Protein AF-0000000084922408 (afdb_homodimer)

Radius of gyration: 36.05 Å; Cα contacts (8 Å, |Δi|>4): 1754; chains: 2; bounding box: 79×107×76 Å

Sequence (882 aa):
MSMGLSEVRNHANLILNIIRLITKKENFYDVKNEVMESVRSVIPCEKISINMIPKENAKEVQLVYSYTNKSSFGEGIESNLDDIISLPRESYSDFIWNAVSEGIYSYTFSDEKNYQQRAVFPIITSQGIDGFIYFLFKKNFFLSRDNICFLEEIGLLLGISIERTELNKKILESKMRQREMAIAFDMQQNVMSENNLLFLNGGRINYLYKYGETMKYLPKLSKRLGGDYCEIIPFENRSALVFIADVMGHGASSNYFVPMMKGILKTCVSMGVVEPKNLMNQMNQLLMKELDKANLFITAQAVYINFEDNMLYITNAGHTEPILFSQNEDMFWYSYIGENKGLPLGIDSSVQYTQNQISADEYDMLLLYTDGILEATNIDGIEYGTDGIIDFCRKNKGKGYENFVERLYEDVLEYIRHTDTVLQDDTMLIGVELGTIQKDSMSMGLSEVRNHANLILNIIRLITKKENFYDVKNEVMESVRSVIPCEKISINMIPKENAKEVQLVYSYTNKSSFGEGIESNLDDIISLPRESYSDFIWNAVSEGIYSYTFSDEKNYQQRAVFPIITSQGIDGFIYFLFKKNFFLSRDNICFLEEIGLLLGISIERTELNKKILESKMRQREMAIAFDMQQNVMSENNLLFLNGGRINYLYKYGETMKYLPKLSKRLGGDYCEIIPFENRSALVFIADVMGHGASSNYFVPMMKGILKTCVSMGVVEPKNLMNQMNQLLMKELDKANLFITAQAVYINFEDNMLYITNAGHTEPILFSQNEDMFWYSYIGENKGLPLGIDSSVQYTQNQISADEYDMLLLYTDGILEATNIDGIEYGTDGIIDFCRKNKGKGYENFVERLYEDVLEYIRHTDTVLQDDTMLIGVELGTIQKDS

InterPro domains:
  IPR001932 PPM-type phosphatase-like domain [PF07228] (239-433)
  IPR001932 PPM-type phosphatase-like domain [SM00331] (210-434)
  IPR029016 GAF-like domain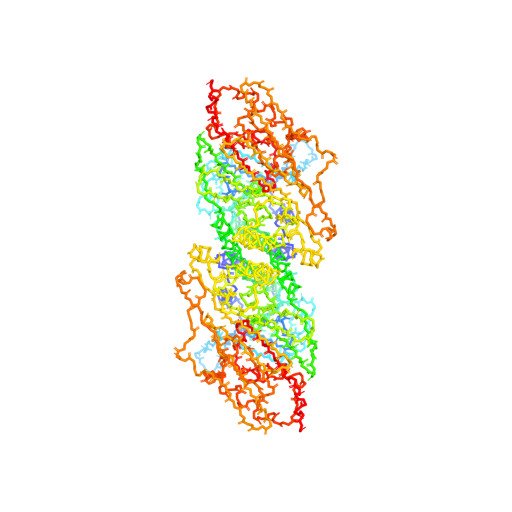 superfamily [G3DSA:3.30.450.40] (24-169)
  IPR036457 PPM-type phosphatase-like domain superfamily [G3DSA:3.60.40.10] (208-439)
  IPR036457 PPM-type phosphatase-like domain superfamily [SSF81606] (218-415)
  IPR052016 Bacterial Sigma Factor Regulator [PTHR43156] (100-432)

Nearest PDB structures (foldseek):
  3f79-assembly1_B  TM=8.116E-01  e=5.735E-14  Pseudomonas aeruginosa
  3f79-assembly2_C  TM=8.221E-01  e=6.846E-12  Pseudomonas aeruginosa
  3eq2-assembly1_B  TM=7.054E-01  e=5.606E-13  Pseudomonas aeruginosa
  7l59-assembly1_A  TM=7.202E-01  e=3.098E-04  Xanthomonas campestris pv. campestris str. 8004
  8sgk-assembly1_B  TM=6.363E-01  e=2.930E-04  Deinococcus radiodurans

Secondary structure (DSSP, 8-state):
-PPPHHHHHHHHHHHHHHHHHHHH---HHHHHHHHHHHHHTTS-EEEEEEEE--SS-TTEEEEEEEEEEE-SSSS-EEEEE-S-EEEEGGGS-HHHHHHHHHTS-EEEEEETTTTEEEEEEEEEETTEEEEEEEEEEPTT----HHHHHHHHHHHHHHHHHHHHHHHHHHHHHHHHHHHHHHHHHHHHHHHSPPSSEE-GGG-EEEEEEE-----SSSTT------SEEEEEEEETTTEEEEEEEEESSSTHHHHHHHHHHHHHHHHHHHTT--SHHHHHHHHHHHHHHHHHHHT--EEEEEEEEETTTTEEEEEEEBPPPPEEEETTTTEEEE--TTS---PPBTT-TT-----EEEE-TT-SEEEEE-HHHHT-B-TTS-B-HHHHHHHHHHHTTTS-STTHHHHHHHHHHHHHTTSS----S-EEEEEEEPP------/-PPPHHHHHHHHHHHHHHHHHHHH---HHHHHHHHHHHHHHHS-EEEEEEEE--SS-TTEEEEEEEEEEE-SSSS-EEEEE-S-EEEEGGGS-HHHHHHHHHTS-EEEEEETTTTEEEEEEEEEETTEEEEEEEEEEPTT----HHHHHHHHHHHHHHHHHHHHHHHHHHHHHHHHHHHHHHHHHHHHHHTSPPSSEE-GGG-EEEEEEE-----TTSTT------SEEEEEEEETTTEEEEEEEEESSSTHHHHHHHHHHHHHHHHHHHTT--SHHHHHHHHHHHHHHHHHHHT--EEEEEEEEETTTTEEEEEEEBPPPPEEEETTTTEEEE--TTS---PPBTT-TT-----EEEE-TT-SEEEEE-HHHHT-B-TTS-B-HHHHHHHHHHHTTTS-STTHHHHHHHHHHHHHTTSS----S-EEEEEEEPP------

pLDDT: mean 81.52, std 14.77, range [32.34, 96.75]

Solvent-accessible surface area (backbone atoms only — not comparable to full-atom values): 45898 Å² total; per-residue (Å²): 109,83,75,54,57,69,56,54,50,50,52,53,52,49,50,42,51,47,52,51,48,52,41,66,43,65,43,37,86,73,44,52,60,60,51,50,52,56,48,53,73,75,43,68,54,30,31,40,34,37,36,34,43,46,86,90,44,77,60,38,29,32,38,54,35,39,40,40,49,51,56,82,96,67,87,62,54,74,48,74,46,80,63,73,43,78,39,56,50,81,77,52,60,65,73,53,50,54,20,48,73,68,63,36,65,43,71,47,67,76,39,78,90,63,48,21,31,29,36,34,36,36,18,41,37,71,90,39,71,48,28,33,37,42,38,32,34,30,70,78,45,77,85,23,72,66,51,49,53,52,53,52,40,50,22,41,52,50,16,50,32,44,50,45,29,51,49,52,51,52,38,52,55,36,49,56,52,48,51,31,44,49,45,29,33,50,49,56,61,64,63,43,53,83,69,66,42,74,35,39,57,67,15,34,38,37,63,44,79,45,77,35,44,66,57,90,77,54,62,91,57,71,68,58,41,56,23,66,46,60,44,66,47,76,45,100,39,40,32,34,40,41,37,40,36,39,31,49,65,66,40,33,54,12,31,51,48,43,38,17,49,49,24,33,51,52,46,41,43,74,72,66,42,64,54,31,30,61,36,52,40,52,48,27,58,69,41,21,65,59,24,47,75,66,72,36,42,29,24,26,36,29,35,29,38,31,41,74,75,33,40,34,35,38,18,48,20,42,36,69,70,47,37,36,27,16,57,85,74,74,42,76,47,53,68,70,93,70,81,74,39,46,64,36,36,28,76,56,77,79,62,76,60,58,63,46,79,42,78,41,76,83,36,40,35,39,40,41,52,44,65,37,58,35,61,39,42,24,74,86,67,48,55,37,36,73,61,43,54,52,51,49,44,61,73,46,46,82,67,67,69,75,64,40,60,59,51,50,50,50,50,53,48,63,54,22,59,85,26,90,60,44,62,64,48,50,33,43,36,35,36,35,38,53,35,68,72,81,72,80,122,109,83,74,53,58,69,56,53,51,51,51,52,52,48,49,43,51,46,52,51,48,52,42,65,43,66,44,36,85,73,44,52,61,59,50,50,52,56,49,54,74,76,43,69,55,31,30,41,34,36,36,35,43,46,85,90,44,79,62,37,30,32,36,54,36,40,40,41,50,50,54,82,96,67,85,56,55,75,49,73,45,80,62,76,43,77,39,57,50,82,77,52,57,66,74,54,50,55,20,50,74,68,63,37,66,43,70,48,67,74,38,78,89,62,47,21,32,28,36,34,37,35,18,42,39,70,89,40,70,47,28,34,36,41,38,31,36,32,71,78,44,75,84,25,72,67,51,49,54,51,51,51,40,48,22,42,52,51,15,50,30,45,50,46,30,52,49,51,50,51,38,54,55,37,49,56,51,47,51,30,44,48,43,30,36,50,50,54,62,64,64,43,54,86,68,66,44,71,35,40,54,69,15,32,38,37,63,46,81,45,76,33,42,67,59,89,80,53,66,92,57,73,68,56,40,57,24,65,44,60,44,65,48,76,44,94,41,40,31,34,39,41,37,42,37,38,30,50,65,68,39,34,55,11,30,50,48,44,38,17,50,51,23,32,51,51,46,40,43,74,73,66,44,66,53,31,30,62,37,51,40,52,49,27,59,68,41,20,65,59,24,49,78,65,71,36,42,30,24,24,34,29,34,29,38,30,40,75,75,34,39,34,35,36,18,48,21,42,38,70,68,47,38,35,28,15,57,86,75,73,41,76,47,53,69,68,93,71,79,75,38,45,65,35,35,30,76,55,77,79,62,77,62,58,64,45,77,44,79,41,77,83,36,40,33,39,37,41,54,44,64,38,56,34,61,38,42,25,74,86,66,48,53,37,36,71,62,43,53,52,51,50,45,62,73,45,46,82,68,67,70,76,62,41,58,60,52,51,51,51,51,53,47,62,54,21,59,83,26,91,58,46,62,63,50,49,33,43,36,36,35,34,37,53,33,68,73,82,72,80,124

Organism: Filifactor alocis (strain ATCC 35896 / CCUG 47790 / D40 B5) (NCBI:txid546269)

Structure (mmCIF, N/CA/C/O backbone):
data_AF-0000000084922408-model_v1
#
loop_
_entity.id
_entity.type
_entity.pdbx_description
1 polymer 'Stage II sporulation protein E'
#
loop_
_atom_site.group_PDB
_atom_site.id
_atom_site.type_symbol
_atom_site.label_atom_id
_atom_site.label_alt_id
_atom_site.label_comp_id
_atom_site.label_asym_id
_atom_site.label_entity_id
_atom_site.label_seq_id
_atom_site.pdbx_PDB_ins_code
_atom_site.Cartn_x
_atom_site.Cartn_y
_atom_site.Cartn_z
_atom_site.occupancy
_atom_site.B_iso_or_equiv
_atom_site.auth_seq_id
_atom_site.auth_comp_id
_atom_site.auth_asym_id
_atom_site.auth_atom_id
_atom_site.pdbx_PDB_model_num
ATOM 1 N N . MET A 1 1 ? -8.172 -53.938 -14.625 1 48.81 1 MET A N 1
ATOM 2 C CA . MET A 1 1 ? -7.871 -54.125 -16.047 1 48.81 1 MET A CA 1
ATOM 3 C C . MET A 1 1 ? -6.855 -53.094 -16.516 1 48.81 1 MET A C 1
ATOM 5 O O . MET A 1 1 ? -6.918 -51.938 -16.125 1 48.81 1 MET A O 1
ATOM 9 N N . SER A 1 2 ? -5.727 -53.625 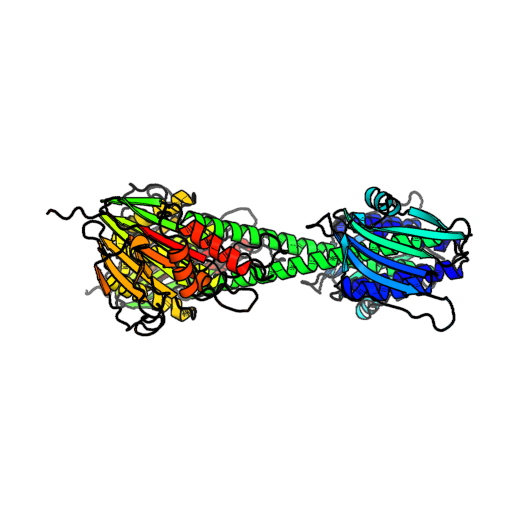-16.938 1 64.62 2 SER A N 1
ATOM 10 C CA . SER A 1 2 ? -4.566 -52.844 -17.344 1 64.62 2 SER A CA 1
ATOM 11 C C . SER A 1 2 ? -4.832 -52.125 -18.656 1 64.62 2 SER A C 1
ATOM 13 O O . SER A 1 2 ? -5.473 -52.656 -19.562 1 64.62 2 SER A O 1
ATOM 15 N N . MET A 1 3 ? -4.777 -50.875 -18.766 1 74.31 3 MET A N 1
ATOM 16 C CA . MET A 1 3 ? -4.969 -50.094 -19.969 1 74.31 3 MET A CA 1
ATOM 17 C C . MET A 1 3 ? -3.906 -50.406 -21.016 1 74.31 3 MET A C 1
ATOM 19 O O . MET A 1 3 ? -2.791 -50.812 -20.672 1 74.31 3 MET A O 1
ATOM 23 N N . GLY A 1 4 ? -4.418 -50.469 -22.203 1 81.12 4 GLY A N 1
ATOM 24 C CA . GLY A 1 4 ? -3.488 -50.656 -23.312 1 81.12 4 GLY A CA 1
ATOM 25 C C . GLY A 1 4 ? -2.578 -49.469 -23.547 1 81.12 4 GLY A C 1
ATOM 26 O O . GLY A 1 4 ? -2.756 -48.406 -22.938 1 81.12 4 GLY A O 1
ATOM 27 N N . LEU A 1 5 ? -1.531 -49.688 -24.266 1 86.56 5 LEU A N 1
ATOM 28 C CA . LEU A 1 5 ? -0.513 -48.656 -24.562 1 86.56 5 LEU A CA 1
ATOM 29 C C . LEU A 1 5 ? -1.138 -47.438 -25.188 1 86.56 5 LEU A C 1
ATOM 31 O O . LEU A 1 5 ? -0.781 -46.312 -24.828 1 86.56 5 LEU A O 1
ATOM 35 N N . SER A 1 6 ? -2.045 -47.594 -26.094 1 85.88 6 SER A N 1
ATOM 36 C CA . SER A 1 6 ? -2.682 -46.469 -26.781 1 85.88 6 SER A CA 1
ATOM 37 C C . SER A 1 6 ? -3.459 -45.594 -25.812 1 85.88 6 SER A C 1
ATOM 39 O O . SER A 1 6 ? -3.439 -44.375 -25.922 1 85.88 6 SER A O 1
ATOM 41 N N . GLU A 1 7 ? -4.066 -46.219 -24.859 1 87.25 7 GLU A N 1
ATOM 42 C CA . GLU A 1 7 ? -4.859 -45.469 -23.891 1 87.25 7 GLU A CA 1
ATOM 43 C C . GLU A 1 7 ? -3.967 -44.656 -22.953 1 87.25 7 GLU A C 1
ATOM 45 O O . GLU A 1 7 ? -4.27 -43.5 -22.625 1 87.25 7 GLU A O 1
ATOM 50 N N . VAL A 1 8 ? -2.908 -45.25 -22.547 1 88.88 8 VAL A N 1
ATOM 51 C CA . VAL A 1 8 ? -1.981 -44.562 -21.656 1 88.88 8 VAL A CA 1
ATOM 52 C C . VAL A 1 8 ? -1.352 -43.375 -22.375 1 88.88 8 VAL A C 1
ATOM 54 O O . VAL A 1 8 ? -1.18 -42.312 -21.781 1 88.88 8 VAL A O 1
ATOM 57 N N . ARG A 1 9 ? -1.089 -43.594 -23.641 1 89.19 9 ARG A N 1
ATOM 58 C CA . ARG A 1 9 ? -0.54 -42.5 -24.453 1 89.19 9 ARG A CA 1
ATOM 59 C C . ARG A 1 9 ? -1.545 -41.375 -24.594 1 89.19 9 ARG A C 1
ATOM 61 O O . ARG A 1 9 ? -1.17 -40.188 -24.578 1 89.19 9 ARG A O 1
ATOM 68 N N . ASN A 1 10 ? -2.732 -41.719 -24.766 1 90.06 10 ASN A N 1
ATOM 69 C CA . ASN A 1 10 ? -3.779 -40.719 -24.859 1 90.06 10 ASN A CA 1
ATOM 70 C C . ASN A 1 10 ? -3.881 -39.875 -23.578 1 90.06 10 ASN A C 1
ATOM 72 O O . ASN A 1 10 ? -4.035 -38.656 -23.641 1 90.06 10 ASN A O 1
ATOM 76 N N . HIS A 1 11 ? -3.791 -40.562 -22.453 1 91.62 11 HIS A N 1
ATOM 77 C CA . HIS A 1 11 ? -3.811 -39.844 -21.172 1 91.62 11 HIS A CA 1
ATOM 78 C C . HIS A 1 11 ? -2.654 -38.875 -21.078 1 91.62 11 HIS A C 1
ATOM 80 O O . HIS A 1 11 ? -2.848 -37.719 -20.656 1 91.62 11 HIS A O 1
ATOM 86 N N . ALA A 1 12 ? -1.515 -39.312 -21.453 1 90.38 12 ALA A N 1
ATOM 87 C CA . ALA A 1 12 ? -0.324 -38.469 -21.375 1 90.38 12 ALA A CA 1
ATOM 88 C C . ALA A 1 12 ? -0.468 -37.219 -22.25 1 90.38 12 ALA A C 1
ATOM 90 O O . ALA A 1 12 ? -0.126 -36.125 -21.844 1 90.38 12 ALA A O 1
ATOM 91 N N . ASN A 1 13 ? -0.964 -37.406 -23.422 1 91.31 13 ASN A N 1
ATOM 92 C CA . ASN A 1 13 ? -1.172 -36.281 -24.328 1 91.31 13 ASN A CA 1
ATOM 93 C C . ASN A 1 13 ? -2.193 -35.281 -23.781 1 91.31 13 ASN A C 1
ATOM 95 O O . ASN A 1 13 ? -2.041 -34.094 -23.938 1 91.31 13 ASN A O 1
ATOM 99 N N . LEU A 1 14 ? -3.178 -35.844 -23.188 1 93.25 14 LEU A N 1
ATOM 100 C CA . LEU A 1 14 ? -4.207 -34.969 -22.625 1 93.25 14 LEU A CA 1
ATOM 101 C C . LEU A 1 14 ? -3.641 -34.125 -21.469 1 93.25 14 LEU A C 1
ATOM 103 O O . LEU A 1 14 ? -3.967 -32.969 -21.344 1 93.25 14 LEU A O 1
ATOM 107 N N . ILE A 1 15 ? -2.854 -34.781 -20.672 1 93.75 15 ILE A N 1
ATOM 108 C CA . ILE A 1 15 ? -2.234 -34.062 -19.562 1 93.75 15 ILE A CA 1
ATOM 109 C C . ILE A 1 15 ? -1.364 -32.938 -20.094 1 93.75 15 ILE A C 1
ATOM 111 O O . ILE A 1 15 ? -1.397 -31.812 -19.562 1 93.75 15 ILE A O 1
ATOM 115 N N . LEU A 1 16 ? -0.611 -33.219 -21.109 1 92.5 16 LEU A N 1
ATOM 116 C CA . LEU A 1 16 ? 0.208 -32.188 -21.734 1 92.5 16 LEU A CA 1
ATOM 117 C C . LEU A 1 16 ? -0.65 -31.016 -22.172 1 92.5 16 LEU A C 1
ATOM 119 O O . LEU A 1 16 ? -0.317 -29.859 -21.906 1 92.5 16 LEU A O 1
ATOM 123 N N . ASN A 1 17 ? -1.71 -31.312 -22.797 1 93.38 17 ASN A N 1
ATOM 124 C CA . ASN A 1 17 ? -2.605 -30.266 -23.281 1 93.38 17 ASN A CA 1
ATOM 125 C C . ASN A 1 17 ? -3.199 -29.469 -22.125 1 93.38 17 ASN A C 1
ATOM 127 O O . ASN A 1 17 ? -3.361 -28.25 -22.219 1 93.38 17 ASN A O 1
ATOM 131 N N . ILE A 1 18 ? -3.539 -30.125 -21.109 1 93.62 18 ILE A N 1
ATOM 132 C CA . ILE A 1 18 ? -4.137 -29.469 -19.938 1 93.62 18 ILE A CA 1
ATOM 133 C C . ILE A 1 18 ? -3.105 -28.562 -19.281 1 93.62 18 ILE A C 1
ATOM 135 O O . ILE A 1 18 ? -3.43 -27.438 -18.875 1 93.62 18 ILE A O 1
ATOM 139 N N . ILE A 1 19 ? -1.898 -29.047 -19.141 1 93 19 ILE A N 1
ATOM 140 C CA . ILE A 1 19 ? -0.839 -28.219 -18.578 1 93 19 ILE A CA 1
ATOM 141 C C . ILE A 1 19 ? -0.664 -26.969 -19.438 1 93 19 ILE A C 1
ATOM 143 O O . ILE A 1 19 ? -0.524 -25.859 -18.906 1 93 19 ILE A O 1
ATOM 147 N N . ARG A 1 20 ? -0.708 -27.125 -20.719 1 91.25 20 ARG A N 1
ATOM 148 C CA . ARG A 1 20 ? -0.617 -25.984 -21.625 1 91.25 20 ARG A CA 1
ATOM 149 C C . ARG A 1 20 ? -1.75 -25 -21.375 1 91.25 20 ARG A C 1
ATOM 151 O O . ARG A 1 20 ? -1.529 -23.781 -21.359 1 91.25 20 ARG A O 1
ATOM 158 N N . LEU A 1 21 ? -2.869 -25.547 -21.234 1 91.75 21 LEU A N 1
ATOM 159 C CA . LEU A 1 21 ? -4.055 -24.734 -20.984 1 91.75 21 LEU A CA 1
ATOM 160 C C . LEU A 1 21 ? -3.898 -23.922 -19.703 1 91.75 21 LEU A C 1
ATOM 162 O O . LEU A 1 21 ? -4.188 -22.719 -19.672 1 91.75 21 LEU A O 1
ATOM 166 N N . ILE A 1 22 ? -3.441 -24.562 -18.688 1 90.38 22 ILE A N 1
ATOM 167 C CA . ILE A 1 22 ? -3.297 -23.938 -17.375 1 90.38 22 ILE A CA 1
ATOM 168 C C . ILE A 1 22 ? -2.207 -22.875 -17.422 1 90.38 22 ILE A C 1
ATOM 170 O O . ILE A 1 22 ? -2.311 -21.844 -16.75 1 90.38 22 ILE A O 1
ATOM 174 N N . THR A 1 23 ? -1.216 -23.109 -18.188 1 86.62 23 THR A N 1
ATOM 175 C CA . THR A 1 23 ? -0.133 -22.156 -18.344 1 86.62 23 THR A CA 1
ATOM 176 C C . THR A 1 23 ? -0.615 -20.906 -19.094 1 86.62 23 THR A C 1
ATOM 178 O O . THR A 1 23 ? -0.188 -19.797 -18.797 1 86.62 23 THR A O 1
ATOM 181 N N . LYS A 1 24 ? -1.474 -21.094 -19.953 1 85.12 24 LYS A N 1
ATOM 182 C CA . LYS A 1 24 ? -1.938 -20 -20.812 1 85.12 24 LYS A CA 1
ATOM 183 C C . LYS A 1 24 ? -3.012 -19.172 -20.109 1 85.12 24 LYS A C 1
ATOM 185 O O . LYS A 1 24 ? -3.033 -17.938 -20.234 1 85.12 24 LYS A O 1
ATOM 190 N N . LYS A 1 25 ? -3.869 -19.891 -19.438 1 82.75 25 LYS A N 1
ATOM 191 C CA . LYS A 1 25 ? -4.996 -19.203 -18.812 1 82.75 25 LYS A CA 1
ATOM 192 C C . LYS A 1 25 ? -4.75 -18.984 -17.328 1 82.75 25 LYS A C 1
ATOM 194 O O . LYS A 1 25 ? -4.434 -19.922 -16.594 1 82.75 25 LYS A O 1
ATOM 199 N N . GLU A 1 26 ? -5.012 -17.859 -16.875 1 77.94 26 GLU A N 1
ATOM 200 C CA . GLU A 1 26 ? -4.633 -17.484 -15.516 1 77.94 26 GLU A CA 1
ATOM 201 C C . GLU A 1 26 ? -5.742 -17.797 -14.523 1 77.94 26 GLU A C 1
ATOM 203 O O . GLU A 1 26 ? -5.496 -17.906 -13.32 1 77.94 26 GLU A O 1
ATOM 208 N N . ASN A 1 27 ? -6.938 -17.984 -15 1 86.75 27 ASN A N 1
ATOM 209 C CA . ASN A 1 27 ? -8.078 -18.109 -14.094 1 86.75 27 ASN A CA 1
ATOM 210 C C . ASN A 1 27 ? -8.656 -19.516 -14.102 1 86.75 27 ASN A C 1
ATOM 212 O O . ASN A 1 27 ? -8.969 -20.062 -15.156 1 86.75 27 ASN A O 1
ATOM 216 N N . PHE A 1 28 ? -8.781 -20.062 -12.906 1 90.06 28 PHE A N 1
ATOM 217 C CA . PHE A 1 28 ? -9.344 -21.391 -12.695 1 90.06 28 PHE A CA 1
ATOM 218 C C . PHE A 1 28 ? -10.719 -21.516 -13.344 1 90.06 28 PHE A C 1
ATOM 220 O O . PHE A 1 28 ? -11.023 -22.531 -13.969 1 90.06 28 PHE A O 1
ATOM 227 N N . TYR A 1 29 ? -11.508 -20.547 -13.289 1 86.31 29 TYR A N 1
ATOM 228 C CA . TYR A 1 29 ? -12.891 -20.609 -13.758 1 86.31 29 TYR A CA 1
ATOM 229 C C . TYR A 1 29 ? -12.945 -20.594 -15.281 1 86.31 29 TYR A C 1
ATOM 231 O O . TYR A 1 29 ? -13.938 -21.016 -15.883 1 86.31 29 TYR A O 1
ATOM 239 N N . ASP A 1 30 ? -11.883 -20.172 -15.859 1 85.75 30 ASP A N 1
ATOM 240 C CA . ASP A 1 30 ? -11.781 -20.188 -17.312 1 85.75 30 ASP A CA 1
ATOM 241 C C . ASP A 1 30 ? -11.281 -21.531 -17.812 1 85.75 30 ASP A C 1
ATOM 243 O O . ASP A 1 30 ? -11.555 -21.922 -18.953 1 85.75 30 ASP A O 1
ATOM 247 N N . VAL A 1 31 ? -10.57 -22.266 -16.938 1 90.38 31 VAL A N 1
ATOM 248 C CA . VAL A 1 31 ? -9.875 -23.469 -17.359 1 90.38 31 VAL A CA 1
ATOM 249 C C . VAL A 1 31 ? -10.703 -24.703 -17 1 90.38 31 VAL A C 1
ATOM 251 O O . VAL A 1 31 ? -10.68 -25.703 -17.719 1 90.38 31 VAL A O 1
ATOM 254 N N . LYS A 1 32 ? -11.461 -24.688 -15.984 1 91.81 32 LYS A N 1
ATOM 255 C CA . LYS A 1 32 ? -12.109 -25.844 -15.383 1 91.81 32 LYS A CA 1
ATOM 256 C C . LYS A 1 32 ? -13.031 -26.531 -16.391 1 91.81 32 LYS A C 1
ATOM 258 O O . LYS A 1 32 ? -13.078 -27.766 -16.453 1 91.81 32 LYS A O 1
ATOM 263 N N . ASN A 1 33 ? -13.742 -25.734 -17.203 1 90.62 33 ASN A N 1
ATOM 264 C CA . ASN A 1 33 ? -14.672 -26.312 -18.156 1 90.62 33 ASN A CA 1
ATOM 265 C C . ASN A 1 33 ? -13.953 -27.125 -19.234 1 90.62 33 ASN A C 1
ATOM 267 O O . ASN A 1 33 ? -14.352 -28.234 -19.547 1 90.62 33 ASN A O 1
ATOM 271 N N . GLU A 1 34 ? -12.93 -26.5 -19.75 1 92 34 GLU A N 1
ATOM 272 C CA . GLU A 1 34 ? -12.164 -27.172 -20.797 1 92 34 GLU A CA 1
ATOM 273 C C . GLU A 1 34 ? -11.469 -28.422 -20.266 1 92 34 GLU A C 1
ATOM 275 O O . GLU A 1 34 ? -11.391 -29.438 -20.953 1 92 34 GLU A O 1
ATOM 280 N N . VAL A 1 35 ? -10.984 -28.359 -19.078 1 94.62 35 VAL A N 1
ATOM 281 C CA . VAL A 1 35 ? -10.336 -29.5 -18.438 1 94.62 35 VAL A CA 1
ATOM 282 C C . VAL A 1 35 ? -11.344 -30.641 -18.266 1 94.62 35 VAL A C 1
ATOM 284 O O . VAL A 1 35 ? -11.062 -31.797 -18.609 1 94.62 35 VAL A O 1
ATOM 287 N N . MET A 1 36 ? -12.539 -30.359 -17.812 1 92.88 36 MET A N 1
ATOM 288 C CA . MET A 1 36 ? -13.547 -31.391 -17.578 1 92.88 36 MET A CA 1
ATOM 289 C C . MET A 1 36 ? -14.031 -32 -18.891 1 92.88 36 MET A C 1
ATOM 291 O O . MET A 1 36 ? -14.32 -33.188 -18.953 1 92.88 36 MET A O 1
ATOM 295 N N . GLU A 1 37 ? -14.086 -31.156 -19.859 1 91.62 37 GLU A N 1
ATOM 296 C CA . GLU A 1 37 ? -14.445 -31.672 -21.172 1 91.62 37 GLU A CA 1
ATOM 297 C C . GLU A 1 37 ? -13.414 -32.688 -21.656 1 91.62 37 GLU A C 1
ATOM 299 O O . GLU A 1 37 ? -13.773 -33.719 -22.219 1 91.62 37 GLU A O 1
ATOM 304 N N . SER A 1 38 ? -12.172 -32.312 -21.453 1 92.88 38 SER A N 1
ATOM 305 C CA . SER A 1 38 ? -11.094 -33.219 -21.828 1 92.88 38 SER A CA 1
ATOM 306 C C . SER A 1 38 ? -11.18 -34.531 -21.047 1 92.88 38 SER A C 1
ATOM 308 O O . SER A 1 38 ? -11.008 -35.594 -21.609 1 92.88 38 SER A O 1
ATOM 310 N N . VAL A 1 39 ? -11.508 -34.5 -19.812 1 94.62 39 VAL A N 1
ATOM 311 C CA . VAL A 1 39 ? -11.602 -35.688 -18.969 1 94.62 39 VAL A CA 1
ATOM 312 C C . VAL A 1 39 ? -12.758 -36.562 -19.438 1 94.62 39 VAL A C 1
ATOM 314 O O . VAL A 1 39 ? -12.602 -37.781 -19.562 1 94.62 39 VAL A O 1
ATOM 317 N N . ARG A 1 40 ? -13.797 -35.938 -19.766 1 91.56 40 ARG A N 1
ATOM 318 C CA . ARG A 1 40 ? -15 -36.688 -20.156 1 91.56 40 ARG A CA 1
ATOM 319 C C . ARG A 1 40 ? -14.781 -37.406 -21.5 1 91.56 40 ARG A C 1
ATOM 321 O O . ARG A 1 40 ? -15.469 -38.375 -21.797 1 91.56 40 ARG A O 1
ATOM 328 N N . SER A 1 41 ? -13.883 -36.938 -22.234 1 91.62 41 SER A N 1
ATOM 329 C CA . SER A 1 41 ? -13.625 -37.531 -23.531 1 91.62 41 SER A CA 1
ATOM 330 C C . SER A 1 41 ? -12.922 -38.875 -23.391 1 91.62 41 SER A C 1
ATOM 332 O O . SER A 1 41 ? -12.969 -39.688 -24.312 1 91.62 41 SER A O 1
ATOM 334 N N . VAL A 1 42 ? -12.312 -39.156 -22.234 1 92.12 42 VAL A N 1
ATOM 335 C CA . VAL A 1 42 ? -11.508 -40.375 -22.109 1 92.12 42 VAL A CA 1
ATOM 336 C C . VAL A 1 42 ? -12.055 -41.25 -20.984 1 92.12 42 VAL A C 1
ATOM 338 O O . VAL A 1 42 ? -11.781 -42.438 -20.922 1 92.12 42 VAL A O 1
ATOM 341 N N . ILE A 1 43 ? -12.703 -40.656 -20.078 1 93.12 43 ILE A N 1
ATOM 342 C CA . ILE A 1 43 ? -13.266 -41.375 -18.938 1 93.12 43 ILE A CA 1
ATOM 343 C C . ILE A 1 43 ? -14.789 -41.406 -19.047 1 93.12 43 ILE A C 1
ATOM 345 O O . ILE A 1 43 ? -15.438 -40.344 -18.922 1 93.12 43 ILE A O 1
ATOM 349 N N . PRO A 1 44 ? -15.312 -42.531 -19.25 1 91.75 44 PRO A N 1
ATOM 350 C CA . PRO A 1 44 ? -16.766 -42.594 -19.359 1 91.75 44 PRO A CA 1
ATOM 351 C C . PRO A 1 44 ? -17.469 -42.344 -18.016 1 91.75 44 PRO A C 1
ATOM 353 O O . PRO A 1 44 ? -17.438 -43.188 -17.125 1 91.75 44 PRO A O 1
ATOM 356 N N . CYS A 1 45 ? -18.125 -41.25 -17.922 1 90.81 45 CYS A N 1
ATOM 357 C CA . CYS A 1 45 ? -18.797 -40.875 -16.688 1 90.81 45 CYS A CA 1
ATOM 358 C C . CYS A 1 45 ? -20.25 -40.531 -16.938 1 90.81 45 CYS A C 1
ATOM 360 O O . CYS A 1 45 ? -20.609 -40 -17.984 1 90.81 45 CYS A O 1
ATOM 362 N N . GLU A 1 46 ? -21.062 -40.875 -16.016 1 90.75 46 GLU A N 1
ATOM 363 C CA . GLU A 1 46 ? -22.453 -40.438 -16.016 1 90.75 46 GLU A CA 1
ATOM 364 C C . GLU A 1 46 ? -22.609 -39.062 -15.391 1 90.75 46 GLU A C 1
ATOM 366 O O . GLU A 1 46 ? -23.422 -38.25 -15.852 1 90.75 46 GLU A O 1
ATOM 371 N N . LYS A 1 47 ? -21.875 -38.844 -14.328 1 91.81 47 LYS A N 1
ATOM 372 C CA . LYS A 1 47 ? -21.875 -37.562 -13.648 1 91.81 47 LYS A CA 1
ATOM 373 C C . LYS A 1 47 ? -20.453 -37.156 -13.242 1 91.81 47 LYS A C 1
ATOM 375 O O . LYS A 1 47 ? -19.672 -38 -12.812 1 91.81 47 LYS A O 1
ATOM 380 N N . ILE A 1 48 ? -20.172 -35.938 -13.414 1 94.19 48 ILE A N 1
ATOM 381 C CA . ILE A 1 48 ? -18.922 -35.344 -12.953 1 94.19 48 ILE A CA 1
ATOM 382 C C . ILE A 1 48 ? -19.156 -33.938 -12.398 1 94.19 48 ILE A C 1
ATOM 384 O O . ILE A 1 48 ? -19.984 -33.188 -12.93 1 94.19 48 ILE A O 1
ATOM 388 N N . SER A 1 49 ? -18.547 -33.656 -11.273 1 93.69 49 SER A N 1
ATOM 389 C CA . SER A 1 49 ? -18.719 -32.312 -10.695 1 93.69 49 SER A CA 1
ATOM 390 C C . SER A 1 49 ? -17.453 -31.859 -9.992 1 93.69 49 SER A C 1
ATOM 392 O O . SER A 1 49 ? -16.656 -32.688 -9.523 1 93.69 49 SER A O 1
ATOM 394 N N . ILE A 1 50 ? -17.234 -30.594 -10.031 1 95.06 50 ILE A N 1
ATOM 395 C CA . ILE A 1 50 ? -16.203 -29.953 -9.234 1 95.06 50 ILE A CA 1
ATOM 396 C C . ILE A 1 50 ? -16.828 -29.203 -8.07 1 95.06 50 ILE A C 1
ATOM 398 O O . ILE A 1 50 ? -17.703 -28.344 -8.266 1 95.06 50 ILE A O 1
ATOM 402 N N . ASN A 1 51 ? -16.391 -29.469 -6.902 1 94.56 51 ASN A N 1
ATOM 403 C CA . ASN A 1 51 ? -16.906 -28.859 -5.68 1 94.56 51 ASN A CA 1
ATOM 404 C C . ASN A 1 51 ? -15.805 -28.172 -4.883 1 94.56 51 ASN A C 1
ATOM 406 O O . ASN A 1 51 ? -14.82 -28.797 -4.504 1 94.56 51 ASN A O 1
ATOM 410 N N . MET A 1 52 ? -16.062 -26.922 -4.66 1 93.5 52 MET A N 1
ATOM 411 C CA . MET A 1 52 ? -15.062 -26.125 -3.943 1 93.5 52 MET A CA 1
ATOM 412 C C . MET A 1 52 ? -15.469 -25.938 -2.486 1 93.5 52 MET A C 1
ATOM 414 O O . MET A 1 52 ? -16.656 -25.766 -2.186 1 93.5 52 MET A O 1
ATOM 418 N N . ILE A 1 53 ? -14.5 -25.953 -1.624 1 92.81 53 ILE A N 1
ATOM 419 C CA . ILE A 1 53 ? -14.703 -25.719 -0.199 1 92.81 53 ILE A CA 1
ATOM 420 C C . ILE A 1 53 ? -14.18 -24.328 0.173 1 92.81 53 ILE A C 1
ATOM 422 O O . ILE A 1 53 ? -12.977 -24.125 0.315 1 92.81 53 ILE A O 1
ATOM 426 N N . PRO A 1 54 ? -15.078 -23.359 0.38 1 86.25 54 PRO A N 1
ATOM 427 C CA . PRO A 1 54 ? -14.633 -22 0.708 1 86.25 54 PRO A CA 1
ATOM 428 C C . PRO A 1 54 ? -13.898 -21.922 2.045 1 86.25 54 PRO A C 1
ATOM 430 O O . PRO A 1 54 ? -14.273 -22.609 3 1 86.25 54 PRO A O 1
ATOM 433 N N . LYS A 1 55 ? -12.852 -21.188 2.047 1 78 55 LYS A N 1
ATOM 434 C CA . LYS A 1 55 ? -12.023 -21.062 3.244 1 78 55 LYS A CA 1
ATOM 435 C C . LYS A 1 55 ? -12.75 -20.266 4.328 1 78 55 LYS A C 1
ATOM 437 O O . LYS A 1 55 ? -12.57 -20.516 5.52 1 78 55 LYS A O 1
ATOM 442 N N . GLU A 1 56 ? -13.516 -19.281 3.951 1 72.81 56 GLU A N 1
ATOM 443 C CA . GLU A 1 56 ? -14.172 -18.391 4.891 1 72.81 56 GLU A CA 1
ATOM 444 C C . GLU A 1 56 ? -15.414 -19.031 5.5 1 72.81 56 GLU A C 1
ATOM 446 O O . GLU A 1 56 ? -15.805 -18.703 6.625 1 72.81 56 GLU A O 1
ATOM 451 N N . ASN A 1 57 ? -16.078 -19.844 4.75 1 70.5 57 ASN A N 1
ATOM 452 C CA . ASN A 1 57 ? -17.312 -20.5 5.207 1 70.5 57 ASN A CA 1
ATOM 453 C C . ASN A 1 57 ? -17.203 -22.016 5.082 1 70.5 57 ASN A C 1
ATOM 455 O O . ASN A 1 57 ? -17.547 -22.578 4.039 1 70.5 57 ASN A O 1
ATOM 459 N N . ALA A 1 58 ? -16.875 -22.688 6.156 1 73.75 58 ALA A N 1
ATOM 460 C CA . ALA A 1 58 ? -16.625 -24.125 6.113 1 73.75 58 ALA A CA 1
ATOM 461 C C . ALA A 1 58 ? -17.938 -24.906 6.09 1 73.75 58 ALA A C 1
ATOM 463 O O . ALA A 1 58 ? -17.938 -26.125 5.91 1 73.75 58 ALA A O 1
ATOM 464 N N . LYS A 1 59 ? -19 -24.172 6.195 1 85.31 59 LYS A N 1
ATOM 465 C CA . LYS A 1 59 ? -20.281 -24.875 6.289 1 85.31 59 LYS A CA 1
ATOM 466 C C . LYS A 1 59 ? -20.922 -25.031 4.914 1 85.31 59 LYS A C 1
ATOM 468 O O . LYS A 1 59 ? -21.969 -25.672 4.781 1 85.31 59 LYS A O 1
ATOM 473 N N . GLU A 1 60 ? -20.266 -24.422 4.043 1 90.25 60 GLU A N 1
ATOM 474 C CA . GLU A 1 60 ? -20.844 -24.484 2.703 1 90.25 60 GLU A CA 1
ATOM 475 C C . GLU A 1 60 ? -19.844 -25.016 1.688 1 90.25 60 GLU A C 1
ATOM 477 O O . GLU A 1 60 ? -18.641 -24.906 1.882 1 90.25 60 GLU A O 1
ATOM 482 N N . VAL A 1 61 ? -20.438 -25.844 0.707 1 92.56 61 VAL A N 1
ATOM 483 C CA . VAL A 1 61 ? -19.672 -26.328 -0.442 1 92.56 61 VAL A CA 1
ATOM 484 C C . VAL A 1 61 ? -20.203 -25.672 -1.719 1 92.56 61 VAL A C 1
ATOM 486 O O . VAL A 1 61 ? -21.406 -25.562 -1.905 1 92.56 61 VAL A O 1
ATOM 489 N N . GLN A 1 62 ? -19.328 -25.219 -2.504 1 91.5 62 GLN A N 1
ATOM 490 C CA . GLN A 1 62 ? -19.734 -24.547 -3.734 1 91.5 62 GLN A CA 1
ATOM 491 C C . GLN A 1 62 ? -19.562 -25.453 -4.941 1 91.5 62 GLN A C 1
ATOM 493 O O . GLN A 1 62 ? -18.453 -25.875 -5.262 1 91.5 62 GLN A O 1
ATOM 498 N N . LEU A 1 63 ? -20.641 -25.812 -5.562 1 92.5 63 LEU A N 1
ATOM 499 C CA . LEU A 1 63 ? -20.609 -26.547 -6.828 1 92.5 63 LEU A CA 1
ATOM 500 C C . LEU A 1 63 ? -20.297 -25.594 -7.988 1 92.5 63 LEU A C 1
ATOM 502 O O . LEU A 1 63 ? -21.125 -24.75 -8.344 1 92.5 63 LEU A O 1
ATOM 506 N N . VAL A 1 64 ? -19.156 -25.797 -8.594 1 91.19 64 VAL A N 1
ATOM 507 C CA . VAL A 1 64 ? -18.719 -24.797 -9.562 1 91.19 64 VAL A CA 1
ATOM 508 C C . VAL A 1 64 ? -18.797 -25.375 -10.977 1 91.19 64 VAL A C 1
ATOM 510 O O . VAL A 1 64 ? -18.703 -24.641 -11.961 1 91.19 64 VAL A O 1
ATOM 513 N N . TYR A 1 65 ? -18.859 -26.672 -11.102 1 91.5 65 TYR A N 1
ATOM 514 C CA . TYR A 1 65 ? -19.031 -27.375 -12.367 1 91.5 65 TYR A CA 1
ATOM 515 C C . TYR A 1 65 ? -19.844 -28.656 -12.164 1 91.5 65 TYR A C 1
ATOM 517 O O . TYR A 1 65 ? -19.609 -29.391 -11.203 1 91.5 65 TYR A O 1
ATOM 525 N N . SER A 1 66 ? -20.781 -28.906 -12.977 1 91.31 66 SER A N 1
ATOM 526 C CA . SER A 1 66 ? -21.531 -30.156 -12.945 1 91.31 66 SER A CA 1
ATOM 527 C C . SER A 1 66 ? -21.984 -30.562 -14.336 1 91.31 66 SER A C 1
ATOM 529 O O . SER A 1 66 ? -22.453 -29.734 -15.109 1 91.31 66 SER A O 1
ATOM 531 N N . TYR A 1 67 ? -21.688 -31.766 -14.664 1 89.19 67 TYR A N 1
ATOM 532 C CA . TYR A 1 67 ? -22.141 -32.375 -15.906 1 89.19 67 TYR A CA 1
ATOM 533 C C . TYR A 1 67 ? -22.844 -33.688 -15.641 1 89.19 67 TYR A C 1
ATOM 535 O O . TYR A 1 67 ? -22.359 -34.5 -14.867 1 89.19 67 TYR A O 1
ATOM 543 N N . THR A 1 68 ? -24.031 -33.906 -16.188 1 87.25 68 THR A N 1
ATOM 544 C CA . THR A 1 68 ? -24.781 -35.156 -16.078 1 87.25 68 THR A CA 1
ATOM 545 C C . THR A 1 68 ? -25.203 -35.656 -17.469 1 87.25 68 THR A C 1
ATOM 547 O O . THR A 1 68 ? -25.75 -34.906 -18.266 1 87.25 68 THR A O 1
ATOM 550 N N . ASN A 1 69 ? -24.688 -36.906 -17.703 1 76.69 69 ASN A N 1
ATOM 551 C CA . ASN A 1 69 ? -25.125 -37.562 -18.922 1 76.69 69 ASN A CA 1
ATOM 552 C C . ASN A 1 69 ? -26.359 -38.406 -18.703 1 76.69 69 ASN A C 1
ATOM 554 O O . ASN A 1 69 ? -26.281 -39.469 -18.062 1 76.69 69 ASN A O 1
ATOM 558 N N . LYS A 1 70 ? -27.609 -38.156 -18.812 1 62.75 70 LYS A N 1
ATOM 559 C CA . LYS A 1 70 ? -28.828 -38.938 -18.594 1 62.75 70 LYS A CA 1
ATOM 560 C C . LYS A 1 70 ? -29.188 -39.75 -19.844 1 62.75 70 LYS A C 1
ATOM 562 O O . LYS A 1 70 ? -29.344 -39.188 -20.922 1 62.75 70 LYS A O 1
ATOM 567 N N . SER A 1 71 ? -28.531 -40.938 -19.969 1 50.91 71 SER A N 1
ATOM 568 C CA . SER A 1 71 ? -28.969 -41.781 -21.078 1 50.91 71 SER A CA 1
ATOM 569 C C . SER A 1 71 ? -30.422 -42.219 -20.891 1 50.91 71 SER A C 1
ATOM 571 O O . SER A 1 71 ? -30.875 -43.188 -21.531 1 50.91 71 SER A O 1
ATOM 573 N N . SER A 1 72 ? -31.25 -41.969 -19.953 1 41.94 72 SER A N 1
ATOM 574 C CA . SER A 1 72 ? -32.344 -42.906 -20.188 1 41.94 72 SER A CA 1
ATOM 575 C C . SER A 1 72 ? -32.625 -43.062 -21.672 1 41.94 72 SER A C 1
ATOM 577 O O . SER A 1 72 ? -32.281 -44.094 -22.281 1 41.94 72 SER A O 1
ATOM 579 N N . PHE A 1 73 ? -33.969 -42.875 -22.031 1 35.28 73 PHE A N 1
ATOM 580 C CA . PHE A 1 73 ? -34.719 -43.062 -23.266 1 35.28 73 PHE A CA 1
ATOM 581 C C . PHE A 1 73 ? -34.344 -42.031 -24.312 1 35.28 73 PHE A C 1
ATOM 583 O O . PHE A 1 73 ? -34.844 -40.906 -24.281 1 35.28 73 PHE A O 1
ATOM 590 N N . GLY A 1 74 ? -33.406 -41.875 -25.266 1 39.06 74 GLY A N 1
ATOM 591 C CA . GLY A 1 74 ? -32.906 -4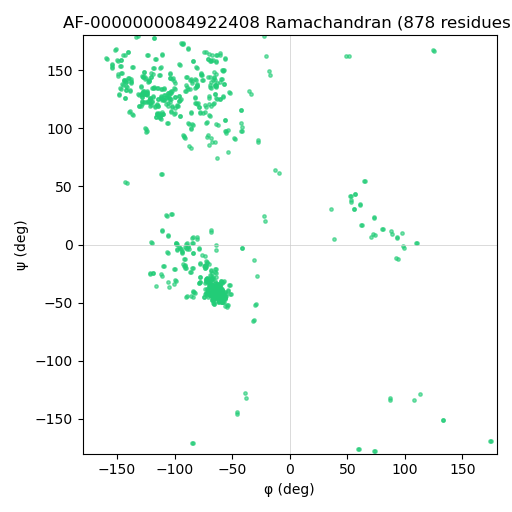1.281 -26.5 1 39.06 74 GLY A CA 1
ATOM 592 C C . GLY A 1 74 ? -31.734 -40.375 -26.281 1 39.06 74 GLY A C 1
ATOM 593 O O . GLY A 1 74 ? -31.062 -40.438 -25.25 1 39.06 74 GLY A O 1
ATOM 594 N N . GLU A 1 75 ? -31.672 -38.906 -26.844 1 43.38 75 GLU A N 1
ATOM 595 C CA . GLU A 1 75 ? -30.656 -37.875 -27.109 1 43.38 75 GLU A CA 1
ATOM 596 C C . GLU A 1 75 ? -30.062 -37.344 -25.812 1 43.38 75 GLU A C 1
ATOM 598 O O . GLU A 1 75 ? -30.797 -36.906 -24.906 1 43.38 75 GLU A O 1
ATOM 603 N N . GLY A 1 76 ? -28.953 -37.812 -25.172 1 46.47 76 GLY A N 1
ATOM 604 C CA . GLY A 1 76 ? -28.141 -37.438 -24.016 1 46.47 76 GLY A CA 1
ATOM 605 C C . GLY A 1 76 ? -28.188 -35.938 -23.734 1 46.47 76 GLY A C 1
ATOM 606 O O . GLY A 1 76 ? -27.812 -35.125 -24.594 1 46.47 76 GLY A O 1
ATOM 607 N N . ILE A 1 77 ? -29.094 -35.5 -22.984 1 51.09 77 ILE A N 1
ATOM 608 C CA . ILE A 1 77 ? -29.172 -34.094 -22.641 1 51.09 77 ILE A CA 1
ATOM 609 C C . ILE A 1 77 ? -28.047 -33.719 -21.672 1 51.09 77 ILE A C 1
ATOM 611 O O . ILE A 1 77 ? -28 -34.25 -20.562 1 51.09 77 ILE A O 1
ATOM 615 N N . GLU A 1 78 ? -26.891 -33.25 -22.141 1 60.34 78 GLU A N 1
ATOM 616 C CA . GLU A 1 78 ? -25.797 -32.625 -21.406 1 60.34 78 GLU A CA 1
ATOM 617 C C . GLU A 1 78 ? -26.234 -31.312 -20.734 1 60.34 78 GLU A C 1
ATOM 619 O O . GLU A 1 78 ? -26.875 -30.469 -21.375 1 60.34 78 GLU A O 1
ATOM 624 N N . SER A 1 79 ? -26.469 -31.406 -19.344 1 59.31 79 SER A N 1
ATOM 625 C CA . SER A 1 79 ? -26.703 -30.156 -18.625 1 59.31 79 SER A CA 1
ATOM 626 C C . SER A 1 79 ? -25.438 -29.672 -17.938 1 59.31 79 SER A C 1
ATOM 628 O O . SER A 1 79 ? -24.703 -30.453 -17.359 1 59.31 79 SER A O 1
ATOM 630 N N . ASN A 1 80 ? -25.031 -28.469 -18.359 1 65.81 80 ASN A N 1
ATOM 631 C CA . ASN A 1 80 ? -23.859 -27.844 -17.75 1 65.81 80 ASN A CA 1
ATOM 632 C C . ASN A 1 80 ? -24.266 -26.672 -16.859 1 65.81 80 ASN A C 1
ATOM 634 O O . ASN A 1 80 ? -25.219 -25.938 -17.156 1 65.81 80 ASN A O 1
ATOM 638 N N . LEU A 1 81 ? -23.938 -26.703 -15.57 1 64.69 81 LEU A N 1
ATOM 639 C CA . LEU A 1 81 ? -24.125 -25.578 -14.664 1 64.69 81 LEU A CA 1
ATOM 640 C C . LEU A 1 81 ? -22.938 -24.625 -14.719 1 64.69 81 LEU A C 1
ATOM 642 O O . LEU A 1 81 ? -21.797 -25.047 -14.555 1 64.69 81 LEU A O 1
ATOM 646 N N . ASP A 1 82 ? -23.234 -23.453 -15.211 1 64.31 82 ASP A N 1
ATOM 647 C CA . ASP A 1 82 ? -22.188 -22.438 -15.25 1 64.31 82 ASP A CA 1
ATOM 648 C C . ASP A 1 82 ? -22.203 -21.578 -13.984 1 64.31 82 ASP A C 1
ATOM 650 O O . ASP A 1 82 ? -21.219 -20.938 -13.648 1 64.31 82 ASP A O 1
ATOM 654 N N . ASP A 1 83 ? -23.422 -21.641 -13.266 1 73.62 83 ASP A N 1
ATOM 655 C CA . ASP A 1 83 ? -23.516 -20.766 -12.094 1 73.62 83 ASP A CA 1
ATOM 656 C C . ASP A 1 83 ? -23.016 -21.484 -10.844 1 73.62 83 ASP A C 1
ATOM 658 O O . ASP A 1 83 ? -23.125 -22.703 -10.727 1 73.62 83 ASP A O 1
ATOM 662 N N . ILE A 1 84 ? -22.422 -20.844 -10.023 1 80.81 84 ILE A N 1
ATOM 663 C CA . ILE A 1 84 ? -21.938 -21.375 -8.758 1 80.81 84 ILE A CA 1
ATOM 664 C C . ILE A 1 84 ? -23.109 -21.594 -7.805 1 80.81 84 ILE A C 1
ATOM 666 O O . ILE A 1 84 ? -23.891 -20.688 -7.559 1 80.81 84 ILE A O 1
ATOM 670 N N . ILE A 1 85 ? -23.328 -22.828 -7.352 1 86.19 85 ILE A N 1
ATOM 671 C CA . ILE A 1 85 ? -24.375 -23.188 -6.41 1 86.19 85 ILE A CA 1
ATOM 672 C C . ILE A 1 85 ? -23.766 -23.531 -5.055 1 86.19 85 ILE A C 1
ATOM 674 O O . ILE A 1 85 ? -22.844 -24.344 -4.977 1 86.19 85 ILE A O 1
ATOM 678 N N . SER A 1 86 ? -24.234 -22.969 -4.051 1 88.25 86 SER A N 1
ATOM 679 C CA . SER A 1 86 ? -23.766 -23.266 -2.701 1 88.25 86 SER A CA 1
ATOM 680 C C . SER A 1 86 ? -24.656 -24.297 -2.018 1 88.25 86 SER A C 1
ATOM 682 O O . SER A 1 86 ? -25.875 -24.156 -1.998 1 88.25 86 SER A O 1
ATOM 684 N N . LEU A 1 87 ? -24.062 -25.344 -1.595 1 90.5 87 LEU A N 1
ATOM 685 C CA . LEU A 1 87 ? -24.781 -26.406 -0.9 1 90.5 87 LEU A CA 1
ATOM 686 C C . LEU A 1 87 ? -24.219 -26.609 0.504 1 90.5 87 LEU A C 1
ATOM 688 O O . LEU A 1 87 ? -23.016 -26.406 0.735 1 90.5 87 LEU A O 1
ATOM 692 N N . PRO A 1 88 ? -25.109 -26.984 1.412 1 91.44 88 PRO A N 1
ATOM 693 C CA . PRO A 1 88 ? -24.609 -27.266 2.76 1 91.44 88 PRO A CA 1
ATOM 694 C C . PRO A 1 88 ? -23.656 -28.453 2.803 1 91.44 88 PRO A C 1
ATOM 696 O O . PRO A 1 88 ? -23.844 -29.438 2.08 1 91.44 88 PRO A O 1
ATOM 699 N N . ARG A 1 89 ? -22.734 -28.453 3.611 1 90.94 89 ARG A N 1
ATOM 700 C CA . ARG A 1 89 ? -21.734 -29.516 3.775 1 90.94 89 ARG A CA 1
ATOM 701 C C . ARG A 1 89 ? -22.406 -30.844 4.113 1 90.94 89 ARG A C 1
ATOM 703 O O . ARG A 1 89 ? -21.953 -31.891 3.658 1 90.94 89 ARG A O 1
ATOM 710 N N . GLU A 1 90 ? -23.469 -30.75 4.812 1 89.56 90 GLU A N 1
ATOM 711 C CA . GLU A 1 90 ? -24.172 -31.953 5.293 1 89.56 90 GLU A CA 1
ATOM 712 C C . GLU A 1 90 ? -24.844 -32.688 4.148 1 89.56 90 GLU A C 1
ATOM 714 O O . GLU A 1 90 ? -25.203 -33.875 4.285 1 89.56 90 GLU A O 1
ATOM 719 N N . SER A 1 91 ? -24.984 -32.031 3.082 1 90.56 91 SER A N 1
ATOM 720 C CA . SER A 1 91 ? -25.641 -32.625 1.93 1 90.56 91 SER A CA 1
ATOM 721 C C . SER A 1 91 ? -24.734 -33.656 1.255 1 90.56 91 SER A C 1
ATOM 723 O O . SER A 1 91 ? -25.188 -34.438 0.415 1 90.56 91 SER A O 1
ATOM 725 N N . TYR A 1 92 ? -23.547 -33.75 1.597 1 91.38 92 TYR A N 1
ATOM 726 C CA . TYR A 1 92 ? -22.594 -34.656 0.976 1 91.38 92 TYR A CA 1
ATOM 727 C C . TYR A 1 92 ? -22.328 -35.844 1.863 1 91.38 92 TYR A C 1
ATOM 729 O O . TYR A 1 92 ? -22.375 -35.75 3.092 1 91.38 92 TYR A O 1
ATOM 737 N N . SER A 1 93 ? -22.078 -36.969 1.338 1 90.75 93 SER A N 1
ATOM 738 C CA . SER A 1 93 ? -21.906 -38.219 2.059 1 90.75 93 SER A CA 1
ATOM 739 C C . SER A 1 93 ? -20.562 -38.281 2.775 1 90.75 93 SER A C 1
ATOM 741 O O . SER A 1 93 ? -19.625 -37.562 2.4 1 90.75 93 SER A O 1
ATOM 743 N N . ASP A 1 94 ? -20.438 -39.219 3.678 1 91.44 94 ASP A N 1
ATOM 744 C CA . ASP A 1 94 ? -19.203 -39.438 4.434 1 91.44 94 ASP A CA 1
ATOM 745 C C . ASP A 1 94 ? -18.094 -39.969 3.541 1 91.44 94 ASP A C 1
ATOM 747 O O . ASP A 1 94 ? -16.906 -39.719 3.793 1 91.44 94 ASP A O 1
ATOM 751 N N . PHE A 1 95 ? -18.531 -40.688 2.568 1 91.56 95 PHE A N 1
ATOM 752 C CA . PHE A 1 95 ? -17.578 -41.188 1.588 1 91.56 95 PHE A CA 1
ATOM 753 C C . PHE A 1 95 ? -16.703 -40.062 1.035 1 91.56 95 PHE A C 1
ATOM 755 O O . PHE A 1 95 ? -15.492 -40.219 0.943 1 91.56 95 PHE A O 1
ATOM 762 N N . ILE A 1 96 ? -17.344 -39 0.769 1 93.75 96 ILE A N 1
ATOM 763 C CA . ILE A 1 96 ? -16.656 -37.844 0.186 1 93.75 96 ILE A CA 1
ATOM 764 C C . ILE A 1 96 ? -15.75 -37.219 1.234 1 93.75 96 ILE A C 1
ATOM 766 O O . ILE A 1 96 ? -14.57 -36.938 0.973 1 93.75 96 ILE A O 1
ATOM 770 N N . TRP A 1 97 ? -16.203 -37.062 2.365 1 92.75 97 TRP A N 1
ATOM 771 C CA . TRP A 1 97 ? -15.477 -36.312 3.389 1 92.75 97 TRP A CA 1
ATOM 772 C C . TRP A 1 97 ? -14.281 -37.125 3.898 1 92.75 97 TRP A C 1
ATOM 774 O O . TRP A 1 97 ? -13.242 -36.562 4.242 1 92.75 97 TRP A O 1
ATOM 784 N N . ASN A 1 98 ? -14.383 -38.375 3.881 1 91.31 98 ASN A N 1
ATOM 785 C CA . ASN A 1 98 ? -13.242 -39.188 4.254 1 91.31 98 ASN A CA 1
ATOM 786 C C . ASN A 1 98 ? -12.07 -39 3.289 1 91.31 98 ASN A C 1
ATOM 788 O O . ASN A 1 98 ? -10.922 -38.906 3.715 1 91.31 98 ASN A O 1
ATOM 792 N N . ALA A 1 99 ? -12.406 -38.938 2.043 1 91.56 99 ALA A N 1
ATOM 793 C CA . ALA A 1 99 ? -11.383 -38.719 1.021 1 91.56 99 ALA A CA 1
ATOM 794 C C . ALA A 1 99 ? -10.75 -37.344 1.171 1 91.56 99 ALA A C 1
ATOM 796 O O . ALA A 1 99 ? -9.531 -37.188 1.084 1 91.56 99 ALA A O 1
ATOM 797 N N . VAL A 1 100 ? -11.586 -36.406 1.41 1 92.25 100 VAL A N 1
ATOM 798 C CA . VAL A 1 100 ? -11.133 -35 1.516 1 92.25 100 VAL A CA 1
ATOM 799 C C . VAL A 1 100 ? -10.273 -34.844 2.766 1 92.25 100 VAL A C 1
ATOM 801 O O . VAL A 1 100 ? -9.234 -34.188 2.725 1 92.25 100 VAL A O 1
ATOM 804 N N . SER A 1 101 ? -10.641 -35.438 3.82 1 90.38 101 SER A N 1
ATOM 805 C CA . SER A 1 101 ? -9.898 -35.312 5.074 1 90.38 101 SER A CA 1
ATOM 806 C C . SER A 1 101 ? -8.523 -35.938 4.965 1 90.38 101 SER A C 1
ATOM 808 O O . SER A 1 101 ? -7.543 -35.438 5.504 1 90.38 101 SER A O 1
ATOM 810 N N . GLU A 1 102 ? -8.445 -37.031 4.289 1 89.25 102 GLU A N 1
ATOM 811 C CA . GLU A 1 102 ? -7.191 -37.75 4.164 1 89.25 102 GLU A CA 1
ATOM 812 C C . GLU A 1 102 ? -6.336 -37.188 3.033 1 89.25 102 GLU A C 1
ATOM 814 O O . GLU A 1 102 ? -5.125 -37.438 2.982 1 89.25 102 GLU A O 1
ATOM 819 N N . GLY A 1 103 ? -7.004 -36.531 2.203 1 89.44 103 GLY A N 1
ATOM 820 C CA . GLY A 1 103 ? -6.305 -36 1.058 1 89.44 103 GLY A CA 1
ATOM 821 C C . GLY A 1 103 ? -5.926 -37.031 0.024 1 89.44 103 GLY A C 1
ATOM 822 O O . GLY A 1 103 ? -4.887 -36.938 -0.629 1 89.44 103 GLY A O 1
ATOM 823 N N . ILE A 1 104 ? -6.621 -38.062 0.056 1 90.62 104 ILE A N 1
ATOM 824 C CA . ILE A 1 104 ? -6.383 -39.156 -0.875 1 90.62 104 ILE A CA 1
ATOM 825 C C . ILE A 1 104 ? -7.684 -39.5 -1.593 1 90.62 104 ILE A C 1
ATOM 827 O O . ILE A 1 104 ? -8.773 -39.375 -1.025 1 90.62 104 ILE A O 1
ATOM 831 N N . TYR A 1 105 ? -7.539 -39.938 -2.789 1 90.88 105 TYR A N 1
ATOM 832 C CA . TYR A 1 105 ? -8.719 -40.344 -3.559 1 90.88 105 TYR A CA 1
ATOM 833 C C . TYR A 1 105 ? -9.414 -41.531 -2.912 1 90.88 105 TYR A C 1
ATOM 835 O O . TYR A 1 105 ? -8.805 -42.25 -2.139 1 90.88 105 TYR A O 1
ATOM 843 N N . SER A 1 106 ? -10.68 -41.688 -3.213 1 92 106 SER A N 1
ATOM 844 C CA . SER A 1 106 ? -11.477 -42.844 -2.783 1 92 106 SER A CA 1
ATOM 845 C C . SER A 1 106 ? -12.453 -43.281 -3.873 1 92 106 SER A C 1
ATOM 847 O O . SER A 1 106 ? -12.891 -42.469 -4.684 1 92 106 SER A O 1
ATOM 849 N N . TYR A 1 107 ? -12.602 -44.562 -4 1 91.62 107 TYR A N 1
ATOM 850 C CA . TYR A 1 107 ? -13.602 -45.062 -4.938 1 91.62 107 TYR A CA 1
ATOM 851 C C . TYR A 1 107 ? -14.352 -46.25 -4.363 1 91.62 107 TYR A C 1
ATOM 853 O O . TYR A 1 107 ? -13.812 -46.969 -3.521 1 91.62 107 TYR A O 1
ATOM 861 N N . THR A 1 108 ? -15.594 -46.344 -4.645 1 88.88 108 THR A N 1
ATOM 862 C CA . THR A 1 108 ? -16.453 -47.438 -4.168 1 88.88 108 THR A CA 1
ATOM 863 C C . THR A 1 108 ? -17.594 -47.688 -5.152 1 88.88 108 THR A C 1
ATOM 865 O O . THR A 1 108 ? -17.734 -47 -6.148 1 88.88 108 THR A O 1
ATOM 868 N N . PHE A 1 109 ? -18.25 -48.844 -4.922 1 85.56 109 PHE A N 1
ATOM 869 C CA . PHE A 1 109 ? -19.406 -49.156 -5.754 1 85.56 109 PHE A CA 1
ATOM 870 C C . PHE A 1 109 ? -20.641 -48.375 -5.27 1 85.56 109 PHE A C 1
ATOM 872 O O . PHE A 1 109 ? -20.875 -48.281 -4.066 1 85.56 109 PHE A O 1
ATOM 879 N N . SER A 1 110 ? -21.234 -47.5 -6.074 1 68.88 110 SER A N 1
ATOM 880 C CA . SER A 1 110 ? -22.453 -46.75 -5.734 1 68.88 110 SER A CA 1
ATOM 881 C C . SER A 1 110 ? -23.641 -47.688 -5.586 1 68.88 110 SER A C 1
ATOM 883 O O . SER A 1 110 ? -24.484 -47.531 -4.695 1 68.88 110 SER A O 1
ATOM 885 N N . ASP A 1 111 ? -23.906 -48.594 -6.621 1 66.31 111 ASP A N 1
ATOM 886 C CA . ASP A 1 111 ? -24.938 -49.625 -6.633 1 66.31 111 ASP A CA 1
ATOM 887 C C . ASP A 1 111 ? -24.344 -51 -6.902 1 66.31 111 ASP A C 1
ATOM 889 O O . ASP A 1 111 ? -23.766 -51.25 -7.965 1 66.31 111 ASP A O 1
ATOM 893 N N . GLU A 1 112 ? -24.094 -51.875 -5.918 1 62.75 112 GLU A N 1
ATOM 894 C CA . GLU A 1 112 ? -23.516 -53.188 -6.09 1 62.75 112 GLU A CA 1
ATOM 895 C C . GLU A 1 112 ? -24.266 -54 -7.156 1 62.75 112 GLU A C 1
ATOM 897 O O . GLU A 1 112 ? -23.656 -54.781 -7.879 1 62.75 112 GLU A O 1
ATOM 902 N N . LYS A 1 113 ? -25.562 -53.781 -7.195 1 64.69 113 LYS A N 1
ATOM 903 C CA . LYS A 1 113 ? -26.391 -54.562 -8.109 1 64.69 113 LYS A CA 1
ATOM 904 C C . LYS A 1 113 ? -26.141 -54.156 -9.562 1 64.69 113 LYS A C 1
ATOM 906 O O . LYS A 1 113 ? -26.172 -55 -10.461 1 64.69 113 LYS A O 1
ATOM 911 N N . ASN A 1 114 ? -25.828 -52.844 -9.773 1 67.31 114 ASN A N 1
ATOM 912 C CA . ASN A 1 114 ? -25.703 -52.344 -11.141 1 67.31 114 ASN A CA 1
ATOM 913 C C . ASN A 1 114 ? -24.234 -52.125 -11.523 1 67.31 114 ASN A C 1
ATOM 915 O O . ASN A 1 114 ? -23.938 -51.656 -12.617 1 67.31 114 ASN A O 1
ATOM 919 N N . TYR A 1 115 ? -23.266 -52.531 -10.688 1 80.31 115 TYR A N 1
ATOM 920 C CA . TYR A 1 115 ? -21.828 -52.5 -10.938 1 80.31 115 TYR A CA 1
ATOM 921 C C . TYR A 1 115 ? -21.359 -51.125 -11.352 1 80.31 115 TYR A C 1
ATOM 923 O O . TYR A 1 115 ? -20.625 -50.969 -12.328 1 80.31 115 TYR A O 1
ATOM 931 N N . GLN A 1 116 ? -21.953 -50.094 -10.727 1 88.19 116 GLN A N 1
ATOM 932 C CA . GLN A 1 116 ? -21.562 -48.719 -11.008 1 88.19 116 GLN A CA 1
ATOM 933 C C . GLN A 1 116 ? -20.625 -48.188 -9.93 1 88.19 116 GLN A C 1
ATOM 935 O O . GLN A 1 116 ? -20.922 -48.281 -8.734 1 88.19 116 GLN A O 1
ATOM 940 N N . GLN A 1 117 ? -19.469 -47.656 -10.336 1 91.62 117 GLN A N 1
ATOM 941 C CA . GLN A 1 117 ? -18.453 -47.156 -9.422 1 91.62 117 GLN A CA 1
ATOM 942 C C . GLN A 1 117 ? -18.516 -45.656 -9.289 1 91.62 117 GLN A C 1
ATOM 944 O O . GLN A 1 117 ? -18.906 -44.938 -10.234 1 91.62 117 GLN A O 1
ATOM 949 N N . ARG A 1 118 ? -18.359 -45.156 -8.141 1 92.38 118 ARG A N 1
ATOM 950 C CA . ARG A 1 118 ? -18.188 -43.719 -7.887 1 92.38 118 ARG A CA 1
ATOM 951 C C . ARG A 1 118 ? -16.828 -43.438 -7.254 1 92.38 118 ARG A C 1
ATOM 953 O O . ARG A 1 118 ? -16.203 -44.344 -6.664 1 92.38 118 ARG A O 1
ATOM 960 N N . ALA A 1 119 ? -16.297 -42.25 -7.473 1 95.44 119 ALA A N 1
ATOM 961 C CA . ALA A 1 119 ? -14.984 -41.906 -6.941 1 95.44 119 ALA A CA 1
ATOM 962 C C . ALA A 1 119 ? -14.914 -40.406 -6.598 1 95.44 119 ALA A C 1
ATOM 964 O O . ALA A 1 119 ? -15.68 -39.625 -7.129 1 95.44 119 ALA A O 1
ATOM 965 N N . VAL A 1 120 ? -14.062 -40.125 -5.676 1 96.38 120 VAL A N 1
ATOM 966 C CA . VAL A 1 120 ? -13.797 -38.781 -5.262 1 96.38 120 VAL A CA 1
ATOM 967 C C . VAL A 1 120 ? -12.297 -38.5 -5.285 1 96.38 120 VAL A C 1
ATOM 969 O O . VAL A 1 120 ? -11.508 -39.312 -4.801 1 96.38 120 VAL A O 1
ATOM 972 N N . PHE A 1 121 ? -11.93 -37.438 -5.906 1 96.75 121 PHE A N 1
ATOM 973 C CA . PHE A 1 121 ? -10.531 -37.031 -5.949 1 96.75 121 PHE A CA 1
ATOM 974 C C . PHE A 1 121 ? -10.359 -35.625 -5.352 1 96.75 121 PHE A C 1
ATOM 976 O O . PHE A 1 121 ? -10.891 -34.656 -5.883 1 96.75 121 PHE A O 1
ATOM 983 N N . PRO A 1 122 ? -9.609 -35.469 -4.316 1 95.56 122 PRO A N 1
ATOM 984 C CA . PRO A 1 122 ? -9.406 -34.188 -3.689 1 95.56 122 PRO A CA 1
ATOM 985 C C . PRO A 1 122 ? -8.57 -33.219 -4.555 1 95.56 122 PRO A C 1
ATOM 987 O O . PRO A 1 122 ? -7.707 -33.688 -5.309 1 95.56 122 PRO A O 1
ATOM 990 N N . ILE A 1 123 ? -8.883 -32 -4.512 1 95.44 123 ILE A N 1
ATOM 991 C CA . ILE A 1 123 ? -8.086 -30.953 -5.129 1 95.44 123 ILE A CA 1
ATOM 992 C C . ILE A 1 123 ? -7.16 -30.344 -4.086 1 95.44 123 ILE A C 1
ATOM 994 O O . ILE A 1 123 ? -7.602 -29.578 -3.229 1 95.44 123 ILE A O 1
ATOM 998 N N . ILE A 1 124 ? -5.91 -30.609 -4.262 1 91.94 124 ILE A N 1
ATOM 999 C CA . ILE A 1 124 ? -4.938 -30.25 -3.236 1 91.94 124 ILE A CA 1
ATOM 1000 C C . ILE A 1 124 ? -4.125 -29.047 -3.688 1 91.94 124 ILE A C 1
ATOM 1002 O O . ILE A 1 124 ? -3.643 -29 -4.82 1 91.94 124 ILE A O 1
ATOM 1006 N N . THR A 1 125 ? -4.031 -28.094 -2.867 1 88.94 125 THR A N 1
ATOM 1007 C CA . THR A 1 125 ? -3.197 -26.922 -3.062 1 88.94 125 THR A CA 1
ATOM 1008 C C . THR A 1 125 ? -2.131 -26.828 -1.976 1 88.94 125 THR A C 1
ATOM 1010 O O . THR A 1 125 ? -2.035 -27.703 -1.113 1 88.94 125 THR A O 1
ATOM 1013 N N . SER A 1 126 ? -1.258 -25.781 -2.111 1 82.12 126 SER A N 1
ATOM 1014 C CA . SER A 1 126 ? -0.201 -25.594 -1.121 1 82.12 126 SER A CA 1
ATOM 1015 C C . SER A 1 126 ? -0.781 -25.281 0.256 1 82.12 126 SER A C 1
ATOM 1017 O O . SER A 1 126 ? -0.132 -25.531 1.275 1 82.12 126 SER A O 1
ATOM 1019 N N . GLN A 1 127 ? -1.959 -24.828 0.322 1 81.88 127 GLN A N 1
ATOM 1020 C CA . GLN A 1 127 ? -2.58 -24.406 1.573 1 81.88 127 GLN A CA 1
ATOM 1021 C C . GLN A 1 127 ? -3.473 -25.5 2.141 1 81.88 127 GLN A C 1
ATOM 1023 O O . GLN A 1 127 ? -4.043 -25.359 3.225 1 81.88 127 GLN A O 1
ATOM 1028 N N . GLY A 1 128 ? -3.596 -26.547 1.405 1 86.69 128 GLY A N 1
ATOM 1029 C CA . GLY A 1 128 ? -4.441 -27.641 1.842 1 86.69 128 GLY A CA 1
ATOM 1030 C C . GLY A 1 128 ? -5.375 -28.141 0.756 1 86.69 128 GLY A C 1
ATOM 1031 O O . GLY A 1 128 ? -4.992 -28.219 -0.414 1 86.69 128 GLY A O 1
ATOM 1032 N N . ILE A 1 129 ? -6.559 -28.672 1.237 1 91.56 129 ILE A N 1
ATOM 1033 C CA . ILE A 1 129 ? -7.543 -29.188 0.293 1 91.56 129 ILE A CA 1
ATOM 1034 C C . ILE A 1 129 ? -8.602 -28.125 0.026 1 91.56 129 ILE A C 1
ATOM 1036 O O . ILE A 1 129 ? -9.32 -27.703 0.941 1 91.56 129 ILE A O 1
ATOM 1040 N N . ASP A 1 130 ? -8.781 -27.672 -1.155 1 92.62 130 ASP A N 1
ATOM 1041 C CA . ASP A 1 130 ? -9.656 -26.562 -1.501 1 92.62 130 ASP A CA 1
ATOM 1042 C C . ASP A 1 130 ? -10.93 -27.062 -2.18 1 92.62 130 ASP A C 1
ATOM 1044 O O . ASP A 1 130 ? -11.828 -26.266 -2.477 1 92.62 130 ASP A O 1
ATOM 1048 N N . GLY A 1 131 ? -10.969 -28.328 -2.471 1 94.56 131 GLY A N 1
ATOM 1049 C CA . GLY A 1 131 ? -12.141 -28.891 -3.121 1 94.56 131 GLY A CA 1
ATOM 1050 C C . GLY A 1 131 ? -11.969 -30.344 -3.506 1 94.56 131 GLY A C 1
ATOM 1051 O O . GLY A 1 131 ? -11.039 -31 -3.043 1 94.56 131 GLY A O 1
ATOM 1052 N N . PHE A 1 132 ? -12.93 -30.844 -4.312 1 96.38 132 PHE A N 1
ATOM 1053 C CA . PHE A 1 132 ? -12.859 -32.219 -4.785 1 96.38 132 PHE A CA 1
ATOM 1054 C C . PHE A 1 132 ? -13.617 -32.375 -6.098 1 96.38 132 PHE A C 1
ATOM 1056 O O . PHE A 1 132 ? -14.492 -31.578 -6.418 1 96.38 132 PHE A O 1
ATOM 1063 N N . ILE A 1 133 ? -13.211 -33.344 -6.805 1 96.62 133 ILE A N 1
ATOM 1064 C CA . ILE A 1 133 ? -13.922 -33.781 -8.008 1 96.62 133 ILE A CA 1
ATOM 1065 C C . ILE A 1 133 ? -14.703 -35.062 -7.727 1 96.62 133 ILE A C 1
ATOM 1067 O O . ILE A 1 133 ? -14.164 -36 -7.172 1 96.62 133 ILE A O 1
ATOM 1071 N N . TYR A 1 134 ? -15.914 -35.062 -8.078 1 95.31 134 TYR A N 1
ATOM 1072 C CA . TYR A 1 134 ? -16.766 -36.219 -7.898 1 95.31 134 TYR A CA 1
ATOM 1073 C C . TYR A 1 134 ? -17.094 -36.875 -9.242 1 95.31 134 TYR A C 1
ATOM 1075 O O . TYR A 1 134 ? -17.422 -36.188 -10.203 1 95.31 134 TYR A O 1
ATOM 1083 N N . PHE A 1 135 ? -16.969 -38.219 -9.25 1 95.12 135 PHE A N 1
ATOM 1084 C CA . PHE A 1 135 ? -17.25 -38.969 -10.461 1 95.12 135 PHE A CA 1
ATOM 1085 C C . PHE A 1 135 ? -18.297 -40.062 -10.188 1 95.12 135 PHE A C 1
ATOM 1087 O O . PHE A 1 135 ? -18.203 -40.781 -9.195 1 95.12 135 PHE A O 1
ATOM 1094 N N . LEU A 1 136 ? -19.266 -40.094 -10.969 1 92.94 136 LEU A N 1
ATOM 1095 C CA . LEU A 1 136 ? -20.109 -41.281 -11.141 1 92.94 136 LEU A CA 1
ATOM 1096 C C . LEU A 1 136 ? -19.891 -41.906 -12.523 1 92.94 136 LEU A C 1
ATOM 1098 O O . LEU A 1 136 ? -20.266 -41.312 -13.539 1 92.94 136 LEU A O 1
ATOM 1102 N N . PHE A 1 137 ? -19.297 -43.094 -12.523 1 92.75 137 PHE A N 1
ATOM 1103 C CA . PHE A 1 137 ? -18.906 -43.688 -13.789 1 92.75 137 PHE A CA 1
ATOM 1104 C C . PHE A 1 137 ? -20.078 -44.438 -14.43 1 92.75 137 PHE A C 1
ATOM 1106 O O . PHE A 1 137 ? -21.062 -44.719 -13.766 1 92.75 137 PHE A O 1
ATOM 1113 N N . LYS A 1 138 ? -19.953 -44.594 -15.75 1 90.06 138 LYS A N 1
ATOM 1114 C CA . LYS A 1 138 ? -20.969 -45.406 -16.453 1 90.06 138 LYS A CA 1
ATOM 1115 C C . LYS A 1 138 ? -20.969 -46.844 -15.977 1 90.06 138 LYS A C 1
ATOM 1117 O O . LYS A 1 138 ? -19.969 -47.312 -15.43 1 90.06 138 LYS A O 1
ATOM 1122 N N . LYS A 1 139 ? -22.031 -47.531 -16.281 1 87.56 139 LYS A N 1
ATOM 1123 C CA . LYS A 1 139 ? -22.156 -48.906 -15.867 1 87.56 139 LYS A CA 1
ATOM 1124 C C . LYS A 1 139 ? -21.094 -49.781 -16.516 1 87.56 139 LYS A C 1
ATOM 1126 O O . LYS A 1 139 ? -20.75 -49.625 -17.688 1 87.56 139 LYS A O 1
ATOM 1131 N N . ASN A 1 140 ? -20.453 -50.688 -15.719 1 86.69 140 ASN A N 1
ATOM 1132 C CA . ASN A 1 140 ? -19.469 -51.688 -16.141 1 86.69 140 ASN A CA 1
ATOM 1133 C C . ASN A 1 140 ? -18.109 -51.031 -16.453 1 86.69 140 ASN A C 1
ATOM 1135 O O . ASN A 1 140 ? -17.281 -51.625 -17.141 1 86.69 140 ASN A O 1
ATOM 1139 N N . PHE A 1 141 ? -18.047 -49.781 -16.125 1 89.62 141 PHE A N 1
ATOM 1140 C CA . PHE A 1 141 ? -16.734 -49.156 -16.188 1 89.62 141 PHE A CA 1
ATOM 1141 C C . PHE A 1 141 ? -16.062 -49.156 -14.82 1 89.62 141 PHE A C 1
ATOM 1143 O O . PHE A 1 141 ? -16.625 -48.656 -13.852 1 89.62 141 PHE A O 1
ATOM 1150 N N . PHE A 1 142 ? -14.789 -49.688 -14.82 1 88.75 142 PHE A N 1
ATOM 1151 C CA . PHE A 1 142 ? -14.023 -49.75 -13.57 1 88.75 142 PHE A CA 1
ATOM 1152 C C . PHE A 1 142 ? -12.695 -49 -13.719 1 88.75 142 PHE A C 1
ATOM 1154 O O . PHE A 1 142 ? -12.023 -49.156 -14.742 1 88.75 142 PHE A O 1
ATOM 1161 N N . LEU A 1 143 ? -12.352 -48.344 -12.703 1 90.5 143 LEU A N 1
ATOM 1162 C CA . LEU A 1 143 ? -11.125 -47.562 -12.719 1 90.5 143 LEU A CA 1
ATOM 1163 C C . LEU A 1 143 ? -9.898 -48.5 -12.719 1 90.5 143 LEU A C 1
ATOM 1165 O O . LEU A 1 143 ? -9.789 -49.375 -11.891 1 90.5 143 LEU A O 1
ATOM 1169 N N . SER A 1 144 ? -9.062 -48.281 -13.633 1 90.44 144 SER A N 1
ATOM 1170 C CA . SER A 1 144 ? -7.758 -48.906 -13.625 1 90.44 144 SER A CA 1
ATOM 1171 C C . SER A 1 144 ? -6.734 -48.094 -12.859 1 90.44 144 SER A C 1
ATOM 1173 O O . SER A 1 144 ? -7.012 -46.938 -12.484 1 90.44 144 SER A O 1
ATOM 1175 N N . ARG A 1 145 ? -5.566 -48.594 -12.57 1 88.94 145 ARG A N 1
ATOM 1176 C CA . ARG A 1 145 ? -4.488 -47.875 -11.922 1 88.94 145 ARG A CA 1
ATOM 1177 C C . ARG A 1 145 ? -4.074 -46.656 -12.758 1 88.94 145 ARG A C 1
ATOM 1179 O O . ARG A 1 145 ? -3.764 -45.594 -12.211 1 88.94 145 ARG A O 1
ATOM 1186 N N . ASP A 1 146 ? -4.051 -46.844 -14.086 1 91.06 146 ASP A N 1
ATOM 1187 C CA . ASP A 1 146 ? -3.686 -45.75 -14.984 1 91.06 146 ASP A CA 1
ATOM 1188 C C . ASP A 1 146 ? -4.719 -44.625 -14.938 1 91.06 146 ASP A C 1
ATOM 1190 O O . ASP A 1 146 ? -4.363 -43.469 -15.008 1 91.06 146 ASP A O 1
ATOM 1194 N N . ASN A 1 147 ? -6.004 -45.062 -14.867 1 92.69 147 ASN A N 1
ATOM 1195 C CA . ASN A 1 147 ? -7.059 -44.062 -14.719 1 92.69 147 ASN A CA 1
ATOM 1196 C C . ASN A 1 147 ? -6.879 -43.219 -13.445 1 92.69 147 ASN A C 1
ATOM 1198 O O . ASN A 1 147 ? -7.039 -42 -13.469 1 92.69 147 ASN A O 1
ATOM 1202 N N . ILE A 1 148 ? -6.547 -43.906 -12.398 1 93.12 148 ILE A N 1
ATOM 1203 C CA . ILE A 1 148 ? -6.387 -43.281 -11.102 1 93.12 148 ILE A CA 1
ATOM 1204 C C . ILE A 1 148 ? -5.238 -42.25 -11.164 1 93.12 148 ILE A C 1
ATOM 1206 O O . ILE A 1 148 ? -5.375 -41.125 -10.695 1 93.12 148 ILE A O 1
ATOM 1210 N N . CYS A 1 149 ? -4.152 -42.656 -11.727 1 92.56 149 CYS A N 1
ATOM 1211 C CA . CYS A 1 149 ? -3.008 -41.75 -11.891 1 92.56 149 CYS A CA 1
ATOM 1212 C C . CYS A 1 149 ? -3.393 -40.531 -12.688 1 92.56 149 CYS A C 1
ATOM 1214 O O . CYS A 1 149 ? -3.066 -39.406 -12.289 1 92.56 149 CYS A O 1
ATOM 1216 N N . PHE A 1 150 ? -4.094 -40.75 -13.695 1 93.69 150 PHE A N 1
ATOM 1217 C CA . PHE A 1 150 ? -4.547 -39.688 -14.57 1 93.69 150 PHE A CA 1
ATOM 1218 C C . PHE A 1 150 ? -5.441 -38.688 -13.812 1 93.69 150 PHE A C 1
ATOM 1220 O O . PHE A 1 150 ? -5.227 -37.5 -13.859 1 93.69 150 PHE A O 1
ATOM 1227 N N . LEU A 1 151 ? -6.402 -39.188 -13.117 1 95.19 151 LEU A N 1
ATOM 1228 C CA . LEU A 1 151 ? -7.367 -38.375 -12.414 1 95.19 151 LEU A CA 1
ATOM 1229 C C . LEU A 1 151 ? -6.711 -37.656 -11.242 1 95.19 151 LEU A C 1
ATOM 1231 O O . LEU A 1 151 ? -7.078 -36.5 -10.914 1 95.19 151 LEU A O 1
ATOM 1235 N N . GLU A 1 152 ? -5.77 -38.219 -10.609 1 94.12 152 GLU A N 1
ATOM 1236 C CA . GLU A 1 152 ? -5.004 -37.562 -9.562 1 94.12 152 GLU A CA 1
ATOM 1237 C C . GLU A 1 152 ? -4.23 -36.375 -10.117 1 94.12 152 GLU A C 1
ATOM 1239 O O . GLU A 1 152 ? -4.172 -35.312 -9.484 1 94.12 152 GLU A O 1
ATOM 1244 N N . GLU A 1 153 ? -3.621 -36.625 -11.289 1 94.12 153 GLU A N 1
ATOM 1245 C CA . GLU A 1 153 ? -2.922 -35.531 -11.945 1 94.12 153 GLU A CA 1
ATOM 1246 C C . GLU A 1 153 ? -3.859 -34.344 -12.211 1 94.12 153 GLU A C 1
ATOM 1248 O O . GLU A 1 153 ? -3.49 -33.188 -12 1 94.12 153 GLU A O 1
ATOM 1253 N N . ILE A 1 154 ? -5.039 -34.688 -12.625 1 95.06 154 ILE A N 1
ATOM 1254 C CA . ILE A 1 154 ? -6.023 -33.625 -12.93 1 95.06 154 ILE A CA 1
ATOM 1255 C C . ILE A 1 154 ? -6.34 -32.844 -11.664 1 95.06 154 ILE A C 1
ATOM 1257 O O . ILE A 1 154 ? -6.387 -31.609 -11.688 1 95.06 154 ILE A O 1
ATOM 1261 N N . GLY A 1 155 ? -6.57 -33.531 -10.602 1 94.38 155 GLY A N 1
ATOM 1262 C CA . GLY A 1 155 ? -6.832 -32.875 -9.336 1 94.38 155 GLY A CA 1
ATOM 1263 C C . GLY A 1 155 ? -5.73 -31.922 -8.922 1 94.38 155 GLY A C 1
ATOM 1264 O O . GLY A 1 155 ? -6.004 -30.797 -8.484 1 94.38 155 GLY A O 1
ATOM 1265 N N . LEU A 1 156 ? -4.52 -32.344 -9.055 1 92.94 156 LEU A N 1
ATOM 1266 C CA . LEU A 1 156 ? -3.371 -31.531 -8.672 1 92.94 156 LEU A CA 1
ATOM 1267 C C . LEU A 1 156 ? -3.23 -30.328 -9.594 1 92.94 156 LEU A C 1
ATOM 1269 O O . LEU A 1 156 ? -2.924 -29.219 -9.141 1 92.94 156 LEU A O 1
ATOM 1273 N N . LEU A 1 157 ? -3.434 -30.562 -10.875 1 93.94 157 LEU A N 1
ATOM 1274 C CA . LEU A 1 157 ? -3.33 -29.484 -11.836 1 93.94 157 LEU A CA 1
ATOM 1275 C C . LEU A 1 157 ? -4.402 -28.422 -11.586 1 93.94 157 LEU A C 1
ATOM 1277 O O . LEU A 1 157 ? -4.133 -27.219 -11.68 1 93.94 157 LEU A O 1
ATOM 1281 N N . LEU A 1 158 ? -5.57 -28.859 -11.281 1 94.38 158 LEU A N 1
ATOM 1282 C CA . LEU A 1 158 ? -6.613 -27.922 -10.906 1 94.38 158 LEU A CA 1
ATOM 1283 C C . LEU A 1 158 ? -6.227 -27.141 -9.648 1 94.38 158 LEU A C 1
ATOM 1285 O O . LEU A 1 158 ? -6.52 -25.953 -9.531 1 94.38 158 LEU A O 1
ATOM 1289 N N . GLY A 1 159 ? -5.617 -27.859 -8.766 1 92.81 159 GLY A N 1
ATOM 1290 C CA . GLY A 1 159 ? -5.105 -27.188 -7.578 1 92.81 159 GLY A CA 1
ATOM 1291 C C . GLY A 1 159 ? -4.133 -26.078 -7.895 1 92.81 159 GLY A C 1
ATOM 1292 O O . GLY A 1 159 ? -4.223 -24.984 -7.324 1 92.81 159 GLY A O 1
ATOM 1293 N N . ILE A 1 160 ? -3.279 -26.312 -8.742 1 90 160 ILE A N 1
ATOM 1294 C CA . ILE A 1 160 ? -2.305 -25.312 -9.172 1 90 160 ILE A CA 1
ATOM 1295 C C . ILE A 1 160 ? -3.025 -24.125 -9.797 1 90 160 ILE A C 1
ATOM 1297 O O . ILE A 1 160 ? -2.68 -22.969 -9.523 1 90 160 ILE A O 1
ATOM 1301 N N . SER A 1 161 ? -3.982 -24.422 -10.633 1 91.75 161 SER A N 1
ATOM 1302 C CA . SER A 1 161 ? -4.754 -23.359 -11.273 1 91.75 161 SER A CA 1
ATOM 1303 C C . SER A 1 161 ? -5.488 -22.516 -10.242 1 91.75 161 SER A C 1
ATOM 1305 O O . SER A 1 161 ? -5.539 -21.281 -10.375 1 91.75 161 SER A O 1
ATOM 1307 N N . ILE A 1 162 ? -6.051 -23.172 -9.297 1 91.88 162 ILE A N 1
ATOM 1308 C CA . ILE A 1 162 ? -6.762 -22.469 -8.227 1 91.88 162 ILE A CA 1
ATOM 1309 C C . ILE A 1 162 ? -5.793 -21.562 -7.473 1 91.88 162 ILE A C 1
ATOM 1311 O O . ILE A 1 162 ? -6.094 -20.391 -7.238 1 91.88 162 ILE A O 1
ATOM 1315 N N . GLU A 1 163 ? -4.723 -22.062 -7.113 1 88.81 163 GLU A N 1
ATOM 1316 C CA . GLU A 1 163 ? -3.715 -21.297 -6.379 1 88.81 163 GLU A CA 1
ATOM 1317 C C . GLU A 1 163 ? -3.232 -20.109 -7.191 1 88.81 163 GLU A C 1
ATOM 1319 O O . GLU A 1 163 ? -3.072 -19 -6.656 1 88.81 163 GLU A O 1
ATOM 1324 N N . ARG A 1 164 ? -3.01 -20.375 -8.398 1 85.62 164 ARG A N 1
ATOM 1325 C CA . ARG A 1 164 ? -2.586 -19.297 -9.289 1 85.62 164 ARG A CA 1
ATOM 1326 C C . ARG A 1 164 ? -3.641 -18.203 -9.367 1 85.62 164 ARG A C 1
ATOM 1328 O O . ARG A 1 164 ? -3.309 -17.016 -9.359 1 85.62 164 ARG A O 1
ATOM 1335 N N . THR A 1 165 ? -4.84 -18.594 -9.477 1 87.25 165 THR A N 1
ATOM 1336 C CA . THR A 1 165 ? -5.945 -17.641 -9.516 1 87.25 165 THR A CA 1
ATOM 1337 C C . THR A 1 165 ? -5.977 -16.797 -8.25 1 87.25 165 THR A C 1
ATOM 1339 O O . THR A 1 165 ? -6.141 -15.578 -8.312 1 87.25 165 THR A O 1
ATOM 1342 N N . GLU A 1 166 ? -5.777 -17.391 -7.152 1 85.12 166 GLU A N 1
ATOM 1343 C CA . GLU A 1 166 ? -5.777 -16.703 -5.867 1 85.12 166 GLU A CA 1
ATOM 1344 C C . GLU A 1 166 ? -4.598 -15.742 -5.758 1 85.12 166 GLU A C 1
ATOM 1346 O O . GLU A 1 166 ? -4.75 -14.625 -5.27 1 85.12 166 GLU A O 1
ATOM 1351 N N . LEU A 1 167 ? -3.496 -16.234 -6.176 1 83.31 167 LEU A N 1
ATOM 1352 C CA . LEU A 1 167 ? -2.299 -15.398 -6.125 1 83.31 167 LEU A CA 1
ATOM 1353 C C . LEU A 1 167 ? -2.451 -14.172 -7.012 1 83.31 167 LEU A C 1
ATOM 1355 O O . LEU A 1 167 ? -2.086 -13.062 -6.613 1 83.31 167 LEU A O 1
ATOM 1359 N N . ASN A 1 168 ? -2.967 -14.406 -8.133 1 82.12 168 ASN A N 1
ATOM 1360 C CA . ASN A 1 168 ? -3.184 -13.289 -9.047 1 82.12 168 ASN A CA 1
ATOM 1361 C C . ASN A 1 168 ? -4.168 -12.273 -8.469 1 82.12 168 ASN A C 1
ATOM 1363 O O . ASN A 1 168 ? -3.994 -11.07 -8.641 1 82.12 168 ASN A O 1
ATOM 1367 N N . LYS A 1 169 ? -5.18 -12.734 -7.859 1 78.75 169 LYS A N 1
ATOM 1368 C CA . LYS A 1 169 ? -6.141 -11.844 -7.211 1 78.75 169 LYS A CA 1
ATOM 1369 C C . LYS A 1 169 ? -5.473 -11 -6.129 1 78.75 169 LYS A C 1
ATOM 1371 O O . LYS A 1 169 ? -5.703 -9.797 -6.047 1 78.75 169 LYS A O 1
ATOM 1376 N N . LYS A 1 170 ? -4.645 -11.594 -5.395 1 76.12 170 LYS A N 1
ATOM 1377 C CA . LYS A 1 170 ? -3.936 -10.898 -4.324 1 76.12 170 LYS A CA 1
ATOM 1378 C C . LYS A 1 170 ? -3.008 -9.828 -4.887 1 76.12 170 LYS A C 1
ATOM 1380 O O . LYS A 1 170 ? -2.887 -8.742 -4.312 1 76.12 170 LYS A O 1
ATOM 1385 N N . ILE A 1 171 ? -2.43 -10.172 -5.93 1 74.5 171 ILE A N 1
ATOM 1386 C CA . ILE A 1 171 ? -1.515 -9.227 -6.562 1 74.5 171 ILE A CA 1
ATOM 1387 C C . ILE A 1 171 ? -2.295 -8.023 -7.082 1 74.5 171 ILE A C 1
ATOM 1389 O O . ILE A 1 171 ? -1.854 -6.879 -6.934 1 74.5 171 ILE A O 1
ATOM 1393 N N . LEU A 1 172 ? -3.336 -8.32 -7.684 1 70.31 172 LEU A N 1
ATOM 1394 C CA . LEU A 1 172 ? -4.152 -7.234 -8.219 1 70.31 172 LEU A CA 1
ATOM 1395 C C . LEU A 1 172 ? -4.617 -6.305 -7.102 1 70.31 172 LEU A C 1
ATOM 1397 O O . LEU A 1 172 ? -4.594 -5.082 -7.254 1 70.31 172 LE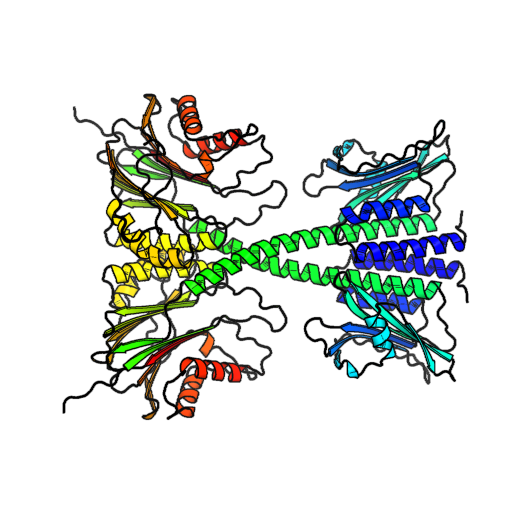U A O 1
ATOM 1401 N N . GLU A 1 173 ? -4.988 -6.824 -6.062 1 67.5 173 GLU A N 1
ATOM 1402 C CA . GLU A 1 173 ? -5.387 -6.035 -4.902 1 67.5 173 GLU A CA 1
ATOM 1403 C C . GLU A 1 173 ? -4.227 -5.191 -4.383 1 67.5 173 GLU A C 1
ATOM 1405 O O . GLU A 1 173 ? -4.41 -4.031 -4.012 1 67.5 173 GLU A O 1
ATOM 1410 N N . SER A 1 174 ? -3.143 -5.809 -4.371 1 65.56 174 SER A N 1
ATOM 1411 C CA . SER A 1 174 ? -1.947 -5.125 -3.885 1 65.56 174 SER A CA 1
ATOM 1412 C C . SER A 1 174 ? -1.559 -3.973 -4.805 1 65.56 174 SER A C 1
ATOM 1414 O O . SER A 1 174 ? -1.123 -2.918 -4.34 1 65.56 174 SER A O 1
ATOM 1416 N N . LYS A 1 175 ? -1.686 -4.227 -6.043 1 64.25 175 LYS A N 1
ATOM 1417 C CA . LYS A 1 175 ? -1.369 -3.186 -7.016 1 64.25 175 LYS A CA 1
ATOM 1418 C C . LYS A 1 175 ? -2.262 -1.964 -6.824 1 64.25 175 LYS A C 1
ATOM 1420 O O . LYS A 1 175 ? -1.805 -0.827 -6.961 1 64.25 175 LYS A O 1
ATOM 1425 N N . MET A 1 176 ? -3.441 -2.174 -6.559 1 58.88 176 MET A N 1
ATOM 1426 C CA . MET A 1 176 ? -4.363 -1.069 -6.316 1 58.88 176 MET A CA 1
ATOM 1427 C C . MET A 1 176 ? -3.922 -0.247 -5.109 1 58.88 176 MET A C 1
ATOM 1429 O O . MET A 1 176 ? -3.967 0.983 -5.141 1 58.88 176 MET A O 1
ATOM 1433 N N . ARG A 1 177 ? -3.424 -0.812 -4.168 1 59.16 177 ARG A N 1
ATOM 1434 C CA . ARG A 1 177 ? -2.934 -0.142 -2.969 1 59.16 177 ARG A CA 1
ATOM 1435 C C . ARG A 1 177 ? -1.653 0.633 -3.26 1 59.16 177 ARG A C 1
ATOM 1437 O O . ARG A 1 177 ? -1.461 1.737 -2.746 1 59.16 177 ARG A O 1
ATOM 1444 N N . GLN A 1 178 ? -0.887 0 -4.078 1 59.03 178 GLN A N 1
ATOM 1445 C CA . GLN A 1 178 ? 0.346 0.662 -4.492 1 59.03 178 GLN A CA 1
ATOM 1446 C C . GLN A 1 178 ? 0.051 1.948 -5.258 1 59.03 178 GLN A C 1
ATOM 1448 O O . GLN A 1 178 ? 0.748 2.951 -5.09 1 59.03 178 GLN A O 1
ATOM 1453 N N . ARG A 1 179 ? -0.887 1.812 -6.004 1 59.16 179 ARG A N 1
ATOM 1454 C CA . ARG A 1 179 ? -1.264 3.008 -6.75 1 59.16 179 ARG A CA 1
ATOM 1455 C C . ARG A 1 179 ? -1.709 4.121 -5.812 1 59.16 179 ARG A C 1
ATOM 1457 O O . ARG A 1 179 ? -1.388 5.293 -6.031 1 59.16 179 ARG A O 1
ATOM 1464 N N . GLU A 1 180 ? -2.314 3.68 -4.816 1 57.34 180 GLU A N 1
ATOM 1465 C CA . GLU A 1 180 ? -2.756 4.656 -3.824 1 57.34 180 GLU A CA 1
ATOM 1466 C C . GLU A 1 180 ? -1.566 5.309 -3.127 1 57.34 180 GLU A C 1
ATOM 1468 O O . GLU A 1 180 ? -1.562 6.52 -2.9 1 57.34 180 GLU A O 1
ATOM 1473 N N . MET A 1 181 ? -0.622 4.562 -2.91 1 56.88 181 MET A N 1
ATOM 1474 C CA . MET A 1 181 ? 0.583 5.086 -2.273 1 56.88 181 MET A CA 1
ATOM 1475 C C . MET A 1 181 ? 1.346 6.004 -3.223 1 56.88 181 MET A C 1
ATOM 1477 O O . MET A 1 181 ? 1.9 7.02 -2.799 1 56.88 181 MET A O 1
ATOM 1481 N N . ALA A 1 182 ? 1.333 5.547 -4.391 1 57.97 182 ALA A N 1
ATOM 1482 C CA . ALA A 1 182 ? 2.002 6.363 -5.402 1 57.97 182 ALA A CA 1
ATOM 1483 C C . ALA A 1 182 ? 1.353 7.738 -5.516 1 57.97 182 ALA A C 1
ATOM 1485 O O . ALA A 1 182 ? 2.045 8.742 -5.68 1 57.97 182 ALA A O 1
ATOM 1486 N N . ILE A 1 183 ? 0.143 7.742 -5.34 1 59.84 183 ILE A N 1
ATOM 1487 C CA . ILE A 1 183 ? -0.589 9 -5.398 1 59.84 183 ILE A CA 1
ATOM 1488 C C . ILE A 1 183 ? -0.224 9.867 -4.191 1 59.84 183 ILE A C 1
ATOM 1490 O O . ILE A 1 183 ? 0.013 11.07 -4.328 1 59.84 183 ILE A O 1
ATOM 1494 N N . ALA A 1 184 ? -0.194 9.188 -3.125 1 59.69 184 ALA A N 1
ATOM 1495 C CA . ALA A 1 184 ? 0.196 9.922 -1.924 1 59.69 184 ALA A CA 1
ATOM 1496 C C . ALA A 1 184 ? 1.604 10.492 -2.064 1 59.69 184 ALA A C 1
ATOM 1498 O O . ALA A 1 184 ? 1.867 11.617 -1.638 1 59.69 184 ALA A O 1
ATOM 1499 N N . PHE A 1 185 ? 2.402 9.773 -2.697 1 57.03 185 PHE A N 1
ATOM 1500 C CA . PHE A 1 185 ? 3.775 10.195 -2.945 1 57.03 185 PHE A CA 1
ATOM 1501 C C . PHE A 1 185 ? 3.814 11.391 -3.881 1 57.03 185 PHE A C 1
ATOM 1503 O O . PHE A 1 185 ? 4.562 12.344 -3.648 1 57.03 185 PHE A O 1
ATOM 1510 N N . ASP A 1 186 ? 3.092 11.242 -4.816 1 61 186 ASP A N 1
ATOM 1511 C CA . ASP A 1 186 ? 3.035 12.336 -5.785 1 61 186 ASP A CA 1
ATOM 1512 C C . ASP A 1 186 ? 2.52 13.617 -5.141 1 61 186 ASP A C 1
ATOM 1514 O O . ASP A 1 186 ? 3.002 14.711 -5.441 1 61 186 ASP A O 1
ATOM 1518 N N . MET A 1 187 ? 1.717 13.406 -4.301 1 61.59 187 MET A N 1
ATOM 1519 C CA . MET A 1 187 ? 1.168 14.555 -3.592 1 61.59 187 MET A CA 1
ATOM 1520 C C . MET A 1 187 ? 2.227 15.203 -2.705 1 61.59 187 MET A C 1
ATOM 1522 O O . MET A 1 187 ? 2.299 16.438 -2.615 1 61.59 187 MET A O 1
ATOM 1526 N N . GLN A 1 188 ? 3.014 14.383 -2.168 1 61.09 188 GLN A N 1
ATOM 1527 C CA . GLN A 1 188 ? 4.078 14.898 -1.312 1 61.09 188 GLN A CA 1
ATOM 1528 C C . GLN A 1 188 ? 5.094 15.703 -2.119 1 61.09 188 GLN A C 1
ATOM 1530 O O . GLN A 1 188 ? 5.586 16.734 -1.653 1 61.09 188 GLN A O 1
ATOM 1535 N N . GLN A 1 189 ? 5.352 15.203 -3.23 1 60.22 189 GLN A N 1
ATOM 1536 C CA . GLN A 1 189 ? 6.324 15.867 -4.09 1 60.22 189 GLN A CA 1
ATOM 1537 C C . GLN A 1 189 ? 5.789 17.203 -4.602 1 60.22 189 GLN A C 1
ATOM 1539 O O . GLN A 1 189 ? 6.543 18.172 -4.758 1 60.22 189 GLN A O 1
ATOM 1544 N N . ASN A 1 190 ? 4.512 17.078 -4.797 1 60.44 190 ASN A N 1
ATOM 1545 C CA . ASN A 1 190 ? 3.91 18.297 -5.344 1 60.44 190 ASN A CA 1
ATOM 1546 C C . ASN A 1 190 ? 3.805 19.391 -4.289 1 60.44 190 ASN A C 1
ATOM 1548 O O . ASN A 1 190 ? 3.766 20.578 -4.625 1 60.44 190 ASN A O 1
ATOM 1552 N N . VAL A 1 191 ? 3.865 18.938 -3.115 1 55.75 191 VAL A N 1
ATOM 1553 C CA . VAL A 1 191 ? 3.645 19.906 -2.043 1 55.75 191 VAL A CA 1
ATOM 1554 C C . VAL A 1 191 ? 4.973 20.531 -1.634 1 55.75 191 VAL A C 1
ATOM 1556 O O . VAL A 1 191 ? 5 21.547 -0.935 1 55.75 191 VAL A O 1
ATOM 1559 N N . MET A 1 192 ? 6.031 20.141 -2.275 1 59.56 192 MET A N 1
ATOM 1560 C CA . MET A 1 192 ? 7.324 20.719 -1.927 1 59.56 192 MET A CA 1
ATOM 1561 C C . MET A 1 192 ? 7.504 22.094 -2.59 1 59.56 192 MET A C 1
ATOM 1563 O O . MET A 1 192 ? 6.805 22.406 -3.551 1 59.56 192 MET A O 1
ATOM 1567 N N . SER A 1 193 ? 8.266 22.891 -1.957 1 64.31 193 SER A N 1
ATOM 1568 C CA . SER A 1 193 ? 8.469 24.297 -2.299 1 64.31 193 SER A CA 1
ATOM 1569 C C . SER A 1 193 ? 9.039 24.438 -3.705 1 64.31 193 SER A C 1
ATOM 1571 O O . SER A 1 193 ? 9.477 23.453 -4.312 1 64.31 193 SER A O 1
ATOM 1573 N N . GLU A 1 194 ? 8.938 25.656 -4.18 1 66.25 194 GLU A N 1
ATOM 1574 C CA . GLU A 1 194 ? 9.555 26.031 -5.449 1 66.25 194 GLU A CA 1
ATOM 1575 C C . GLU A 1 194 ? 11.078 25.984 -5.359 1 66.25 194 GLU A C 1
ATOM 1577 O O . GLU A 1 194 ? 11.648 26.266 -4.305 1 66.25 194 GLU A O 1
ATOM 1582 N N . ASN A 1 195 ? 11.648 25.547 -6.387 1 69.5 195 ASN A N 1
ATOM 1583 C CA . ASN A 1 195 ? 13.102 25.453 -6.469 1 69.5 195 ASN A CA 1
ATOM 1584 C C . ASN A 1 195 ? 13.695 26.688 -7.16 1 69.5 195 ASN A C 1
ATOM 1586 O O . ASN A 1 195 ? 13 27.391 -7.883 1 69.5 195 ASN A O 1
ATOM 1590 N N . ASN A 1 196 ? 14.953 27 -6.863 1 73.31 196 ASN A N 1
ATOM 1591 C CA . ASN A 1 196 ? 15.758 28.031 -7.504 1 73.31 196 ASN A CA 1
ATOM 1592 C C . ASN A 1 196 ? 15.195 29.422 -7.242 1 73.31 196 ASN A C 1
ATOM 1594 O O . ASN A 1 196 ? 14.945 30.188 -8.18 1 73.31 196 ASN A O 1
ATOM 1598 N N . LEU A 1 197 ? 15.047 29.656 -6.035 1 78.31 197 LEU A N 1
ATOM 1599 C CA . LEU A 1 197 ? 14.531 30.969 -5.625 1 78.31 197 LEU A CA 1
ATOM 1600 C C . LEU A 1 197 ? 15.641 32 -5.633 1 78.31 197 LEU A C 1
ATOM 1602 O O . LEU A 1 197 ? 16.766 31.734 -5.227 1 78.31 197 LEU A O 1
ATOM 1606 N N . LEU A 1 198 ? 15.305 33.188 -6.172 1 78.06 198 LEU A N 1
ATOM 1607 C CA . LEU A 1 198 ? 16.25 34.312 -6.238 1 78.06 198 LEU A CA 1
ATOM 1608 C C . LEU A 1 198 ? 15.93 35.344 -5.184 1 78.06 198 LEU A C 1
ATOM 1610 O O . LEU A 1 198 ? 14.766 35.625 -4.91 1 78.06 198 LEU A O 1
ATOM 1614 N N . PHE A 1 199 ? 16.984 35.938 -4.625 1 82.12 199 PHE A N 1
ATOM 1615 C CA . PHE A 1 199 ? 16.828 36.938 -3.578 1 82.12 199 PHE A CA 1
ATOM 1616 C C . PHE A 1 199 ? 17.703 38.156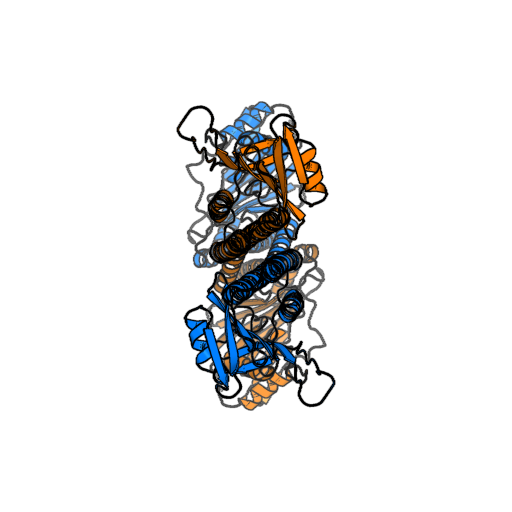 -3.861 1 82.12 199 PHE A C 1
ATOM 1618 O O . PHE A 1 199 ? 18.344 38.219 -4.902 1 82.12 199 PHE A O 1
ATOM 1625 N N . LEU A 1 200 ? 17.594 39.125 -2.957 1 75.5 200 LEU A N 1
ATOM 1626 C CA . LEU A 1 200 ? 18.359 40.344 -3.088 1 75.5 200 LEU A CA 1
ATOM 1627 C C . LEU A 1 200 ? 19.844 40.062 -3.158 1 75.5 200 LEU A C 1
ATOM 1629 O O . LEU A 1 200 ? 20.328 39.094 -2.564 1 75.5 200 LEU A O 1
ATOM 1633 N N . ASN A 1 201 ? 20.578 40.906 -3.838 1 75.19 201 ASN A N 1
ATOM 1634 C CA . ASN A 1 201 ? 22.031 40.906 -3.896 1 75.19 201 ASN A CA 1
ATOM 1635 C C . ASN A 1 201 ? 22.562 39.625 -4.512 1 75.19 201 ASN A C 1
ATOM 1637 O O . ASN A 1 201 ? 23.641 39.125 -4.148 1 75.19 201 ASN A O 1
ATOM 1641 N N . GLY A 1 202 ? 21.641 38.875 -5.223 1 77.56 202 GLY A N 1
ATOM 1642 C CA . GLY A 1 202 ? 22.062 37.688 -5.941 1 77.56 202 GLY A CA 1
ATOM 1643 C C . GLY A 1 202 ? 21.922 36.406 -5.125 1 77.56 202 GLY A C 1
ATOM 1644 O O . GLY A 1 202 ? 22.469 35.375 -5.492 1 77.56 202 GLY A O 1
ATOM 1645 N N . GLY A 1 203 ? 21.359 36.594 -4.055 1 83.19 203 GLY A N 1
ATOM 1646 C CA . GLY A 1 203 ? 21.109 35.406 -3.266 1 83.19 203 GLY A CA 1
ATOM 1647 C C . GLY A 1 203 ? 20.234 34.375 -3.977 1 83.19 203 GLY A C 1
ATOM 1648 O O . GLY A 1 203 ? 19.328 34.75 -4.723 1 83.19 203 GLY A O 1
ATOM 1649 N N . ARG A 1 204 ? 20.594 33.125 -3.74 1 86.19 204 ARG A N 1
ATOM 1650 C CA . ARG A 1 204 ? 19.844 32.062 -4.398 1 86.19 204 ARG A CA 1
ATOM 1651 C C . ARG A 1 204 ? 19.719 30.859 -3.49 1 86.19 204 ARG A C 1
ATOM 1653 O O . ARG A 1 204 ? 20.641 30.531 -2.738 1 86.19 204 ARG A O 1
ATOM 1660 N N . ILE A 1 205 ? 18.594 30.266 -3.529 1 87.75 205 ILE A N 1
ATOM 1661 C CA . ILE A 1 205 ? 18.375 29.016 -2.803 1 87.75 205 ILE A CA 1
ATOM 1662 C C . ILE A 1 205 ? 17.953 27.922 -3.775 1 87.75 205 ILE A C 1
ATOM 1664 O O . ILE A 1 205 ? 17.031 28.109 -4.562 1 87.75 205 ILE A O 1
ATOM 1668 N N . ASN A 1 206 ? 18.688 26.875 -3.732 1 86.81 206 ASN A N 1
ATOM 1669 C CA . ASN A 1 206 ? 18.391 25.688 -4.527 1 86.81 206 ASN A CA 1
ATOM 1670 C C . ASN A 1 206 ? 18.328 24.438 -3.664 1 86.81 206 ASN A C 1
ATOM 1672 O O . ASN A 1 206 ? 19.047 24.344 -2.658 1 86.81 206 ASN A O 1
ATOM 1676 N N . TYR A 1 207 ? 17.469 23.594 -4.035 1 83.75 207 TYR A N 1
ATOM 1677 C CA . TYR A 1 207 ? 17.438 22.359 -3.275 1 83.75 207 TYR A CA 1
ATOM 1678 C C . TYR A 1 207 ? 17.297 21.156 -4.203 1 83.75 207 TYR A C 1
ATOM 1680 O O . TYR A 1 207 ? 16.938 21.297 -5.375 1 83.75 207 TYR A O 1
ATOM 1688 N N . LEU A 1 208 ? 17.781 20.047 -3.756 1 81.06 208 LEU A N 1
ATOM 1689 C CA . LEU A 1 208 ? 17.688 18.766 -4.438 1 81.06 208 LEU A CA 1
ATOM 1690 C C . LEU A 1 208 ? 17.125 17.703 -3.502 1 81.06 208 LEU A C 1
ATOM 1692 O O . LEU A 1 208 ? 17.609 17.547 -2.377 1 81.06 208 LEU A O 1
ATOM 1696 N N . TYR A 1 209 ? 16.062 17.141 -3.977 1 76 209 TYR A N 1
ATOM 1697 C CA . TYR A 1 209 ? 15.477 16.031 -3.23 1 76 209 TYR A CA 1
ATOM 1698 C C . TYR A 1 209 ? 15.453 14.766 -4.074 1 76 209 TYR A C 1
ATOM 1700 O O . TYR A 1 209 ? 14.938 14.766 -5.195 1 76 209 TYR A O 1
ATOM 1708 N N . LYS A 1 210 ? 16.109 13.742 -3.502 1 71.44 210 LYS A N 1
ATOM 1709 C CA . LYS A 1 210 ? 16.141 12.461 -4.195 1 71.44 210 LYS A CA 1
ATOM 1710 C C . LYS A 1 210 ? 15.695 11.328 -3.273 1 71.44 210 LYS A C 1
ATOM 1712 O O . LYS A 1 210 ? 16.078 11.281 -2.105 1 71.44 210 LYS A O 1
ATOM 1717 N N . TYR A 1 211 ? 14.766 10.57 -3.744 1 63 211 TYR A N 1
ATOM 1718 C CA . TYR A 1 211 ? 14.273 9.43 -2.979 1 63 211 TYR A CA 1
ATOM 1719 C C . TYR A 1 211 ? 15.281 8.281 -3.006 1 63 211 TYR A C 1
ATOM 1721 O O . TYR A 1 211 ? 15.969 8.07 -4.008 1 63 211 TYR A O 1
ATOM 1729 N N . GLY A 1 212 ? 15.352 7.645 -1.785 1 58.19 212 GLY A N 1
ATOM 1730 C CA . GLY A 1 212 ? 16.203 6.465 -1.733 1 58.19 212 GLY A CA 1
ATOM 1731 C C . GLY A 1 212 ? 15.68 5.316 -2.578 1 58.19 212 GLY A C 1
ATOM 1732 O O . GLY A 1 212 ? 14.469 5.164 -2.746 1 58.19 212 GLY A O 1
ATOM 1733 N N . GLU A 1 213 ? 16.406 4.793 -3.576 1 50.38 213 GLU A N 1
ATOM 1734 C CA . GLU A 1 213 ? 16.047 3.639 -4.398 1 50.38 213 GLU A CA 1
ATOM 1735 C C . GLU A 1 213 ? 16.516 2.336 -3.756 1 50.38 213 GLU A C 1
ATOM 1737 O O . GLU A 1 213 ? 17.578 2.293 -3.129 1 50.38 213 GLU A O 1
ATOM 1742 N N . THR A 1 214 ? 15.5 1.625 -3.16 1 44.88 214 THR A N 1
ATOM 1743 C CA . THR A 1 214 ? 16.047 0.339 -2.736 1 44.88 214 THR A CA 1
ATOM 1744 C C . THR A 1 214 ? 16.891 -0.28 -3.842 1 44.88 214 THR A C 1
ATOM 1746 O O . THR A 1 214 ? 16.922 0.225 -4.965 1 44.88 214 THR A O 1
ATOM 1749 N N . MET A 1 215 ? 16.891 -1.812 -3.971 1 38.5 215 MET A N 1
ATOM 1750 C CA . MET A 1 215 ? 17.734 -2.715 -4.746 1 38.5 215 MET A CA 1
ATOM 1751 C C . MET A 1 215 ? 17.516 -2.514 -6.242 1 38.5 215 MET A C 1
ATOM 1753 O O . MET A 1 215 ? 16.422 -2.148 -6.672 1 38.5 215 MET A O 1
ATOM 1757 N N . LYS A 1 216 ? 18.656 -2.658 -7.031 1 38.5 216 LYS A N 1
ATOM 1758 C CA . LYS A 1 216 ? 18.719 -2.699 -8.484 1 38.5 216 LYS A CA 1
ATOM 1759 C C . LYS A 1 216 ? 17.453 -3.322 -9.078 1 38.5 216 LYS A C 1
ATOM 1761 O O . LYS A 1 216 ? 16.984 -2.906 -10.141 1 38.5 216 LYS A O 1
ATOM 1766 N N . TYR A 1 217 ? 17.25 -4.582 -8.797 1 33.25 217 TYR A N 1
ATOM 1767 C CA . TYR A 1 217 ? 16.359 -5.441 -9.555 1 33.25 217 TYR A CA 1
ATOM 1768 C C . TYR A 1 217 ? 14.898 -5.105 -9.25 1 33.25 217 TYR A C 1
ATOM 1770 O O . TYR A 1 217 ? 13.984 -5.684 -9.836 1 33.25 217 TYR A O 1
ATOM 1778 N N . LEU A 1 218 ? 14.688 -4.91 -8.07 1 34.59 218 LEU A N 1
ATOM 1779 C CA . LEU A 1 218 ? 13.242 -4.812 -7.883 1 34.59 218 LEU A CA 1
ATOM 1780 C C . LEU A 1 218 ? 12.719 -3.482 -8.414 1 34.59 218 LEU A C 1
ATOM 1782 O O . LEU A 1 218 ? 13.328 -2.436 -8.195 1 34.59 218 LEU A O 1
ATOM 1786 N N . PRO A 1 219 ? 11.945 -3.621 -9.438 1 34.19 219 PRO A N 1
ATOM 1787 C CA . PRO A 1 219 ? 11.312 -2.428 -10 1 34.19 219 PRO A CA 1
ATOM 1788 C C . PRO A 1 219 ? 11.312 -1.249 -9.031 1 34.19 219 PRO A C 1
ATOM 1790 O O . PRO A 1 219 ? 11.43 -1.443 -7.816 1 34.19 219 PRO A O 1
ATOM 1793 N N . LYS A 1 220 ? 11.383 0.023 -9.742 1 35.75 220 LYS A N 1
ATOM 1794 C CA . LYS A 1 220 ? 11.133 1.355 -9.203 1 35.75 220 LYS A CA 1
ATOM 1795 C C . LYS A 1 220 ? 10.258 1.285 -7.949 1 35.75 220 LYS A C 1
ATOM 1797 O O . LYS A 1 220 ? 9.031 1.246 -8.047 1 35.75 220 LYS A O 1
ATOM 1802 N N . LEU A 1 221 ? 10.367 0.239 -7.434 1 36.53 221 LEU A N 1
ATOM 1803 C CA . LEU A 1 221 ? 9.617 0.15 -6.188 1 36.53 221 LEU A CA 1
ATOM 1804 C C . LEU A 1 221 ? 9.32 1.539 -5.629 1 36.53 221 LEU A C 1
ATOM 1806 O O . LEU A 1 221 ? 10.055 2.492 -5.91 1 36.53 221 LEU A O 1
ATOM 1810 N N . SER A 1 222 ? 8.336 1.544 -4.727 1 40.66 222 SER A N 1
ATOM 1811 C CA . SER A 1 222 ? 7.395 2.451 -4.078 1 40.66 222 SER A CA 1
ATOM 1812 C C . SER A 1 222 ? 8.117 3.641 -3.449 1 40.66 222 SER A C 1
ATOM 1814 O O . SER A 1 222 ? 9.055 3.463 -2.674 1 40.66 222 SER A O 1
ATOM 1816 N N . LYS A 1 223 ? 8.414 4.523 -4.277 1 44.5 223 LYS A N 1
ATOM 1817 C CA . LYS A 1 223 ? 8.555 5.875 -3.746 1 44.5 223 LYS A CA 1
ATOM 1818 C C . LYS A 1 223 ? 8.07 5.949 -2.301 1 44.5 223 LYS A C 1
ATOM 1820 O O . LYS A 1 223 ? 6.887 5.742 -2.025 1 44.5 223 LYS A O 1
ATOM 1825 N N . ARG A 1 224 ? 8.82 5.129 -1.503 1 48.88 224 ARG A N 1
ATOM 1826 C CA . ARG A 1 224 ? 8.508 5.199 -0.077 1 48.88 224 ARG A CA 1
ATOM 1827 C C . ARG A 1 224 ? 8.305 6.641 0.367 1 48.88 224 ARG A C 1
ATOM 1829 O O . ARG A 1 224 ? 8.961 7.555 -0.139 1 48.88 224 ARG A O 1
ATOM 1836 N N . LEU A 1 225 ? 7.133 6.836 0.743 1 53.91 225 LEU A N 1
ATOM 1837 C CA . LEU A 1 225 ? 6.887 8.109 1.409 1 53.91 225 LEU A CA 1
ATOM 1838 C C . LEU A 1 225 ? 7.949 8.383 2.469 1 53.91 225 LEU A C 1
ATOM 1840 O O . LEU A 1 225 ? 8.164 7.566 3.367 1 53.91 225 LEU A O 1
ATOM 1844 N N . GLY A 1 226 ? 9.109 9.117 2.045 1 63 226 GLY A N 1
ATOM 1845 C CA . GLY A 1 226 ? 10.156 9.398 3.01 1 63 226 GLY A CA 1
ATOM 1846 C C . GLY A 1 226 ? 9.734 10.375 4.086 1 63 226 GLY A C 1
ATOM 1847 O O . GLY A 1 226 ? 8.688 11.016 3.975 1 63 226 GLY A O 1
ATOM 1848 N N . GLY A 1 227 ? 10.367 10.398 5.219 1 72.75 227 GLY A N 1
ATOM 1849 C CA . GLY A 1 227 ? 10.156 11.281 6.355 1 72.75 227 GLY A CA 1
ATOM 1850 C C . GLY A 1 227 ? 10.891 12.602 6.223 1 72.75 227 GLY A C 1
ATOM 1851 O O . GLY A 1 227 ? 10.727 13.5 7.055 1 72.75 227 GLY A O 1
ATOM 1852 N N . ASP A 1 228 ? 11.602 12.773 5.059 1 77.62 228 ASP A N 1
ATOM 1853 C CA . ASP A 1 228 ? 12.352 14.016 4.879 1 77.62 228 ASP A CA 1
ATOM 1854 C C . ASP A 1 228 ? 11.445 15.141 4.391 1 77.62 228 ASP A C 1
ATOM 1856 O O . ASP A 1 228 ? 10.562 14.914 3.561 1 77.62 228 ASP A O 1
ATOM 1860 N N . TYR A 1 229 ? 11.734 16.281 4.926 1 81.06 229 TYR A N 1
ATOM 1861 C CA . TYR A 1 229 ? 10.93 17.438 4.562 1 81.06 229 TYR A CA 1
ATOM 1862 C C . TYR A 1 229 ? 11.781 18.703 4.508 1 81.06 229 TYR A C 1
ATOM 1864 O O . TYR A 1 229 ? 12.672 18.891 5.336 1 81.06 229 TYR A O 1
ATOM 1872 N N . CYS A 1 230 ? 11.523 19.469 3.488 1 85.88 230 CYS A N 1
ATOM 1873 C CA . CYS A 1 230 ? 12.156 20.781 3.398 1 85.88 230 CYS A CA 1
ATOM 1874 C C . CYS A 1 230 ? 11.164 21.844 2.932 1 85.88 230 CYS A C 1
ATOM 1876 O O . CYS A 1 230 ? 10.297 21.562 2.098 1 85.88 230 CYS A O 1
ATOM 1878 N N . GLU A 1 231 ? 11.273 22.938 3.488 1 87.12 231 GLU A N 1
ATOM 1879 C CA . GLU A 1 231 ? 10.438 24.078 3.109 1 87.12 231 GLU A CA 1
ATOM 1880 C C . GLU A 1 231 ? 11.25 25.375 3.062 1 87.12 231 GLU A C 1
ATOM 1882 O O . GLU A 1 231 ? 12.07 25.625 3.947 1 87.12 231 GLU A O 1
ATOM 1887 N N . ILE A 1 232 ? 11.062 26.078 1.968 1 89.19 232 ILE A N 1
ATOM 1888 C CA . ILE A 1 232 ? 11.688 27.391 1.813 1 89.19 232 ILE A CA 1
ATOM 1889 C C . ILE A 1 232 ? 10.617 28.469 1.704 1 89.19 232 ILE A C 1
ATOM 1891 O O . ILE A 1 232 ? 9.797 28.453 0.781 1 89.19 232 ILE A O 1
ATOM 1895 N N . ILE A 1 233 ? 10.641 29.359 2.619 1 89.5 233 ILE A N 1
ATOM 1896 C CA . ILE A 1 233 ? 9.648 30.422 2.633 1 89.5 233 ILE A CA 1
ATOM 1897 C C . ILE A 1 233 ? 10.344 31.766 2.416 1 89.5 233 ILE A C 1
ATOM 1899 O O . ILE A 1 233 ? 11.016 32.281 3.314 1 89.5 233 ILE A O 1
ATOM 1903 N N . PRO A 1 234 ? 10.055 32.344 1.319 1 90.25 234 PRO A N 1
ATOM 1904 C CA . PRO A 1 234 ? 10.656 33.656 1.041 1 90.25 234 PRO A CA 1
ATOM 1905 C C . PRO A 1 234 ? 9.852 34.812 1.619 1 90.25 234 PRO A C 1
ATOM 1907 O O . PRO A 1 234 ? 8.617 34.75 1.675 1 90.25 234 PRO A O 1
ATOM 1910 N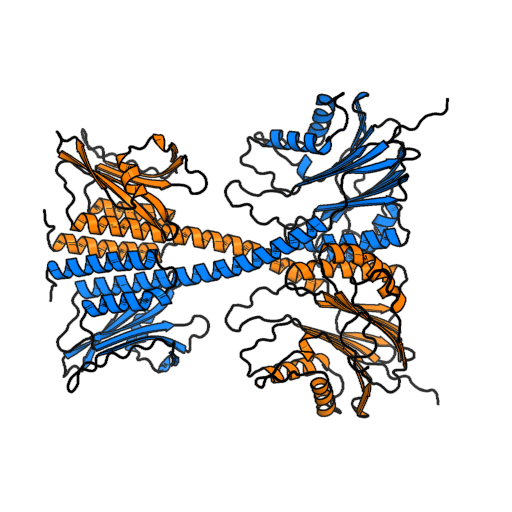 N . PHE A 1 235 ? 10.531 35.812 2.129 1 90.69 235 PHE A N 1
ATOM 1911 C CA . PHE A 1 235 ? 9.914 37.062 2.566 1 90.69 235 PHE A CA 1
ATOM 1912 C C . PHE A 1 235 ? 10.359 38.219 1.682 1 90.69 235 PHE A C 1
ATOM 1914 O O . PHE A 1 235 ? 11.43 38.812 1.887 1 90.69 235 PHE A O 1
ATOM 1921 N N . GLU A 1 236 ? 9.352 38.906 0.769 1 79.62 236 GLU A N 1
ATOM 1922 C CA . GLU A 1 236 ? 9.539 40.031 -0.138 1 79.62 236 GLU A CA 1
ATOM 1923 C C . GLU A 1 236 ? 10.891 39.969 -0.843 1 79.62 236 GLU A C 1
ATOM 1925 O O . GLU A 1 236 ? 11.531 41 -1.063 1 79.62 236 GLU A O 1
ATOM 1930 N N . ASN A 1 237 ? 11.922 39.125 -0.917 1 80.62 237 ASN A N 1
ATOM 1931 C CA . ASN A 1 237 ? 13.219 38.938 -1.567 1 80.62 237 ASN A CA 1
ATOM 1932 C C . ASN A 1 237 ? 14.367 39.375 -0.675 1 80.62 237 ASN A C 1
ATOM 1934 O O . ASN A 1 237 ? 15.508 39.5 -1.139 1 80.62 237 ASN A O 1
ATOM 1938 N N . ARG A 1 238 ? 14.109 39.625 0.472 1 87.94 238 ARG A N 1
ATOM 1939 C CA . ARG A 1 238 ? 15.148 40.125 1.372 1 87.94 238 ARG A CA 1
ATOM 1940 C C . ARG A 1 238 ? 15.594 39.062 2.346 1 87.94 238 ARG A C 1
ATOM 1942 O O . ARG A 1 238 ? 16.703 39.094 2.867 1 87.94 238 ARG A O 1
ATOM 1949 N N . SER A 1 239 ? 14.672 38.25 2.676 1 91.38 239 SER A N 1
ATOM 1950 C CA . SER A 1 239 ? 14.984 37.219 3.646 1 91.38 239 SER A CA 1
ATOM 1951 C C . SER A 1 239 ? 14.234 35.938 3.33 1 91.38 239 SER A C 1
ATOM 1953 O O . SER A 1 239 ? 13.344 35.906 2.48 1 91.38 239 SER A O 1
ATOM 1955 N N . ALA A 1 240 ? 14.727 34.875 3.936 1 92.69 240 ALA A N 1
ATOM 1956 C CA . ALA A 1 240 ? 14.086 33.594 3.732 1 92.69 240 ALA A CA 1
ATOM 1957 C C . ALA A 1 240 ? 14.234 32.719 4.965 1 92.69 240 ALA A C 1
ATOM 1959 O O . ALA A 1 240 ? 15.203 32.844 5.719 1 92.69 240 ALA A O 1
ATOM 1960 N N . LEU A 1 241 ? 13.234 31.953 5.16 1 94.25 241 LEU A N 1
ATOM 1961 C CA . LEU A 1 241 ? 13.305 30.906 6.168 1 94.25 241 LEU A CA 1
ATOM 1962 C C . LEU A 1 241 ? 13.453 29.531 5.508 1 94.25 241 LEU A C 1
ATOM 1964 O O . LEU A 1 241 ? 12.664 29.172 4.633 1 94.25 241 LEU A O 1
ATOM 1968 N N . VAL A 1 242 ? 14.508 28.859 5.863 1 93.06 242 VAL A N 1
ATOM 1969 C CA . VAL A 1 242 ? 14.742 27.516 5.363 1 93.06 242 VAL A CA 1
ATOM 1970 C C . VAL A 1 242 ? 14.547 26.5 6.488 1 93.06 242 VAL A C 1
ATOM 1972 O O . VAL A 1 242 ? 15.156 26.641 7.559 1 93.06 242 VAL A O 1
ATOM 1975 N N . PHE A 1 243 ? 13.688 25.594 6.223 1 93.38 243 PHE A N 1
ATOM 1976 C CA . PHE A 1 243 ? 13.383 24.562 7.199 1 93.38 243 PHE A CA 1
ATOM 1977 C C . PHE A 1 243 ? 13.656 23.172 6.617 1 93.38 243 PHE A C 1
ATOM 1979 O O . PHE A 1 243 ? 13.227 22.859 5.504 1 93.38 243 PHE A O 1
ATOM 1986 N N . ILE A 1 244 ? 14.461 22.391 7.336 1 91.19 244 ILE A N 1
ATOM 1987 C CA . ILE A 1 244 ? 14.75 21.016 6.941 1 91.19 244 ILE A CA 1
ATOM 1988 C C . ILE A 1 244 ? 14.516 20.078 8.117 1 91.19 244 ILE A C 1
ATOM 1990 O O . ILE A 1 244 ? 14.844 20.406 9.266 1 91.19 244 ILE A O 1
ATOM 1994 N N . ALA A 1 245 ? 13.883 18.984 7.832 1 91.06 245 ALA A N 1
ATOM 1995 C CA . ALA A 1 245 ? 13.562 18.047 8.906 1 91.06 245 ALA A CA 1
ATOM 1996 C C . ALA A 1 245 ? 13.602 16.609 8.414 1 91.06 245 ALA A C 1
ATOM 1998 O O . ALA A 1 245 ? 13.57 16.359 7.207 1 91.06 245 ALA A O 1
ATOM 1999 N N . ASP A 1 246 ? 13.766 15.719 9.406 1 85.94 246 ASP A N 1
ATOM 2000 C CA . ASP A 1 246 ? 13.75 14.273 9.172 1 85.94 246 ASP A CA 1
ATOM 2001 C C . ASP A 1 246 ? 12.984 13.547 10.273 1 85.94 246 ASP A C 1
ATOM 2003 O O . ASP A 1 246 ? 13.398 13.57 11.438 1 85.94 246 ASP A O 1
ATOM 2007 N N . VAL A 1 247 ? 11.906 12.977 9.844 1 82.5 247 VAL A N 1
ATOM 2008 C CA . VAL A 1 247 ? 11.109 12.219 10.805 1 82.5 247 VAL A CA 1
ATOM 2009 C C . VAL A 1 247 ? 11.688 10.82 10.969 1 82.5 247 VAL A C 1
ATOM 2011 O O . VAL A 1 247 ? 11.945 10.133 9.977 1 82.5 247 VAL A O 1
ATOM 2014 N N . MET A 1 248 ? 11.93 10.523 12.164 1 74.69 248 MET A N 1
ATOM 2015 C CA . MET A 1 248 ? 12.438 9.188 12.438 1 74.69 248 MET A CA 1
ATOM 2016 C C . MET A 1 248 ? 11.398 8.125 12.086 1 74.69 248 MET A C 1
ATOM 2018 O O . MET A 1 248 ? 10.203 8.32 12.32 1 74.69 248 MET A O 1
ATOM 2022 N N . GLY A 1 249 ? 11.82 7.184 11.508 1 61.59 249 GLY A N 1
ATOM 2023 C CA . GLY A 1 249 ? 10.938 6.07 11.188 1 61.59 249 GLY A CA 1
ATOM 2024 C C . GLY A 1 249 ? 10.938 5.719 9.711 1 61.59 249 GLY A C 1
ATOM 2025 O O . GLY A 1 249 ? 11.734 6.258 8.938 1 61.59 249 GLY A O 1
ATOM 2026 N N . HIS A 1 250 ? 10.508 4.809 9.375 1 58.41 250 HIS A N 1
ATOM 2027 C CA . HIS A 1 250 ? 10.484 4.41 7.969 1 58.41 250 HIS A CA 1
ATOM 2028 C C . HIS A 1 250 ? 9.062 4.16 7.488 1 58.41 250 HIS A C 1
ATOM 2030 O O . HIS A 1 250 ? 8.195 3.779 8.273 1 58.41 250 HIS A O 1
ATOM 2036 N N . GLY A 1 251 ? 8.859 4.59 6.266 1 59.44 251 GLY A N 1
ATOM 2037 C CA . GLY A 1 251 ? 7.625 4.223 5.59 1 59.44 251 GLY A CA 1
ATOM 2038 C C . GLY A 1 251 ? 6.484 5.184 5.875 1 59.44 251 GLY A C 1
ATOM 2039 O O . GLY A 1 251 ? 6.676 6.398 5.883 1 59.44 251 GLY A O 1
ATOM 2040 N N . ALA A 1 252 ? 5.336 4.633 6.18 1 60.62 252 ALA A N 1
ATOM 2041 C CA . ALA A 1 252 ? 4.066 5.348 6.289 1 60.62 252 ALA A CA 1
ATOM 2042 C C . ALA A 1 252 ? 3.975 6.109 7.605 1 60.62 252 ALA A C 1
ATOM 2044 O O . ALA A 1 252 ? 3.381 7.188 7.668 1 60.62 252 ALA A O 1
ATOM 2045 N N . SER A 1 253 ? 4.668 5.594 8.578 1 63.25 253 SER A N 1
ATOM 2046 C CA . SER A 1 253 ? 4.586 6.266 9.875 1 63.25 253 SER A CA 1
ATOM 2047 C C . SER A 1 253 ? 5.285 7.621 9.836 1 63.25 253 SER A C 1
ATOM 2049 O O . SER A 1 253 ? 4.762 8.609 10.352 1 63.25 253 SER A O 1
ATOM 2051 N N . SER A 1 254 ? 6.395 7.582 9.234 1 69.75 254 SER A N 1
ATOM 2052 C CA . SER A 1 254 ? 7.152 8.828 9.172 1 69.75 254 SER A CA 1
ATOM 2053 C C . SER A 1 254 ? 6.508 9.82 8.219 1 69.75 254 SER A C 1
ATOM 2055 O O . SER A 1 254 ? 6.496 11.031 8.484 1 69.75 254 SER A O 1
ATOM 2057 N N . ASN A 1 255 ? 5.93 9.273 7.32 1 72.75 255 ASN A N 1
ATOM 2058 C CA . ASN A 1 255 ? 5.344 10.133 6.301 1 72.75 255 ASN A CA 1
ATOM 2059 C C . ASN A 1 255 ? 4.098 10.852 6.82 1 72.75 255 ASN A C 1
ATOM 2061 O O . ASN A 1 255 ? 3.748 11.922 6.332 1 72.75 255 ASN A O 1
ATOM 2065 N N . TYR A 1 256 ? 3.527 10.383 7.84 1 73.44 256 TYR A N 1
ATOM 2066 C CA . TYR A 1 256 ? 2.326 10.984 8.406 1 73.44 256 TYR A CA 1
ATOM 2067 C C . TYR A 1 256 ? 2.631 12.352 9.016 1 73.44 256 TYR A C 1
ATOM 2069 O O . TYR A 1 256 ? 1.787 13.25 8.992 1 73.44 256 TYR A O 1
ATOM 2077 N N . PHE A 1 257 ? 3.732 12.477 9.445 1 82.19 257 PHE A N 1
ATOM 2078 C CA . PHE A 1 257 ? 4.043 13.68 10.211 1 82.19 257 PHE A CA 1
ATOM 2079 C C . PHE A 1 257 ? 4.586 14.773 9.297 1 82.19 257 PHE A C 1
ATOM 2081 O O . PHE A 1 257 ? 4.664 15.938 9.695 1 82.19 257 PHE A O 1
ATOM 2088 N N . VAL A 1 258 ? 4.898 14.406 8.164 1 83.06 258 VAL A N 1
ATOM 2089 C CA . VAL A 1 258 ? 5.469 15.391 7.25 1 83.06 258 VAL A CA 1
ATOM 2090 C C . VAL A 1 258 ? 4.422 16.438 6.906 1 83.06 258 VAL A C 1
ATOM 2092 O O . VAL A 1 258 ? 4.656 17.641 7.09 1 83.06 258 VAL A O 1
ATOM 2095 N N . PRO A 1 259 ? 3.279 16.031 6.508 1 82.25 259 PRO A N 1
ATOM 2096 C CA . PRO A 1 259 ? 2.283 17.062 6.246 1 82.25 259 PRO A CA 1
ATOM 2097 C C . PRO A 1 259 ? 1.871 17.812 7.508 1 82.25 259 PRO A C 1
ATOM 2099 O O . PRO A 1 259 ? 1.561 19.016 7.445 1 82.25 259 PRO A O 1
ATOM 2102 N N . MET A 1 260 ? 1.815 17.156 8.531 1 87.38 260 MET A N 1
ATOM 2103 C CA . MET A 1 260 ? 1.482 17.828 9.781 1 87.38 260 MET A CA 1
ATOM 2104 C C . MET A 1 260 ? 2.494 18.922 10.102 1 87.38 260 MET A C 1
ATOM 2106 O O . MET A 1 260 ? 2.113 20.047 10.438 1 87.38 260 MET A O 1
ATOM 2110 N N . MET A 1 261 ? 3.637 18.562 10 1 90.31 261 MET A N 1
ATOM 2111 C CA . MET A 1 261 ? 4.719 19.5 10.242 1 90.31 261 MET A CA 1
ATOM 2112 C C . MET A 1 261 ? 4.633 20.688 9.289 1 90.31 261 MET A C 1
ATOM 2114 O O . MET A 1 261 ? 4.848 21.828 9.688 1 90.31 261 MET A O 1
ATOM 2118 N N . LYS A 1 262 ? 4.332 20.391 8.117 1 88.62 262 LYS A N 1
ATOM 2119 C CA . LYS A 1 262 ? 4.18 21.453 7.117 1 88.62 262 LYS A CA 1
ATOM 2120 C C . LYS A 1 262 ? 3.061 22.406 7.5 1 88.62 262 LYS A C 1
ATOM 2122 O O . LYS A 1 262 ? 3.219 23.625 7.395 1 88.62 262 LYS A O 1
ATOM 2127 N N . GLY A 1 263 ? 1.998 21.844 7.895 1 91.12 263 GLY A N 1
ATOM 2128 C CA . GLY A 1 263 ? 0.884 22.672 8.336 1 91.12 263 GLY A CA 1
ATOM 2129 C C . GLY A 1 263 ? 1.228 23.562 9.516 1 91.12 263 GLY A C 1
ATOM 2130 O O . GLY A 1 263 ? 0.887 24.75 9.523 1 91.12 263 GLY A O 1
ATOM 2131 N N . ILE A 1 264 ? 1.883 23.047 10.414 1 94.44 264 ILE A N 1
ATOM 2132 C CA . ILE A 1 264 ? 2.271 23.781 11.609 1 94.44 264 ILE A CA 1
ATOM 2133 C C . ILE A 1 264 ? 3.25 24.891 11.234 1 94.44 264 ILE A C 1
ATOM 2135 O O . ILE A 1 264 ? 3.076 26.047 11.641 1 94.44 264 ILE A O 1
ATOM 2139 N N . LEU A 1 265 ? 4.18 24.547 10.445 1 94.38 265 LEU A N 1
ATOM 2140 C CA . LEU A 1 265 ? 5.211 25.5 10.031 1 94.38 265 LEU A CA 1
ATOM 2141 C C . LEU A 1 265 ? 4.598 26.672 9.281 1 94.38 265 LEU A C 1
ATOM 2143 O O . LEU A 1 265 ? 4.855 27.828 9.625 1 94.38 265 LEU A O 1
ATOM 2147 N N . LYS A 1 266 ? 3.809 26.359 8.391 1 91.88 266 LYS A N 1
ATOM 2148 C CA . LYS A 1 266 ? 3.203 27.406 7.574 1 91.88 266 LYS A CA 1
ATOM 2149 C C . LYS A 1 266 ? 2.295 28.312 8.406 1 91.88 266 LYS A C 1
ATOM 2151 O O . LYS A 1 266 ? 2.248 29.531 8.203 1 91.88 266 LYS A O 1
ATOM 2156 N N . THR A 1 267 ? 1.651 27.734 9.281 1 94.31 267 THR A N 1
ATOM 2157 C CA . THR A 1 267 ? 0.76 28.5 10.148 1 94.31 267 THR A CA 1
ATOM 2158 C C . THR A 1 267 ? 1.558 29.422 11.062 1 94.31 267 THR A C 1
ATOM 2160 O O . THR A 1 267 ? 1.232 30.609 11.203 1 94.31 267 THR A O 1
ATOM 2163 N N . CYS A 1 268 ? 2.537 28.906 11.672 1 94.75 268 CYS A N 1
ATOM 2164 C CA . CYS A 1 268 ? 3.383 29.703 12.555 1 94.75 268 CYS A CA 1
ATOM 2165 C C . CYS A 1 268 ? 3.965 30.906 11.812 1 94.75 268 CYS A C 1
ATOM 2167 O O . CYS A 1 268 ? 3.885 32.031 12.289 1 94.75 268 CYS A O 1
ATOM 2169 N N . VAL A 1 269 ? 4.445 30.656 10.672 1 93.75 269 VAL A N 1
ATOM 2170 C CA . VAL A 1 269 ? 5.086 31.703 9.875 1 93.75 269 VAL A CA 1
ATOM 2171 C C . VAL A 1 269 ? 4.043 32.719 9.445 1 93.75 269 VAL A C 1
ATOM 2173 O O . VAL A 1 269 ? 4.293 33.938 9.5 1 93.75 269 VAL A O 1
ATOM 2176 N N . SER A 1 270 ? 2.918 32.219 9.062 1 91.94 270 SER A N 1
ATOM 2177 C CA . SER A 1 270 ? 1.849 33.094 8.617 1 91.94 270 SER A CA 1
ATOM 2178 C C . SER A 1 270 ? 1.367 34 9.75 1 91.94 270 SER A C 1
ATOM 2180 O O . SER A 1 270 ? 0.889 35.094 9.516 1 91.94 270 SER A O 1
ATOM 2182 N N . MET A 1 271 ? 1.567 33.562 10.891 1 92.25 271 MET A N 1
ATOM 2183 C CA . MET A 1 271 ? 1.102 34.312 12.047 1 92.25 271 MET A CA 1
ATOM 2184 C C . MET A 1 271 ? 2.234 35.125 12.656 1 92.25 271 MET A C 1
ATOM 2186 O O . MET A 1 271 ? 2.098 35.656 13.758 1 92.25 271 MET A O 1
ATOM 2190 N N . GLY A 1 272 ? 3.35 35.062 12.086 1 91.56 272 GLY A N 1
ATOM 2191 C CA . GLY A 1 272 ? 4.398 36.031 12.422 1 91.56 272 GLY A CA 1
ATOM 2192 C C . GLY A 1 272 ? 5.551 35.406 13.188 1 91.56 272 GLY A C 1
ATOM 2193 O O . GLY A 1 272 ? 6.473 36.094 13.609 1 91.56 272 GLY A O 1
ATOM 2194 N N . VAL A 1 273 ? 5.504 34.156 13.422 1 93.75 273 VAL A N 1
ATOM 2195 C CA . VAL A 1 273 ? 6.609 33.469 14.094 1 93.75 273 VAL A CA 1
ATOM 2196 C C . VAL A 1 273 ? 7.664 33.062 13.062 1 93.75 273 VAL A C 1
ATOM 2198 O O . VAL A 1 273 ? 7.602 31.984 12.5 1 93.75 273 VAL A O 1
ATOM 2201 N N . VAL A 1 274 ? 8.727 33.875 12.961 1 92.5 274 VAL A N 1
ATOM 2202 C CA . VAL A 1 274 ? 9.688 33.625 11.891 1 92.5 274 VAL A CA 1
ATOM 2203 C C . VAL A 1 274 ? 11.062 33.312 12.492 1 92.5 274 VAL A C 1
ATOM 2205 O O . VAL A 1 274 ? 11.883 32.656 11.867 1 92.5 274 VAL A O 1
ATOM 2208 N N . GLU A 1 275 ? 11.242 33.812 13.727 1 94.5 275 GLU A N 1
ATOM 2209 C CA . GLU A 1 275 ? 12.516 33.531 14.391 1 94.5 275 GLU A CA 1
ATOM 2210 C C . GLU A 1 275 ? 12.68 32.062 14.656 1 94.5 275 GLU A C 1
ATOM 2212 O O . GLU A 1 275 ? 11.812 31.422 15.273 1 94.5 275 GLU A O 1
ATOM 2217 N N . PRO A 1 276 ? 13.789 31.5 14.281 1 95.62 276 PRO A N 1
ATOM 2218 C CA . PRO A 1 276 ? 13.961 30.047 14.336 1 95.62 276 PRO A CA 1
ATOM 2219 C C . PRO A 1 276 ? 13.773 29.484 15.742 1 95.62 276 PRO A C 1
ATOM 2221 O O . PRO A 1 276 ? 13.133 28.438 15.914 1 95.62 276 PRO A O 1
ATOM 2224 N N . LYS A 1 277 ? 14.32 30.141 16.75 1 94.56 277 LYS A N 1
ATOM 2225 C CA . LYS A 1 277 ? 14.195 29.641 18.109 1 94.56 277 LYS A CA 1
ATOM 2226 C C . LYS A 1 277 ? 12.734 29.562 18.531 1 94.56 277 LYS A C 1
ATOM 2228 O O . LYS A 1 277 ? 12.289 28.547 19.078 1 94.56 277 LYS A O 1
ATOM 2233 N N . ASN A 1 278 ? 12.008 30.594 18.281 1 95.31 278 ASN A N 1
ATOM 2234 C CA . ASN A 1 278 ? 10.594 30.625 18.625 1 95.31 278 ASN A CA 1
ATOM 2235 C C . ASN A 1 278 ? 9.789 29.625 17.812 1 95.31 278 ASN A C 1
ATOM 2237 O O . ASN A 1 278 ? 8.875 28.984 18.328 1 95.31 278 ASN A O 1
ATOM 2241 N N . LEU A 1 279 ? 10.148 29.594 16.609 1 95.56 279 LEU A N 1
ATOM 2242 C CA . LEU A 1 279 ? 9.477 28.656 15.711 1 95.56 279 LEU A CA 1
ATOM 2243 C C . LEU A 1 279 ? 9.641 27.219 16.203 1 95.56 279 LEU A C 1
ATOM 2245 O O . LEU A 1 279 ? 8.664 26.484 16.312 1 95.56 279 LEU A O 1
ATOM 2249 N N . MET A 1 280 ? 10.812 26.859 16.5 1 95.19 280 MET A N 1
ATOM 2250 C CA . MET A 1 280 ? 11.109 25.5 16.938 1 95.19 280 MET A CA 1
ATOM 2251 C C . MET A 1 280 ? 10.422 25.188 18.266 1 95.19 280 MET A C 1
ATOM 2253 O O . MET A 1 280 ? 9.945 24.078 18.484 1 95.19 280 MET A O 1
ATOM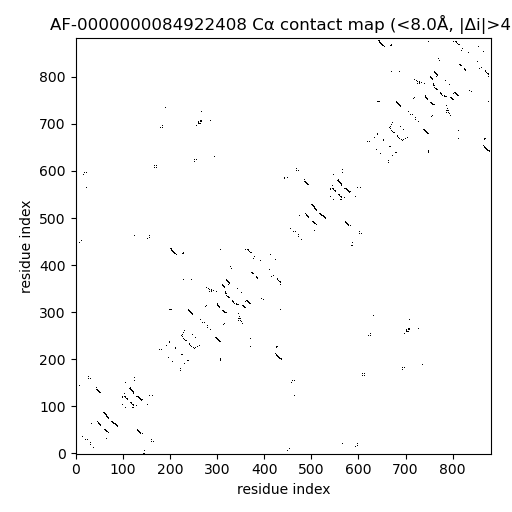 2257 N N . ASN A 1 281 ? 10.438 26.141 19.094 1 94.94 281 ASN A N 1
ATOM 2258 C CA . ASN A 1 281 ? 9.758 25.953 20.375 1 94.94 281 ASN A CA 1
ATOM 2259 C C . ASN A 1 281 ? 8.266 25.719 20.188 1 94.94 281 ASN A C 1
ATOM 2261 O O . ASN A 1 281 ? 7.691 24.844 20.844 1 94.94 281 ASN A O 1
ATOM 2265 N N . GLN A 1 282 ? 7.699 26.531 19.375 1 93.94 282 GLN A N 1
ATOM 2266 C CA . GLN A 1 282 ? 6.273 26.391 19.109 1 93.94 282 GLN A CA 1
ATOM 2267 C C . GLN A 1 282 ? 5.973 25.047 18.453 1 93.94 282 GLN A C 1
ATOM 2269 O O . GLN A 1 282 ? 5.016 24.359 18.828 1 93.94 282 GLN A O 1
ATOM 2274 N N . MET A 1 283 ? 6.727 24.734 17.562 1 95.19 283 MET A N 1
ATOM 2275 C CA . MET A 1 283 ? 6.523 23.469 16.859 1 95.19 283 MET A CA 1
ATOM 2276 C C . MET A 1 283 ? 6.668 22.281 17.812 1 95.19 283 MET A C 1
ATOM 2278 O O . MET A 1 283 ? 5.887 21.328 17.75 1 95.19 283 MET A O 1
ATOM 2282 N N . ASN A 1 284 ? 7.633 22.312 18.609 1 94.62 284 ASN A N 1
ATOM 2283 C CA . ASN A 1 284 ? 7.844 21.234 19.578 1 94.62 284 ASN A CA 1
ATOM 2284 C C . ASN A 1 284 ? 6.637 21.062 20.5 1 94.62 284 ASN A C 1
ATOM 2286 O O . ASN A 1 284 ? 6.234 19.938 20.781 1 94.62 284 ASN A O 1
ATOM 2290 N N . GLN A 1 285 ? 6.145 22.094 20.906 1 92.25 285 GLN A N 1
ATOM 2291 C CA . GLN A 1 285 ? 4.988 22.047 21.797 1 92.25 285 GLN A CA 1
ATOM 2292 C C . GLN A 1 285 ? 3.789 21.406 21.094 1 92.25 285 GLN A C 1
ATOM 2294 O O . GLN A 1 285 ? 3.047 20.641 21.703 1 92.25 285 GLN A O 1
ATOM 2299 N N . LEU A 1 286 ? 3.646 21.734 19.922 1 90.88 286 LEU A N 1
ATOM 2300 C CA . LEU A 1 286 ? 2.473 21.297 19.172 1 90.88 286 LEU A CA 1
ATOM 2301 C C . LEU A 1 286 ? 2.627 19.844 18.734 1 90.88 286 LEU A C 1
ATOM 2303 O O . LEU A 1 286 ? 1.644 19.109 18.656 1 90.88 286 LEU A O 1
ATOM 2307 N N . LEU A 1 287 ? 3.814 19.438 18.469 1 91.75 287 LEU A N 1
ATOM 2308 C CA . LEU A 1 287 ? 4.066 18.109 17.922 1 91.75 287 LEU A CA 1
ATOM 2309 C C . LEU A 1 287 ? 4.297 17.109 19.047 1 91.75 287 LEU A C 1
ATOM 2311 O O . LEU A 1 287 ? 4.172 15.891 18.828 1 91.75 287 LEU A O 1
ATOM 2315 N N . MET A 1 288 ? 4.617 17.5 20.141 1 90.25 288 MET A N 1
ATOM 2316 C CA . MET A 1 288 ? 5.086 16.656 21.25 1 90.25 288 MET A CA 1
ATOM 2317 C C . MET A 1 288 ? 4.082 15.555 21.547 1 90.25 288 MET A C 1
ATOM 2319 O O . MET A 1 288 ? 4.445 14.375 21.609 1 90.25 288 MET A O 1
ATOM 2323 N N . LYS A 1 289 ? 2.863 15.945 21.766 1 83.25 289 LYS A N 1
ATOM 2324 C CA . LYS A 1 289 ? 1.849 14.977 22.172 1 83.25 289 LYS A CA 1
ATOM 2325 C C . LYS A 1 289 ? 1.65 13.914 21.094 1 83.25 289 LYS A C 1
ATOM 2327 O O . LYS A 1 289 ? 1.564 12.719 21.391 1 83.25 289 LYS A O 1
ATOM 2332 N N . GLU A 1 290 ? 1.56 14.391 19.922 1 82.12 290 GLU A N 1
ATOM 2333 C CA . GLU A 1 290 ? 1.324 13.477 18.797 1 82.12 290 GLU A CA 1
ATOM 2334 C C . GLU A 1 290 ? 2.518 12.547 18.594 1 82.12 290 GLU A C 1
ATOM 2336 O O . GLU A 1 290 ? 2.346 11.359 18.312 1 82.12 290 GLU A O 1
ATOM 2341 N N . LEU A 1 291 ? 3.678 13.039 18.656 1 85.94 291 LEU A N 1
ATOM 2342 C CA . LEU A 1 291 ? 4.887 12.25 18.453 1 85.94 291 LEU A CA 1
ATOM 2343 C C . LEU A 1 291 ? 5.078 11.258 19.609 1 85.94 291 LEU A C 1
ATOM 2345 O O . LEU A 1 291 ? 5.539 10.133 19.391 1 85.94 291 LEU A O 1
ATOM 2349 N N . ASP A 1 292 ? 4.746 11.703 20.703 1 83.69 292 ASP A N 1
ATOM 2350 C CA . ASP A 1 292 ? 4.844 10.82 21.859 1 83.69 292 ASP A CA 1
ATOM 2351 C C . ASP A 1 292 ? 3.934 9.602 21.703 1 83.69 292 ASP A C 1
ATOM 2353 O O . ASP A 1 292 ? 4.34 8.477 22 1 83.69 292 ASP A O 1
ATOM 2357 N N . LYS A 1 293 ? 2.715 9.883 21.312 1 77.56 293 LYS A N 1
ATOM 2358 C CA . LYS A 1 293 ? 1.762 8.797 21.094 1 77.56 293 LYS A CA 1
ATOM 2359 C C . LYS A 1 293 ? 2.291 7.801 20.062 1 77.56 293 LYS A C 1
ATOM 2361 O O . LYS A 1 293 ? 2.021 6.602 20.156 1 77.56 293 LYS A O 1
ATOM 2366 N N . ALA A 1 294 ? 3.049 8.289 19.125 1 76.56 294 ALA A N 1
ATOM 2367 C CA . ALA A 1 294 ? 3.559 7.445 18.047 1 76.56 294 ALA A CA 1
ATOM 2368 C C . ALA A 1 294 ? 4.945 6.91 18.391 1 76.56 294 ALA A C 1
ATOM 2370 O O . ALA A 1 294 ? 5.492 6.082 17.656 1 76.56 294 ALA A O 1
ATOM 2371 N N . ASN A 1 295 ? 5.488 7.328 19.391 1 81.06 295 ASN A N 1
ATOM 2372 C CA . ASN A 1 295 ? 6.848 6.977 19.797 1 81.06 295 ASN A CA 1
ATOM 2373 C C . ASN A 1 295 ? 7.859 7.32 18.703 1 81.06 295 ASN A C 1
ATOM 2375 O O . ASN A 1 295 ? 8.664 6.477 18.312 1 81.06 295 ASN A O 1
ATOM 2379 N N . LEU A 1 296 ? 7.664 8.453 18.172 1 84.69 296 LEU A N 1
ATOM 2380 C CA . LEU A 1 296 ? 8.555 8.969 17.125 1 84.69 296 LEU A CA 1
ATOM 2381 C C . LEU A 1 296 ? 9.141 10.32 17.531 1 84.69 296 LEU A C 1
ATOM 2383 O O . LEU A 1 296 ? 8.656 10.953 18.469 1 84.69 296 LEU A O 1
ATOM 2387 N N . PHE A 1 297 ? 10.188 10.695 16.859 1 89.81 297 PHE A N 1
ATOM 2388 C CA . PHE A 1 297 ? 10.742 12.039 17.016 1 89.81 297 PHE A CA 1
ATOM 2389 C C . PHE A 1 297 ? 11.203 12.594 15.672 1 89.81 297 PHE A C 1
ATOM 2391 O O . PHE A 1 297 ? 11.305 11.852 14.695 1 89.81 297 PHE A O 1
ATOM 2398 N N . ILE A 1 298 ? 11.438 13.844 15.641 1 91.88 298 ILE A N 1
ATOM 2399 C CA . ILE A 1 298 ? 11.812 14.516 14.398 1 91.88 298 ILE A CA 1
ATOM 2400 C C . ILE A 1 298 ? 13.078 15.328 14.617 1 91.88 298 ILE A C 1
ATOM 2402 O O . ILE A 1 298 ? 13.172 16.109 15.562 1 91.88 298 ILE A O 1
ATOM 2406 N N . THR A 1 299 ? 14.031 15.117 13.82 1 92.56 299 THR A N 1
ATOM 2407 C CA . THR A 1 299 ? 15.164 16.031 13.781 1 92.56 299 THR A CA 1
ATOM 2408 C C . THR A 1 299 ? 14.922 17.156 12.789 1 92.56 299 THR A C 1
ATOM 2410 O O . THR A 1 299 ? 14.344 16.938 11.719 1 92.56 299 THR A O 1
ATOM 2413 N N . ALA A 1 300 ? 15.25 18.344 13.211 1 93.88 300 ALA A N 1
ATOM 2414 C CA . ALA A 1 300 ? 14.945 19.484 12.344 1 93.88 300 ALA A CA 1
ATOM 2415 C C . ALA A 1 300 ? 15.969 20.609 12.523 1 93.88 300 ALA A C 1
ATOM 2417 O O . ALA A 1 300 ? 16.688 20.641 13.531 1 93.88 300 ALA A O 1
ATOM 2418 N N . GLN A 1 301 ? 16.047 21.406 11.562 1 93.94 301 GLN A N 1
ATOM 2419 C CA . GLN A 1 301 ? 16.859 22.625 11.578 1 93.94 301 GLN A CA 1
ATOM 2420 C C . GLN A 1 301 ? 16.141 23.766 10.852 1 93.94 301 GLN A C 1
ATOM 2422 O O . GLN A 1 301 ? 15.555 23.562 9.789 1 93.94 301 GLN A O 1
ATOM 2427 N N . ALA A 1 302 ? 16.141 24.906 11.508 1 95.44 302 ALA A N 1
ATOM 2428 C CA . ALA A 1 302 ? 15.586 26.109 10.914 1 95.44 302 ALA A CA 1
ATOM 2429 C C . ALA A 1 302 ? 16.656 27.203 10.773 1 95.44 302 ALA A C 1
ATOM 2431 O O . ALA A 1 302 ? 17.406 27.453 11.711 1 95.44 302 ALA A O 1
ATOM 2432 N N . VAL A 1 303 ? 16.672 27.828 9.586 1 94.81 303 VAL A N 1
ATOM 2433 C CA . VAL A 1 303 ? 17.625 28.891 9.328 1 94.81 303 VAL A CA 1
ATOM 2434 C C . VAL A 1 303 ? 16.906 30.094 8.742 1 94.81 303 VAL A C 1
ATOM 2436 O O . VAL A 1 303 ? 16.25 30 7.699 1 94.81 303 VAL A O 1
ATOM 2439 N N . TYR A 1 304 ? 17 31.125 9.438 1 95.19 304 TYR A N 1
ATOM 2440 C CA . TYR A 1 304 ? 16.547 32.406 8.883 1 95.19 304 TYR A CA 1
ATOM 2441 C C . TYR A 1 304 ? 17.703 33.156 8.258 1 95.19 304 TYR A C 1
ATOM 2443 O O . TYR A 1 304 ? 18.703 33.438 8.914 1 95.19 304 TYR A O 1
ATOM 2451 N N . ILE A 1 305 ? 17.516 33.5 7.027 1 93.5 305 ILE A N 1
ATOM 2452 C CA . ILE A 1 305 ? 18.578 34.156 6.262 1 93.5 305 ILE A CA 1
ATOM 2453 C C . ILE A 1 305 ? 18.172 35.562 5.883 1 93.5 305 ILE A C 1
ATOM 2455 O O . ILE A 1 305 ? 17.141 35.781 5.223 1 93.5 305 ILE A O 1
ATOM 2459 N N . ASN A 1 306 ? 18.938 36.5 6.328 1 92.12 306 ASN A N 1
ATOM 2460 C CA . ASN A 1 306 ? 18.781 37.875 5.875 1 92.12 306 ASN A CA 1
ATOM 2461 C C . ASN A 1 306 ? 19.812 38.219 4.809 1 92.12 306 ASN A C 1
ATOM 2463 O O . ASN A 1 306 ? 20.984 38.406 5.113 1 92.12 306 ASN A O 1
ATOM 2467 N N . PHE A 1 307 ? 19.344 38.438 3.615 1 90.12 307 PHE A N 1
ATOM 2468 C CA . PHE A 1 307 ? 20.25 38.656 2.49 1 90.12 307 PHE A CA 1
ATOM 2469 C C . PHE A 1 307 ? 20.688 40.094 2.43 1 90.12 307 PHE A C 1
ATOM 2471 O O . PHE A 1 307 ? 21.609 40.438 1.675 1 90.12 307 PHE A O 1
ATOM 2478 N N . GLU A 1 308 ? 20.125 40.875 3.217 1 86.19 308 GLU A N 1
ATOM 2479 C CA . GLU A 1 308 ? 20.531 42.281 3.258 1 86.19 308 GLU A CA 1
ATOM 2480 C C . GLU A 1 308 ? 21.875 42.438 3.957 1 86.19 308 GLU A C 1
ATOM 2482 O O . GLU A 1 308 ? 22.719 43.219 3.508 1 86.19 308 GLU A O 1
ATOM 2487 N N . ASP A 1 309 ? 22.031 41.781 5.062 1 85.75 309 ASP A N 1
ATOM 2488 C CA . ASP A 1 309 ? 23.266 41.906 5.824 1 85.75 309 ASP A CA 1
ATOM 2489 C C . ASP A 1 309 ? 23.969 40.562 5.973 1 85.75 309 ASP A C 1
ATOM 2491 O O . ASP A 1 309 ? 24.969 40.438 6.676 1 85.75 309 ASP A O 1
ATOM 2495 N N . ASN A 1 310 ? 23.422 39.562 5.406 1 87.94 310 ASN A N 1
ATOM 2496 C CA . ASN A 1 310 ? 23.953 38.188 5.43 1 87.94 310 ASN A CA 1
ATOM 2497 C C . ASN A 1 310 ? 24.031 37.656 6.855 1 87.94 310 ASN A C 1
ATOM 2499 O O . ASN A 1 310 ? 24.984 36.938 7.207 1 87.94 310 ASN A O 1
ATOM 2503 N N . MET A 1 311 ? 23.125 38.031 7.598 1 91.19 311 MET A N 1
ATOM 2504 C CA . MET A 1 311 ? 23.016 37.469 8.938 1 91.19 311 MET A CA 1
ATOM 2505 C C . MET A 1 311 ? 22.172 36.219 8.922 1 91.19 311 MET A C 1
ATOM 2507 O O . MET A 1 311 ? 21.109 36.156 8.305 1 91.19 311 MET A O 1
ATOM 2511 N N . LEU A 1 312 ? 22.734 35.219 9.617 1 93.31 312 LEU A N 1
ATOM 2512 C CA . LEU A 1 312 ? 22.031 33.938 9.719 1 93.31 312 LEU A CA 1
ATOM 2513 C C . LEU A 1 312 ? 21.625 33.656 11.164 1 93.31 312 LEU A C 1
ATOM 2515 O O . LEU A 1 312 ? 22.391 33.906 12.094 1 93.31 312 LEU A O 1
ATOM 2519 N N . TYR A 1 313 ? 20.453 33.25 11.297 1 94.12 313 TYR A N 1
ATOM 2520 C CA . TYR A 1 313 ? 19.953 32.75 12.57 1 94.12 313 TYR A CA 1
ATOM 2521 C C . TYR A 1 313 ? 19.625 31.25 12.469 1 94.12 313 TYR A C 1
ATOM 2523 O O . TYR A 1 313 ? 18.75 30.844 11.695 1 94.12 313 TYR A O 1
ATOM 2531 N N . ILE A 1 314 ? 20.297 30.453 13.281 1 92.94 314 ILE A N 1
ATOM 2532 C CA . ILE A 1 314 ? 20.203 29.016 13.117 1 92.94 314 ILE A CA 1
ATOM 2533 C C . ILE A 1 314 ? 19.75 28.375 14.422 1 92.94 314 ILE A C 1
ATOM 2535 O O . ILE A 1 314 ? 20.297 28.672 15.492 1 92.94 314 ILE A O 1
ATOM 2539 N N . THR A 1 315 ? 18.797 27.578 14.336 1 93.88 315 THR A N 1
ATOM 2540 C CA . THR A 1 315 ? 18.359 26.734 15.438 1 93.88 315 THR A CA 1
ATOM 2541 C C . THR A 1 315 ? 18.328 25.266 15.008 1 93.88 315 THR A C 1
ATOM 2543 O O . THR A 1 315 ? 17.75 24.922 13.969 1 93.88 315 THR A O 1
ATOM 2546 N N . ASN A 1 316 ? 18.953 24.422 15.812 1 92.81 316 ASN A N 1
ATOM 2547 C CA . ASN A 1 316 ? 19.062 23 15.484 1 92.81 316 ASN A CA 1
ATOM 2548 C C . ASN A 1 316 ? 18.375 22.125 16.531 1 92.81 316 ASN A C 1
ATOM 2550 O O . ASN A 1 316 ? 18.594 22.297 17.734 1 92.81 316 ASN A O 1
ATOM 2554 N N . ALA A 1 317 ? 17.578 21.328 16.078 1 92.25 317 ALA A N 1
ATOM 2555 C CA . ALA A 1 317 ? 16.891 20.359 16.922 1 92.25 317 ALA A CA 1
ATOM 2556 C C . ALA A 1 317 ? 17.359 18.938 16.625 1 92.25 317 ALA A C 1
ATOM 2558 O O . ALA A 1 317 ? 16.562 18.078 16.25 1 92.25 317 ALA A O 1
ATOM 2559 N N . GLY A 1 318 ? 18.609 18.703 16.812 1 89.94 318 GLY A N 1
ATOM 2560 C CA . GLY A 1 318 ? 19.172 17.359 16.672 1 89.94 318 GLY A CA 1
ATOM 2561 C C . GLY A 1 318 ? 19.438 16.969 15.234 1 89.94 318 GLY A C 1
ATOM 2562 O O . GLY A 1 318 ? 19.594 15.781 14.93 1 89.94 318 GLY A O 1
ATOM 2563 N N . HIS A 1 319 ? 19.422 17.859 14.312 1 90.12 319 HIS A N 1
ATOM 2564 C CA . HIS A 1 319 ? 19.625 17.562 12.898 1 90.12 319 HIS A CA 1
ATOM 2565 C C . HIS A 1 319 ? 21.094 17.719 12.516 1 90.12 319 HIS A C 1
ATOM 2567 O O . HIS A 1 319 ? 21.922 18.062 13.359 1 90.12 319 HIS A O 1
ATOM 2573 N N . THR A 1 320 ? 21.422 17.344 11.305 1 88.5 320 THR A N 1
ATOM 2574 C CA . THR A 1 320 ? 22.781 17.484 10.789 1 88.5 320 THR A CA 1
ATOM 2575 C C . THR A 1 320 ? 23.234 18.938 10.844 1 88.5 320 THR A C 1
ATOM 2577 O O . THR A 1 320 ? 22.422 19.844 10.688 1 88.5 320 THR A O 1
ATOM 2580 N N . GLU A 1 321 ? 24.469 19.094 11.016 1 87.88 321 GLU A N 1
ATOM 2581 C CA . GLU A 1 321 ? 25 20.453 11.117 1 87.88 321 GLU A CA 1
ATOM 2582 C C . GLU A 1 321 ? 25.203 21.078 9.734 1 87.88 321 GLU A C 1
ATOM 2584 O O . GLU A 1 321 ? 25.719 20.422 8.82 1 87.88 321 GLU A O 1
ATOM 2589 N N . PRO A 1 322 ? 24.766 22.297 9.68 1 90.12 322 PRO A N 1
ATOM 2590 C CA . PRO A 1 322 ? 24.984 22.969 8.398 1 90.12 322 PRO A CA 1
ATOM 2591 C C . PRO A 1 322 ? 26.453 23.312 8.156 1 90.12 322 PRO A C 1
ATOM 2593 O O . PRO A 1 322 ? 27.234 23.422 9.117 1 90.12 322 PRO A O 1
ATOM 2596 N N . ILE A 1 323 ? 26.828 23.531 6.949 1 89.5 323 ILE A N 1
ATOM 2597 C CA . ILE A 1 323 ? 28.188 23.891 6.586 1 89.5 323 ILE A CA 1
ATOM 2598 C C . ILE A 1 323 ? 28.203 25.234 5.863 1 89.5 323 ILE A C 1
ATOM 2600 O O . ILE A 1 323 ? 27.469 25.422 4.891 1 89.5 323 ILE A O 1
ATOM 2604 N N . LEU A 1 324 ? 28.938 26.125 6.438 1 89.62 324 LEU A N 1
ATOM 2605 C CA . LEU A 1 324 ? 29.203 27.391 5.785 1 89.62 324 LEU A CA 1
ATOM 2606 C C . LEU A 1 324 ? 30.609 27.406 5.18 1 89.62 324 LEU A C 1
ATOM 2608 O O . LEU A 1 324 ? 31.578 27.047 5.84 1 89.62 324 LEU A O 1
ATOM 2612 N N . PHE A 1 325 ? 30.609 27.875 3.869 1 87.81 325 PHE A N 1
ATOM 2613 C CA . PHE A 1 325 ? 31.938 27.828 3.293 1 87.81 325 PHE A CA 1
ATOM 2614 C C . PHE A 1 325 ? 32.094 28.859 2.182 1 87.81 325 PHE A C 1
ATOM 2616 O O . PHE A 1 325 ? 31.078 29.375 1.673 1 87.81 325 PHE A O 1
ATOM 2623 N N . SER A 1 326 ? 33.281 29.25 2.055 1 85.06 326 SER A N 1
ATOM 2624 C CA . SER A 1 326 ? 33.75 30 0.877 1 85.06 326 SER A CA 1
ATOM 2625 C C . SER A 1 326 ? 34.719 29.188 0.041 1 85.06 326 SER A C 1
ATOM 2627 O O . SER A 1 326 ? 35.812 28.891 0.487 1 85.06 326 SER A O 1
ATOM 2629 N N . GLN A 1 327 ? 34.25 28.766 -1.089 1 71.25 327 GLN A N 1
ATOM 2630 C CA . GLN A 1 327 ? 35.062 27.891 -1.913 1 71.25 327 GLN A CA 1
ATOM 2631 C C . GLN A 1 327 ? 36.375 28.562 -2.279 1 71.25 327 GLN A C 1
ATOM 2633 O O . GLN A 1 327 ? 37.438 27.922 -2.254 1 71.25 327 GLN A O 1
ATOM 2638 N N . ASN A 1 328 ? 36.312 29.781 -2.551 1 73.19 328 ASN A N 1
ATOM 2639 C CA . ASN A 1 328 ? 37.5 30.484 -3.045 1 73.19 328 ASN A CA 1
ATOM 2640 C C . ASN A 1 328 ? 38.531 30.703 -1.934 1 73.19 328 ASN A C 1
ATOM 2642 O O . ASN A 1 328 ? 39.75 30.656 -2.176 1 73.19 328 ASN A O 1
ATOM 2646 N N . GLU A 1 329 ? 38.062 30.891 -0.704 1 77.38 329 GLU A N 1
ATOM 2647 C CA . GLU A 1 329 ? 38.969 31.188 0.394 1 77.38 329 GLU A CA 1
ATOM 2648 C C . GLU A 1 329 ? 39.281 29.938 1.227 1 77.38 329 GLU A C 1
ATOM 2650 O O . GLU A 1 329 ? 40.062 29.984 2.162 1 77.38 329 GLU A O 1
ATOM 2655 N N . ASP A 1 330 ? 38.75 28.797 0.872 1 78.75 330 ASP A N 1
ATOM 2656 C CA . ASP A 1 330 ? 38.906 27.547 1.586 1 78.75 330 ASP A CA 1
ATOM 2657 C C . ASP A 1 330 ? 38.562 27.688 3.061 1 78.75 330 ASP A C 1
ATOM 2659 O O . ASP A 1 330 ? 39.344 27.344 3.939 1 78.75 330 ASP A O 1
ATOM 2663 N N . MET A 1 331 ? 37.531 28.391 3.365 1 79.5 331 MET A N 1
ATOM 2664 C CA . MET A 1 331 ? 37.031 28.609 4.719 1 79.5 331 MET A CA 1
ATOM 2665 C C . MET A 1 331 ? 35.75 27.812 4.949 1 79.5 331 MET A C 1
ATOM 2667 O O . MET A 1 331 ? 34.844 27.844 4.121 1 79.5 331 MET A O 1
ATOM 2671 N N . PHE A 1 332 ? 35.812 27.031 6.031 1 81.25 332 PHE A N 1
ATOM 2672 C CA . PHE A 1 332 ? 34.656 26.219 6.383 1 81.25 332 PHE A CA 1
ATOM 2673 C C . PHE A 1 332 ? 34.25 26.438 7.832 1 81.25 332 PHE A C 1
ATOM 2675 O O . PHE A 1 332 ? 35.094 26.594 8.711 1 81.25 332 PHE A O 1
ATOM 2682 N N . TRP A 1 333 ? 33 26.688 8.016 1 77.56 333 TRP A N 1
ATOM 2683 C CA . TRP A 1 333 ? 32.438 26.688 9.352 1 77.56 333 TRP A CA 1
ATOM 2684 C C . TRP A 1 333 ? 31.391 25.578 9.5 1 77.56 333 TRP A C 1
ATOM 2686 O O . TRP A 1 333 ? 30.469 25.484 8.688 1 77.56 333 TRP A O 1
ATOM 2696 N N . TYR A 1 334 ? 31.641 24.656 10.172 1 73.31 334 TYR A N 1
ATOM 2697 C CA . TYR A 1 334 ? 30.656 23.641 10.531 1 73.31 334 TYR A CA 1
ATOM 2698 C C . TYR A 1 334 ? 30.75 23.281 12.008 1 73.31 334 TYR A C 1
ATOM 2700 O O . TYR A 1 334 ? 31.828 23.359 12.602 1 73.31 334 TYR A O 1
ATOM 2708 N N . SER A 1 335 ? 29.734 23.641 12.789 1 59.78 335 SER A N 1
ATOM 2709 C CA . SER A 1 335 ? 29.828 23.328 14.211 1 59.78 335 SER A CA 1
ATOM 2710 C C . SER A 1 335 ? 30.047 21.828 14.43 1 59.78 335 SER A C 1
ATOM 2712 O O . SER A 1 335 ? 29.484 21 13.711 1 59.78 335 SER A O 1
ATOM 2714 N N . TYR A 1 336 ? 31.188 21.438 14.797 1 45.91 336 TYR A N 1
ATOM 2715 C CA . TYR A 1 336 ? 31.516 20.047 15.078 1 45.91 336 TYR A CA 1
ATOM 2716 C C . TYR A 1 336 ? 30.312 19.312 15.688 1 45.91 336 TYR A C 1
ATOM 2718 O O . TYR A 1 336 ? 29.516 19.922 16.406 1 45.91 336 TYR A O 1
ATOM 2726 N N . ILE A 1 337 ? 29.844 18.047 15.18 1 44.75 337 ILE A N 1
ATOM 2727 C CA . ILE A 1 337 ? 28.828 17 15.312 1 44.75 337 ILE A CA 1
ATOM 2728 C C . ILE A 1 337 ? 28.375 16.906 16.766 1 44.75 337 ILE A C 1
ATOM 2730 O O . ILE A 1 337 ? 27.203 16.641 17.047 1 44.75 337 ILE A O 1
ATOM 2734 N N . GLY A 1 338 ? 29.141 17.578 17.812 1 43.69 338 GLY A N 1
ATOM 2735 C CA . GLY A 1 338 ? 29.031 17.109 19.188 1 43.69 338 GLY A CA 1
ATOM 2736 C C . GLY A 1 338 ? 28.438 18.125 20.125 1 43.69 338 GLY A C 1
ATOM 2737 O O . GLY A 1 338 ? 28.016 17.797 21.234 1 43.69 338 GLY A O 1
ATOM 2738 N N . GLU A 1 339 ? 28.625 19.297 20.062 1 49.81 339 GLU A N 1
ATOM 2739 C CA . GLU A 1 339 ? 28.438 19.969 21.359 1 49.81 339 GLU A CA 1
ATOM 2740 C C . GLU A 1 339 ? 26.969 20.297 21.594 1 49.81 339 GLU A C 1
ATOM 2742 O O . GLU A 1 339 ? 26.484 20.172 22.719 1 49.81 339 GLU A O 1
ATOM 2747 N N . ASN A 1 340 ? 26.094 20.906 20.531 1 56.06 340 ASN A N 1
ATOM 2748 C CA . ASN A 1 340 ? 24.781 21.344 21 1 56.06 340 ASN A CA 1
ATOM 2749 C C . ASN A 1 340 ? 23.688 21.062 19.984 1 56.06 340 ASN A C 1
ATOM 2751 O O . ASN A 1 340 ? 23 21.984 19.547 1 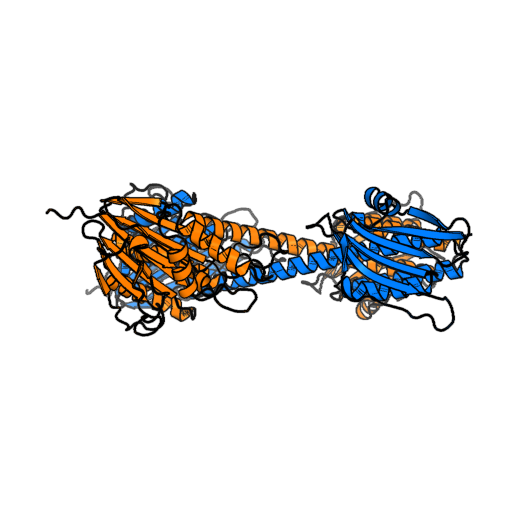56.06 340 ASN A O 1
ATOM 2755 N N . LYS A 1 341 ? 23.578 19.875 19.531 1 65.19 341 LYS A N 1
ATOM 2756 C CA . LYS A 1 341 ? 22.625 19.547 18.469 1 65.19 341 LYS A CA 1
ATOM 2757 C C . LYS A 1 341 ? 21.188 19.672 18.969 1 65.19 341 LYS A C 1
ATOM 2759 O O . LYS A 1 341 ? 20.25 19.734 18.172 1 65.19 341 LYS A O 1
ATOM 2764 N N . GLY A 1 342 ? 21.062 20.219 20.016 1 75.31 342 GLY A N 1
ATOM 2765 C CA . GLY A 1 342 ? 19.719 20.297 20.562 1 75.31 342 GLY A CA 1
ATOM 2766 C C . GLY A 1 342 ? 19 18.953 20.547 1 75.31 342 GLY A C 1
ATOM 2767 O O . GLY A 1 342 ? 19.453 18 19.922 1 75.31 342 GLY A O 1
ATOM 2768 N N . LEU A 1 343 ? 18.016 18.844 21.281 1 88.44 343 LEU A N 1
ATOM 2769 C CA . LEU A 1 343 ? 17.188 17.641 21.328 1 88.44 343 LEU A CA 1
ATOM 2770 C C . LEU A 1 343 ? 16.203 17.641 20.156 1 88.44 343 LEU A C 1
ATOM 2772 O O . LEU A 1 343 ? 15.633 18.672 19.812 1 88.44 343 LEU A O 1
ATOM 2776 N N . PRO A 1 344 ? 16.062 16.531 19.594 1 92.62 344 PRO A N 1
ATOM 2777 C CA . PRO A 1 344 ? 15.039 16.453 18.547 1 92.62 344 PRO A CA 1
ATOM 2778 C C . PRO A 1 344 ? 13.656 16.875 19.031 1 92.62 344 PRO A C 1
ATOM 2780 O O . PRO A 1 344 ? 13.406 16.938 20.234 1 92.62 344 PRO A O 1
ATOM 2783 N N . LEU A 1 345 ? 12.844 17.188 18.078 1 93.25 345 LEU A N 1
ATOM 2784 C CA . LEU A 1 345 ? 11.461 17.531 18.391 1 93.25 345 LEU A CA 1
ATOM 2785 C C . LEU A 1 345 ? 10.695 16.312 18.875 1 93.25 345 LEU A C 1
ATOM 2787 O O . LEU A 1 345 ? 10.859 15.211 18.328 1 93.25 345 LEU A O 1
ATOM 2791 N N . GLY A 1 346 ? 9.906 16.406 19.938 1 89.94 346 GLY A N 1
ATOM 2792 C CA . GLY A 1 346 ? 9.055 15.328 20.406 1 89.94 346 GLY A CA 1
ATOM 2793 C C . GLY A 1 346 ? 9.672 14.539 21.547 1 89.94 346 GLY A C 1
ATOM 2794 O O . GLY A 1 346 ? 9.078 13.578 22.031 1 89.94 346 GLY A O 1
ATOM 2795 N N . ILE A 1 347 ? 10.828 14.859 21.953 1 86.06 347 ILE A N 1
ATOM 2796 C CA . ILE A 1 347 ? 11.516 14.117 23 1 86.06 347 ILE A CA 1
ATOM 2797 C C . ILE A 1 347 ? 11.18 14.719 24.359 1 86.06 347 ILE A C 1
ATOM 2799 O O . ILE A 1 347 ? 10.891 13.984 25.312 1 86.06 347 ILE A O 1
ATOM 2803 N N . ASP A 1 348 ? 11.234 15.992 24.391 1 87.94 348 ASP A N 1
ATOM 2804 C CA . ASP A 1 348 ? 11.008 16.688 25.656 1 87.94 348 ASP A CA 1
ATOM 2805 C C . ASP A 1 348 ? 10.234 17.984 25.438 1 87.94 348 ASP A C 1
ATOM 2807 O O . ASP A 1 348 ? 10.711 18.891 24.75 1 87.94 348 ASP A O 1
ATOM 2811 N N . SER A 1 349 ? 9.164 18.109 26.141 1 84.06 349 SER A N 1
ATOM 2812 C CA . SER A 1 349 ? 8.297 19.266 25.984 1 84.06 349 SER A CA 1
ATOM 2813 C C . SER A 1 349 ? 8.875 20.484 26.703 1 84.06 349 SER A C 1
ATOM 2815 O O . SER A 1 349 ? 8.531 21.625 26.375 1 84.06 349 SER A O 1
ATOM 2817 N N . SER A 1 350 ? 9.758 20.312 27.516 1 85.5 350 SER A N 1
ATOM 2818 C CA . SER A 1 350 ? 10.273 21.406 28.344 1 85.5 350 SER A CA 1
ATOM 2819 C C . SER A 1 350 ? 11.523 22.016 27.734 1 85.5 350 SER A C 1
ATOM 2821 O O . SER A 1 350 ? 12.023 23.031 28.219 1 85.5 350 SER A O 1
ATOM 2823 N N . VAL A 1 351 ? 11.938 21.5 26.703 1 87.06 351 VAL A N 1
ATOM 2824 C CA . VAL A 1 351 ? 13.172 21.969 26.094 1 87.06 351 VAL A CA 1
ATOM 2825 C C . VAL A 1 351 ? 12.969 23.375 25.531 1 87.06 351 VAL A C 1
ATOM 2827 O O . VAL A 1 351 ? 11.898 23.688 25 1 87.06 351 VAL A O 1
ATOM 2830 N N . GLN A 1 352 ? 13.93 24.234 25.734 1 90.31 352 GLN A N 1
ATOM 2831 C CA . GLN A 1 352 ? 13.977 25.547 25.094 1 90.31 352 GLN A CA 1
ATOM 2832 C C . GLN A 1 352 ? 15.109 25.625 24.078 1 90.31 352 GLN A C 1
ATOM 2834 O O . GLN A 1 352 ? 16.281 25.641 24.438 1 90.31 352 GLN A O 1
ATOM 2839 N N . TYR A 1 353 ? 14.727 25.75 22.922 1 92.44 353 TYR A N 1
ATOM 2840 C CA . TYR A 1 353 ? 15.727 25.797 21.859 1 92.44 353 TYR A CA 1
ATOM 2841 C C . TYR A 1 353 ? 16.391 27.172 21.812 1 92.44 353 TYR A C 1
ATOM 2843 O O . TYR A 1 353 ? 15.758 28.188 22.094 1 92.44 353 TYR A O 1
ATOM 2851 N N . THR A 1 354 ? 17.656 27.062 21.469 1 90.25 354 THR A N 1
ATOM 2852 C CA . THR A 1 354 ? 18.422 28.297 21.328 1 90.25 354 THR A CA 1
ATOM 2853 C C . THR A 1 354 ? 18.781 28.547 19.859 1 90.25 354 THR A C 1
ATOM 2855 O O . THR A 1 354 ? 18.547 27.688 19 1 90.25 354 THR A O 1
ATOM 2858 N N . GLN A 1 355 ? 19.156 29.781 19.641 1 91.12 355 GLN A N 1
ATOM 2859 C CA . GLN A 1 355 ? 19.531 30.141 18.281 1 91.12 355 GLN A CA 1
ATOM 2860 C C . GLN A 1 355 ? 20.969 30.641 18.219 1 91.12 355 GLN A C 1
ATOM 2862 O O . GLN A 1 355 ? 21.453 31.281 19.156 1 91.12 355 GLN A O 1
ATOM 2867 N N . ASN A 1 356 ? 21.641 30.328 17.156 1 89.25 356 ASN A N 1
ATOM 2868 C CA . ASN A 1 356 ? 22.969 30.844 16.859 1 89.25 356 ASN A CA 1
ATOM 2869 C C . ASN A 1 356 ? 22.906 31.922 15.766 1 89.25 356 ASN A C 1
ATOM 2871 O O . ASN A 1 356 ? 22.234 31.734 14.742 1 89.25 356 ASN A O 1
ATOM 2875 N N . GLN A 1 357 ? 23.531 33 16.141 1 91.38 357 GLN A N 1
ATOM 2876 C CA . GLN A 1 357 ? 23.625 34.062 15.164 1 91.38 357 GLN A CA 1
ATOM 2877 C C . GLN A 1 357 ? 25.016 34.125 14.539 1 91.38 357 GLN A C 1
ATOM 2879 O O . GLN A 1 357 ? 26.031 34.188 15.25 1 91.38 357 GLN A O 1
ATOM 2884 N N . ILE A 1 358 ? 25 34.062 13.219 1 89.44 358 ILE A N 1
ATOM 2885 C CA . ILE A 1 358 ? 26.281 34 12.523 1 89.44 358 ILE A CA 1
ATOM 2886 C C . ILE A 1 358 ? 26.312 35.031 11.398 1 89.44 358 ILE A C 1
ATOM 2888 O O . ILE A 1 358 ? 25.344 35.156 10.633 1 89.44 358 ILE A O 1
ATOM 2892 N N . SER A 1 359 ? 27.391 35.844 11.398 1 89.31 359 SER A N 1
ATOM 2893 C CA . SER A 1 359 ? 27.625 36.688 10.234 1 89.31 359 SER A CA 1
ATOM 2894 C C . SER A 1 359 ? 28.281 35.906 9.094 1 89.31 359 SER A C 1
ATOM 2896 O O . SER A 1 359 ? 29.375 35.375 9.258 1 89.31 359 SER A O 1
ATOM 2898 N N . ALA A 1 360 ? 27.609 35.906 8.016 1 86.38 360 ALA A N 1
ATOM 2899 C CA . ALA A 1 360 ? 28.078 35.062 6.922 1 86.38 360 ALA A CA 1
ATOM 2900 C C . ALA A 1 360 ? 28.781 35.875 5.844 1 86.38 360 ALA A C 1
ATOM 2902 O O . ALA A 1 360 ? 28.875 35.438 4.695 1 86.38 360 ALA A O 1
ATOM 2903 N N . ASP A 1 361 ? 29.312 36.938 6.188 1 84.69 361 ASP A N 1
ATOM 2904 C CA . ASP A 1 361 ? 29.922 37.844 5.215 1 84.69 361 ASP A CA 1
ATOM 2905 C C . ASP A 1 361 ? 31.156 37.219 4.582 1 84.69 361 ASP A C 1
ATOM 2907 O O . ASP A 1 361 ? 31.5 37.5 3.438 1 84.69 361 ASP A O 1
ATOM 2911 N N . GLU A 1 362 ? 31.766 36.406 5.32 1 84.19 362 GLU A N 1
ATOM 2912 C CA . GLU A 1 362 ? 33 35.781 4.836 1 84.19 362 GLU A CA 1
ATOM 2913 C C . GLU A 1 362 ? 32.719 34.5 4.059 1 84.19 362 GLU A C 1
ATOM 2915 O O . GLU A 1 362 ? 33.656 33.906 3.504 1 84.19 362 GLU A O 1
ATOM 2920 N N . TYR A 1 363 ? 31.484 34.188 4.004 1 88.5 363 TYR A N 1
ATOM 2921 C CA . TYR A 1 363 ? 31.125 32.906 3.365 1 88.5 363 TYR A CA 1
ATOM 2922 C C . TYR A 1 363 ? 30.281 33.156 2.115 1 88.5 363 TYR A C 1
ATOM 2924 O O . TYR A 1 363 ? 29.703 34.219 1.949 1 88.5 363 TYR A O 1
ATOM 2932 N N . ASP A 1 364 ? 30.266 32.125 1.22 1 87.81 364 ASP A N 1
ATOM 2933 C CA . ASP A 1 364 ? 29.516 32.25 -0.03 1 87.81 364 ASP A CA 1
ATOM 2934 C C . ASP A 1 364 ? 28.312 31.312 -0.039 1 87.81 364 ASP A C 1
ATOM 2936 O O . ASP A 1 364 ? 27.312 31.578 -0.721 1 87.81 364 ASP A O 1
ATOM 2940 N N . MET A 1 365 ? 28.5 30.297 0.744 1 90.44 365 MET A N 1
ATOM 2941 C CA . MET A 1 365 ? 27.469 29.281 0.598 1 90.44 365 MET A CA 1
ATOM 2942 C C . MET A 1 365 ? 27.125 28.656 1.947 1 90.44 365 MET A C 1
ATOM 2944 O O . MET A 1 365 ? 28 28.438 2.775 1 90.44 365 MET A O 1
ATOM 2948 N N . LEU A 1 366 ? 25.844 28.438 2.111 1 91.56 366 LEU A N 1
ATOM 2949 C CA . LEU A 1 366 ? 25.328 27.625 3.205 1 91.56 366 LEU A CA 1
ATOM 2950 C C . LEU A 1 366 ? 24.734 26.312 2.682 1 91.56 366 LEU A C 1
ATOM 2952 O O . LEU A 1 366 ? 23.906 26.328 1.771 1 91.56 366 LEU A O 1
ATOM 2956 N N . LEU A 1 367 ? 25.219 25.25 3.209 1 92.5 367 LEU A N 1
ATOM 2957 C CA . LEU A 1 367 ? 24.75 23.938 2.775 1 92.5 367 LEU A CA 1
ATOM 2958 C C . LEU A 1 367 ? 24.016 23.234 3.906 1 92.5 367 LEU A C 1
ATOM 2960 O O . LEU A 1 367 ? 24.547 23.109 5.012 1 92.5 367 LEU A O 1
ATOM 2964 N N . LEU A 1 368 ? 22.812 22.828 3.631 1 92.38 368 LEU A N 1
ATOM 2965 C CA . LEU A 1 368 ? 22.031 21.969 4.508 1 92.38 368 LEU A CA 1
ATOM 2966 C C . LEU A 1 368 ? 21.797 20.609 3.859 1 92.38 368 LEU A C 1
ATOM 2968 O O . LEU A 1 368 ? 21.594 20.516 2.646 1 92.38 368 LEU A O 1
ATOM 2972 N N . TYR A 1 369 ? 21.766 19.594 4.668 1 89.88 369 TYR A N 1
ATOM 2973 C CA . TYR A 1 369 ? 21.641 18.266 4.113 1 89.88 369 TYR A CA 1
ATOM 2974 C C . TYR A 1 369 ? 21.094 17.281 5.152 1 89.88 369 TYR A C 1
ATOM 2976 O O . TYR A 1 369 ? 21.094 17.578 6.348 1 89.88 369 TYR A O 1
ATOM 2984 N N . THR A 1 370 ? 20.562 16.188 4.719 1 86.88 370 THR A N 1
ATOM 2985 C CA . THR A 1 370 ? 20.109 15.117 5.602 1 86.88 370 THR A CA 1
ATOM 2986 C C . THR A 1 370 ? 21.203 14.07 5.797 1 86.88 370 THR A C 1
ATOM 2988 O O . THR A 1 370 ? 22.234 14.117 5.129 1 86.88 370 THR A O 1
ATOM 2991 N N . ASP A 1 371 ? 20.922 13.188 6.672 1 83.25 371 ASP A N 1
ATOM 2992 C CA . ASP A 1 371 ? 21.953 12.234 7.062 1 83.25 371 ASP A CA 1
ATOM 2993 C C . ASP A 1 371 ? 22.219 11.227 5.945 1 83.25 371 ASP A C 1
ATOM 2995 O O . ASP A 1 371 ? 23.25 10.555 5.941 1 83.25 371 ASP A O 1
ATOM 2999 N N . GLY A 1 372 ? 21.406 11.133 5.039 1 78.75 372 GLY A N 1
ATOM 3000 C CA . GLY A 1 372 ? 21.625 10.219 3.926 1 78.75 372 GLY A CA 1
ATOM 3001 C C . GLY A 1 372 ? 22.891 10.5 3.154 1 78.75 372 GLY A C 1
ATOM 3002 O O . GLY A 1 372 ? 23.531 9.578 2.623 1 78.75 372 GLY A O 1
ATOM 3003 N N . ILE A 1 373 ? 23.281 11.719 3.084 1 82.56 373 ILE A N 1
ATOM 3004 C CA . ILE A 1 373 ? 24.484 12.117 2.383 1 82.56 373 ILE A CA 1
ATOM 3005 C C . ILE A 1 373 ? 25.719 11.688 3.182 1 82.56 373 ILE A C 1
ATOM 3007 O O . ILE A 1 373 ? 26.688 11.164 2.617 1 82.56 373 ILE A O 1
ATOM 3011 N N . LEU A 1 374 ? 25.656 11.852 4.418 1 85.75 374 LEU A N 1
ATOM 3012 C CA . LEU A 1 374 ? 26.781 11.539 5.285 1 85.75 374 LEU A CA 1
ATOM 3013 C C . LEU A 1 374 ? 26.969 10.031 5.414 1 85.75 374 LEU A C 1
ATOM 3015 O O . LEU A 1 374 ? 28.094 9.547 5.527 1 85.75 374 LEU A O 1
ATOM 3019 N N . GLU A 1 375 ? 25.891 9.352 5.328 1 83.5 375 GLU A N 1
ATOM 3020 C CA . GLU A 1 375 ? 25.906 7.918 5.605 1 83.5 375 GLU A CA 1
ATOM 3021 C C . GLU A 1 375 ? 26.156 7.113 4.332 1 83.5 375 GLU A C 1
ATOM 3023 O O . GLU A 1 375 ? 26.266 5.887 4.375 1 83.5 375 GLU A O 1
ATOM 3028 N N . ALA A 1 376 ? 26.266 7.77 3.285 1 82.12 376 ALA A N 1
ATOM 3029 C CA . ALA A 1 376 ? 26.609 7.066 2.053 1 82.12 376 ALA A CA 1
ATOM 3030 C C . ALA A 1 376 ? 27.969 6.379 2.176 1 82.12 376 ALA A C 1
ATOM 3032 O O . ALA A 1 376 ? 28.984 7.027 2.453 1 82.12 376 ALA A O 1
ATOM 3033 N N . THR A 1 377 ? 27.922 5.086 1.912 1 83.81 377 THR A N 1
ATOM 3034 C CA . THR A 1 377 ? 29.125 4.289 2.188 1 83.81 377 THR A CA 1
ATOM 3035 C C . THR A 1 377 ? 29.672 3.68 0.903 1 83.81 377 THR A C 1
ATOM 3037 O O . THR A 1 377 ? 28.922 3.135 0.093 1 83.81 377 THR A O 1
ATOM 3040 N N . ASN A 1 378 ? 30.922 3.803 0.844 1 82.81 378 ASN A N 1
ATOM 3041 C CA . ASN A 1 378 ? 31.547 3.25 -0.346 1 82.81 378 ASN A CA 1
ATOM 3042 C C . ASN A 1 378 ? 31.828 1.757 -0.191 1 82.81 378 ASN A C 1
ATOM 3044 O O . ASN A 1 378 ? 31.375 1.135 0.773 1 82.81 378 ASN A O 1
ATOM 3048 N N . ILE A 1 379 ? 32.531 1.223 -1.095 1 78.5 379 ILE A N 1
ATOM 3049 C CA . ILE A 1 379 ? 32.781 -0.214 -1.183 1 78.5 379 ILE A CA 1
ATOM 3050 C C . ILE A 1 379 ? 33.656 -0.666 -0.016 1 78.5 379 ILE A C 1
ATOM 3052 O O . ILE A 1 379 ? 33.531 -1.805 0.445 1 78.5 379 ILE A O 1
ATOM 3056 N N . ASP A 1 380 ? 34.438 0.197 0.49 1 82.06 380 ASP A N 1
ATOM 3057 C CA . ASP A 1 380 ? 35.344 -0.113 1.586 1 82.06 380 ASP A CA 1
ATOM 3058 C C . ASP A 1 380 ? 34.656 0.086 2.939 1 82.06 380 ASP A C 1
ATOM 3060 O O . ASP A 1 380 ? 35.281 -0.108 3.986 1 82.06 380 ASP A O 1
ATOM 3064 N N . GLY A 1 381 ? 33.469 0.549 2.918 1 82.62 381 GLY A N 1
ATOM 3065 C CA . GLY A 1 381 ? 32.719 0.742 4.152 1 82.62 381 GLY A CA 1
ATOM 3066 C C . GLY A 1 381 ? 32.969 2.102 4.781 1 82.62 381 GLY A C 1
ATOM 3067 O O . GLY A 1 381 ? 32.688 2.301 5.965 1 82.62 381 GLY A O 1
ATOM 3068 N N . ILE A 1 382 ? 33.594 2.922 4.016 1 87 382 ILE A N 1
ATOM 3069 C CA . ILE A 1 382 ? 33.844 4.25 4.547 1 87 382 ILE A CA 1
ATOM 3070 C C . ILE A 1 382 ? 32.719 5.195 4.191 1 87 382 ILE A C 1
ATOM 3072 O O . ILE A 1 382 ? 32.312 5.293 3.025 1 87 382 ILE A O 1
ATOM 3076 N N . GLU A 1 383 ? 32.281 5.883 5.172 1 89.31 383 GLU A N 1
ATOM 3077 C CA . GLU A 1 383 ? 31.188 6.828 4.957 1 89.31 383 GLU A CA 1
ATOM 3078 C C . GLU A 1 383 ? 31.688 8.102 4.285 1 89.31 383 GLU A C 1
ATOM 3080 O O . GLU A 1 383 ? 32.844 8.508 4.48 1 89.31 383 GLU A O 1
ATOM 3085 N N . TYR A 1 384 ? 30.859 8.727 3.449 1 88.88 384 TYR A N 1
ATOM 3086 C CA . TYR A 1 384 ? 31.172 9.984 2.791 1 88.88 384 TYR A CA 1
ATOM 3087 C C . TYR A 1 384 ? 31.5 11.07 3.814 1 88.88 384 TYR A C 1
ATOM 3089 O O . TYR A 1 384 ? 32.562 11.711 3.736 1 88.88 384 TYR A O 1
ATOM 3097 N N . GLY A 1 385 ? 30.609 11.203 4.84 1 87.5 385 GLY A N 1
ATOM 3098 C CA . GLY A 1 385 ? 30.828 12.07 5.977 1 87.5 385 GLY A CA 1
ATOM 3099 C C . GLY A 1 385 ? 31 13.531 5.59 1 87.5 385 GLY A C 1
ATOM 3100 O O . GLY A 1 385 ? 30.828 13.891 4.422 1 87.5 385 GLY A O 1
ATOM 3101 N N . THR A 1 386 ? 31.297 14.352 6.613 1 88 386 THR A N 1
ATOM 3102 C CA . THR A 1 386 ? 31.531 15.773 6.402 1 88 386 THR A CA 1
ATOM 3103 C C . THR A 1 386 ? 32.812 16 5.602 1 88 386 THR A C 1
ATOM 3105 O O . THR A 1 386 ? 32.906 16.938 4.805 1 88 386 THR A O 1
ATOM 3108 N N . ASP A 1 387 ? 33.656 15.094 5.77 1 88.19 387 ASP A N 1
ATOM 3109 C CA . ASP A 1 387 ? 34.938 15.188 5.047 1 88.19 387 ASP A CA 1
ATOM 3110 C C . ASP A 1 387 ? 34.719 15.047 3.543 1 88.19 387 ASP A C 1
ATOM 3112 O O . ASP A 1 387 ? 35.406 15.703 2.752 1 88.19 387 ASP A O 1
ATOM 3116 N N . GLY A 1 388 ? 33.875 14.203 3.203 1 89.5 388 GLY A N 1
ATOM 3117 C CA . GLY A 1 388 ? 33.562 14.055 1.793 1 89.5 388 GLY A CA 1
ATOM 3118 C C . GLY A 1 388 ? 33.031 15.32 1.165 1 89.5 388 GLY A C 1
ATOM 3119 O O . GLY A 1 388 ? 33.375 15.664 0.035 1 89.5 388 GLY A O 1
ATOM 3120 N N . ILE A 1 389 ? 32.25 16.031 1.912 1 89.5 389 ILE A N 1
ATOM 3121 C CA . ILE A 1 389 ? 31.672 17.281 1.439 1 89.5 389 ILE A CA 1
ATOM 3122 C C . ILE A 1 389 ? 32.781 18.328 1.29 1 89.5 389 ILE A C 1
ATOM 3124 O O . ILE A 1 389 ? 32.812 19.047 0.29 1 89.5 389 ILE A O 1
ATOM 3128 N N . ILE A 1 390 ? 33.656 18.344 2.264 1 87.81 390 ILE A N 1
ATOM 3129 C CA . ILE A 1 390 ? 34.719 19.312 2.254 1 87.81 390 ILE A CA 1
ATOM 3130 C C . ILE A 1 390 ? 35.656 19.031 1.079 1 87.81 390 ILE A C 1
ATOM 3132 O O . ILE A 1 390 ? 36.094 19.953 0.371 1 87.81 390 ILE A O 1
ATOM 3136 N N . ASP A 1 391 ? 35.906 17.766 0.881 1 89.94 391 ASP A N 1
ATOM 3137 C CA . ASP A 1 391 ? 36.781 17.375 -0.227 1 89.94 391 ASP A CA 1
ATOM 3138 C C . ASP A 1 391 ? 36.156 17.766 -1.569 1 89.94 391 ASP A C 1
ATOM 3140 O O . ASP A 1 391 ? 36.844 18.203 -2.477 1 89.94 391 ASP A O 1
ATOM 3144 N N . PHE A 1 392 ? 34.969 17.609 -1.646 1 91.75 392 PHE A N 1
ATOM 3145 C CA . PHE A 1 392 ? 34.25 17.984 -2.861 1 91.75 392 PHE A CA 1
ATOM 3146 C C . PHE A 1 392 ? 34.344 19.484 -3.111 1 91.75 392 PHE A C 1
ATOM 3148 O O . PHE A 1 392 ? 34.594 19.906 -4.238 1 91.75 392 PHE A O 1
ATOM 3155 N N . CYS A 1 393 ? 34.156 20.281 -2.037 1 86.88 393 CYS A N 1
ATOM 3156 C CA . CYS A 1 393 ? 34.219 21.734 -2.156 1 86.88 393 CYS A CA 1
ATOM 3157 C C . CYS A 1 393 ? 35.625 22.172 -2.598 1 86.88 393 CYS A C 1
ATOM 3159 O O . CYS A 1 393 ? 35.75 23.062 -3.439 1 86.88 393 CYS A O 1
ATOM 3161 N N . ARG A 1 394 ? 36.531 21.516 -2.125 1 86.75 394 ARG A N 1
ATOM 3162 C CA . ARG A 1 394 ? 37.906 21.875 -2.453 1 86.75 394 ARG A CA 1
ATOM 3163 C C . ARG A 1 394 ? 38.219 21.516 -3.9 1 86.75 394 ARG A C 1
ATOM 3165 O O . ARG A 1 394 ? 38.906 22.266 -4.598 1 86.75 394 ARG A O 1
ATOM 3172 N N . LYS A 1 395 ? 37.75 20.359 -4.305 1 87.31 395 LYS A N 1
ATOM 3173 C CA . LYS A 1 395 ? 37.969 19.875 -5.664 1 87.31 395 LYS A CA 1
ATOM 3174 C C . LYS A 1 395 ? 37.281 20.781 -6.691 1 87.31 395 LYS A C 1
ATOM 3176 O O . LYS A 1 395 ? 37.75 20.875 -7.836 1 87.31 395 LYS A O 1
ATOM 3181 N N . ASN A 1 396 ? 36.312 21.359 -6.27 1 84.75 396 ASN A N 1
ATOM 3182 C CA . ASN A 1 396 ? 35.531 22.156 -7.211 1 84.75 396 ASN A CA 1
ATOM 3183 C C . ASN A 1 396 ? 35.75 23.656 -6.98 1 84.75 396 ASN A C 1
ATOM 3185 O O . ASN A 1 396 ? 34.906 24.469 -7.332 1 84.75 396 ASN A O 1
ATOM 3189 N N . LYS A 1 397 ? 36.812 23.953 -6.445 1 81.69 397 LYS A N 1
ATOM 3190 C CA . LYS A 1 397 ? 37.188 25.359 -6.242 1 81.69 397 LYS A CA 1
ATOM 3191 C C . LYS A 1 397 ? 37.219 26.109 -7.57 1 81.69 397 LYS A C 1
ATOM 3193 O O . LYS A 1 397 ? 37.75 25.609 -8.562 1 81.69 397 LYS A O 1
ATOM 3198 N N . GLY A 1 398 ? 36.531 27.25 -7.691 1 77.19 398 GLY A N 1
ATOM 3199 C CA . GLY A 1 398 ? 36.562 28.078 -8.883 1 77.19 398 GLY A CA 1
ATOM 3200 C C . GLY A 1 398 ? 35.469 27.766 -9.867 1 77.19 398 GLY A C 1
ATOM 3201 O O . GLY A 1 398 ? 35.25 28.516 -10.828 1 77.19 398 GLY A O 1
ATOM 3202 N N . LYS A 1 399 ? 34.781 26.719 -9.703 1 81.44 399 LYS A N 1
ATOM 3203 C CA . LYS A 1 399 ? 33.781 26.328 -10.688 1 81.44 399 LYS A CA 1
ATOM 3204 C C . LYS A 1 399 ? 32.469 27.031 -10.43 1 81.44 399 LYS A C 1
ATOM 3206 O O . LYS A 1 399 ? 31.484 26.828 -11.164 1 81.44 399 LYS A O 1
ATOM 3211 N N . GLY A 1 400 ? 32.438 27.922 -9.508 1 80.62 400 GLY A N 1
ATOM 3212 C CA . GLY A 1 400 ? 31.203 28.609 -9.227 1 80.62 400 GLY A CA 1
ATOM 3213 C C . GLY A 1 400 ? 30.188 27.75 -8.492 1 80.62 400 GLY A C 1
ATOM 3214 O O . GLY A 1 400 ? 30.5 26.594 -8.133 1 80.62 400 GLY A O 1
ATOM 3215 N N . TYR A 1 401 ? 29.016 28.312 -8.258 1 82.94 401 TYR A N 1
ATOM 3216 C CA . TYR A 1 401 ? 28.031 27.594 -7.449 1 82.94 401 TYR A CA 1
ATOM 3217 C C . TYR A 1 401 ? 26.844 27.156 -8.297 1 82.94 401 TYR A C 1
ATOM 3219 O O . TYR A 1 401 ? 25.844 26.688 -7.766 1 82.94 401 TYR A O 1
ATOM 3227 N N . GLU A 1 402 ? 26.984 27.25 -9.594 1 82.38 402 GLU A N 1
ATOM 3228 C CA . GLU A 1 402 ? 25.938 26.781 -10.484 1 82.38 402 GLU A CA 1
ATOM 3229 C C . GLU A 1 402 ? 25.719 25.281 -10.352 1 82.38 402 GLU A C 1
ATOM 3231 O O . GLU A 1 402 ? 26.672 24.5 -10.453 1 82.38 402 GLU A O 1
ATOM 3236 N N . ASN A 1 403 ? 24.562 24.891 -10.094 1 86.5 403 ASN A N 1
ATOM 3237 C CA . ASN A 1 403 ? 24.188 23.484 -9.938 1 86.5 403 ASN A CA 1
ATOM 3238 C C . ASN A 1 403 ? 25.031 22.797 -8.875 1 86.5 403 ASN A C 1
ATOM 3240 O O . ASN A 1 403 ? 25.438 21.641 -9.031 1 86.5 403 ASN A O 1
ATOM 3244 N N . PHE A 1 404 ? 25.406 23.531 -7.977 1 87.75 404 PHE A N 1
ATOM 3245 C CA . PHE A 1 404 ? 26.281 23.031 -6.926 1 87.75 404 PHE A CA 1
ATOM 3246 C C . PHE A 1 404 ? 25.672 21.781 -6.273 1 87.75 404 PHE A C 1
ATOM 3248 O O . PHE A 1 404 ? 26.359 20.781 -6.109 1 87.75 404 PHE A O 1
ATOM 3255 N N . VAL A 1 405 ? 24.422 21.828 -5.828 1 89.81 405 VAL A N 1
ATOM 3256 C CA . VAL A 1 405 ? 23.797 20.734 -5.102 1 89.81 405 VAL A CA 1
ATOM 3257 C C . VAL A 1 405 ? 23.719 19.484 -5.992 1 89.81 405 VAL A C 1
ATOM 3259 O O . VAL A 1 405 ? 23.891 18.359 -5.516 1 89.81 405 VAL A O 1
ATOM 3262 N N . GLU A 1 406 ? 23.484 19.672 -7.242 1 88.56 406 GLU A N 1
ATOM 3263 C CA . GLU A 1 406 ? 23.453 18.562 -8.188 1 88.56 406 GLU A CA 1
ATOM 3264 C C . GLU A 1 406 ? 24.828 17.922 -8.344 1 88.56 406 GLU A C 1
ATOM 3266 O O . GLU A 1 406 ? 24.938 16.688 -8.375 1 88.56 406 GLU A O 1
ATOM 3271 N N . ARG A 1 407 ? 25.781 18.734 -8.461 1 91 407 ARG A N 1
ATOM 3272 C CA . ARG A 1 407 ? 27.141 18.234 -8.602 1 91 407 ARG A CA 1
ATOM 3273 C C . ARG A 1 407 ? 27.578 17.469 -7.359 1 91 407 ARG A C 1
ATOM 3275 O O . ARG A 1 407 ? 28.266 16.453 -7.465 1 91 407 ARG A O 1
ATOM 3282 N N . LEU A 1 408 ? 27.266 18.016 -6.281 1 90.56 408 LEU A N 1
ATOM 3283 C CA . LEU A 1 408 ? 27.578 17.328 -5.039 1 90.56 408 LEU A CA 1
ATOM 3284 C C . LEU A 1 408 ? 26.906 15.961 -4.992 1 90.56 408 LEU A C 1
ATOM 3286 O O . LEU A 1 408 ? 27.516 14.977 -4.59 1 90.56 408 LEU A O 1
ATOM 3290 N N . TYR A 1 409 ? 25.672 15.914 -5.316 1 88.5 409 TYR A N 1
ATOM 3291 C CA . TYR A 1 409 ? 24.938 14.656 -5.328 1 88.5 409 TYR A CA 1
ATOM 3292 C C . TYR A 1 409 ? 25.609 13.648 -6.262 1 88.5 409 TYR A C 1
ATOM 3294 O O . TYR A 1 409 ? 25.719 12.469 -5.93 1 88.5 409 TYR A O 1
ATOM 3302 N N . GLU A 1 410 ? 26 14.078 -7.379 1 87 410 GLU A N 1
ATOM 3303 C CA . GLU A 1 410 ? 26.688 13.211 -8.336 1 87 410 GLU A CA 1
ATOM 3304 C C . GLU A 1 410 ? 27.984 12.672 -7.75 1 87 410 GLU A C 1
ATOM 3306 O O . GLU A 1 410 ? 28.359 11.523 -8.016 1 87 410 GLU A O 1
ATOM 3311 N N . ASP A 1 411 ? 28.594 13.516 -7.094 1 89.38 411 ASP A N 1
ATOM 3312 C CA . ASP A 1 411 ? 29.828 13.094 -6.445 1 89.38 411 ASP A CA 1
ATOM 3313 C C . ASP A 1 411 ? 29.562 11.984 -5.43 1 89.38 411 ASP A C 1
ATOM 3315 O O . ASP A 1 411 ? 30.359 11.055 -5.297 1 89.38 411 ASP A O 1
ATOM 3319 N N . VAL A 1 412 ? 28.531 12.102 -4.664 1 87.44 412 VAL A N 1
ATOM 3320 C CA . VAL A 1 412 ? 28.156 11.094 -3.68 1 87.44 412 VAL A CA 1
ATOM 3321 C C . VAL A 1 412 ? 27.828 9.781 -4.391 1 87.44 412 VAL A C 1
ATOM 3323 O O . VAL A 1 412 ? 28.203 8.703 -3.924 1 87.44 412 VAL A O 1
ATOM 3326 N N . LEU A 1 413 ? 27.109 9.875 -5.477 1 82.5 413 LEU A N 1
ATOM 3327 C CA . LEU A 1 413 ? 26.766 8.688 -6.254 1 82.5 413 LEU A CA 1
ATOM 3328 C C . LEU A 1 413 ? 28.016 7.969 -6.738 1 82.5 413 LEU A C 1
ATOM 3330 O O . LEU A 1 413 ? 28.062 6.738 -6.746 1 82.5 413 LEU A O 1
ATOM 3334 N N . GLU A 1 414 ? 28.891 8.766 -7.188 1 83.19 414 GLU A N 1
ATOM 3335 C CA . GLU A 1 414 ? 30.156 8.195 -7.645 1 83.19 414 GLU A CA 1
ATOM 3336 C C . GLU A 1 414 ? 30.906 7.527 -6.5 1 83.19 414 GLU A C 1
ATOM 3338 O O . GLU A 1 414 ? 31.578 6.516 -6.699 1 83.19 414 GLU A O 1
ATOM 3343 N N . TYR A 1 415 ? 30.719 8.125 -5.422 1 86.19 415 TYR A N 1
ATOM 3344 C CA . TYR A 1 415 ? 31.375 7.609 -4.227 1 86.19 415 TYR A CA 1
ATOM 3345 C C . TYR A 1 415 ? 30.844 6.227 -3.867 1 86.19 415 TYR A C 1
ATOM 3347 O O . TYR A 1 415 ? 31.578 5.379 -3.359 1 86.19 415 TYR A O 1
ATOM 3355 N N . ILE A 1 416 ? 29.516 5.945 -4.145 1 79.31 416 ILE A N 1
ATOM 3356 C CA . ILE A 1 416 ? 28.906 4.688 -3.732 1 79.31 416 ILE A CA 1
ATOM 3357 C C . ILE A 1 416 ? 28.844 3.732 -4.922 1 79.31 416 ILE A C 1
ATOM 3359 O O . ILE A 1 416 ? 28.328 2.619 -4.805 1 79.31 416 ILE A O 1
ATOM 3363 N N . ARG A 1 417 ? 28.891 4.082 -6.121 1 69.81 417 ARG A N 1
ATOM 3364 C CA . ARG A 1 417 ? 28.719 3.357 -7.375 1 69.81 417 ARG A CA 1
ATOM 3365 C C . ARG A 1 417 ? 29.141 1.896 -7.227 1 69.81 417 ARG A C 1
ATOM 3367 O O . ARG A 1 417 ? 28.484 1.003 -7.777 1 69.81 417 ARG A O 1
ATOM 3374 N N . HIS A 1 418 ? 30.219 1.607 -6.754 1 60.28 418 HIS A N 1
ATOM 3375 C CA . HIS A 1 418 ? 30.703 0.23 -6.844 1 60.28 418 HIS A CA 1
ATOM 3376 C C . HIS A 1 418 ? 30.062 -0.638 -5.758 1 60.28 418 HIS A C 1
ATOM 3378 O O . HIS A 1 418 ? 30.5 -1.771 -5.535 1 60.28 418 HIS A O 1
ATOM 3384 N N . THR A 1 419 ? 29.188 -0.016 -5.094 1 54.38 419 THR A N 1
ATOM 3385 C CA . THR A 1 419 ? 28.562 -0.836 -4.059 1 54.38 419 THR A CA 1
ATOM 3386 C C . THR A 1 419 ? 27.188 -1.313 -4.504 1 54.38 419 THR A C 1
ATOM 3388 O O . THR A 1 419 ? 26.531 -0.659 -5.316 1 54.38 419 THR A O 1
ATOM 3391 N N . ASP A 1 420 ? 27 -2.555 -4.598 1 51.69 420 ASP A N 1
ATOM 3392 C CA . ASP A 1 420 ? 25.672 -3.113 -4.816 1 51.69 420 ASP A CA 1
ATOM 3393 C C . ASP A 1 420 ? 24.625 -2.396 -3.961 1 51.69 420 ASP A C 1
ATOM 3395 O O . ASP A 1 420 ? 23.453 -2.781 -3.949 1 51.69 420 ASP A O 1
ATOM 3399 N N . THR A 1 421 ? 25.156 -1.453 -3.143 1 50.06 421 THR A N 1
ATOM 3400 C CA . THR A 1 421 ? 24.281 -0.849 -2.139 1 50.06 421 THR A CA 1
ATOM 3401 C C . THR A 1 421 ? 23.641 0.428 -2.678 1 50.06 421 THR A C 1
ATOM 3403 O O . THR A 1 421 ? 24.312 1.239 -3.322 1 50.06 421 THR A O 1
ATOM 3406 N N . VAL A 1 422 ? 22.531 0.443 -3.203 1 51.56 422 VAL A N 1
ATOM 3407 C CA . VAL A 1 422 ? 21.703 1.569 -3.633 1 51.56 422 VAL A CA 1
ATOM 3408 C C . VAL A 1 422 ? 21.531 2.555 -2.479 1 51.56 422 VAL A C 1
ATOM 3410 O O . VAL A 1 422 ? 21.656 2.178 -1.311 1 51.56 422 VAL A O 1
ATOM 3413 N N . LEU A 1 423 ? 21.797 3.834 -2.893 1 54.75 423 LEU A N 1
ATOM 3414 C CA . LEU A 1 423 ? 21.469 4.855 -1.906 1 54.75 423 LEU A CA 1
ATOM 3415 C C . LEU A 1 423 ? 20.125 4.543 -1.242 1 54.75 423 LEU A C 1
ATOM 3417 O O . LEU A 1 423 ? 19.078 4.609 -1.889 1 54.75 423 LEU A O 1
ATOM 3421 N N . GLN A 1 424 ? 20.172 3.92 -0.063 1 56.66 424 GLN A N 1
ATOM 3422 C CA . GLN A 1 424 ? 19.062 3.318 0.666 1 56.66 424 GLN A CA 1
ATOM 3423 C C . GLN A 1 424 ? 18.141 4.387 1.24 1 56.66 424 GLN A C 1
ATOM 3425 O O . GLN A 1 424 ? 16.922 4.211 1.27 1 56.66 424 GLN A O 1
ATOM 3430 N N . ASP A 1 425 ? 18.797 5.586 1.533 1 63.56 425 ASP A N 1
ATOM 3431 C CA . ASP A 1 425 ? 17.953 6.52 2.279 1 63.56 425 ASP A CA 1
ATOM 3432 C C . ASP A 1 425 ? 17.609 7.742 1.436 1 63.56 425 ASP A C 1
ATOM 3434 O O . ASP A 1 425 ? 18.312 8.07 0.483 1 63.56 425 ASP A O 1
ATOM 3438 N N . ASP A 1 426 ? 16.578 8.328 1.66 1 71 426 ASP A N 1
ATOM 3439 C CA . ASP A 1 426 ? 16.219 9.602 1.045 1 71 426 ASP A CA 1
ATOM 3440 C C . ASP A 1 426 ? 17.281 10.664 1.316 1 71 426 ASP A C 1
ATOM 3442 O O . ASP A 1 426 ? 17.953 10.633 2.355 1 71 426 ASP A O 1
ATOM 3446 N N . THR A 1 427 ? 17.594 11.43 0.301 1 77.31 427 THR A N 1
ATOM 3447 C CA . THR A 1 427 ? 18.609 12.453 0.438 1 77.31 427 THR A CA 1
ATOM 3448 C C . THR A 1 427 ? 18.062 13.828 0.062 1 77.31 427 THR A C 1
ATOM 3450 O O . THR A 1 427 ? 17.391 13.969 -0.968 1 77.31 427 THR A O 1
ATOM 3453 N N . MET A 1 428 ? 18.281 14.711 0.94 1 83.88 428 MET A N 1
ATOM 3454 C CA . MET A 1 428 ? 17.906 16.094 0.681 1 83.88 428 MET A CA 1
ATOM 3455 C C . MET A 1 428 ? 19.109 17.016 0.83 1 83.88 428 MET A C 1
ATOM 3457 O O . MET A 1 428 ? 19.891 16.891 1.776 1 83.88 428 MET A O 1
ATOM 3461 N N . LEU A 1 429 ? 19.281 17.906 -0.209 1 89.12 429 LEU A N 1
ATOM 3462 C CA . LEU A 1 429 ? 20.328 18.922 -0.206 1 89.12 429 LEU A CA 1
ATOM 3463 C C . LEU A 1 429 ? 19.75 20.312 -0.47 1 89.12 429 LEU A C 1
ATOM 3465 O O . LEU A 1 429 ? 18.938 20.484 -1.374 1 89.12 429 LEU A O 1
ATOM 3469 N N . ILE A 1 430 ? 20.156 21.203 0.375 1 90.56 430 ILE A N 1
ATOM 3470 C CA . ILE A 1 430 ? 19.766 22.594 0.15 1 90.56 430 ILE A CA 1
ATOM 3471 C C . ILE A 1 430 ? 21 23.484 0.096 1 90.56 430 ILE A C 1
ATOM 3473 O O . ILE A 1 430 ? 21.812 23.5 1.033 1 90.56 430 ILE A O 1
ATOM 3477 N N . GLY A 1 431 ? 21.141 24.172 -0.995 1 92 431 GLY A N 1
ATOM 3478 C CA . GLY A 1 431 ? 22.219 25.141 -1.155 1 92 431 GLY A CA 1
ATOM 3479 C C . GLY A 1 431 ? 21.734 26.578 -1.167 1 92 431 GLY A C 1
ATOM 3480 O O . GLY A 1 431 ? 20.859 26.938 -1.949 1 92 431 GLY A O 1
ATOM 3481 N N . VAL A 1 432 ? 22.312 27.359 -0.271 1 91.75 432 VAL A N 1
ATOM 3482 C CA . VAL A 1 432 ? 21.984 28.781 -0.199 1 91.75 432 VAL A CA 1
ATOM 3483 C C . VAL A 1 432 ? 23.203 29.594 -0.607 1 91.75 432 VAL A C 1
ATOM 3485 O O . VAL A 1 432 ? 24.203 29.641 0.114 1 91.75 432 VAL A O 1
ATOM 3488 N N . GLU A 1 433 ? 23.109 30.188 -1.732 1 90.06 433 GLU A N 1
ATOM 3489 C CA . GLU A 1 433 ? 24.141 31.141 -2.146 1 90.06 433 GLU A CA 1
ATOM 3490 C C . GLU A 1 433 ? 23.922 32.5 -1.52 1 90.06 433 GLU A C 1
ATOM 3492 O O . GLU A 1 433 ? 22.891 33.125 -1.733 1 90.06 433 GLU A O 1
ATOM 3497 N N . LEU A 1 434 ? 24.922 32.938 -0.79 1 89 434 LEU A N 1
ATOM 3498 C CA . LEU A 1 434 ? 24.781 34.219 -0.08 1 89 434 LEU A CA 1
ATOM 3499 C C . LEU A 1 434 ? 25.141 35.406 -0.991 1 89 434 LEU A C 1
ATOM 3501 O O . LEU A 1 434 ? 25.953 35.25 -1.902 1 89 434 LEU A O 1
ATOM 3505 N N . GLY A 1 435 ? 24.375 36.469 -0.917 1 79 435 GLY A N 1
ATOM 3506 C CA . GLY A 1 435 ? 24.547 37.656 -1.77 1 79 435 GLY A CA 1
ATOM 3507 C C . GLY A 1 435 ? 25.828 38.406 -1.502 1 79 435 GLY A C 1
ATOM 3508 O O . GLY A 1 435 ? 26.469 38.188 -0.464 1 79 435 GLY A O 1
ATOM 3509 N N . THR A 1 436 ? 26.234 39.25 -2.609 1 75.31 436 THR A N 1
ATOM 3510 C CA . THR A 1 436 ? 27.391 40.125 -2.473 1 75.31 436 THR A CA 1
ATOM 3511 C C . THR A 1 436 ? 27 41.438 -1.814 1 75.31 436 THR A C 1
ATOM 3513 O O . THR A 1 436 ? 26.109 42.125 -2.299 1 75.31 436 THR A O 1
ATOM 3516 N N . ILE A 1 437 ? 27.281 41.688 -0.518 1 64.62 437 ILE A N 1
ATOM 3517 C CA . ILE A 1 437 ? 27.016 42.938 0.141 1 64.62 437 ILE A CA 1
ATOM 3518 C C . ILE A 1 437 ? 28 44 -0.354 1 64.62 437 ILE A C 1
ATOM 3520 O O . ILE A 1 437 ? 29.203 43.75 -0.425 1 64.62 437 ILE A O 1
ATOM 3524 N N . GLN A 1 438 ? 27.609 44.969 -1.216 1 52 438 GLN A N 1
ATOM 3525 C CA . GLN A 1 438 ? 28.469 46.094 -1.54 1 52 438 GLN A CA 1
ATOM 3526 C C . GLN A 1 438 ? 28.875 46.844 -0.281 1 52 438 GLN A C 1
ATOM 3528 O O . GLN A 1 438 ? 28 47.281 0.489 1 52 438 GLN A O 1
ATOM 3533 N N . LYS A 1 439 ? 30.016 46.719 0.41 1 46.78 439 LYS A N 1
ATOM 3534 C CA . LYS A 1 439 ? 30.609 47.594 1.428 1 46.78 439 LYS A CA 1
ATOM 3535 C C . LYS A 1 439 ? 30.781 49 0.912 1 46.78 439 LYS A C 1
ATOM 3537 O O . LYS A 1 439 ? 31.266 49.219 -0.201 1 46.78 439 LYS A O 1
ATOM 3542 N N . ASP A 1 440 ? 29.844 49.844 1.248 1 37.72 440 ASP A N 1
ATOM 3543 C CA . ASP A 1 440 ? 30.297 51.219 1.1 1 37.72 440 ASP A CA 1
ATOM 3544 C C . ASP A 1 440 ? 31.734 51.375 1.605 1 37.72 440 ASP A C 1
ATOM 3546 O O . ASP A 1 440 ? 32.031 51.031 2.75 1 37.72 440 ASP A O 1
ATOM 3550 N N . SER A 1 441 ? 32.625 51.406 0.748 1 32.34 441 SER A N 1
ATOM 3551 C CA . SER A 1 441 ? 33.812 52.188 1.143 1 32.34 441 SER A CA 1
ATOM 3552 C C . SER A 1 441 ? 33.406 53.531 1.7 1 32.34 441 SER A C 1
ATOM 3554 O O . SER A 1 441 ? 32.469 54.188 1.216 1 32.34 441 SER A O 1
ATOM 3556 N N . MET B 1 1 ? 11.695 -45.062 -32.281 1 48.97 1 MET B N 1
ATOM 3557 C CA . MET B 1 1 ? 11.438 -46.281 -31.531 1 48.97 1 MET B CA 1
ATOM 3558 C C . MET B 1 1 ? 10.383 -46.062 -30.453 1 48.97 1 MET B C 1
ATOM 3560 O O . MET B 1 1 ? 10.391 -45 -29.797 1 48.97 1 MET B O 1
ATOM 3564 N N . SER B 1 2 ? 9.297 -46.75 -30.641 1 64.81 2 SER B N 1
ATOM 3565 C CA . SER B 1 2 ? 8.102 -46.625 -29.812 1 64.81 2 SER B CA 1
ATOM 3566 C C . SER B 1 2 ? 8.352 -47.156 -28.391 1 64.81 2 SER B C 1
ATOM 3568 O O . SER B 1 2 ? 9.047 -48.156 -28.219 1 64.81 2 SER B O 1
ATOM 3570 N N . MET B 1 3 ? 8.242 -46.438 -27.375 1 74.06 3 MET B N 1
ATOM 3571 C CA . MET B 1 3 ? 8.406 -46.844 -26 1 74.06 3 MET B CA 1
ATOM 3572 C C . MET B 1 3 ? 7.379 -47.938 -25.625 1 74.06 3 MET B C 1
ATOM 3574 O O . MET B 1 3 ? 6.285 -47.969 -26.188 1 74.06 3 MET B O 1
ATOM 3578 N N . GLY B 1 4 ? 7.914 -48.844 -24.875 1 81.06 4 GLY B N 1
ATOM 3579 C CA . GLY B 1 4 ? 7.016 -49.875 -24.359 1 81.06 4 GLY B CA 1
ATOM 3580 C C . GLY B 1 4 ? 6.055 -49.344 -23.312 1 81.06 4 GLY B C 1
ATOM 3581 O O . GLY B 1 4 ? 6.176 -48.188 -22.875 1 81.06 4 GLY B O 1
ATOM 3582 N N . LEU B 1 5 ? 5.035 -50.062 -23.031 1 86.69 5 LEU B N 1
ATOM 3583 C CA . LEU B 1 5 ? 3.979 -49.688 -22.094 1 86.69 5 LEU B CA 1
ATOM 3584 C C . LEU B 1 5 ? 4.559 -49.375 -20.719 1 86.69 5 LEU B C 1
ATOM 3586 O O . LEU B 1 5 ? 4.141 -48.406 -20.078 1 86.69 5 LEU B O 1
ATOM 3590 N N . SER B 1 6 ? 5.496 -50.125 -20.25 1 86.12 6 SER B N 1
ATOM 3591 C CA . SER B 1 6 ? 6.094 -49.938 -18.938 1 86.12 6 SER B CA 1
ATOM 3592 C C . SER B 1 6 ? 6.805 -48.594 -18.859 1 86.12 6 SER B C 1
ATOM 3594 O O . SER B 1 6 ? 6.73 -47.906 -17.844 1 86.12 6 SER B O 1
ATOM 3596 N N . GLU B 1 7 ? 7.418 -48.219 -19.922 1 87.38 7 GLU B N 1
ATOM 3597 C CA . GLU B 1 7 ? 8.148 -46.938 -19.953 1 87.38 7 GLU B CA 1
ATOM 3598 C C . GLU B 1 7 ? 7.199 -45.75 -19.938 1 87.38 7 GLU B C 1
ATOM 3600 O O . GLU B 1 7 ? 7.441 -44.781 -19.25 1 87.38 7 GLU B O 1
ATOM 3605 N N . VAL B 1 8 ? 6.152 -45.875 -20.672 1 89 8 VAL B N 1
ATOM 3606 C CA . VAL B 1 8 ? 5.176 -44.812 -20.734 1 89 8 VAL B CA 1
ATOM 3607 C C . VAL B 1 8 ? 4.508 -44.625 -19.375 1 89 8 VAL B C 1
ATOM 3609 O O . VAL B 1 8 ? 4.27 -43.5 -18.922 1 89 8 VAL B O 1
ATOM 3612 N N . ARG B 1 9 ? 4.285 -45.75 -18.734 1 89.19 9 ARG B N 1
ATOM 3613 C CA . ARG B 1 9 ? 3.703 -45.719 -17.391 1 89.19 9 ARG B CA 1
ATOM 3614 C C . ARG B 1 9 ? 4.656 -45.062 -16.406 1 89.19 9 ARG B C 1
ATOM 3616 O O . ARG B 1 9 ? 4.223 -44.312 -15.516 1 89.19 9 ARG B O 1
ATOM 3623 N N . ASN B 1 10 ? 5.863 -45.375 -16.547 1 90.12 10 ASN B N 1
ATOM 3624 C CA . ASN B 1 10 ? 6.863 -44.75 -15.672 1 90.12 10 ASN B CA 1
ATOM 3625 C C . ASN B 1 10 ? 6.895 -43.219 -15.836 1 90.12 10 ASN B C 1
ATOM 3627 O O . ASN B 1 10 ? 6.992 -42.5 -14.852 1 90.12 10 ASN B O 1
ATOM 3631 N N . HIS B 1 11 ? 6.805 -42.781 -17.078 1 91.69 11 HIS B N 1
ATOM 3632 C CA . HIS B 1 11 ? 6.762 -41.375 -17.359 1 91.69 11 HIS B CA 1
ATOM 3633 C C . HIS B 1 11 ? 5.562 -40.719 -16.672 1 91.69 11 HIS B C 1
ATOM 3635 O O . HIS B 1 11 ? 5.691 -39.656 -16.062 1 91.69 11 HIS B O 1
ATOM 3641 N N . ALA B 1 12 ? 4.457 -41.344 -16.797 1 90.38 12 ALA B N 1
ATOM 3642 C CA . ALA B 1 12 ? 3.229 -40.781 -16.219 1 90.38 12 ALA B CA 1
ATOM 3643 C C . ALA B 1 12 ? 3.334 -40.688 -14.703 1 90.38 12 ALA B C 1
ATOM 3645 O O . ALA B 1 12 ? 2.934 -39.688 -14.125 1 90.38 12 ALA B O 1
ATOM 3646 N N . ASN B 1 13 ? 3.861 -41.688 -14.094 1 91.25 13 ASN B N 1
ATOM 3647 C CA . ASN B 1 13 ? 4.035 -41.688 -12.648 1 91.25 13 ASN B CA 1
ATOM 3648 C C . ASN B 1 13 ? 5 -40.562 -12.203 1 91.25 13 ASN B C 1
ATOM 3650 O O . ASN B 1 13 ? 4.789 -39.938 -11.172 1 91.25 13 ASN B O 1
ATOM 3654 N N . LEU B 1 14 ? 5.988 -40.406 -12.969 1 93.31 14 LEU B N 1
ATOM 3655 C CA . LEU B 1 14 ? 6.961 -39.375 -12.648 1 93.31 14 LEU B CA 1
ATOM 3656 C C . LEU B 1 14 ? 6.332 -38 -12.742 1 93.31 14 LEU B C 1
ATOM 3658 O O . LEU B 1 14 ? 6.598 -37.125 -11.906 1 93.31 14 LEU B O 1
ATOM 3662 N N . ILE B 1 15 ? 5.555 -37.812 -13.766 1 93.75 15 ILE B N 1
ATOM 3663 C CA . ILE B 1 15 ? 4.879 -36.531 -13.938 1 93.75 15 ILE B CA 1
ATOM 3664 C C . ILE B 1 15 ? 3.967 -36.25 -12.742 1 93.75 15 ILE B C 1
ATOM 3666 O O . ILE B 1 15 ? 3.938 -35.156 -12.219 1 93.75 15 ILE B O 1
ATOM 3670 N N . LEU B 1 16 ? 3.256 -37.281 -12.352 1 92.5 16 LEU B N 1
ATOM 3671 C CA . LEU B 1 16 ? 2.4 -37.156 -11.18 1 92.5 16 LEU B CA 1
ATOM 3672 C C . LEU B 1 16 ? 3.209 -36.719 -9.961 1 92.5 16 LEU B C 1
ATOM 3674 O O . LEU B 1 16 ? 2.814 -35.781 -9.25 1 92.5 16 LEU B O 1
ATOM 3678 N N . ASN B 1 17 ? 4.293 -37.312 -9.773 1 93.38 17 ASN B N 1
ATOM 3679 C CA . ASN B 1 17 ? 5.148 -36.969 -8.633 1 93.38 17 ASN B CA 1
ATOM 3680 C C . ASN B 1 17 ? 5.68 -35.562 -8.734 1 93.38 17 ASN B C 1
ATOM 3682 O O . ASN B 1 17 ? 5.781 -34.844 -7.73 1 93.38 17 ASN B O 1
ATOM 3686 N N . ILE B 1 18 ? 6.031 -35.156 -9.883 1 93.56 18 ILE B N 1
ATOM 3687 C CA . ILE B 1 18 ? 6.57 -33.844 -10.102 1 93.56 18 ILE B CA 1
ATOM 3688 C C . ILE B 1 18 ? 5.484 -32.781 -9.844 1 93.56 18 ILE B C 1
ATOM 3690 O O . ILE B 1 18 ? 5.746 -31.75 -9.227 1 93.56 18 ILE B O 1
ATOM 3694 N N . ILE B 1 19 ? 4.301 -33.062 -10.336 1 92.94 19 ILE B N 1
ATOM 3695 C CA . ILE B 1 19 ? 3.193 -32.156 -10.078 1 92.94 19 ILE B CA 1
ATOM 3696 C C . ILE B 1 19 ? 2.977 -32 -8.57 1 92.94 19 ILE B C 1
ATOM 3698 O O . ILE B 1 19 ? 2.771 -30.906 -8.055 1 92.94 19 ILE B O 1
ATOM 3702 N N . ARG B 1 20 ? 3.049 -33.125 -7.871 1 91.06 20 ARG B N 1
ATOM 3703 C CA . ARG B 1 20 ? 2.924 -33.094 -6.418 1 91.06 20 ARG B CA 1
ATOM 3704 C C . ARG B 1 20 ? 4.004 -32.219 -5.785 1 91.06 20 ARG B C 1
ATOM 3706 O O . ARG B 1 20 ? 3.727 -31.453 -4.867 1 91.06 20 ARG B O 1
ATOM 3713 N N . LEU B 1 21 ? 5.141 -32.406 -6.277 1 91.62 21 LEU B N 1
ATOM 3714 C CA . LEU B 1 21 ? 6.281 -31.641 -5.777 1 91.62 21 LEU B CA 1
ATOM 3715 C C . LEU B 1 21 ? 6.062 -30.141 -5.969 1 91.62 21 LEU B C 1
ATOM 3717 O O . LEU B 1 21 ? 6.293 -29.359 -5.051 1 91.62 21 LEU B O 1
ATOM 3721 N N . ILE B 1 22 ? 5.613 -29.781 -7.121 1 90.38 22 ILE B N 1
ATOM 3722 C CA . ILE B 1 22 ? 5.414 -28.375 -7.477 1 90.38 22 ILE B CA 1
ATOM 3723 C C . ILE B 1 22 ? 4.277 -27.797 -6.645 1 90.38 22 ILE B C 1
ATOM 3725 O O . ILE B 1 22 ? 4.316 -26.625 -6.266 1 90.38 22 ILE B O 1
ATOM 3729 N N . THR B 1 23 ? 3.314 -28.594 -6.367 1 86.5 23 THR B N 1
ATOM 3730 C CA . THR B 1 23 ? 2.189 -28.156 -5.547 1 86.5 23 THR B CA 1
ATOM 3731 C C . THR B 1 23 ? 2.627 -27.922 -4.105 1 86.5 23 THR B C 1
ATOM 3733 O O . THR B 1 23 ? 2.145 -27 -3.441 1 86.5 23 THR B O 1
ATOM 3736 N N . LYS B 1 24 ? 3.504 -28.672 -3.678 1 85.06 24 LYS B N 1
ATOM 3737 C CA . LYS B 1 24 ? 3.936 -28.625 -2.283 1 85.06 24 LYS B CA 1
ATOM 3738 C C . LYS B 1 24 ? 4.953 -27.5 -2.062 1 85.06 24 LYS B C 1
ATOM 3740 O O . LYS B 1 24 ? 4.922 -26.828 -1.034 1 85.06 24 LYS B O 1
ATOM 3745 N N . LYS B 1 25 ? 5.832 -27.406 -3.021 1 82.75 25 LYS B N 1
ATOM 3746 C CA . LYS B 1 25 ? 6.914 -26.438 -2.863 1 82.75 25 LYS B CA 1
ATOM 3747 C C . LYS B 1 25 ? 6.625 -25.156 -3.643 1 82.75 25 LYS B C 1
ATOM 3749 O O . LYS B 1 25 ? 6.348 -25.203 -4.84 1 82.75 25 LYS B O 1
ATOM 3754 N N . GLU B 1 26 ? 6.816 -24.078 -3.055 1 77.94 26 GLU B N 1
ATOM 3755 C CA . GLU B 1 26 ? 6.391 -22.812 -3.633 1 77.94 26 GLU B CA 1
ATOM 3756 C C . GLU B 1 26 ? 7.5 -22.188 -4.48 1 77.94 26 GLU B C 1
ATOM 3758 O O . GLU B 1 26 ? 7.234 -21.328 -5.328 1 77.94 26 GLU B O 1
ATOM 3763 N N . ASN B 1 27 ? 8.711 -22.625 -4.297 1 86.69 27 ASN B N 1
ATOM 3764 C CA . ASN B 1 27 ? 9.844 -21.953 -4.93 1 86.69 27 ASN B CA 1
ATOM 3765 C C . ASN B 1 27 ? 10.484 -22.812 -6.008 1 86.69 27 ASN B C 1
ATOM 3767 O O . ASN B 1 27 ? 10.844 -23.969 -5.746 1 86.69 27 ASN B O 1
ATOM 3771 N N . PHE B 1 28 ? 10.609 -22.234 -7.184 1 89.81 28 PHE B N 1
ATOM 3772 C CA . PHE B 1 28 ? 11.219 -22.891 -8.336 1 89.81 28 PHE B CA 1
ATOM 3773 C C . PHE B 1 28 ? 12.609 -23.406 -7.984 1 89.81 28 PHE B C 1
ATOM 3775 O O . PHE B 1 28 ? 12.984 -24.516 -8.367 1 89.81 28 PHE B O 1
ATOM 3782 N N . TYR B 1 29 ? 13.375 -22.703 -7.258 1 86.06 29 TYR B N 1
ATOM 3783 C CA . TYR B 1 29 ? 14.766 -23.047 -6.969 1 86.06 29 TYR B CA 1
ATOM 3784 C C . TYR B 1 29 ? 14.852 -24.203 -5.988 1 86.06 29 TYR B C 1
ATOM 3786 O O . TYR B 1 29 ? 15.875 -24.891 -5.922 1 86.06 29 TYR B O 1
ATOM 3794 N N . ASP B 1 30 ? 13.781 -24.438 -5.312 1 85.69 30 ASP B N 1
ATOM 3795 C CA . ASP B 1 30 ? 13.711 -25.578 -4.41 1 85.69 30 ASP B CA 1
ATOM 3796 C C . ASP B 1 30 ? 13.289 -26.844 -5.148 1 85.69 30 ASP B C 1
ATOM 3798 O O . ASP B 1 30 ? 13.594 -27.953 -4.719 1 85.69 30 ASP B O 1
ATOM 3802 N N . VAL B 1 31 ? 12.594 -26.656 -6.281 1 90.38 31 VAL B N 1
ATOM 3803 C CA . VAL B 1 31 ? 11.961 -27.781 -6.969 1 90.38 31 VAL B CA 1
ATOM 3804 C C . VAL B 1 31 ? 12.844 -28.25 -8.125 1 90.38 31 VAL B C 1
ATOM 3806 O O . VAL B 1 31 ? 12.875 -29.438 -8.453 1 90.38 31 VAL B O 1
ATOM 3809 N N . LYS B 1 32 ? 13.578 -27.406 -8.742 1 91.75 32 LYS B N 1
ATOM 3810 C CA . LYS B 1 32 ? 14.266 -27.641 -10.008 1 91.75 32 LYS B CA 1
ATOM 3811 C C . LYS B 1 32 ? 15.234 -28.812 -9.883 1 91.75 32 LYS B C 1
ATOM 3813 O O . LYS B 1 32 ? 15.344 -29.641 -10.797 1 91.75 32 LYS B O 1
ATOM 3818 N N . ASN B 1 33 ? 15.93 -28.906 -8.734 1 90.5 33 ASN B N 1
ATOM 3819 C CA . ASN B 1 33 ? 16.906 -29.969 -8.562 1 90.5 33 ASN B CA 1
ATOM 3820 C C . ASN B 1 33 ? 16.25 -31.344 -8.516 1 90.5 33 ASN B C 1
ATOM 3822 O O . ASN B 1 33 ? 16.703 -32.281 -9.172 1 90.5 33 ASN B O 1
ATOM 3826 N N . GLU B 1 34 ? 15.227 -31.406 -7.723 1 91.94 34 GLU B N 1
ATOM 3827 C CA . GLU B 1 34 ? 14.508 -32.688 -7.594 1 91.94 34 GLU B CA 1
ATOM 3828 C C . GLU B 1 34 ? 13.859 -33.094 -8.914 1 91.94 34 GLU B C 1
ATOM 3830 O O . GLU B 1 34 ? 13.844 -34.25 -9.266 1 91.94 34 GLU B O 1
ATOM 3835 N N . VAL B 1 35 ? 13.336 -32.125 -9.633 1 94.62 35 VAL B N 1
ATOM 3836 C CA . VAL B 1 35 ? 12.734 -32.406 -10.93 1 94.62 35 VAL B CA 1
ATOM 3837 C C . VAL B 1 35 ? 13.789 -32.938 -11.898 1 94.62 35 VAL B C 1
ATOM 3839 O O . VAL B 1 35 ? 13.562 -33.938 -12.57 1 94.62 35 VAL B O 1
ATOM 3842 N N . MET B 1 36 ? 14.945 -32.375 -11.945 1 92.75 36 MET B N 1
ATOM 3843 C CA . MET B 1 36 ? 15.992 -32.781 -12.875 1 92.75 36 MET B CA 1
ATOM 3844 C C . MET B 1 36 ? 16.547 -34.156 -12.5 1 92.75 36 MET B C 1
ATOM 3846 O O . MET B 1 36 ? 16.891 -34.969 -13.375 1 92.75 36 MET B O 1
ATOM 3850 N N . GLU B 1 37 ? 16.578 -34.375 -11.234 1 91.56 37 GLU B N 1
ATOM 3851 C CA . GLU B 1 37 ? 17 -35.688 -10.789 1 91.56 37 GLU B CA 1
ATOM 3852 C C . GLU B 1 37 ? 16.016 -36.75 -11.281 1 91.56 37 GLU B C 1
ATOM 3854 O O . GLU B 1 37 ? 16.438 -37.844 -11.719 1 91.56 37 GLU B O 1
ATOM 3859 N N . SER B 1 38 ? 14.773 -36.406 -11.148 1 92.94 38 SER B N 1
ATOM 3860 C CA . SER B 1 38 ? 13.742 -37.344 -11.641 1 92.94 38 SER B CA 1
ATOM 3861 C C . SER B 1 38 ? 13.875 -37.562 -13.141 1 92.94 38 SER B C 1
ATOM 3863 O O . SER B 1 38 ? 13.766 -38.688 -13.625 1 92.94 38 SER B O 1
ATOM 3865 N N . VAL B 1 39 ? 14.164 -36.562 -13.898 1 94.69 39 VAL B N 1
ATOM 3866 C CA . VAL B 1 39 ? 14.289 -36.656 -15.352 1 94.69 39 VAL B CA 1
ATOM 3867 C C . VAL B 1 39 ? 15.492 -37.531 -15.711 1 94.69 39 VAL B C 1
ATOM 3869 O O . VAL B 1 39 ? 15.398 -38.406 -16.578 1 94.69 39 VAL B O 1
ATOM 3872 N N . ARG B 1 40 ? 16.516 -37.344 -15.008 1 91.5 40 ARG B N 1
ATOM 3873 C CA . ARG B 1 40 ? 17.75 -38.062 -15.297 1 91.5 40 ARG B CA 1
ATOM 3874 C C . ARG B 1 40 ? 17.609 -39.562 -15.008 1 91.5 40 ARG B C 1
ATOM 3876 O O . ARG B 1 40 ? 18.344 -40.375 -15.555 1 91.5 40 ARG B O 1
ATOM 3883 N N . SER B 1 41 ? 16.703 -39.875 -14.195 1 91.69 41 SER B N 1
ATOM 3884 C CA . SER B 1 41 ? 16.516 -41.281 -13.844 1 91.69 41 SER B CA 1
ATOM 3885 C C . SER B 1 41 ? 15.867 -42.031 -14.984 1 91.69 41 SER B C 1
ATOM 3887 O O . SER B 1 41 ? 15.969 -43.281 -15.047 1 91.69 41 SER B O 1
ATOM 3889 N N . VAL B 1 42 ? 15.234 -41.375 -15.953 1 92.12 42 VAL B N 1
ATOM 3890 C CA . VAL B 1 42 ? 14.484 -42.062 -16.984 1 92.12 42 VAL B CA 1
ATOM 3891 C C . VAL B 1 42 ? 15.047 -41.719 -18.359 1 92.12 42 VAL B C 1
ATOM 3893 O O . VAL B 1 42 ? 14.828 -42.438 -19.328 1 92.12 42 VAL B O 1
ATOM 3896 N N . ILE B 1 43 ? 15.656 -40.625 -18.469 1 93.19 43 ILE B N 1
ATOM 3897 C CA . ILE B 1 43 ? 16.219 -40.156 -19.734 1 93.19 43 ILE B CA 1
ATOM 3898 C C . ILE B 1 43 ? 17.75 -40.188 -19.656 1 93.19 43 ILE B C 1
ATOM 3900 O O . ILE B 1 43 ? 18.344 -39.406 -18.906 1 93.19 43 ILE B O 1
ATOM 3904 N N . PRO B 1 44 ? 18.328 -41.031 -20.391 1 91.75 44 PRO B N 1
ATOM 3905 C CA . PRO B 1 44 ? 19.797 -41.094 -20.359 1 91.75 44 PRO B CA 1
ATOM 3906 C C . PRO B 1 44 ? 20.438 -39.875 -20.969 1 91.75 44 PRO B C 1
ATOM 3908 O O . PRO B 1 44 ? 20.422 -39.719 -22.203 1 91.75 44 PRO B O 1
ATOM 3911 N N . CYS B 1 45 ? 21.047 -39.094 -20.172 1 90.88 45 CYS B N 1
ATOM 3912 C CA . CYS B 1 45 ? 21.672 -37.844 -20.656 1 90.88 45 CYS B CA 1
ATOM 3913 C C . CYS B 1 45 ? 23.125 -37.781 -20.203 1 90.88 45 CYS B C 1
ATOM 3915 O O . CYS B 1 45 ? 23.469 -38.25 -19.125 1 90.88 45 CYS B O 1
ATOM 3917 N N . GLU B 1 46 ? 23.922 -37.25 -21.016 1 90.69 46 GLU B N 1
ATOM 3918 C CA . GLU B 1 46 ? 25.297 -36.906 -20.656 1 90.69 46 GLU B CA 1
ATOM 3919 C C . GLU B 1 46 ? 25.359 -35.531 -19.969 1 90.69 46 GLU B C 1
ATOM 3921 O O . GLU B 1 46 ? 26.141 -35.344 -19.047 1 90.69 46 GLU B O 1
ATOM 3926 N N . LYS B 1 47 ? 24.594 -34.625 -20.5 1 91.75 47 LYS B N 1
ATOM 3927 C CA . LYS B 1 47 ? 24.516 -33.281 -19.938 1 91.75 47 LYS B CA 1
ATOM 3928 C C . LYS B 1 47 ? 23.078 -32.781 -19.906 1 91.75 47 LYS B C 1
ATOM 3930 O O . LYS B 1 47 ? 22.328 -33 -20.844 1 91.75 47 LYS B O 1
ATOM 3935 N N . ILE B 1 48 ? 22.734 -32.125 -18.859 1 94.12 48 ILE B N 1
ATOM 3936 C CA . ILE B 1 48 ? 21.453 -31.469 -18.734 1 94.12 48 ILE B CA 1
ATOM 3937 C C . ILE B 1 48 ? 21.625 -30.141 -18 1 94.12 48 ILE B C 1
ATOM 3939 O O . ILE B 1 48 ? 22.422 -30.047 -17.062 1 94.12 48 ILE B O 1
ATOM 3943 N N . SER B 1 49 ? 20.969 -29.109 -18.5 1 93.62 49 SER B N 1
ATOM 3944 C CA . SER B 1 49 ? 21.062 -27.812 -17.828 1 93.62 49 SER B CA 1
ATOM 3945 C C . SER B 1 49 ? 19.766 -27.031 -17.953 1 93.62 49 SER B C 1
ATOM 3947 O O . SER B 1 49 ? 19 -27.234 -18.891 1 93.62 49 SER B O 1
ATOM 3949 N N . ILE B 1 50 ? 19.5 -26.281 -16.953 1 95 50 ILE B N 1
ATOM 3950 C CA . ILE B 1 50 ? 18.406 -25.312 -16.984 1 95 50 ILE B CA 1
ATOM 3951 C C . ILE B 1 50 ? 18.984 -23.891 -17.125 1 95 50 ILE B C 1
ATOM 3953 O O . ILE B 1 50 ? 19.828 -23.484 -16.328 1 95 50 ILE B O 1
ATOM 3957 N N . ASN B 1 51 ? 18.531 -23.188 -18.078 1 94.44 51 ASN B N 1
ATOM 3958 C CA . ASN B 1 51 ? 18.984 -21.844 -18.375 1 94.44 51 ASN B CA 1
ATOM 3959 C C . ASN B 1 51 ? 17.844 -20.828 -18.375 1 94.44 51 ASN B C 1
ATOM 3961 O O . ASN B 1 51 ? 16.875 -20.984 -19.109 1 94.44 51 ASN B O 1
ATOM 3965 N N . MET B 1 52 ? 18.031 -19.859 -17.547 1 93.38 52 MET B N 1
ATOM 3966 C CA . MET B 1 52 ? 16.984 -18.859 -17.406 1 93.38 52 MET B CA 1
ATOM 3967 C C . MET B 1 52 ? 17.344 -17.578 -18.172 1 93.38 52 MET B C 1
ATOM 3969 O O . MET B 1 52 ? 18.516 -17.188 -18.203 1 93.38 52 MET B O 1
ATOM 3973 N N . ILE B 1 53 ? 16.359 -16.984 -18.75 1 92.62 53 ILE B N 1
ATOM 3974 C CA . ILE B 1 53 ? 16.516 -15.719 -19.469 1 92.62 53 ILE B CA 1
ATOM 3975 C C . ILE B 1 53 ? 15.922 -14.578 -18.641 1 92.62 53 ILE B C 1
ATOM 3977 O O . ILE B 1 53 ? 14.703 -14.398 -18.609 1 92.62 53 ILE B O 1
ATOM 3981 N N . PRO B 1 54 ? 16.781 -13.75 -18.016 1 86.25 54 PRO B N 1
ATOM 3982 C CA . PRO B 1 54 ? 16.266 -12.656 -17.188 1 86.25 54 PRO B CA 1
ATOM 3983 C C . PRO B 1 54 ? 15.492 -11.609 -17.984 1 86.25 54 PRO B C 1
ATOM 3985 O O . PRO B 1 54 ? 15.875 -11.289 -19.109 1 86.25 54 PRO B O 1
ATOM 3988 N N . LYS B 1 55 ? 14.422 -11.195 -17.438 1 77.88 55 LYS B N 1
ATOM 3989 C CA . LYS B 1 55 ? 13.562 -10.227 -18.109 1 77.88 55 LYS B CA 1
ATOM 3990 C C . LYS B 1 55 ? 14.227 -8.852 -18.172 1 77.88 55 LYS B C 1
ATOM 3992 O O . LYS B 1 55 ? 14.031 -8.102 -19.125 1 77.88 55 LYS B O 1
ATOM 3997 N N . GLU B 1 56 ? 14.961 -8.477 -17.172 1 72.62 56 GLU B N 1
ATOM 3998 C CA . GLU B 1 56 ? 15.555 -7.152 -17.047 1 72.62 56 GLU B CA 1
ATOM 3999 C C . GLU B 1 56 ? 16.812 -7.035 -17.906 1 72.62 56 GLU B C 1
ATOM 4001 O O . GLU B 1 56 ? 17.156 -5.941 -18.359 1 72.62 56 GLU B O 1
ATOM 4006 N N . ASN B 1 57 ? 17.516 -8.094 -18.047 1 70.38 57 ASN B N 1
ATOM 4007 C CA . ASN B 1 57 ? 18.766 -8.102 -18.812 1 70.38 57 ASN B CA 1
ATOM 4008 C C . ASN B 1 57 ? 18.734 -9.172 -19.906 1 70.38 57 ASN B C 1
ATOM 4010 O O . ASN B 1 57 ? 19.125 -10.32 -19.672 1 70.38 57 ASN B O 1
ATOM 4014 N N . ALA B 1 58 ? 18.406 -8.773 -21.109 1 73.5 58 ALA B N 1
ATOM 4015 C CA . ALA B 1 58 ? 18.219 -9.734 -22.188 1 73.5 58 ALA B CA 1
ATOM 4016 C C . ALA B 1 58 ? 19.562 -10.18 -22.75 1 73.5 58 ALA B C 1
ATOM 4018 O O . ALA B 1 58 ? 19.625 -11.094 -23.578 1 73.5 58 ALA B O 1
ATOM 4019 N N . LYS B 1 59 ? 20.609 -9.586 -22.219 1 85.19 59 LYS B N 1
ATOM 4020 C CA . LYS B 1 59 ? 21.906 -9.906 -22.797 1 85.19 59 LYS B CA 1
ATOM 4021 C C . LYS B 1 59 ? 22.594 -11.031 -22.031 1 85.19 59 LYS B C 1
ATOM 4023 O O . LYS B 1 59 ? 23.672 -11.5 -22.438 1 85.19 59 LYS B O 1
ATOM 4028 N N . GLU B 1 60 ? 21.922 -11.367 -21.031 1 90.12 60 GLU B N 1
ATOM 4029 C CA . GLU B 1 60 ? 22.531 -12.406 -20.219 1 90.12 60 GLU B CA 1
ATOM 4030 C C . GLU B 1 60 ? 21.578 -13.586 -20.016 1 90.12 60 GLU B C 1
ATOM 4032 O O . GLU B 1 60 ? 20.359 -13.414 -20.078 1 90.12 60 GLU B O 1
ATOM 4037 N N . VAL B 1 61 ? 22.234 -14.836 -20.031 1 92.5 61 VAL B N 1
ATOM 4038 C CA . VAL B 1 61 ? 21.516 -16.062 -19.688 1 92.5 61 VAL B CA 1
ATOM 4039 C C . VAL B 1 61 ? 22.031 -16.609 -18.359 1 92.5 61 VAL B C 1
ATOM 4041 O O . VAL B 1 61 ? 23.25 -16.625 -18.125 1 92.5 61 VAL B O 1
ATOM 4044 N N . GLN B 1 62 ? 21.156 -16.969 -17.531 1 91.19 62 GLN B N 1
ATOM 4045 C CA . GLN B 1 62 ? 21.562 -17.469 -16.219 1 91.19 62 GLN B CA 1
ATOM 4046 C C . GLN B 1 62 ? 21.453 -19 -16.156 1 91.19 62 GLN B C 1
ATOM 4048 O O . GLN B 1 62 ? 20.359 -19.547 -16.297 1 91.19 62 GLN B O 1
ATOM 4053 N N . LEU B 1 63 ? 22.547 -19.641 -16.016 1 92.38 63 LEU B N 1
ATOM 4054 C CA . LEU B 1 63 ? 22.594 -21.078 -15.773 1 92.38 63 LEU B CA 1
ATOM 4055 C C . LEU B 1 63 ? 22.266 -21.406 -14.32 1 92.38 63 LEU B C 1
ATOM 4057 O O . LEU B 1 63 ? 23.047 -21.109 -13.422 1 92.38 63 LEU B O 1
ATOM 4061 N N . VAL B 1 64 ? 21.156 -22.047 -14.109 1 91 64 VAL B N 1
ATOM 4062 C CA . VAL B 1 64 ? 20.688 -22.188 -12.734 1 91 64 VAL B CA 1
ATOM 4063 C C . VAL B 1 64 ? 20.828 -23.641 -12.289 1 91 64 VAL B C 1
ATOM 4065 O O . VAL B 1 64 ? 20.719 -23.938 -11.094 1 91 64 VAL B O 1
ATOM 4068 N N . TYR B 1 65 ? 20.953 -24.547 -13.211 1 91.25 65 TYR B N 1
ATOM 4069 C CA . TYR B 1 65 ? 21.188 -25.969 -12.945 1 91.25 65 TYR B CA 1
ATOM 4070 C C . TYR B 1 65 ? 22.047 -26.578 -14.047 1 91.25 65 TYR B C 1
ATOM 4072 O O . TYR B 1 65 ? 21.844 -26.312 -15.234 1 91.25 65 TYR B O 1
ATOM 4080 N N . SER B 1 66 ? 23.016 -27.328 -13.695 1 91.19 66 SER B N 1
ATOM 4081 C CA . SER B 1 66 ? 23.812 -28.062 -14.672 1 91.19 66 SER B CA 1
ATOM 4082 C C . SER B 1 66 ? 24.328 -29.375 -14.094 1 91.19 66 SER B C 1
ATOM 4084 O O . SER B 1 66 ? 24.781 -29.422 -12.945 1 91.19 66 SER B O 1
ATOM 4086 N N . TYR B 1 67 ? 24.094 -30.406 -14.828 1 89.19 67 TYR B N 1
ATOM 4087 C CA . TYR B 1 67 ? 24.609 -31.719 -14.492 1 89.19 67 TYR B CA 1
ATOM 4088 C C . TYR B 1 67 ? 25.359 -32.312 -15.672 1 89.19 67 TYR B C 1
ATOM 4090 O O . TYR B 1 67 ? 24.906 -32.25 -16.812 1 89.19 67 TYR B O 1
ATOM 4098 N N . THR B 1 68 ? 26.578 -32.844 -15.469 1 87.25 68 THR B N 1
ATOM 4099 C CA . THR B 1 68 ? 27.375 -33.5 -16.484 1 87.25 68 THR B CA 1
ATOM 4100 C C . THR B 1 68 ? 27.859 -34.875 -15.992 1 87.25 68 THR B C 1
ATOM 4102 O O . THR B 1 68 ? 28.391 -34.969 -14.891 1 87.25 68 THR B O 1
ATOM 4105 N N . ASN B 1 69 ? 27.406 -35.875 -16.781 1 77 69 ASN B N 1
ATOM 4106 C CA . ASN B 1 69 ? 27.891 -37.219 -16.5 1 77 69 ASN B CA 1
ATOM 4107 C C . ASN B 1 69 ? 29.141 -37.531 -17.312 1 77 69 ASN B C 1
ATOM 4109 O O . ASN B 1 69 ? 29.078 -37.75 -18.516 1 77 69 ASN B O 1
ATOM 4113 N N . LYS B 1 70 ? 30.391 -37.406 -17.031 1 63.03 70 LYS B N 1
ATOM 4114 C CA . LYS B 1 70 ? 31.625 -37.688 -17.781 1 63.03 70 LYS B CA 1
ATOM 4115 C C . LYS B 1 70 ? 32.062 -39.125 -17.594 1 63.03 70 LYS B C 1
ATOM 4117 O O . LYS B 1 70 ? 32.188 -39.594 -16.453 1 63.03 70 LYS B O 1
ATOM 4122 N N . SER B 1 71 ? 31.469 -40.031 -18.438 1 51.12 71 SER B N 1
ATOM 4123 C CA . SER B 1 71 ? 31.938 -41.406 -18.375 1 51.12 71 SER B CA 1
ATOM 4124 C C . SER B 1 71 ? 33.406 -41.5 -18.797 1 51.12 71 SER B C 1
ATOM 4126 O O . SER B 1 71 ? 33.906 -42.594 -19.047 1 51.12 71 SER B O 1
ATOM 4128 N N . SER B 1 72 ? 34.188 -40.625 -19.234 1 41.78 72 SER B N 1
ATOM 4129 C CA . SER B 1 72 ? 35.344 -41.375 -19.766 1 41.78 72 SER B CA 1
ATOM 4130 C C . SER B 1 72 ? 35.656 -42.562 -18.891 1 41.78 72 SER B C 1
ATOM 4132 O O . SER B 1 72 ? 35.25 -43.688 -19.188 1 41.78 72 SER B O 1
ATOM 4134 N N . PHE B 1 73 ? 37 -42.688 -18.547 1 35.19 73 PHE B N 1
ATOM 4135 C CA . PHE B 1 73 ? 37.781 -43.688 -17.859 1 35.19 73 PHE B CA 1
ATOM 4136 C C . PHE B 1 73 ? 37.406 -43.781 -16.391 1 35.19 73 PHE B C 1
ATOM 4138 O O . PHE B 1 73 ? 37.875 -43 -15.57 1 35.19 73 PHE B O 1
ATOM 4145 N N . GLY B 1 74 ? 36.5 -44.469 -15.633 1 38.41 74 GLY B N 1
ATOM 4146 C CA . GLY B 1 74 ? 36 -45 -14.367 1 38.41 74 GLY B CA 1
ATOM 4147 C C . GLY B 1 74 ? 34.781 -44.281 -13.852 1 38.41 74 GLY B C 1
ATOM 4148 O O . GLY B 1 74 ? 34.125 -43.562 -14.594 1 38.41 74 GLY B O 1
ATOM 4149 N N . GLU B 1 75 ? 34.625 -43.812 -12.383 1 43.06 75 GLU B N 1
ATOM 4150 C CA . GLU B 1 75 ? 33.594 -43.375 -11.469 1 43.06 75 GLU B CA 1
ATOM 4151 C C . GLU B 1 75 ? 32.969 -42.062 -11.914 1 43.06 75 GLU B C 1
ATOM 4153 O O . GLU B 1 75 ? 33.688 -41.062 -12.125 1 43.06 75 GLU B O 1
ATOM 4158 N N . GLY B 1 76 ? 31.906 -41.906 -12.75 1 46.25 76 GLY B N 1
ATOM 4159 C CA . GLY B 1 76 ? 31.094 -40.781 -13.227 1 46.25 76 GLY B CA 1
ATOM 4160 C C . GLY B 1 76 ? 31.047 -39.625 -12.25 1 46.25 76 GLY B C 1
ATOM 4161 O O . GLY B 1 76 ? 30.672 -39.781 -11.094 1 46.25 76 GLY B O 1
ATOM 4162 N N . ILE B 1 77 ? 31.938 -38.75 -12.367 1 50.56 77 ILE B N 1
ATOM 4163 C CA . ILE B 1 77 ? 31.922 -37.594 -11.484 1 50.56 77 ILE B CA 1
ATOM 4164 C C . ILE B 1 77 ? 30.75 -36.656 -11.828 1 50.56 77 ILE B C 1
ATOM 4166 O O . ILE B 1 77 ? 30.672 -36.156 -12.945 1 50.56 77 ILE B O 1
ATOM 4170 N N . GLU B 1 78 ? 29.594 -36.812 -11.148 1 59.97 78 GLU B N 1
ATOM 4171 C CA . GLU B 1 78 ? 28.438 -35.906 -11.141 1 59.97 78 GLU B CA 1
ATOM 4172 C C . GLU B 1 78 ? 28.797 -34.562 -10.547 1 59.97 78 GLU B C 1
ATOM 4174 O O . GLU B 1 78 ? 29.406 -34.469 -9.484 1 59.97 78 GLU B O 1
ATOM 4179 N N . SER B 1 79 ? 28.969 -33.531 -11.484 1 58.75 79 SER B N 1
ATOM 4180 C CA . SER B 1 79 ? 29.141 -32.156 -10.969 1 58.75 79 SER B CA 1
ATOM 4181 C C . SER B 1 79 ? 27.828 -31.391 -11.062 1 58.75 79 SER B C 1
ATOM 4183 O O . SER B 1 79 ? 27.109 -31.469 -12.062 1 58.75 79 SER B O 1
ATOM 4185 N N . ASN B 1 80 ? 27.344 -31 -9.867 1 65.5 80 ASN B N 1
ATOM 4186 C CA . ASN B 1 80 ? 26.141 -30.188 -9.789 1 65.5 80 ASN B CA 1
ATOM 4187 C C . ASN B 1 80 ? 26.469 -28.75 -9.438 1 65.5 80 ASN B C 1
ATOM 4189 O O . ASN B 1 80 ? 27.375 -28.484 -8.641 1 65.5 80 ASN B O 1
ATOM 4193 N N . LEU B 1 81 ? 26.141 -27.781 -10.289 1 65.06 81 LEU B N 1
ATOM 4194 C CA . LEU B 1 81 ? 26.25 -26.359 -9.992 1 65.06 81 LEU B CA 1
ATOM 4195 C C . LEU B 1 81 ? 25 -25.844 -9.281 1 65.06 81 LEU B C 1
ATOM 4197 O O . LEU B 1 81 ? 23.875 -26.031 -9.781 1 65.06 81 LEU B O 1
ATOM 4201 N N . ASP B 1 82 ? 25.219 -25.484 -8.055 1 64.44 82 ASP B N 1
ATOM 4202 C CA . ASP B 1 82 ? 24.094 -24.922 -7.305 1 64.44 82 ASP B CA 1
ATOM 4203 C C . ASP B 1 82 ? 24.062 -23.406 -7.41 1 64.44 82 ASP B C 1
ATOM 4205 O O . ASP B 1 82 ? 23.031 -22.781 -7.148 1 64.44 82 ASP B O 1
ATOM 4209 N N . ASP B 1 83 ? 25.281 -22.828 -7.871 1 73.56 83 ASP B N 1
ATOM 4210 C CA . ASP B 1 83 ? 25.312 -21.375 -7.93 1 73.56 83 ASP B CA 1
ATOM 4211 C C . ASP B 1 83 ? 24.812 -20.875 -9.281 1 73.56 83 ASP B C 1
ATOM 4213 O O . ASP B 1 83 ? 24.984 -21.547 -10.305 1 73.56 83 ASP B O 1
ATOM 4217 N N . ILE B 1 84 ? 24.188 -19.875 -9.312 1 80.56 84 ILE B N 1
ATOM 4218 C CA . ILE B 1 84 ? 23.703 -19.234 -10.531 1 80.56 84 ILE B CA 1
ATOM 4219 C C . ILE B 1 84 ? 24.859 -18.594 -11.281 1 80.56 84 ILE B C 1
ATOM 4221 O O . ILE B 1 84 ? 25.609 -17.797 -10.711 1 80.56 84 ILE B O 1
ATOM 4225 N N . ILE B 1 85 ? 25.141 -19.016 -12.508 1 85.88 85 ILE B N 1
ATOM 4226 C CA . ILE B 1 85 ? 26.203 -18.469 -13.359 1 85.88 85 ILE B CA 1
ATOM 4227 C C . ILE B 1 85 ? 25.578 -17.672 -14.5 1 85.88 85 ILE B C 1
ATOM 4229 O O . ILE B 1 85 ? 24.688 -18.172 -15.195 1 85.88 85 ILE B O 1
ATOM 4233 N N . SER B 1 86 ? 25.984 -16.516 -14.703 1 88.12 86 SER B N 1
ATOM 4234 C CA . SER B 1 86 ? 25.484 -15.68 -15.805 1 88.12 86 SER B CA 1
ATOM 4235 C C . SER B 1 86 ? 26.422 -15.766 -17.016 1 88.12 86 SER B C 1
ATOM 4237 O O . SER B 1 86 ? 27.625 -15.594 -16.875 1 88.12 86 SER B O 1
ATOM 4239 N N . LEU B 1 87 ? 25.891 -16.141 -18.094 1 90.44 87 LEU B N 1
ATOM 4240 C CA . LEU B 1 87 ? 26.625 -16.234 -19.344 1 90.44 87 LEU B CA 1
ATOM 4241 C C . LEU B 1 87 ? 26.047 -15.305 -20.406 1 90.44 87 LEU B C 1
ATOM 4243 O O . LEU B 1 87 ? 24.844 -15.055 -20.422 1 90.44 87 LEU B O 1
ATOM 4247 N N . PRO B 1 88 ? 26.953 -14.805 -21.25 1 91.38 88 PRO B N 1
ATOM 4248 C CA . PRO B 1 88 ? 26.422 -13.953 -22.312 1 91.38 88 PRO B CA 1
ATOM 4249 C C . PRO B 1 88 ? 25.531 -14.719 -23.297 1 91.38 88 PRO B C 1
ATOM 4251 O O . PRO B 1 88 ? 25.797 -15.883 -23.578 1 91.38 88 PRO B O 1
ATOM 4254 N N . ARG B 1 89 ? 24.609 -14.141 -23.828 1 90.81 89 ARG B N 1
ATOM 4255 C CA . ARG B 1 89 ? 23.656 -14.727 -24.766 1 90.81 89 ARG B CA 1
ATOM 4256 C C . ARG B 1 89 ? 24.359 -15.281 -26 1 90.81 89 ARG B C 1
ATOM 4258 O O . ARG B 1 89 ? 23.969 -16.312 -26.531 1 90.81 89 ARG B O 1
ATOM 4265 N N . GLU B 1 90 ? 25.422 -14.641 -26.344 1 89.5 90 GLU B N 1
ATOM 4266 C CA . GLU B 1 90 ? 26.156 -14.992 -27.562 1 89.5 90 GLU B CA 1
ATOM 4267 C C . GLU B 1 90 ? 26.906 -16.312 -27.391 1 89.5 90 GLU B C 1
ATOM 4269 O O . GLU B 1 90 ? 27.312 -16.938 -28.375 1 89.5 90 GLU B O 1
ATOM 4274 N N . SER B 1 91 ? 27 -16.719 -26.203 1 90.5 91 SER B N 1
ATOM 4275 C CA . SER B 1 91 ? 27.719 -17.953 -25.922 1 90.5 91 SER B CA 1
ATOM 4276 C C . SER B 1 91 ? 26.875 -19.172 -26.312 1 90.5 91 SER B C 1
ATOM 4278 O O . SER B 1 91 ? 27.391 -20.297 -26.359 1 90.5 91 SER B O 1
ATOM 4280 N N . TYR B 1 92 ? 25.703 -19.016 -26.625 1 91.31 92 TYR B N 1
ATOM 4281 C CA . TYR B 1 92 ? 24.797 -20.109 -26.953 1 91.31 92 TYR B CA 1
ATOM 4282 C C . TYR B 1 92 ? 24.578 -20.203 -28.453 1 91.31 92 TYR B C 1
ATOM 4284 O O . TYR B 1 92 ? 24.578 -19.188 -29.156 1 91.31 92 TYR B O 1
ATOM 4292 N N . SER B 1 93 ? 24.391 -21.328 -28.984 1 90.75 93 SER B N 1
ATOM 4293 C CA . SER B 1 93 ? 24.25 -21.578 -30.422 1 90.75 93 SER B CA 1
ATOM 4294 C C . SER B 1 93 ? 22.906 -21.094 -30.938 1 90.75 93 SER B C 1
ATOM 4296 O O . SER B 1 93 ? 21.953 -20.984 -30.172 1 90.75 93 SER B O 1
ATOM 4298 N N . ASP B 1 94 ? 22.812 -21.016 -32.25 1 91.38 94 ASP B N 1
ATOM 4299 C CA . ASP B 1 94 ? 21.578 -20.609 -32.906 1 91.38 94 ASP B CA 1
ATOM 4300 C C . ASP B 1 94 ? 20.5 -21.688 -32.781 1 91.38 94 ASP B C 1
ATOM 4302 O O . ASP B 1 94 ? 19.312 -21.391 -32.781 1 91.38 94 ASP B O 1
ATOM 4306 N N . PHE B 1 95 ? 21 -22.875 -32.719 1 91.5 95 PHE B N 1
ATOM 4307 C CA . PHE B 1 95 ? 20.094 -24 -32.5 1 91.5 95 PHE B CA 1
ATOM 4308 C C . PHE B 1 95 ? 19.188 -23.766 -31.312 1 91.5 95 PHE B C 1
ATOM 4310 O O . PHE B 1 95 ? 17.984 -23.984 -31.391 1 91.5 95 PHE B O 1
ATOM 4317 N N . ILE B 1 96 ? 19.766 -23.266 -30.297 1 93.69 96 ILE B N 1
ATOM 4318 C CA . ILE B 1 96 ? 19.031 -23.016 -29.062 1 93.69 96 ILE B CA 1
ATOM 4319 C C . ILE B 1 96 ? 18.078 -21.844 -29.234 1 93.69 96 ILE B C 1
ATOM 4321 O O . ILE B 1 96 ? 16.906 -21.922 -28.906 1 93.69 96 ILE B O 1
ATOM 4325 N N . TRP B 1 97 ? 18.5 -20.844 -29.828 1 92.62 97 TRP B N 1
ATOM 4326 C CA . TRP B 1 97 ? 17.719 -19.625 -29.922 1 92.62 97 TRP B CA 1
ATOM 4327 C C . TRP B 1 97 ? 16.562 -19.781 -30.891 1 92.62 97 TRP B C 1
ATOM 4329 O O . TRP B 1 97 ? 15.492 -19.203 -30.703 1 92.62 97 TRP B O 1
ATOM 4339 N N . ASN B 1 98 ? 16.719 -20.594 -31.859 1 91.19 98 ASN B N 1
ATOM 4340 C CA . ASN B 1 98 ? 15.617 -20.875 -32.75 1 91.19 98 ASN B CA 1
ATOM 4341 C C . ASN B 1 98 ? 14.461 -21.562 -32.031 1 91.19 98 ASN B C 1
ATOM 4343 O O . ASN B 1 98 ? 13.297 -21.219 -32.25 1 91.19 98 ASN B O 1
ATOM 4347 N N . ALA B 1 99 ? 14.82 -22.469 -31.172 1 91.38 99 ALA B N 1
ATOM 4348 C CA . ALA B 1 99 ? 13.805 -23.156 -30.375 1 91.38 99 ALA B CA 1
ATOM 4349 C C . ALA B 1 99 ? 13.109 -22.203 -29.422 1 91.38 99 ALA B C 1
ATOM 4351 O O . ALA B 1 99 ? 11.883 -22.234 -29.281 1 91.38 99 ALA B O 1
ATOM 4352 N N . VAL B 1 100 ? 13.883 -21.375 -28.828 1 92.19 100 VAL B N 1
ATOM 4353 C CA . VAL B 1 100 ? 13.367 -20.438 -27.828 1 92.19 100 VAL B CA 1
ATOM 4354 C C . VAL B 1 100 ? 12.477 -19.406 -28.516 1 92.19 100 VAL B C 1
ATOM 4356 O O . VAL B 1 100 ? 11.406 -19.062 -28 1 92.19 100 VAL B O 1
ATOM 4359 N N . SER B 1 101 ? 12.844 -18.938 -29.609 1 90.25 101 SER B N 1
ATOM 4360 C CA . SER B 1 101 ? 12.078 -17.938 -30.328 1 90.25 101 SER B CA 1
ATOM 4361 C C . SER B 1 101 ? 10.727 -18.484 -30.797 1 90.25 101 SER B C 1
ATOM 4363 O O . SER B 1 101 ? 9.719 -17.781 -30.75 1 90.25 101 SER B O 1
ATOM 4365 N N . GLU B 1 102 ? 10.719 -19.703 -31.203 1 89.06 102 GLU B N 1
ATOM 4366 C CA . GLU B 1 102 ? 9.5 -20.312 -31.719 1 89.06 102 GLU B CA 1
ATOM 4367 C C . GLU B 1 102 ? 8.641 -20.859 -30.578 1 89.06 102 GLU B C 1
ATOM 4369 O O . GLU B 1 102 ? 7.449 -21.109 -30.75 1 89.06 102 GLU B O 1
ATOM 4374 N N . GLY B 1 103 ? 9.289 -21.047 -29.531 1 89.25 103 GLY B N 1
ATOM 4375 C CA . GLY B 1 103 ? 8.586 -21.625 -28.391 1 89.25 103 GLY B CA 1
ATOM 4376 C C . GLY B 1 103 ? 8.289 -23.094 -28.562 1 89.25 103 GLY B C 1
ATOM 4377 O O . GLY B 1 103 ? 7.258 -23.594 -28.078 1 89.25 103 GLY B O 1
ATOM 4378 N N . ILE B 1 104 ? 9.023 -23.688 -29.344 1 90.31 104 ILE B N 1
ATOM 4379 C CA . ILE B 1 104 ? 8.859 -25.109 -29.625 1 90.31 104 ILE B CA 1
ATOM 4380 C C . ILE B 1 104 ? 10.188 -25.828 -29.406 1 90.31 104 ILE B C 1
ATOM 4382 O O . ILE B 1 104 ? 11.258 -25.266 -29.641 1 90.31 104 ILE B O 1
ATOM 4386 N N . TYR B 1 105 ? 10.094 -27.031 -29 1 90.5 105 TYR B N 1
ATOM 4387 C CA . TYR B 1 105 ? 11.297 -27.828 -28.781 1 90.5 105 TYR B CA 1
ATOM 4388 C C . TYR B 1 105 ? 12.047 -28.047 -30.094 1 90.5 105 TYR B C 1
ATOM 4390 O O . TYR B 1 105 ? 11.453 -27.938 -31.172 1 90.5 105 TYR B O 1
ATOM 4398 N N . SER B 1 106 ? 13.32 -28.344 -30 1 91 106 SER B N 1
ATOM 4399 C CA . SER B 1 106 ? 14.164 -28.703 -31.141 1 91 106 SER B CA 1
ATOM 4400 C C . SER B 1 106 ? 15.18 -29.766 -30.766 1 91 106 SER B C 1
ATOM 4402 O O . SER B 1 106 ? 15.594 -29.859 -29.609 1 91 106 SER B O 1
ATOM 4404 N N . TYR B 1 107 ? 15.398 -30.656 -31.672 1 90.94 107 TYR B N 1
ATOM 4405 C CA . TYR B 1 107 ? 16.438 -31.656 -31.438 1 90.94 107 TYR B CA 1
ATOM 4406 C C . TYR B 1 107 ? 17.234 -31.938 -32.719 1 90.94 107 TYR B C 1
ATOM 4408 O O . TYR B 1 107 ? 16.719 -31.766 -33.812 1 90.94 107 TYR B O 1
ATOM 4416 N N . THR B 1 108 ? 18.5 -32.156 -32.594 1 88.75 108 THR B N 1
ATOM 4417 C CA . THR B 1 108 ? 19.391 -32.438 -33.719 1 88.75 108 THR B CA 1
ATOM 4418 C C . THR B 1 108 ? 20.562 -33.312 -33.281 1 88.75 108 THR B C 1
ATOM 4420 O O . THR B 1 108 ? 20.688 -33.625 -32.094 1 88.75 108 THR B O 1
ATOM 4423 N N . PHE B 1 109 ? 21.266 -33.812 -34.281 1 85.5 109 PHE B N 1
ATOM 4424 C CA . PHE B 1 109 ? 22.453 -34.594 -33.969 1 85.5 109 PHE B CA 1
ATOM 4425 C C . PHE B 1 109 ? 23.641 -33.688 -33.625 1 85.5 109 PHE B C 1
ATOM 4427 O O . PHE B 1 109 ? 23.844 -32.688 -34.312 1 85.5 109 PHE B O 1
ATOM 4434 N N . SER B 1 110 ? 24.219 -33.75 -32.406 1 68.94 110 SER B N 1
ATOM 4435 C CA . SER B 1 110 ? 25.391 -32.969 -32.031 1 68.94 110 SER B CA 1
ATOM 4436 C C . SER B 1 110 ? 26.625 -33.375 -32.812 1 68.94 110 SER B C 1
ATOM 4438 O O . SER B 1 110 ? 27.438 -32.562 -33.219 1 68.94 110 SER B O 1
ATOM 4440 N N . ASP B 1 111 ? 26.938 -34.719 -32.875 1 66.69 111 ASP B N 1
ATOM 4441 C CA . ASP B 1 111 ? 28.016 -35.344 -33.625 1 66.69 111 ASP B CA 1
ATOM 4442 C C . ASP B 1 111 ? 27.484 -36.438 -34.531 1 66.69 111 ASP B C 1
ATOM 4444 O O . ASP B 1 111 ? 26.938 -37.438 -34.062 1 66.69 111 ASP B O 1
ATOM 4448 N N . GLU B 1 112 ? 27.281 -36.25 -35.844 1 62.75 112 GLU B N 1
ATOM 4449 C CA . GLU B 1 112 ? 26.766 -37.25 -36.75 1 62.75 112 GLU B CA 1
ATOM 4450 C C . GLU B 1 112 ? 27.562 -38.562 -36.688 1 62.75 112 GLU B C 1
ATOM 4452 O O . GLU B 1 112 ? 27.016 -39.656 -36.875 1 62.75 112 GLU B O 1
ATOM 4457 N N . LYS B 1 113 ? 28.859 -38.375 -36.469 1 64.62 113 LYS B N 1
ATOM 4458 C CA . LYS B 1 113 ? 29.734 -39.531 -36.469 1 64.62 113 LYS B CA 1
ATOM 4459 C C . LYS B 1 113 ? 29.5 -40.406 -35.25 1 64.62 113 LYS B C 1
ATOM 4461 O O . LYS B 1 113 ? 29.578 -41.625 -35.312 1 64.62 113 LYS B O 1
ATOM 4466 N N . ASN B 1 114 ? 29.125 -39.781 -34.094 1 67.69 114 ASN B N 1
ATOM 4467 C CA . ASN B 1 114 ? 28.984 -40.531 -32.844 1 67.69 114 ASN B CA 1
ATOM 4468 C C . ASN B 1 114 ? 27.531 -40.75 -32.469 1 67.69 114 ASN B C 1
ATOM 4470 O O . ASN B 1 114 ? 27.234 -41.312 -31.422 1 67.69 114 ASN B O 1
ATOM 4474 N N . TYR B 1 115 ? 26.562 -40.406 -33.375 1 80.81 115 TYR B N 1
ATOM 4475 C CA . TYR B 1 115 ? 25.125 -40.656 -33.219 1 80.81 115 TYR B CA 1
ATOM 4476 C C . TYR B 1 115 ? 24.609 -40.094 -31.891 1 80.81 115 TYR B C 1
ATOM 4478 O O . TYR B 1 115 ? 23.891 -40.781 -31.172 1 80.81 115 TYR B O 1
ATOM 4486 N N . GLN B 1 116 ? 25.141 -38.969 -31.5 1 88.25 116 GLN B N 1
ATOM 4487 C CA . GLN B 1 116 ? 24.703 -38.312 -30.266 1 88.25 116 GLN B CA 1
ATOM 4488 C C . GLN B 1 116 ? 23.719 -37.188 -30.562 1 88.25 116 GLN B C 1
ATOM 4490 O O . GLN B 1 116 ? 24 -36.312 -31.375 1 88.25 116 GLN B O 1
ATOM 4495 N N . GLN B 1 117 ? 22.547 -37.219 -29.906 1 91.69 117 GLN B N 1
ATOM 4496 C CA . GLN B 1 117 ? 21.484 -36.25 -30.125 1 91.69 117 GLN B CA 1
ATOM 4497 C C . GLN B 1 117 ? 21.484 -35.188 -29.031 1 91.69 117 GLN B C 1
ATOM 4499 O O . GLN B 1 117 ? 21.859 -35.438 -27.891 1 91.69 117 GLN B O 1
ATOM 4504 N N . ARG B 1 118 ? 21.25 -33.969 -29.375 1 92.31 118 ARG B N 1
ATOM 4505 C CA . ARG B 1 118 ? 21.016 -32.875 -28.438 1 92.31 118 ARG B CA 1
ATOM 4506 C C . ARG B 1 118 ? 19.625 -32.281 -28.641 1 92.31 118 ARG B C 1
ATOM 4508 O O . ARG B 1 118 ? 19.047 -32.406 -29.719 1 92.31 118 ARG B O 1
ATOM 4515 N N . ALA B 1 119 ? 19.047 -31.734 -27.609 1 95.44 119 ALA B N 1
ATOM 4516 C CA . ALA B 1 119 ? 17.703 -31.156 -27.703 1 95.44 119 ALA B CA 1
ATOM 4517 C C . ALA B 1 119 ? 17.562 -29.953 -26.781 1 95.44 119 ALA B C 1
ATOM 4519 O O . ALA B 1 119 ? 18.297 -29.828 -25.797 1 95.44 119 ALA B O 1
ATOM 4520 N N . VAL B 1 120 ? 16.672 -29.094 -27.172 1 96.31 120 VAL B N 1
ATOM 4521 C CA . VAL B 1 120 ? 16.328 -27.922 -26.375 1 96.31 120 VAL B CA 1
ATOM 4522 C C . VAL B 1 120 ? 14.82 -27.844 -26.188 1 96.31 120 VAL B C 1
ATOM 4524 O O . VAL B 1 120 ? 14.062 -28.016 -27.141 1 96.31 120 VAL B O 1
ATOM 4527 N N . PHE B 1 121 ? 14.422 -27.672 -24.969 1 96.69 121 PHE B N 1
ATOM 4528 C CA . PHE B 1 121 ? 13.008 -27.5 -24.656 1 96.69 121 PHE B CA 1
ATOM 4529 C C . PHE B 1 121 ? 12.766 -26.156 -23.969 1 96.69 121 PHE B C 1
ATOM 4531 O O . PHE B 1 121 ? 13.258 -25.938 -22.859 1 96.69 121 PHE B O 1
ATOM 4538 N N . PRO B 1 122 ? 11.969 -25.297 -24.531 1 95.56 122 PRO B N 1
ATOM 4539 C CA . PRO B 1 122 ? 11.695 -24 -23.906 1 95.56 122 PRO B CA 1
ATOM 4540 C C . PRO B 1 122 ? 10.836 -24.109 -22.656 1 95.56 122 PRO B C 1
ATOM 4542 O O . PRO B 1 122 ? 10.008 -25.016 -22.547 1 95.56 122 PRO B O 1
ATOM 4545 N N . ILE B 1 123 ? 11.102 -23.297 -21.734 1 95.44 123 ILE B N 1
ATOM 4546 C CA . ILE B 1 123 ? 10.266 -23.141 -20.547 1 95.44 123 ILE B CA 1
ATOM 4547 C C . ILE B 1 123 ? 9.289 -21.984 -20.75 1 95.44 123 ILE B C 1
ATOM 4549 O O . ILE B 1 123 ? 9.68 -20.812 -20.688 1 95.44 123 ILE B O 1
ATOM 4553 N N . ILE B 1 124 ? 8.055 -22.344 -20.875 1 91.88 124 ILE B N 1
ATOM 4554 C CA . ILE B 1 124 ? 7.047 -21.359 -21.281 1 91.88 124 ILE B CA 1
ATOM 4555 C C . ILE B 1 124 ? 6.191 -20.984 -20.062 1 91.88 124 ILE B C 1
ATOM 4557 O O . ILE B 1 124 ? 5.73 -21.859 -19.328 1 91.88 124 ILE B O 1
ATOM 4561 N N . THR B 1 125 ? 6.035 -19.766 -19.844 1 88.88 125 THR B N 1
ATOM 4562 C CA . THR B 1 125 ? 5.152 -19.203 -18.828 1 88.88 125 THR B CA 1
ATOM 4563 C C . THR B 1 125 ? 4.059 -18.359 -19.469 1 88.88 125 THR B C 1
ATOM 4565 O O . THR B 1 125 ? 3.98 -18.25 -20.688 1 88.88 125 THR B O 1
ATOM 4568 N N . SER B 1 126 ? 3.143 -17.828 -18.594 1 82 126 SER B N 1
ATOM 4569 C CA . SER B 1 126 ? 2.057 -17 -19.109 1 82 126 SER B CA 1
ATOM 4570 C C . SER B 1 126 ? 2.588 -15.711 -19.734 1 82 126 SER B C 1
ATOM 4572 O O . SER B 1 126 ? 1.929 -15.109 -20.578 1 82 126 SER B O 1
ATOM 4574 N N . GLN B 1 127 ? 3.74 -15.312 -19.406 1 81.62 127 GLN B N 1
ATOM 4575 C CA . GLN B 1 127 ? 4.312 -14.055 -19.859 1 81.62 127 GLN B CA 1
ATOM 4576 C C . GLN B 1 127 ? 5.242 -14.266 -21.047 1 81.62 127 GLN B C 1
ATOM 4578 O O . GLN B 1 127 ? 5.77 -13.305 -21.609 1 81.62 127 GLN B O 1
ATOM 4583 N N . GLY B 1 128 ? 5.43 -15.477 -21.375 1 86.56 128 GLY B N 1
ATOM 4584 C CA . GLY B 1 128 ? 6.32 -15.797 -22.484 1 86.56 128 GLY B CA 1
ATOM 4585 C C . GLY B 1 128 ? 7.297 -16.906 -22.172 1 86.56 128 GLY B C 1
ATOM 4586 O O . GLY B 1 128 ? 6.945 -17.875 -21.484 1 86.56 128 GLY B O 1
ATOM 4587 N N . ILE B 1 129 ? 8.484 -16.828 -22.844 1 91.56 129 ILE B N 1
ATOM 4588 C CA . ILE B 1 129 ? 9.508 -17.844 -22.625 1 91.56 129 ILE B CA 1
ATOM 4589 C C . ILE B 1 129 ? 10.531 -17.328 -21.609 1 91.56 129 ILE B C 1
ATOM 4591 O O . ILE B 1 129 ? 11.203 -16.328 -21.859 1 91.56 129 ILE B O 1
ATOM 4595 N N . ASP B 1 130 ? 10.719 -17.969 -20.516 1 92.56 130 ASP B N 1
ATOM 4596 C CA . ASP B 1 130 ? 11.547 -17.484 -19.406 1 92.56 130 ASP B CA 1
ATOM 4597 C C . ASP B 1 130 ? 12.859 -18.266 -19.328 1 92.56 130 ASP B C 1
ATOM 4599 O O . ASP B 1 130 ? 13.727 -17.953 -18.516 1 92.56 130 ASP B O 1
ATOM 4603 N N . GLY B 1 131 ? 12.969 -19.281 -20.125 1 94.5 131 GLY B N 1
ATOM 4604 C CA . GLY B 1 131 ? 14.18 -20.078 -20.125 1 94.5 131 GLY B CA 1
ATOM 4605 C C . GLY B 1 131 ? 14.086 -21.312 -21.016 1 94.5 131 GLY B C 1
ATOM 4606 O O . GLY B 1 131 ? 13.18 -21.406 -21.844 1 94.5 131 GLY B O 1
ATOM 4607 N N . PHE B 1 132 ? 15.086 -22.219 -20.875 1 96.31 132 PHE B N 1
ATOM 4608 C CA . PHE B 1 132 ? 15.086 -23.453 -21.641 1 96.31 132 PHE B CA 1
ATOM 4609 C C . PHE B 1 132 ? 15.883 -24.547 -20.922 1 96.31 132 PHE B C 1
ATOM 4611 O O . PHE B 1 132 ? 16.719 -24.234 -20.078 1 96.31 132 PHE B O 1
ATOM 4618 N N . ILE B 1 133 ? 15.531 -25.719 -21.219 1 96.56 133 ILE B N 1
ATOM 4619 C CA . ILE B 1 133 ? 16.281 -26.891 -20.766 1 96.56 133 ILE B CA 1
ATOM 4620 C C . ILE B 1 133 ? 17.109 -27.438 -21.922 1 96.56 133 ILE B C 1
ATOM 4622 O O . ILE B 1 133 ? 16.609 -27.641 -23.031 1 96.56 133 ILE B O 1
ATOM 4626 N N . TYR B 1 134 ? 18.328 -27.656 -21.672 1 95.25 134 TYR B N 1
ATOM 4627 C CA . TYR B 1 134 ? 19.234 -28.219 -22.672 1 95.25 134 TYR B CA 1
ATOM 4628 C C . TYR B 1 134 ? 19.609 -29.656 -22.312 1 95.25 134 TYR B C 1
ATOM 4630 O O . TYR B 1 134 ? 19.922 -29.953 -21.156 1 95.25 134 TYR B O 1
ATOM 4638 N N . PHE B 1 135 ? 19.547 -30.516 -23.359 1 95.06 135 PHE B N 1
ATOM 4639 C CA . PHE B 1 135 ? 19.906 -31.922 -23.172 1 95.06 135 PHE B CA 1
ATOM 4640 C C . PHE B 1 135 ? 21 -32.344 -24.156 1 95.06 135 PHE B C 1
ATOM 4642 O O . PHE B 1 135 ? 20.906 -32.031 -25.344 1 95.06 135 PHE B O 1
ATOM 4649 N N . LEU B 1 136 ? 21.984 -32.938 -23.656 1 92.88 136 LEU B N 1
ATOM 4650 C CA . LEU B 1 136 ? 22.875 -33.781 -24.438 1 92.88 136 LEU B CA 1
ATOM 4651 C C . LEU B 1 136 ? 22.734 -35.25 -24.047 1 92.88 136 LEU B C 1
ATOM 4653 O O . LEU B 1 136 ? 23.094 -35.625 -22.938 1 92.88 136 LEU B O 1
ATOM 4657 N N . PHE B 1 137 ? 22.188 -36.031 -24.984 1 92.69 137 PHE B N 1
ATOM 4658 C CA . PHE B 1 137 ? 21.859 -37.406 -24.656 1 92.69 137 PHE B CA 1
ATOM 4659 C C . PHE B 1 137 ? 23.062 -38.312 -24.797 1 92.69 137 PHE B C 1
ATOM 4661 O O . PHE B 1 137 ? 24.062 -37.938 -25.422 1 92.69 137 PHE B O 1
ATOM 4668 N N . LYS B 1 138 ? 22.984 -39.438 -24.094 1 90.06 138 LYS B N 1
ATOM 4669 C CA . LYS B 1 138 ? 24.047 -40.438 -24.234 1 90.06 138 LYS B CA 1
ATOM 4670 C C . LYS B 1 138 ? 24.094 -41 -25.656 1 90.06 138 LYS B C 1
ATOM 4672 O O . LYS B 1 138 ? 23.109 -40.906 -26.406 1 90.06 138 LYS B O 1
ATOM 4677 N N . LYS B 1 139 ? 25.188 -41.625 -25.969 1 87.69 139 LYS B N 1
ATOM 4678 C CA . LYS B 1 139 ? 25.391 -42.156 -27.312 1 87.69 139 LYS B CA 1
ATOM 4679 C C . LYS B 1 139 ? 24.359 -43.25 -27.609 1 87.69 139 LYS B C 1
ATOM 4681 O O . LYS B 1 139 ? 24.047 -44.062 -26.734 1 87.69 139 LYS B O 1
ATOM 4686 N N . ASN B 1 140 ? 23.766 -43.25 -28.812 1 86.75 140 ASN B N 1
ATOM 4687 C CA . ASN B 1 140 ? 22.828 -44.219 -29.344 1 86.75 140 ASN B CA 1
ATOM 4688 C C . ASN B 1 140 ? 21.453 -44.125 -28.688 1 86.75 140 ASN B C 1
ATOM 4690 O O . ASN B 1 140 ? 20.672 -45.062 -28.719 1 86.75 140 ASN B O 1
ATOM 4694 N N . PHE B 1 141 ? 21.312 -43.094 -27.922 1 89.62 141 PHE B N 1
ATOM 4695 C CA . PHE B 1 141 ? 19.969 -42.812 -27.422 1 89.62 141 PHE B CA 1
ATOM 4696 C C . PHE B 1 141 ? 19.281 -41.781 -28.297 1 89.62 141 PHE B C 1
ATOM 4698 O O . PHE B 1 141 ? 19.797 -40.656 -28.516 1 89.62 141 PHE B O 1
ATOM 4705 N N . PHE B 1 142 ? 18.031 -42.156 -28.75 1 88.81 142 PHE B N 1
ATOM 4706 C CA . PHE B 1 142 ? 17.25 -41.281 -29.594 1 88.81 142 PHE B CA 1
ATOM 4707 C C . PHE B 1 142 ? 15.883 -41 -28.969 1 88.81 142 PHE B C 1
ATOM 4709 O O . PHE B 1 142 ? 15.234 -41.906 -28.438 1 88.81 142 PHE B O 1
ATOM 4716 N N . LEU B 1 143 ? 15.508 -39.812 -29.109 1 90.56 143 LEU B N 1
ATOM 4717 C CA . LEU B 1 143 ? 14.234 -39.375 -28.516 1 90.56 143 LEU B CA 1
ATOM 4718 C C . LEU B 1 143 ? 13.062 -40 -29.25 1 90.56 143 LEU B C 1
ATOM 4720 O O . LEU B 1 143 ? 12.984 -39.938 -30.484 1 90.56 143 LEU B O 1
ATOM 4724 N N . SER B 1 144 ? 12.227 -40.625 -28.531 1 90.44 144 SER B N 1
ATOM 4725 C CA . SER B 1 144 ? 10.953 -41.094 -29.062 1 90.44 144 SER B CA 1
ATOM 4726 C C . SER B 1 144 ? 9.875 -40 -28.922 1 90.44 144 SER B C 1
ATOM 4728 O O . SER B 1 144 ? 10.086 -39 -28.266 1 90.44 144 SER B O 1
ATOM 4730 N N . ARG B 1 145 ? 8.734 -40.156 -29.547 1 88.88 145 ARG B N 1
ATOM 4731 C CA . ARG B 1 145 ? 7.609 -39.25 -29.406 1 88.88 145 ARG B CA 1
ATOM 4732 C C . ARG B 1 145 ? 7.156 -39.156 -27.953 1 88.88 145 ARG B C 1
ATOM 4734 O O . ARG B 1 145 ? 6.781 -38.062 -27.484 1 88.88 145 ARG B O 1
ATOM 4741 N N . ASP B 1 146 ? 7.168 -40.281 -27.266 1 91.12 146 ASP B N 1
ATOM 4742 C CA . ASP B 1 146 ? 6.773 -40.312 -25.859 1 91.12 146 ASP B CA 1
ATOM 4743 C C . ASP B 1 146 ? 7.75 -39.531 -25 1 91.12 146 ASP B C 1
ATOM 4745 O O . ASP B 1 146 ? 7.344 -38.844 -24.047 1 91.12 146 ASP B O 1
ATOM 4749 N N . ASN B 1 147 ? 9.055 -39.688 -25.344 1 92.62 147 ASN B N 1
ATOM 4750 C CA . ASN B 1 147 ? 10.055 -38.875 -24.641 1 92.62 147 ASN B CA 1
ATOM 4751 C C . ASN B 1 147 ? 9.812 -37.406 -24.812 1 92.62 147 ASN B C 1
ATOM 4753 O O . ASN B 1 147 ? 9.914 -36.625 -23.844 1 92.62 147 ASN B O 1
ATOM 4757 N N . ILE B 1 148 ? 9.484 -37.031 -26 1 93.19 148 ILE B N 1
ATOM 4758 C CA . ILE B 1 148 ? 9.266 -35.625 -26.328 1 93.19 148 ILE B CA 1
ATOM 4759 C C . ILE B 1 148 ? 8.078 -35.094 -25.531 1 93.19 148 ILE B C 1
ATOM 4761 O O . ILE B 1 148 ? 8.156 -34 -24.953 1 93.19 148 ILE B O 1
ATOM 4765 N N . CYS B 1 149 ? 7.023 -35.812 -25.5 1 92.62 149 CYS B N 1
ATOM 4766 C CA . CYS B 1 149 ? 5.844 -35.438 -24.734 1 92.62 149 CYS B CA 1
ATOM 4767 C C . CYS B 1 149 ? 6.188 -35.25 -23.266 1 92.62 149 CYS B C 1
ATOM 4769 O O . CYS B 1 149 ? 5.805 -34.25 -22.656 1 92.62 149 CYS B O 1
ATOM 4771 N N . PHE B 1 150 ? 6.926 -36.125 -22.781 1 93.81 150 PHE B N 1
ATOM 4772 C CA . PHE B 1 150 ? 7.344 -36.125 -21.391 1 93.81 150 PHE B CA 1
ATOM 4773 C C . PHE B 1 150 ? 8.172 -34.875 -21.094 1 93.81 150 PHE B C 1
ATOM 4775 O O . PHE B 1 150 ? 7.906 -34.156 -20.141 1 93.81 150 PHE B O 1
ATOM 4782 N N . LEU B 1 151 ? 9.141 -34.594 -21.906 1 95.19 151 LEU B N 1
ATOM 4783 C CA . LEU B 1 151 ? 10.047 -33.469 -21.688 1 95.19 151 LEU B CA 1
ATOM 4784 C C . LEU B 1 151 ? 9.336 -32.156 -21.875 1 95.19 151 LEU B C 1
ATOM 4786 O O . LEU B 1 151 ? 9.641 -31.172 -21.203 1 95.19 151 LEU B O 1
ATOM 4790 N N . GLU B 1 152 ? 8.406 -32.062 -22.75 1 94.19 152 GLU B N 1
ATOM 4791 C CA . GLU B 1 152 ? 7.59 -30.875 -22.922 1 94.19 152 GLU B CA 1
ATOM 4792 C C . GLU B 1 152 ? 6.773 -30.594 -21.656 1 94.19 152 GLU B C 1
ATOM 4794 O O . GLU B 1 152 ? 6.652 -29.438 -21.234 1 94.19 152 GLU B O 1
ATOM 4799 N N . GLU B 1 153 ? 6.203 -31.672 -21.109 1 94.19 153 GLU B N 1
ATOM 4800 C CA . GLU B 1 153 ? 5.465 -31.516 -19.859 1 94.19 153 GLU B CA 1
ATOM 4801 C C . GLU B 1 153 ? 6.355 -30.938 -18.766 1 94.19 153 GLU B C 1
ATOM 4803 O O . GLU B 1 153 ? 5.93 -30.062 -18.016 1 94.19 153 GLU B O 1
ATOM 4808 N N . ILE B 1 154 ? 7.551 -31.422 -18.734 1 95.12 154 ILE B N 1
ATOM 4809 C CA . ILE B 1 154 ? 8.492 -30.953 -17.734 1 95.12 154 ILE B CA 1
ATOM 4810 C C . ILE B 1 154 ? 8.742 -29.453 -17.906 1 95.12 154 ILE B C 1
ATOM 4812 O O . ILE B 1 154 ? 8.742 -28.703 -16.938 1 95.12 154 ILE B O 1
ATOM 4816 N N . GLY B 1 155 ? 8.992 -29.062 -19.109 1 94.44 155 GLY B N 1
ATOM 4817 C CA . GLY B 1 155 ? 9.195 -27.656 -19.406 1 94.44 155 GLY B CA 1
ATOM 4818 C C . GLY B 1 155 ? 8.039 -26.781 -18.953 1 94.44 155 GLY B C 1
ATOM 4819 O O . GLY B 1 155 ? 8.25 -25.719 -18.344 1 94.44 155 GLY B O 1
ATOM 4820 N N . LEU B 1 156 ? 6.855 -27.203 -19.203 1 92.94 156 LEU B N 1
ATOM 4821 C CA . LEU B 1 156 ? 5.664 -26.438 -18.844 1 92.94 156 LEU B CA 1
ATOM 4822 C C . LEU B 1 156 ? 5.488 -26.406 -17.328 1 92.94 156 LEU B C 1
ATOM 4824 O O . LEU B 1 156 ? 5.121 -25.359 -16.766 1 92.94 156 LEU B O 1
ATOM 4828 N N . LEU B 1 157 ? 5.73 -27.531 -16.703 1 93.88 157 LEU B N 1
ATOM 4829 C CA . LEU B 1 157 ? 5.594 -27.594 -15.258 1 93.88 157 LEU B CA 1
ATOM 4830 C C . LEU B 1 157 ? 6.613 -26.688 -14.578 1 93.88 157 LEU B C 1
ATOM 4832 O O . LEU B 1 157 ? 6.293 -26.016 -13.594 1 93.88 157 LEU B O 1
ATOM 4836 N N . LEU B 1 158 ? 7.793 -26.672 -15.094 1 94.38 158 LEU B N 1
ATOM 4837 C CA . LEU B 1 158 ? 8.781 -25.734 -14.57 1 94.38 158 LEU B CA 1
ATOM 4838 C C . LEU B 1 158 ? 8.336 -24.297 -14.781 1 94.38 158 LEU B C 1
ATOM 4840 O O . LEU B 1 158 ? 8.562 -23.438 -13.93 1 94.38 158 LEU B O 1
ATOM 4844 N N . GLY B 1 159 ? 7.746 -24.078 -15.898 1 92.88 159 GLY B N 1
ATOM 4845 C CA . GLY B 1 159 ? 7.176 -22.766 -16.141 1 92.88 159 GLY B CA 1
ATOM 4846 C C . GLY B 1 159 ? 6.16 -22.344 -15.102 1 92.88 159 GLY B C 1
ATOM 4847 O O . GLY B 1 159 ? 6.188 -21.203 -14.617 1 92.88 159 GLY B O 1
ATOM 4848 N N . ILE B 1 160 ? 5.328 -23.203 -14.781 1 89.94 160 ILE B N 1
ATOM 4849 C CA . ILE B 1 160 ? 4.316 -22.953 -13.766 1 89.94 160 ILE B CA 1
ATOM 4850 C C . ILE B 1 160 ? 4.992 -22.641 -12.43 1 89.94 160 ILE B C 1
ATOM 4852 O O . ILE B 1 160 ? 4.594 -21.719 -11.711 1 89.94 160 ILE B O 1
ATOM 4856 N N . SER B 1 161 ? 5.98 -23.438 -12.102 1 91.81 161 SER B N 1
ATOM 4857 C CA . SER B 1 161 ? 6.715 -23.234 -10.859 1 91.81 161 SER B CA 1
ATOM 4858 C C . SER B 1 161 ? 7.387 -21.859 -10.836 1 91.81 161 SER B C 1
ATOM 4860 O O . SER B 1 161 ? 7.383 -21.188 -9.805 1 91.81 161 SER B O 1
ATOM 4862 N N . ILE B 1 162 ? 7.961 -21.5 -11.93 1 91.88 162 ILE B N 1
ATOM 4863 C CA . ILE B 1 162 ? 8.617 -20.203 -12.047 1 91.88 162 ILE B CA 1
ATOM 4864 C C . ILE B 1 162 ? 7.594 -19.094 -11.844 1 91.88 162 ILE B C 1
ATOM 4866 O O . ILE B 1 162 ? 7.828 -18.156 -11.078 1 91.88 162 ILE B O 1
ATOM 4870 N N . GLU B 1 163 ? 6.539 -19.188 -12.492 1 88.81 163 GLU B N 1
ATOM 4871 C CA . GLU B 1 163 ? 5.484 -18.188 -12.391 1 88.81 163 GLU B CA 1
ATOM 4872 C C . GLU B 1 163 ? 4.965 -18.078 -10.961 1 88.81 163 GLU B C 1
ATOM 4874 O O . GLU B 1 163 ? 4.738 -16.969 -10.453 1 88.81 163 GLU B O 1
ATOM 4879 N N . ARG B 1 164 ? 4.777 -19.188 -10.414 1 85.62 164 ARG B N 1
ATOM 4880 C CA . ARG B 1 164 ? 4.324 -19.219 -9.023 1 85.62 164 ARG B CA 1
ATOM 4881 C C . ARG B 1 164 ? 5.328 -18.547 -8.102 1 85.62 164 ARG B C 1
ATOM 4883 O O . ARG B 1 164 ? 4.941 -17.797 -7.195 1 85.62 164 ARG B O 1
ATOM 4890 N N . THR B 1 165 ? 6.539 -18.812 -8.305 1 87.19 165 THR B N 1
ATOM 4891 C CA . THR B 1 165 ? 7.602 -18.203 -7.52 1 87.19 165 THR B CA 1
ATOM 4892 C C . THR B 1 165 ? 7.566 -16.688 -7.668 1 87.19 165 THR B C 1
ATOM 4894 O O . THR B 1 165 ? 7.676 -15.953 -6.68 1 87.19 165 THR B O 1
ATOM 4897 N N . GLU B 1 166 ? 7.379 -16.219 -8.836 1 85.19 166 GLU B N 1
ATOM 4898 C CA . GLU B 1 166 ? 7.32 -14.789 -9.117 1 85.19 166 GLU B CA 1
ATOM 4899 C C . GLU B 1 166 ? 6.098 -14.148 -8.469 1 85.19 166 GLU B C 1
ATOM 4901 O O . GLU B 1 166 ? 6.188 -13.055 -7.902 1 85.19 166 GLU B O 1
ATOM 4906 N N . LEU B 1 167 ? 5.02 -14.828 -8.602 1 83.31 167 LEU B N 1
ATOM 4907 C CA . LEU B 1 167 ? 3.783 -14.32 -8.023 1 83.31 167 LEU B CA 1
ATOM 4908 C C . LEU B 1 167 ? 3.896 -14.219 -6.504 1 83.31 167 LEU B C 1
ATOM 4910 O O . LEU B 1 167 ? 3.473 -13.227 -5.906 1 83.31 167 LEU B O 1
ATOM 4914 N N . ASN B 1 168 ? 4.441 -15.211 -5.965 1 82.12 168 ASN B N 1
ATOM 4915 C CA . ASN B 1 168 ? 4.625 -15.203 -4.52 1 82.12 168 ASN B CA 1
ATOM 4916 C C . ASN B 1 168 ? 5.547 -14.07 -4.074 1 82.12 168 ASN B C 1
ATOM 4918 O O . ASN B 1 168 ? 5.316 -13.453 -3.037 1 82.12 168 ASN B O 1
ATOM 4922 N N . LYS B 1 169 ? 6.562 -13.852 -4.793 1 78.69 169 LYS B N 1
ATOM 4923 C CA . LYS B 1 169 ? 7.473 -12.75 -4.492 1 78.69 169 LYS B CA 1
ATOM 4924 C C . LYS B 1 169 ? 6.742 -11.406 -4.539 1 78.69 169 LYS B C 1
ATOM 4926 O O . LYS B 1 169 ? 6.914 -10.57 -3.652 1 78.69 169 LYS B O 1
ATOM 4931 N N . LYS B 1 170 ? 5.93 -11.242 -5.488 1 75.94 170 LYS B N 1
ATOM 4932 C CA . LYS B 1 170 ? 5.172 -10.008 -5.645 1 75.94 170 LYS B CA 1
ATOM 4933 C C . LYS B 1 170 ? 4.207 -9.805 -4.477 1 75.94 170 LYS B C 1
ATOM 4935 O O . LYS B 1 170 ? 4.023 -8.68 -4.004 1 75.94 170 LYS B O 1
ATOM 4940 N N . ILE B 1 171 ? 3.656 -10.852 -4.105 1 74.5 171 ILE B N 1
ATOM 4941 C CA . ILE B 1 171 ? 2.709 -10.789 -3 1 74.5 171 ILE B CA 1
ATOM 4942 C C . ILE B 1 171 ? 3.439 -10.398 -1.718 1 74.5 171 ILE B C 1
ATOM 4944 O O . ILE B 1 171 ? 2.943 -9.578 -0.938 1 74.5 171 ILE B O 1
ATOM 4948 N N . LEU B 1 172 ? 4.504 -11 -1.538 1 70.19 172 LEU B N 1
ATOM 4949 C CA . LEU B 1 172 ? 5.281 -10.695 -0.342 1 70.19 172 LEU B CA 1
ATOM 4950 C C . LEU B 1 172 ? 5.68 -9.219 -0.317 1 70.19 172 LEU B C 1
ATOM 4952 O O . LEU B 1 172 ? 5.598 -8.57 0.726 1 70.19 172 LEU B O 1
ATOM 4956 N N . GLU B 1 173 ? 6.047 -8.727 -1.367 1 67.25 173 GLU B N 1
ATOM 4957 C CA . GLU B 1 173 ? 6.387 -7.309 -1.481 1 67.25 173 GLU B CA 1
ATOM 4958 C C . GLU B 1 173 ? 5.176 -6.426 -1.186 1 67.25 173 GLU B C 1
ATOM 4960 O O . GLU B 1 173 ? 5.301 -5.395 -0.519 1 67.25 173 GLU B O 1
ATOM 4965 N N . SER B 1 174 ? 4.121 -6.863 -1.697 1 65.31 174 SER B N 1
ATOM 4966 C CA . SER B 1 174 ? 2.885 -6.109 -1.504 1 65.31 174 SER B CA 1
ATOM 4967 C C . SER B 1 174 ? 2.461 -6.113 -0.039 1 65.31 174 SER B C 1
ATOM 4969 O O . SER B 1 174 ? 1.969 -5.105 0.471 1 65.31 174 SER B O 1
ATOM 4971 N N . LYS B 1 175 ? 2.623 -7.219 0.548 1 64.12 175 LYS B N 1
ATOM 4972 C CA . LYS B 1 175 ? 2.275 -7.332 1.961 1 64.12 175 LYS B CA 1
ATOM 4973 C C . LYS B 1 175 ? 3.105 -6.371 2.811 1 64.12 175 LYS B C 1
ATOM 4975 O O . LYS B 1 175 ? 2.596 -5.777 3.762 1 64.12 175 LYS B O 1
ATOM 4980 N N . MET B 1 176 ? 4.285 -6.246 2.521 1 58.56 176 MET B N 1
ATOM 4981 C CA . MET B 1 176 ? 5.148 -5.32 3.246 1 58.56 176 MET B CA 1
ATOM 4982 C C . MET B 1 176 ? 4.645 -3.885 3.109 1 58.56 176 MET B C 1
ATOM 4984 O O . MET B 1 176 ? 4.629 -3.133 4.086 1 58.56 176 MET B O 1
ATOM 4988 N N . ARG B 1 177 ? 4.148 -3.529 2.061 1 58.97 177 ARG B N 1
ATOM 4989 C CA . ARG B 1 177 ? 3.602 -2.201 1.809 1 58.97 177 ARG B CA 1
ATOM 4990 C C . ARG B 1 177 ? 2.291 -1.994 2.562 1 58.97 177 ARG B C 1
ATOM 4992 O O . ARG B 1 177 ? 2.035 -0.908 3.086 1 58.97 177 ARG B O 1
ATOM 4999 N N . GLN B 1 178 ? 1.573 -3.061 2.559 1 59.06 178 GLN B N 1
ATOM 5000 C CA . GLN B 1 178 ? 0.318 -3.016 3.301 1 59.06 178 GLN B CA 1
ATOM 5001 C C . GLN B 1 178 ? 0.566 -2.785 4.789 1 59.06 178 GLN B C 1
ATOM 5003 O O . GLN B 1 178 ? -0.181 -2.051 5.441 1 59.06 178 GLN B O 1
ATOM 5008 N N . ARG B 1 179 ? 1.527 -3.416 5.184 1 58.97 179 ARG B N 1
ATOM 5009 C CA . ARG B 1 179 ? 1.861 -3.221 6.594 1 58.97 179 ARG B CA 1
ATOM 5010 C C . ARG B 1 179 ? 2.227 -1.768 6.871 1 58.97 179 ARG B C 1
ATOM 5012 O O . ARG B 1 179 ? 1.854 -1.218 7.91 1 58.97 179 ARG B O 1
ATOM 5019 N N . GLU B 1 180 ? 2.826 -1.24 5.914 1 57.03 180 GLU B N 1
ATOM 5020 C CA . GLU B 1 180 ? 3.195 0.166 6.051 1 57.03 180 GLU B CA 1
ATOM 5021 C C . GLU B 1 180 ? 1.959 1.06 6.09 1 57.03 180 GLU B C 1
ATOM 5023 O O . GLU B 1 180 ? 1.893 2 6.887 1 57.03 180 GLU B O 1
ATOM 5028 N N . MET B 1 181 ? 1.039 0.714 5.355 1 56.78 181 MET B N 1
ATOM 5029 C CA . MET B 1 181 ? -0.207 1.476 5.336 1 56.78 181 MET B CA 1
ATOM 5030 C C . MET B 1 181 ? -0.985 1.28 6.633 1 56.78 181 MET B C 1
ATOM 5032 O O . MET B 1 181 ? -1.596 2.221 7.141 1 56.78 181 MET B O 1
ATOM 5036 N N . ALA B 1 182 ? -0.913 0.092 7.016 1 57.81 182 ALA B N 1
ATOM 5037 C CA . ALA B 1 182 ? -1.592 -0.213 8.273 1 57.81 182 ALA B CA 1
ATOM 5038 C C . ALA B 1 182 ? -1.006 0.599 9.422 1 57.81 182 ALA B C 1
ATOM 5040 O O . ALA B 1 182 ? -1.74 1.071 10.297 1 57.81 182 ALA B O 1
ATOM 5041 N N . ILE B 1 183 ? 0.195 0.792 9.344 1 59.56 183 ILE B N 1
ATOM 5042 C CA . ILE B 1 183 ? 0.868 1.578 10.375 1 59.56 183 ILE B CA 1
ATOM 5043 C C . ILE B 1 183 ? 0.435 3.039 10.273 1 59.56 183 ILE B C 1
ATOM 5045 O O . ILE B 1 183 ? 0.145 3.68 11.281 1 59.56 183 ILE B O 1
ATOM 5049 N N . ALA B 1 184 ? 0.409 3.426 9.07 1 59.34 184 ALA B N 1
ATOM 5050 C CA . ALA B 1 184 ? -0.043 4.801 8.875 1 59.34 184 ALA B CA 1
ATOM 5051 C C . ALA B 1 184 ? -1.471 4.988 9.375 1 59.34 184 ALA B C 1
ATOM 5053 O O . ALA B 1 184 ? -1.795 6.016 9.977 1 59.34 184 ALA B O 1
ATOM 5054 N N . PHE B 1 185 ? -2.213 4 9.203 1 57.03 185 PHE B N 1
ATOM 5055 C CA . PHE B 1 185 ? -3.598 4.008 9.656 1 57.03 185 PHE B CA 1
ATOM 5056 C C . PHE B 1 185 ? -3.666 4.039 11.18 1 57.03 185 PHE B C 1
ATOM 5058 O O . PHE B 1 185 ? -4.465 4.785 11.758 1 57.03 185 PHE B O 1
ATOM 5065 N N . ASP B 1 186 ? -2.908 3.254 11.664 1 60.91 186 ASP B N 1
ATOM 5066 C CA . ASP B 1 186 ? -2.877 3.191 13.125 1 60.91 186 ASP B CA 1
ATOM 5067 C C . ASP B 1 186 ? -2.434 4.523 13.719 1 60.91 186 ASP B C 1
ATOM 5069 O O . ASP B 1 186 ? -2.961 4.953 14.75 1 60.91 186 ASP B O 1
ATOM 5073 N N . MET B 1 187 ? -1.652 5.078 13.047 1 61.56 187 MET B N 1
ATOM 5074 C CA . MET B 1 187 ? -1.172 6.379 13.5 1 61.56 187 MET B CA 1
ATOM 5075 C C . MET B 1 187 ? -2.279 7.426 13.422 1 61.56 187 MET B C 1
ATOM 5077 O O . MET B 1 187 ? -2.412 8.258 14.32 1 61.56 187 MET B O 1
ATOM 5081 N N . GLN B 1 188 ? -3.039 7.293 12.438 1 61.03 188 GLN B N 1
ATOM 5082 C CA . GLN B 1 188 ? -4.145 8.234 12.273 1 61.03 188 GLN B CA 1
ATOM 5083 C C . GLN B 1 188 ? -5.172 8.07 13.391 1 61.03 188 GLN B C 1
ATOM 5085 O O . GLN B 1 188 ? -5.723 9.055 13.883 1 61.03 188 GLN B O 1
ATOM 5090 N N . GLN B 1 189 ? -5.387 6.883 13.695 1 60.34 189 GLN B N 1
ATOM 5091 C CA . GLN B 1 189 ? -6.367 6.59 14.734 1 60.34 189 GLN B CA 1
ATOM 5092 C C . GLN B 1 189 ? -5.875 7.062 16.109 1 60.34 189 GLN B C 1
ATOM 5094 O O . GLN B 1 189 ? -6.668 7.52 16.922 1 60.34 189 GLN B O 1
ATOM 5099 N N . ASN B 1 190 ? -4.605 6.902 16.156 1 60.56 190 ASN B N 1
ATOM 5100 C CA . ASN B 1 190 ? -4.047 7.27 17.453 1 60.56 190 ASN B CA 1
ATOM 5101 C C . ASN B 1 190 ? -4.012 8.781 17.641 1 60.56 190 ASN B C 1
ATOM 5103 O O . ASN B 1 190 ? -4.023 9.273 18.766 1 60.56 190 ASN B O 1
ATOM 5107 N N . VAL B 1 191 ? -4.07 9.383 16.531 1 56.09 191 VAL B N 1
ATOM 5108 C CA . VAL B 1 191 ? -3.916 10.836 16.609 1 56.09 191 VAL B CA 1
ATOM 5109 C C . VAL B 1 191 ? -5.281 11.492 16.812 1 56.09 191 VAL B C 1
ATOM 5111 O O . VAL B 1 191 ? -5.363 12.68 17.141 1 56.09 191 VAL B O 1
ATOM 5114 N N . MET B 1 192 ? -6.305 10.703 16.906 1 60.09 192 MET B N 1
ATOM 5115 C CA . MET B 1 192 ? -7.629 11.273 17.109 1 60.09 192 MET B CA 1
ATOM 5116 C C . MET B 1 192 ? -7.852 11.609 18.578 1 60.09 192 MET B C 1
ATOM 5118 O O . MET B 1 192 ? -7.145 11.109 19.453 1 60.09 192 MET B O 1
ATOM 5122 N N . SER B 1 193 ? -8.664 12.555 18.797 1 64.56 193 SER B N 1
ATOM 5123 C CA . SER B 1 193 ? -8.93 13.164 20.094 1 64.56 193 SER B CA 1
ATOM 5124 C C . SER B 1 193 ? -9.469 12.133 21.078 1 64.56 193 SER B C 1
ATOM 5126 O O . SER B 1 193 ? -9.852 11.031 20.703 1 64.56 193 SER B O 1
ATOM 5128 N N . GLU B 1 194 ? -9.398 12.531 22.328 1 66.75 194 GLU B N 1
ATOM 5129 C CA . GLU B 1 194 ? -10.008 11.766 23.406 1 66.75 194 GLU B CA 1
ATOM 5130 C C . GLU B 1 194 ? -11.523 11.734 23.281 1 66.75 194 GLU B C 1
ATOM 5132 O O . GLU B 1 194 ? -12.133 12.703 22.812 1 66.75 194 GLU B O 1
ATOM 5137 N N . ASN B 1 195 ? -12.047 10.641 23.578 1 69.88 195 ASN B N 1
ATOM 5138 C CA . ASN B 1 195 ? -13.492 10.453 23.531 1 69.88 195 ASN B CA 1
ATOM 5139 C C . ASN B 1 195 ? -14.133 10.656 24.906 1 69.88 195 ASN B C 1
ATOM 5141 O O . ASN B 1 195 ? -13.445 10.57 25.922 1 69.88 195 ASN B O 1
ATOM 5145 N N . ASN B 1 196 ? -15.414 11.016 24.938 1 74.12 196 ASN B N 1
ATOM 5146 C CA . ASN B 1 196 ? -16.25 11.125 26.125 1 74.12 196 ASN B CA 1
ATOM 5147 C C . ASN B 1 196 ? -15.75 12.227 27.062 1 74.12 196 ASN B C 1
ATOM 5149 O O . ASN B 1 196 ? -15.508 11.984 28.25 1 74.12 196 ASN B O 1
ATOM 5153 N N . LEU B 1 197 ? -15.641 13.32 26.5 1 78.75 197 LEU B N 1
ATOM 5154 C CA . LEU B 1 197 ? -15.195 14.477 27.266 1 78.75 197 LEU B CA 1
ATOM 5155 C C . LEU B 1 197 ? -16.344 15.086 28.062 1 78.75 197 LEU B C 1
ATOM 5157 O O . LEU B 1 197 ? -17.469 15.172 27.562 1 78.75 197 LEU B O 1
ATOM 5161 N N . LEU B 1 198 ? -16.047 15.422 29.328 1 78.62 198 LEU B N 1
ATOM 5162 C CA . LEU B 1 198 ? -17.031 16.031 30.203 1 78.62 198 LEU B CA 1
ATOM 5163 C C . LEU B 1 198 ? -16.781 17.516 30.359 1 78.62 198 LEU B C 1
ATOM 5165 O O . LEU B 1 198 ? -15.633 17.953 30.438 1 78.62 198 LEU B O 1
ATOM 5169 N N . PHE B 1 199 ? -17.859 18.281 30.438 1 82.38 199 PHE B N 1
ATOM 5170 C CA . PHE B 1 199 ? -17.781 19.719 30.562 1 82.38 199 PHE B CA 1
ATOM 5171 C C . PHE B 1 199 ? -18.688 20.234 31.672 1 82.38 199 PHE B C 1
ATOM 5173 O O . PHE B 1 199 ? -19.328 19.438 32.375 1 82.38 199 PHE B O 1
ATOM 5180 N N . LEU B 1 200 ? -18.656 21.547 31.844 1 76.19 200 LEU B N 1
ATOM 5181 C CA . LEU B 1 200 ? -19.453 22.188 32.875 1 76.19 200 LEU B CA 1
ATOM 5182 C C . LEU B 1 200 ? -20.938 21.891 32.656 1 76.19 200 LEU B C 1
ATOM 5184 O O . LEU B 1 200 ? -21.391 21.734 31.531 1 76.19 200 LEU B O 1
ATOM 5188 N N . ASN B 1 201 ? -21.688 21.859 33.75 1 75.38 201 ASN B N 1
ATOM 5189 C CA . ASN B 1 201 ? -23.141 21.734 33.75 1 75.38 201 ASN B CA 1
ATOM 5190 C C . ASN B 1 201 ? -23.594 20.422 33.125 1 75.38 201 ASN B C 1
ATOM 5192 O O . ASN B 1 201 ? -24.656 20.359 32.5 1 75.38 201 ASN B O 1
ATOM 5196 N N . GLY B 1 202 ? -22.625 19.438 33 1 77.06 202 GLY B N 1
ATOM 5197 C CA . GLY B 1 202 ? -22.984 18.125 32.531 1 77.06 202 GLY B CA 1
ATOM 5198 C C . GLY B 1 202 ? -22.812 17.969 31.031 1 77.06 202 GLY B C 1
ATOM 5199 O O . GLY B 1 202 ? -23.312 17 30.438 1 77.06 202 GLY B O 1
ATOM 5200 N N . GLY B 1 203 ? -22.297 18.953 30.5 1 82.94 203 GLY B N 1
ATOM 5201 C CA . GLY B 1 203 ? -22.016 18.828 29.078 1 82.94 203 GLY B CA 1
ATOM 5202 C C . GLY B 1 203 ? -21.078 17.672 28.766 1 82.94 203 GLY B C 1
ATOM 5203 O O . GLY B 1 203 ? -20.172 17.359 29.531 1 82.94 203 GLY B O 1
ATOM 5204 N N . ARG B 1 204 ? -21.391 17.047 27.641 1 86.19 204 ARG B N 1
ATOM 5205 C CA . ARG B 1 204 ? -20.578 15.906 27.234 1 86.19 204 ARG B CA 1
ATOM 5206 C C . ARG B 1 204 ? -20.422 15.852 25.719 1 86.19 204 ARG B C 1
ATOM 5208 O O . ARG B 1 204 ? -21.344 16.188 24.984 1 86.19 204 ARG B O 1
ATOM 5215 N N . ILE B 1 205 ? -19.281 15.5 25.328 1 87.62 205 ILE B N 1
ATOM 5216 C CA . ILE B 1 205 ? -19.016 15.297 23.906 1 87.62 205 ILE B CA 1
ATOM 5217 C C . ILE B 1 205 ? -18.531 13.867 23.672 1 87.62 205 ILE B C 1
ATOM 5219 O O . ILE B 1 205 ? -17.594 13.414 24.328 1 87.62 205 ILE B O 1
ATOM 5223 N N . ASN B 1 206 ? -19.203 13.211 22.812 1 86.81 206 ASN B N 1
ATOM 5224 C CA . ASN B 1 206 ? -18.828 11.867 22.406 1 86.81 206 ASN B CA 1
ATOM 5225 C C . ASN B 1 206 ? -18.734 11.75 20.875 1 86.81 206 ASN B C 1
ATOM 5227 O O . ASN B 1 206 ? -19.469 12.438 20.156 1 86.81 206 ASN B O 1
ATOM 5231 N N . TYR B 1 207 ? -17.844 10.984 20.484 1 83.56 207 TYR B N 1
ATOM 5232 C CA . TYR B 1 207 ? -17.766 10.789 19.047 1 83.56 207 TYR B CA 1
ATOM 5233 C C . TYR B 1 207 ? -17.562 9.32 18.688 1 83.56 207 TYR B C 1
ATOM 5235 O O . TYR B 1 207 ? -17.188 8.523 19.547 1 83.56 207 TYR B O 1
ATOM 5243 N N . LEU B 1 208 ? -18 8.953 17.547 1 81.12 208 LEU B N 1
ATOM 5244 C CA . LEU B 1 208 ? -17.828 7.621 16.969 1 81.12 208 LEU B CA 1
ATOM 5245 C C . LEU B 1 208 ? -17.25 7.703 15.562 1 81.12 208 LEU B C 1
ATOM 5247 O O . LEU B 1 208 ? -17.75 8.461 14.727 1 81.12 208 LEU B O 1
ATOM 5251 N N . TYR B 1 209 ? -16.156 7.039 15.453 1 75.94 209 TYR B N 1
ATOM 5252 C CA . TYR B 1 209 ? -15.547 6.945 14.133 1 75.94 209 TYR B CA 1
ATOM 5253 C C . TYR B 1 209 ? -15.453 5.492 13.68 1 75.94 209 TYR B C 1
ATOM 5255 O O . TYR B 1 209 ? -14.922 4.641 14.398 1 75.94 209 TYR B O 1
ATOM 5263 N N . LYS B 1 210 ? -16.062 5.266 12.5 1 71.5 210 LYS B N 1
ATOM 5264 C CA . LYS B 1 210 ? -16.016 3.92 11.938 1 71.5 210 LYS B CA 1
ATOM 5265 C C . LYS B 1 210 ? -15.539 3.945 10.484 1 71.5 210 LYS B C 1
ATOM 5267 O O . LYS B 1 210 ? -15.945 4.812 9.711 1 71.5 210 LYS B O 1
ATOM 5272 N N . TYR B 1 211 ? -14.586 3.131 10.203 1 63.03 211 TYR B N 1
ATOM 5273 C CA . TYR B 1 211 ? -14.062 3.031 8.844 1 63.03 211 TYR B CA 1
ATOM 5274 C C . TYR B 1 211 ? -15.016 2.252 7.945 1 63.03 211 TYR B C 1
ATOM 5276 O O . TYR B 1 211 ? -15.68 1.316 8.398 1 63.03 211 TYR B O 1
ATOM 5284 N N . GLY B 1 212 ? -15.07 2.811 6.691 1 58.28 212 GLY B N 1
ATOM 5285 C CA . GLY B 1 212 ? -15.859 2.072 5.719 1 58.28 212 GLY B CA 1
ATOM 5286 C C . GLY B 1 212 ? -15.266 0.72 5.371 1 58.28 212 GLY B C 1
ATOM 5287 O O . GLY B 1 212 ? -14.039 0.551 5.383 1 58.28 212 GLY B O 1
ATOM 5288 N N . GLU B 1 213 ? -15.961 -0.423 5.555 1 50.59 213 GLU B N 1
ATOM 5289 C CA . GLU B 1 213 ? -15.523 -1.768 5.184 1 50.59 213 GLU B CA 1
ATOM 5290 C C . GLU B 1 213 ? -15.93 -2.102 3.752 1 50.59 213 GLU B C 1
ATOM 5292 O O . GLU B 1 213 ? -16.984 -1.68 3.287 1 50.59 213 GLU B O 1
ATOM 5297 N N . THR B 1 214 ? -14.891 -2.053 2.863 1 45.19 214 THR B N 1
ATOM 5298 C CA . THR B 1 214 ? -15.375 -2.555 1.582 1 45.19 214 THR B CA 1
ATOM 5299 C C . THR B 1 214 ? -16.172 -3.838 1.771 1 45.19 214 THR B C 1
ATOM 5301 O O . THR B 1 214 ? -16.234 -4.387 2.873 1 45.19 214 THR B O 1
ATOM 5304 N N . MET B 1 215 ? -16.062 -4.93 0.688 1 38.44 215 MET B N 1
ATOM 5305 C CA . MET B 1 215 ? -16.844 -6.137 0.454 1 38.44 215 MET B CA 1
ATOM 5306 C C . MET B 1 215 ? -16.656 -7.141 1.584 1 38.44 215 MET B C 1
ATOM 5308 O O . MET B 1 215 ? -15.586 -7.191 2.195 1 38.44 215 MET B O 1
ATOM 5312 N N . LYS B 1 216 ? -17.781 -7.871 1.925 1 38.53 216 LYS B N 1
ATOM 5313 C CA . LYS B 1 216 ? -17.844 -9.016 2.832 1 38.53 216 LYS B CA 1
ATOM 5314 C C . LYS B 1 216 ? -16.547 -9.828 2.787 1 38.53 216 LYS B C 1
ATOM 5316 O O . LYS B 1 216 ? -16.109 -10.359 3.811 1 38.53 216 LYS B O 1
ATOM 5321 N N . TYR B 1 217 ? -16.297 -10.422 1.658 1 33.34 217 TYR B N 1
ATOM 5322 C CA . TYR B 1 217 ? -15.359 -11.523 1.517 1 33.34 217 TYR B CA 1
ATOM 5323 C C . TYR B 1 217 ? -13.922 -11.031 1.614 1 33.34 217 TYR B C 1
ATOM 5325 O O . TYR B 1 217 ? -12.977 -11.82 1.559 1 33.34 217 TYR B O 1
ATOM 5333 N N . LEU B 1 218 ? -13.742 -9.961 1.079 1 34.53 218 LEU B N 1
ATOM 5334 C CA . LEU B 1 218 ? -12.305 -9.719 1.084 1 34.53 218 LEU B CA 1
ATOM 5335 C C . LEU B 1 218 ? -11.828 -9.312 2.473 1 34.53 218 LEU B C 1
ATOM 5337 O O . LEU B 1 218 ? -12.484 -8.523 3.152 1 34.53 218 LEU B O 1
ATOM 5341 N N . PRO B 1 219 ? -11.055 -10.164 3.031 1 34.75 219 PRO B N 1
ATOM 5342 C CA . PRO B 1 219 ? -10.461 -9.836 4.328 1 34.75 219 PRO B CA 1
ATOM 5343 C C . PRO B 1 219 ? -10.516 -8.336 4.637 1 34.75 219 PRO B C 1
ATOM 5345 O O . PRO B 1 219 ? -10.625 -7.52 3.723 1 34.75 219 PRO B O 1
ATOM 5348 N N . LYS B 1 220 ? -10.703 -8.094 6.066 1 35.59 220 LYS B N 1
ATOM 5349 C CA . LYS B 1 220 ? -10.516 -6.836 6.777 1 35.59 220 LYS B CA 1
ATOM 5350 C C . LYS B 1 220 ? -9.602 -5.895 5.992 1 35.59 220 LYS B C 1
ATOM 5352 O O . LYS B 1 220 ? -8.375 -5.957 6.121 1 35.59 220 LYS B O 1
ATOM 5357 N N . LEU B 1 221 ? -9.539 -6.172 4.844 1 36.88 221 LEU B N 1
ATOM 5358 C CA . LEU B 1 221 ? -8.719 -5.27 4.047 1 36.88 221 LEU B CA 1
ATOM 5359 C C . LEU B 1 221 ? -8.578 -3.914 4.73 1 36.88 221 LEU B C 1
ATOM 5361 O O . LEU B 1 221 ? -9.414 -3.541 5.555 1 36.88 221 LEU B O 1
ATOM 5365 N N . SER B 1 222 ? -7.785 -3.037 3.979 1 40.16 222 SER B N 1
ATOM 5366 C CA . SER B 1 222 ? -6.934 -1.872 4.188 1 40.16 222 SER B CA 1
ATOM 5367 C C . SER B 1 222 ? -7.73 -0.694 4.734 1 40.16 222 SER B C 1
ATOM 5369 O O . SER B 1 222 ? -8.711 -0.265 4.121 1 40.16 222 SER B O 1
ATOM 5371 N N . LYS B 1 223 ? -7.988 -0.903 5.934 1 44.47 223 LYS B N 1
ATOM 5372 C CA . LYS B 1 223 ? -8.195 0.353 6.648 1 44.47 223 LYS B CA 1
ATOM 5373 C C . LYS B 1 223 ? -7.727 1.543 5.812 1 44.47 223 LYS B C 1
ATOM 5375 O O . LYS B 1 223 ? -6.543 1.66 5.496 1 44.47 223 LYS B O 1
ATOM 5380 N N . ARG B 1 224 ? -8.469 1.7 4.645 1 48.5 224 ARG B N 1
ATOM 5381 C CA . ARG B 1 224 ? -8.211 2.881 3.828 1 48.5 224 ARG B CA 1
ATOM 5382 C C . ARG B 1 224 ? -8.055 4.125 4.695 1 48.5 224 ARG B C 1
ATOM 5384 O O . ARG B 1 224 ? -8.703 4.246 5.738 1 48.5 224 ARG B O 1
ATOM 5391 N N . LEU B 1 225 ? -6.906 4.598 4.617 1 54.03 225 LEU B N 1
ATOM 5392 C CA . LEU B 1 225 ? -6.727 5.922 5.199 1 54.03 225 LEU B CA 1
ATOM 5393 C C . LEU B 1 225 ? -7.82 6.875 4.734 1 54.03 225 LEU B C 1
ATOM 5395 O O . LEU B 1 225 ? -8.023 7.059 3.531 1 54.03 225 LEU B O 1
ATOM 5399 N N . GLY B 1 226 ? -8.992 6.965 5.555 1 63 226 GLY B N 1
ATOM 5400 C CA . GLY B 1 226 ? -10.07 7.844 5.145 1 63 226 GLY B CA 1
ATOM 5401 C C . GLY B 1 226 ? -9.719 9.312 5.25 1 63 226 GLY B C 1
ATOM 5402 O O . GLY B 1 226 ? -8.695 9.672 5.84 1 63 226 GLY B O 1
ATOM 5403 N N . GLY B 1 227 ? -10.359 10.188 4.551 1 72.81 227 GLY B N 1
ATOM 5404 C CA . GLY B 1 227 ? -10.219 11.633 4.531 1 72.81 227 GLY B CA 1
ATOM 5405 C C . GLY B 1 227 ? -11 12.328 5.629 1 72.81 227 GLY B C 1
ATOM 5406 O O . GLY B 1 227 ? -10.883 13.539 5.812 1 72.81 227 GLY B O 1
ATOM 5407 N N . ASP B 1 228 ? -11.688 11.5 6.473 1 77.62 228 ASP B N 1
ATOM 5408 C CA . ASP B 1 228 ? -12.492 12.102 7.531 1 77.62 228 ASP B CA 1
ATOM 5409 C C . ASP B 1 228 ? -11.625 12.469 8.734 1 77.62 228 ASP B C 1
ATOM 5411 O O . ASP B 1 228 ? -10.719 11.719 9.102 1 77.62 228 ASP B O 1
ATOM 5415 N N . TYR B 1 229 ? -11.977 13.578 9.289 1 80.94 229 TYR B N 1
ATOM 5416 C CA . TYR B 1 229 ? -11.211 14.055 10.438 1 80.94 229 TYR B CA 1
ATOM 5417 C C . TYR B 1 229 ? -12.117 14.766 11.43 1 80.94 229 TYR B C 1
ATOM 5419 O O . TYR B 1 229 ? -13.031 15.492 11.039 1 80.94 229 TYR B O 1
ATOM 5427 N N . CYS B 1 230 ? -11.867 14.469 12.672 1 85.88 230 CYS B N 1
ATOM 5428 C CA . CYS B 1 230 ? -12.555 15.203 13.734 1 85.88 230 CYS B CA 1
ATOM 5429 C C . CYS B 1 230 ? -11.594 15.547 14.867 1 85.88 230 CYS B C 1
ATOM 5431 O O . CYS B 1 230 ? -10.703 14.758 15.188 1 85.88 230 CYS B O 1
ATOM 5433 N N . GLU B 1 231 ? -11.773 16.672 15.383 1 87.25 231 GLU B N 1
ATOM 5434 C CA . GLU B 1 231 ? -10.977 17.125 16.531 1 87.25 231 GLU B CA 1
ATOM 5435 C C . GLU B 1 231 ? -11.844 17.859 17.547 1 87.25 231 GLU B C 1
ATOM 5437 O O . GLU B 1 231 ? -12.695 18.672 17.172 1 87.25 231 GLU B O 1
ATOM 5442 N N . ILE B 1 232 ? -11.656 17.469 18.781 1 89.31 232 ILE B N 1
ATOM 5443 C CA . ILE B 1 232 ? -12.336 18.141 19.891 1 89.31 232 ILE B CA 1
ATOM 5444 C C . ILE B 1 232 ? -11.305 18.781 20.812 1 89.31 232 ILE B C 1
ATOM 5446 O O . ILE B 1 232 ? -10.469 18.094 21.391 1 89.31 232 ILE B O 1
ATOM 5450 N N . ILE B 1 233 ? -11.383 20.047 20.922 1 89.69 233 ILE B N 1
ATOM 5451 C CA . ILE B 1 233 ? -10.445 20.781 21.766 1 89.69 233 ILE B CA 1
ATOM 5452 C C . ILE B 1 233 ? -11.188 21.438 22.938 1 89.69 233 ILE B C 1
ATOM 5454 O O . ILE B 1 233 ? -11.898 22.422 22.75 1 89.69 233 ILE B O 1
ATOM 5458 N N . PRO B 1 234 ? -10.922 20.953 24.094 1 90.38 234 PRO B N 1
ATOM 5459 C CA . PRO B 1 234 ? -11.578 21.531 25.266 1 90.38 234 PRO B CA 1
ATOM 5460 C C . PRO B 1 234 ? -10.828 22.75 25.812 1 90.38 234 PRO B C 1
ATOM 5462 O O . PRO B 1 234 ? -9.602 22.797 25.75 1 90.38 234 PRO B O 1
ATOM 5465 N N . PHE B 1 235 ? -11.609 23.734 26.266 1 90.75 235 PHE B N 1
ATOM 5466 C CA . PHE B 1 235 ? -11.055 24.891 26.969 1 90.75 235 PHE B CA 1
ATOM 5467 C C . PHE B 1 235 ? -11.547 24.922 28.406 1 90.75 235 PHE B C 1
ATOM 5469 O O . PHE B 1 235 ? -12.656 25.375 28.688 1 90.75 235 PHE B O 1
ATOM 5476 N N . GLU B 1 236 ? -10.664 24.703 29.438 1 82.56 236 GLU B N 1
ATOM 5477 C CA . GLU B 1 236 ? -10.914 24.734 30.875 1 82.56 236 GLU B CA 1
ATOM 5478 C C . GLU B 1 236 ? -12.297 24.188 31.219 1 82.56 236 GLU B C 1
ATOM 5480 O O . GLU B 1 236 ? -13.023 24.781 32 1 82.56 236 GLU B O 1
ATOM 5485 N N . ASN B 1 237 ? -12.969 23.266 30.578 1 80.75 237 ASN B N 1
ATOM 5486 C CA . ASN B 1 237 ? -14.234 22.578 30.812 1 80.75 237 ASN B CA 1
ATOM 5487 C C . ASN B 1 237 ? -15.43 23.5 30.609 1 80.75 237 ASN B C 1
ATOM 5489 O O . ASN B 1 237 ? -16.547 23.172 30.984 1 80.75 237 ASN B O 1
ATOM 5493 N N . ARG B 1 238 ? -15.242 24.672 30.156 1 88.06 238 ARG B N 1
ATOM 5494 C CA . ARG B 1 238 ? -16.312 25.625 29.969 1 88.06 238 ARG B CA 1
ATOM 5495 C C . ARG B 1 238 ? -16.734 25.688 28.5 1 88.06 238 ARG B C 1
ATOM 5497 O O . ARG B 1 238 ? -17.875 26.078 28.203 1 88.06 238 ARG B O 1
ATOM 5504 N N . SER B 1 239 ? -15.805 25.516 27.719 1 91.44 239 SER B N 1
ATOM 5505 C CA . SER B 1 239 ? -16.094 25.594 26.297 1 91.44 239 SER B CA 1
ATOM 5506 C C . SER B 1 239 ? -15.281 24.578 25.5 1 91.44 239 SER B C 1
ATOM 5508 O O . SER B 1 239 ? -14.367 23.938 26.047 1 91.44 239 SER B O 1
ATOM 5510 N N . ALA B 1 240 ? -15.742 24.375 24.312 1 92.75 240 ALA B N 1
ATOM 5511 C CA . ALA B 1 240 ? -15.039 23.422 23.438 1 92.75 240 ALA B CA 1
ATOM 5512 C C . ALA B 1 240 ? -15.18 23.828 21.969 1 92.75 240 ALA B C 1
ATOM 5514 O O . ALA B 1 240 ? -16.172 24.453 21.578 1 92.75 240 ALA B O 1
ATOM 5515 N N . LEU B 1 241 ? -14.141 23.562 21.297 1 94.25 241 LEU B N 1
ATOM 5516 C CA . LEU B 1 241 ? -14.188 23.672 19.844 1 94.25 241 LEU B CA 1
ATOM 5517 C C . LEU B 1 241 ? -14.266 22.297 19.188 1 94.25 241 LEU B C 1
ATOM 5519 O O . LEU B 1 241 ? -13.445 21.422 19.469 1 94.25 241 LEU B O 1
ATOM 5523 N N . VAL B 1 242 ? -15.297 22.094 18.406 1 93.06 242 VAL B N 1
ATOM 5524 C CA . VAL B 1 242 ? -15.461 20.859 17.672 1 93.06 242 VAL B CA 1
ATOM 5525 C C . VAL B 1 242 ? -15.25 21.094 16.188 1 93.06 242 VAL B C 1
ATOM 5527 O O . VAL B 1 242 ? -15.883 21.984 15.602 1 93.06 242 VAL B O 1
ATOM 5530 N N . PHE B 1 243 ? -14.352 20.359 15.664 1 93.38 243 PHE B N 1
ATOM 5531 C CA . PHE B 1 243 ? -14.016 20.469 14.25 1 93.38 243 PHE B CA 1
ATOM 5532 C C . PHE B 1 243 ? -14.219 19.141 13.531 1 93.38 243 PHE B C 1
ATOM 5534 O O . PHE B 1 243 ? -13.758 18.109 14 1 93.38 243 PHE B O 1
ATOM 5541 N N . ILE B 1 244 ? -15 19.172 12.461 1 91.12 244 ILE B N 1
ATOM 5542 C CA . ILE B 1 244 ? -15.227 17.984 11.633 1 91.12 244 ILE B CA 1
ATOM 5543 C C . ILE B 1 244 ? -14.977 18.328 10.164 1 91.12 244 ILE B C 1
ATOM 5545 O O . ILE B 1 244 ? -15.336 19.406 9.703 1 91.12 244 ILE B O 1
ATOM 5549 N N . ALA B 1 245 ? -14.289 17.453 9.516 1 91.06 245 ALA B N 1
ATOM 5550 C CA . ALA B 1 245 ? -13.945 17.719 8.125 1 91.06 245 ALA B CA 1
ATOM 5551 C C . ALA B 1 245 ? -13.914 16.422 7.309 1 91.06 245 ALA B C 1
ATOM 5553 O O . ALA B 1 245 ? -13.828 15.328 7.875 1 91.06 245 ALA B O 1
ATOM 5554 N N . ASP B 1 246 ? -14.055 16.625 5.988 1 86.06 246 ASP B N 1
ATOM 5555 C CA . ASP B 1 246 ? -13.977 15.539 5.016 1 86.06 246 ASP B CA 1
ATOM 5556 C C . ASP B 1 246 ? -13.203 15.969 3.773 1 86.06 246 ASP B C 1
ATOM 5558 O O . ASP B 1 246 ? -13.633 16.875 3.051 1 86.06 246 ASP B O 1
ATOM 5562 N N . VAL B 1 247 ? -12.086 15.328 3.625 1 82.69 247 VAL B N 1
ATOM 5563 C CA . VAL B 1 247 ? -11.273 15.633 2.449 1 82.69 247 VAL B CA 1
ATOM 5564 C C . VAL B 1 247 ? -11.805 14.852 1.247 1 82.69 247 VAL B C 1
ATOM 5566 O O . VAL B 1 247 ? -12.008 13.633 1.328 1 82.69 247 VAL B O 1
ATOM 5569 N N . MET B 1 248 ? -12.047 15.578 0.257 1 74.75 248 MET B N 1
ATOM 5570 C CA . MET B 1 248 ? -12.5 14.922 -0.966 1 74.75 248 MET B CA 1
ATOM 5571 C C . MET B 1 248 ? -11.414 14.023 -1.542 1 74.75 248 MET B C 1
ATOM 5573 O O . MET B 1 248 ? -10.234 14.375 -1.509 1 74.75 248 MET B O 1
ATOM 5577 N N . GLY B 1 249 ? -11.773 12.977 -1.926 1 61.72 249 GLY B N 1
ATOM 5578 C CA . GLY B 1 249 ? -10.852 12.062 -2.564 1 61.72 249 GLY B CA 1
ATOM 5579 C C . GLY B 1 249 ? -10.805 10.695 -1.901 1 61.72 249 GLY B C 1
ATOM 5580 O O . GLY B 1 249 ? -11.609 10.406 -1.011 1 61.72 249 GLY B O 1
ATOM 5581 N N . HIS B 1 250 ? -10.328 9.867 -2.391 1 58.66 250 HIS B N 1
ATOM 5582 C CA . HIS B 1 250 ? -10.266 8.531 -1.813 1 58.66 250 HIS B CA 1
ATOM 5583 C C . HIS B 1 250 ? -8.82 8.062 -1.667 1 58.66 250 HIS B C 1
ATOM 5585 O O . HIS B 1 250 ? -7.949 8.469 -2.438 1 58.66 250 HIS B O 1
ATOM 5591 N N . GLY B 1 251 ? -8.625 7.398 -0.553 1 59.81 251 GLY B N 1
ATOM 5592 C CA . GLY B 1 251 ? -7.363 6.691 -0.384 1 59.81 251 GLY B CA 1
ATOM 5593 C C . GLY B 1 251 ? -6.262 7.562 0.195 1 59.81 251 GLY B C 1
ATOM 5594 O O . GLY B 1 251 ? -6.496 8.328 1.132 1 59.81 251 GLY B O 1
ATOM 5595 N N . ALA B 1 252 ? -5.105 7.508 -0.419 1 60.81 252 ALA B N 1
ATOM 5596 C CA . ALA B 1 252 ? -3.867 8.094 0.084 1 60.81 252 ALA B CA 1
ATOM 5597 C C . ALA B 1 252 ? -3.836 9.602 -0.154 1 60.81 252 ALA B C 1
ATOM 5599 O O . ALA B 1 252 ? -3.287 10.352 0.656 1 60.81 252 ALA B O 1
ATOM 5600 N N . SER B 1 253 ? -4.527 10 -1.177 1 63.28 253 SER B N 1
ATOM 5601 C CA . SER B 1 253 ? -4.5 11.43 -1.468 1 63.28 253 SER B CA 1
ATOM 5602 C C . SER B 1 253 ? -5.258 12.227 -0.411 1 63.28 253 SER B C 1
ATOM 5604 O O . SER B 1 253 ? -4.789 13.273 0.042 1 63.28 253 SER B O 1
ATOM 5606 N N . SER B 1 254 ? -6.352 11.68 -0.073 1 69.88 254 SER B N 1
ATOM 5607 C CA . SER B 1 254 ? -7.16 12.391 0.915 1 69.88 254 SER B CA 1
ATOM 5608 C C . SER B 1 254 ? -6.535 12.305 2.303 1 69.88 254 SER B C 1
ATOM 5610 O O . SER B 1 254 ? -6.578 13.273 3.068 1 69.88 254 SER B O 1
ATOM 5612 N N . ASN B 1 255 ? -5.922 11.281 2.453 1 72.81 255 ASN B N 1
ATOM 5613 C CA . ASN B 1 255 ? -5.348 11.062 3.777 1 72.81 255 ASN B CA 1
ATOM 5614 C C . ASN B 1 255 ? -4.145 11.969 4.023 1 72.81 255 ASN B C 1
ATOM 5616 O O . ASN B 1 255 ? -3.822 12.273 5.172 1 72.81 255 ASN B O 1
ATOM 5620 N N . TYR B 1 256 ? -3.58 12.484 3.033 1 73.44 256 TYR B N 1
ATOM 5621 C CA . TYR B 1 256 ? -2.414 13.352 3.158 1 73.44 256 TYR B CA 1
ATOM 5622 C C . TYR B 1 256 ? -2.785 14.664 3.826 1 73.44 256 TYR B C 1
ATOM 5624 O O . TYR B 1 256 ? -1.977 15.25 4.555 1 73.44 256 TYR B O 1
ATOM 5632 N N . PHE B 1 257 ? -3.895 15.047 3.637 1 82.25 257 PHE B N 1
ATOM 5633 C CA . PHE B 1 257 ? -4.27 16.375 4.082 1 82.25 257 PHE B CA 1
ATOM 5634 C C . PHE B 1 257 ? -4.844 16.344 5.496 1 82.25 257 PHE B C 1
ATOM 5636 O O . PHE B 1 257 ? -4.977 17.375 6.148 1 82.25 257 PHE B O 1
ATOM 5643 N N . VAL B 1 258 ? -5.117 15.219 5.914 1 83.12 258 VAL B N 1
ATOM 5644 C CA . VAL B 1 258 ? -5.711 15.094 7.242 1 83.12 258 VAL B CA 1
ATOM 5645 C C . VAL B 1 258 ? -4.707 15.539 8.305 1 83.12 258 VAL B C 1
ATOM 5647 O O . VAL B 1 258 ? -4.996 16.422 9.109 1 83.12 258 VAL B O 1
ATOM 5650 N N . PRO B 1 259 ? -3.535 15.016 8.25 1 82.31 259 PRO B N 1
ATOM 5651 C CA . PRO B 1 259 ? -2.576 15.508 9.25 1 82.31 259 PRO B CA 1
ATOM 5652 C C . PRO B 1 259 ? -2.225 16.984 9.047 1 82.31 259 PRO B C 1
ATOM 5654 O O . PRO B 1 259 ? -1.964 17.688 10.023 1 82.31 259 PRO B O 1
ATOM 5657 N N . MET B 1 260 ? -2.16 17.359 7.895 1 87.38 260 MET B N 1
ATOM 5658 C CA . MET B 1 260 ? -1.881 18.766 7.629 1 87.38 260 MET B CA 1
ATOM 5659 C C . MET B 1 260 ? -2.945 19.656 8.258 1 87.38 260 MET B C 1
ATOM 5661 O O . MET B 1 260 ? -2.621 20.641 8.93 1 87.38 260 MET B O 1
ATOM 5665 N N . MET B 1 261 ? -4.07 19.312 8.008 1 90.38 261 MET B N 1
ATOM 5666 C CA . MET B 1 261 ? -5.199 20.047 8.562 1 90.38 261 MET B CA 1
ATOM 5667 C C . MET B 1 261 ? -5.148 20.047 10.086 1 90.38 261 MET B C 1
ATOM 5669 O O . MET B 1 261 ? -5.418 21.078 10.727 1 90.38 261 MET B O 1
ATOM 5673 N N . LYS B 1 262 ? -4.805 18.969 10.609 1 88.75 262 LYS B N 1
ATOM 5674 C CA . LYS B 1 262 ? -4.68 18.859 12.062 1 88.75 262 LYS B CA 1
ATOM 5675 C C . LYS B 1 262 ? -3.613 19.812 12.594 1 88.75 262 LYS B C 1
ATOM 5677 O O . LYS B 1 262 ? -3.822 20.484 13.609 1 88.75 262 LYS B O 1
ATOM 5682 N N . GLY B 1 263 ? -2.533 19.812 11.93 1 91.19 263 GLY B N 1
ATOM 5683 C CA . GLY B 1 263 ? -1.465 20.719 12.32 1 91.19 263 GLY B CA 1
ATOM 5684 C C . GLY B 1 263 ? -1.87 22.172 12.266 1 91.19 263 GLY B C 1
ATOM 5685 O O . GLY B 1 263 ? -1.584 22.938 13.188 1 91.19 263 GLY B O 1
ATOM 5686 N N . ILE B 1 264 ? -2.523 22.516 11.281 1 94.5 264 ILE B N 1
ATOM 5687 C CA . ILE B 1 264 ? -2.969 23.891 11.094 1 94.5 264 ILE B CA 1
ATOM 5688 C C . ILE B 1 264 ? -3.986 24.25 12.172 1 94.5 264 ILE B C 1
ATOM 5690 O O . ILE B 1 264 ? -3.873 25.297 12.82 1 94.5 264 ILE B O 1
ATOM 5694 N N . LEU B 1 265 ? -4.887 23.391 12.383 1 94.38 265 LEU B N 1
ATOM 5695 C CA . LEU B 1 265 ? -5.945 23.609 13.359 1 94.38 265 LEU B CA 1
ATOM 5696 C C . LEU B 1 265 ? -5.367 23.812 14.758 1 94.38 265 LEU B C 1
ATOM 5698 O O . LEU B 1 265 ? -5.68 24.781 15.438 1 94.38 265 LEU B O 1
ATOM 5702 N N . LYS B 1 266 ? -4.547 22.953 15.094 1 91.94 266 LYS B N 1
ATOM 5703 C CA . LYS B 1 266 ? -3.973 23 16.438 1 91.94 266 LYS B CA 1
ATOM 5704 C C . LYS B 1 266 ? -3.119 24.25 16.625 1 91.94 266 LYS B C 1
ATOM 5706 O O . LYS B 1 266 ? -3.117 24.844 17.703 1 91.94 266 LYS B O 1
ATOM 5711 N N . THR B 1 267 ? -2.467 24.594 15.648 1 94.38 267 THR B N 1
ATOM 5712 C CA . THR B 1 267 ? -1.624 25.781 15.719 1 94.38 267 THR B CA 1
ATOM 5713 C C . THR B 1 267 ? -2.477 27.047 15.844 1 94.38 267 THR B C 1
ATOM 5715 O O . THR B 1 267 ? -2.205 27.906 16.688 1 94.38 267 THR B O 1
ATOM 5718 N N . CYS B 1 268 ? -3.445 27.156 15.031 1 94.81 268 CYS B N 1
ATOM 5719 C CA . CYS B 1 268 ? -4.34 28.312 15.086 1 94.81 268 CYS B CA 1
ATOM 5720 C C . CYS B 1 268 ? -4.957 28.453 16.469 1 94.81 268 CYS B C 1
ATOM 5722 O O . CYS B 1 268 ? -4.938 29.547 17.047 1 94.81 268 CYS B O 1
ATOM 5724 N N . VAL B 1 269 ? -5.406 27.391 16.984 1 93.81 269 VAL B N 1
ATOM 5725 C CA . VAL B 1 269 ? -6.07 27.406 18.297 1 93.81 269 VAL B CA 1
ATOM 5726 C C . VAL B 1 269 ? -5.062 27.766 19.391 1 93.81 269 VAL B C 1
ATOM 5728 O O . VAL B 1 269 ? -5.363 28.547 20.281 1 93.81 269 VAL B O 1
ATOM 5731 N N . SER B 1 270 ? -3.916 27.188 19.234 1 92 270 SER B N 1
ATOM 5732 C CA . SER B 1 270 ? -2.875 27.438 20.219 1 92 270 SER B CA 1
ATOM 5733 C C . SER B 1 270 ? -2.455 28.906 20.203 1 92 270 SER B C 1
ATOM 5735 O O . SER B 1 270 ? -2.018 29.438 21.234 1 92 270 SER B O 1
ATOM 5737 N N . MET B 1 271 ? -2.658 29.516 19.156 1 92.31 271 MET B N 1
ATOM 5738 C CA . MET B 1 271 ? -2.248 30.906 19.016 1 92.31 271 MET B CA 1
ATOM 5739 C C . MET B 1 271 ? -3.426 31.844 19.25 1 92.31 271 MET B C 1
ATOM 5741 O O . MET B 1 271 ? -3.334 33.031 18.969 1 92.31 271 MET B O 1
ATOM 5745 N N . GLY B 1 272 ? -4.527 31.312 19.531 1 91.56 272 GLY B N 1
ATOM 5746 C CA . GLY B 1 272 ? -5.617 32.125 20.031 1 91.56 272 GLY B CA 1
ATOM 5747 C C . GLY B 1 272 ? -6.762 32.281 19.047 1 91.56 272 GLY B C 1
ATOM 5748 O O . GLY B 1 272 ? -7.723 33 19.312 1 91.56 272 GLY B O 1
ATOM 5749 N N . VAL B 1 273 ? -6.668 31.688 17.953 1 93.81 273 VAL B N 1
ATOM 5750 C CA . VAL B 1 273 ? -7.758 31.734 16.984 1 93.81 273 VAL B CA 1
ATOM 5751 C C . VAL B 1 273 ? -8.773 30.641 17.297 1 93.81 273 VAL B C 1
ATOM 5753 O O . VAL B 1 273 ? -8.648 29.516 16.812 1 93.81 273 VAL B O 1
ATOM 5756 N N . VAL B 1 274 ? -9.867 31.016 17.953 1 92.62 274 VAL B N 1
ATOM 5757 C CA . VAL B 1 274 ? -10.805 30 18.422 1 92.62 274 VAL B CA 1
ATOM 5758 C C . VAL B 1 274 ? -12.172 30.203 17.781 1 92.62 274 VAL B C 1
ATOM 5760 O O . VAL B 1 274 ? -12.953 29.266 17.625 1 92.62 274 VAL B O 1
ATOM 5763 N N . GLU B 1 275 ? -12.406 31.469 17.375 1 94.5 275 GLU B N 1
ATOM 5764 C CA . GLU B 1 275 ? -13.672 31.75 16.719 1 94.5 275 GLU B CA 1
ATOM 5765 C C . GLU B 1 275 ? -13.773 31.016 15.391 1 94.5 275 GLU B C 1
ATOM 5767 O O . GLU B 1 275 ? -12.898 31.141 14.531 1 94.5 275 GLU B O 1
ATOM 5772 N N . PRO B 1 276 ? -14.852 30.328 15.18 1 95.62 276 PRO B N 1
ATOM 5773 C CA . PRO B 1 276 ? -14.961 29.453 14.008 1 95.62 276 PRO B CA 1
ATOM 5774 C C . PRO B 1 276 ? -14.773 30.203 12.688 1 95.62 276 PRO B C 1
ATOM 5776 O O . PRO B 1 276 ? -14.094 29.703 11.789 1 95.62 276 PRO B O 1
ATOM 5779 N N . LYS B 1 277 ? -15.375 31.359 12.547 1 94.56 277 LYS B N 1
ATOM 5780 C CA . LYS B 1 277 ? -15.25 32.125 11.305 1 94.56 277 LYS B CA 1
ATOM 5781 C C . LYS B 1 277 ? -13.797 32.469 11.008 1 94.56 277 LYS B C 1
ATOM 5783 O O . LYS B 1 277 ? -13.328 32.281 9.883 1 94.56 277 LYS B O 1
ATOM 5788 N N . ASN B 1 278 ? -13.117 32.938 11.992 1 95.31 278 ASN B N 1
ATOM 5789 C CA . ASN B 1 278 ? -11.711 33.312 11.828 1 95.31 278 ASN B CA 1
ATOM 5790 C C . ASN B 1 278 ? -10.852 32.062 11.57 1 95.31 278 ASN B C 1
ATOM 5792 O O . ASN B 1 278 ? -9.922 32.125 10.766 1 95.31 278 ASN B O 1
ATOM 5796 N N . LEU B 1 279 ? -11.188 31.094 12.305 1 95.62 279 LEU B N 1
ATOM 5797 C CA . LEU B 1 279 ? -10.461 29.844 12.156 1 95.62 279 LEU B CA 1
ATOM 5798 C C . LEU B 1 279 ? -10.57 29.312 10.727 1 95.62 279 LEU B C 1
ATOM 5800 O O . LEU B 1 279 ? -9.562 28.969 10.102 1 95.62 279 LEU B O 1
ATOM 5804 N N . MET B 1 280 ? -11.734 29.266 10.234 1 95.25 280 MET B N 1
ATOM 5805 C CA . MET B 1 280 ? -11.984 28.734 8.891 1 95.25 280 MET B CA 1
ATOM 5806 C C . MET B 1 280 ? -11.305 29.609 7.836 1 95.25 280 MET B C 1
ATOM 5808 O O . MET B 1 280 ? -10.781 29.094 6.844 1 95.25 280 MET B O 1
ATOM 5812 N N . ASN B 1 281 ? -11.367 30.844 8.039 1 95 281 ASN B N 1
ATOM 5813 C CA . ASN B 1 281 ? -10.711 31.75 7.105 1 95 281 ASN B CA 1
ATOM 5814 C C . ASN B 1 281 ? -9.203 31.516 7.066 1 95 281 ASN B C 1
ATOM 5816 O O . ASN B 1 281 ? -8.609 31.5 5.992 1 95 281 ASN B O 1
ATOM 5820 N N . GLN B 1 282 ? -8.664 31.422 8.234 1 93.94 282 GLN B N 1
ATOM 5821 C CA . GLN B 1 282 ? -7.227 31.188 8.312 1 93.94 282 GLN B CA 1
ATOM 5822 C C . GLN B 1 282 ? -6.855 29.844 7.688 1 93.94 282 GLN B C 1
ATOM 5824 O O . GLN B 1 282 ? -5.875 29.75 6.941 1 93.94 282 GLN B O 1
ATOM 5829 N N . MET B 1 283 ? -7.574 28.922 8 1 95.25 283 MET B N 1
ATOM 5830 C CA . MET B 1 283 ? -7.301 27.594 7.465 1 95.25 283 MET B CA 1
ATOM 5831 C C . MET B 1 283 ? -7.418 27.578 5.941 1 95.25 283 MET B C 1
ATOM 5833 O O . MET B 1 283 ? -6.594 26.969 5.258 1 95.25 283 MET B O 1
ATOM 5837 N N . ASN B 1 284 ? -8.398 28.172 5.438 1 94.69 284 ASN B N 1
ATOM 5838 C CA . ASN B 1 284 ? -8.586 28.234 3.994 1 94.69 284 ASN B CA 1
ATOM 5839 C C . ASN B 1 284 ? -7.391 28.891 3.303 1 94.69 284 ASN B C 1
ATOM 5841 O O . ASN B 1 284 ? -6.945 28.422 2.254 1 94.69 284 ASN B O 1
ATOM 5845 N N . GLN B 1 285 ? -6.945 29.891 3.857 1 92.25 285 GLN B N 1
ATOM 5846 C CA . GLN B 1 285 ? -5.805 30.594 3.283 1 92.25 285 GLN B CA 1
ATOM 5847 C C . GLN B 1 285 ? -4.566 29.703 3.25 1 92.25 285 GLN B C 1
ATOM 5849 O O . GLN B 1 285 ? -3.801 29.734 2.283 1 92.25 285 GLN B O 1
ATOM 5854 N N . LEU B 1 286 ? -4.418 29 4.262 1 90.94 286 LEU B N 1
ATOM 5855 C CA . LEU B 1 286 ? -3.211 28.188 4.406 1 90.94 286 LEU B CA 1
ATOM 5856 C C . LEU B 1 286 ? -3.293 26.938 3.555 1 90.94 286 LEU B C 1
ATOM 5858 O O . LEU B 1 286 ? -2.275 26.453 3.045 1 90.94 286 LEU B O 1
ATOM 5862 N N . LEU B 1 287 ? -4.457 26.422 3.387 1 91.81 287 LEU B N 1
ATOM 5863 C CA . LEU B 1 287 ? -4.641 25.156 2.693 1 91.81 287 LEU B CA 1
ATOM 5864 C C . LEU B 1 287 ? -4.848 25.375 1.198 1 91.81 287 LEU B C 1
ATOM 5866 O O . LEU B 1 287 ? -4.668 24.453 0.398 1 91.81 287 LEU B O 1
ATOM 5870 N N . MET B 1 288 ? -5.203 26.469 0.802 1 90.31 288 MET B N 1
ATOM 5871 C CA . MET B 1 288 ? -5.66 26.766 -0.552 1 90.31 288 MET B CA 1
ATOM 5872 C C . MET B 1 288 ? -4.613 26.359 -1.583 1 90.31 288 MET B C 1
ATOM 5874 O O . MET B 1 288 ? -4.926 25.656 -2.539 1 90.31 288 MET B O 1
ATOM 5878 N N . LYS B 1 289 ? -3.42 26.828 -1.387 1 83.25 289 LYS B N 1
ATOM 5879 C CA . LYS B 1 289 ? -2.371 26.578 -2.371 1 83.25 289 LYS B CA 1
ATOM 5880 C C . LYS B 1 289 ? -2.105 25.078 -2.512 1 83.25 289 LYS B C 1
ATOM 5882 O O . LYS B 1 289 ? -1.973 24.562 -3.625 1 83.25 289 LYS B O 1
ATOM 5887 N N . GLU B 1 290 ? -2.008 24.469 -1.403 1 81.94 290 GLU B N 1
ATOM 5888 C CA . GLU B 1 290 ? -1.712 23.047 -1.405 1 81.94 290 GLU B CA 1
ATOM 5889 C C . GLU B 1 290 ? -2.859 22.25 -2.016 1 81.94 290 GLU B C 1
ATOM 5891 O O . GLU B 1 290 ? -2.631 21.281 -2.758 1 81.94 290 GLU B O 1
ATOM 5896 N N . LEU B 1 291 ? -4.039 22.547 -1.706 1 86.06 291 LEU B N 1
ATOM 5897 C CA . LEU B 1 291 ? -5.211 21.859 -2.223 1 86.06 291 LEU B CA 1
ATOM 5898 C C . LEU B 1 291 ? -5.383 22.109 -3.715 1 86.06 291 LEU B C 1
ATOM 5900 O O . LEU B 1 291 ? -5.793 21.219 -4.461 1 86.06 291 LEU B O 1
ATOM 5904 N N . ASP B 1 292 ? -5.086 23.266 -4.055 1 83.88 292 ASP B N 1
ATOM 5905 C CA . ASP B 1 292 ? -5.168 23.609 -5.469 1 83.88 292 ASP B CA 1
ATOM 5906 C C . ASP B 1 292 ? -4.207 22.766 -6.301 1 83.88 292 ASP B C 1
ATOM 5908 O O . ASP B 1 292 ? -4.574 22.266 -7.367 1 83.88 292 ASP B O 1
ATOM 5912 N N . LYS B 1 293 ? -2.994 22.672 -5.812 1 77.75 293 LYS B N 1
ATOM 5913 C CA . LYS B 1 293 ? -1.993 21.859 -6.5 1 77.75 293 LYS B CA 1
ATOM 5914 C C . LYS B 1 293 ? -2.459 20.422 -6.637 1 77.75 293 LYS B C 1
ATOM 5916 O O . LYS B 1 293 ? -2.143 19.75 -7.621 1 77.75 293 LYS B O 1
ATOM 5921 N N . ALA B 1 294 ? -3.217 19.969 -5.676 1 76.62 294 ALA B N 1
ATOM 5922 C CA . ALA B 1 294 ? -3.668 18.578 -5.664 1 76.62 294 ALA B CA 1
ATOM 5923 C C . ALA B 1 294 ? -5.039 18.438 -6.32 1 76.62 294 ALA B C 1
ATOM 5925 O O . ALA B 1 294 ? -5.535 17.328 -6.516 1 76.62 294 ALA B O 1
ATOM 5926 N N . ASN B 1 295 ? -5.633 19.469 -6.656 1 81.06 295 ASN B N 1
ATOM 5927 C CA . ASN B 1 295 ? -6.984 19.484 -7.203 1 81.06 295 ASN B CA 1
ATOM 5928 C C . ASN B 1 295 ? -7.98 18.812 -6.266 1 81.06 295 ASN B C 1
ATOM 5930 O O . ASN B 1 295 ? -8.742 17.938 -6.691 1 81.06 295 ASN B O 1
ATOM 5934 N N . LEU B 1 296 ? -7.832 19.125 -5.047 1 84.81 296 LEU B N 1
ATOM 5935 C CA . LEU B 1 296 ? -8.719 18.609 -4.016 1 84.81 296 LEU B CA 1
ATOM 5936 C C . LEU B 1 296 ? -9.367 19.734 -3.227 1 84.81 296 LEU B C 1
ATOM 5938 O O . LEU B 1 296 ? -8.93 20.891 -3.32 1 84.81 296 LEU B O 1
ATOM 5942 N N . PHE B 1 297 ? -10.414 19.422 -2.527 1 89.94 297 PHE B N 1
ATOM 5943 C CA . PHE B 1 297 ? -11.031 20.359 -1.595 1 89.94 297 PHE B CA 1
ATOM 5944 C C . PHE B 1 297 ? -11.484 19.641 -0.329 1 89.94 297 PHE B C 1
ATOM 5946 O O . PHE B 1 297 ? -11.539 18.406 -0.291 1 89.94 297 PHE B O 1
ATOM 5953 N N . ILE B 1 298 ? -11.766 20.391 0.658 1 91.94 298 ILE B N 1
ATOM 5954 C CA . ILE B 1 298 ? -12.148 19.828 1.948 1 91.94 298 ILE B CA 1
ATOM 5955 C C . ILE B 1 298 ? -13.453 20.453 2.42 1 91.94 298 ILE B C 1
ATOM 5957 O O . ILE B 1 298 ? -13.602 21.688 2.424 1 91.94 298 ILE B O 1
ATOM 5961 N N . THR B 1 299 ? -14.367 19.672 2.734 1 92.56 299 THR B N 1
ATOM 5962 C CA . THR B 1 299 ? -15.547 20.172 3.443 1 92.56 299 THR B CA 1
ATOM 5963 C C . THR B 1 299 ? -15.328 20.109 4.953 1 92.56 299 THR B C 1
ATOM 5965 O O . THR B 1 299 ? -14.719 19.172 5.465 1 92.56 299 THR B O 1
ATOM 5968 N N . ALA B 1 300 ? -15.734 21.172 5.605 1 93.88 300 ALA B N 1
ATOM 5969 C CA . ALA B 1 300 ? -15.461 21.234 7.039 1 93.88 300 ALA B CA 1
ATOM 5970 C C . ALA B 1 300 ? -16.531 22.031 7.773 1 93.88 300 ALA B C 1
ATOM 5972 O O . ALA B 1 300 ? -17.266 22.797 7.16 1 93.88 300 ALA B O 1
ATOM 5973 N N . GLN B 1 301 ? -16.609 21.781 9 1 93.94 301 GLN B N 1
ATOM 5974 C CA . GLN B 1 301 ? -17.469 22.516 9.922 1 93.94 301 GLN B CA 1
ATOM 5975 C C . GLN B 1 301 ? -16.797 22.703 11.281 1 93.94 301 GLN B C 1
ATOM 5977 O O . GLN B 1 301 ? -16.188 21.766 11.797 1 93.94 301 GLN B O 1
ATOM 5982 N N . ALA B 1 302 ? -16.875 23.922 11.75 1 95.44 302 ALA B N 1
ATOM 5983 C CA . ALA B 1 302 ? -16.359 24.25 13.078 1 95.44 302 ALA B CA 1
ATOM 5984 C C . ALA B 1 302 ? -17.469 24.781 13.984 1 95.44 302 ALA B C 1
ATOM 5986 O O . ALA B 1 302 ? -18.266 25.625 13.57 1 95.44 302 ALA B O 1
ATOM 5987 N N . VAL B 1 303 ? -17.469 24.25 15.211 1 94.81 303 VAL B N 1
ATOM 5988 C CA . VAL B 1 303 ? -18.469 24.672 16.188 1 94.81 303 VAL B CA 1
ATOM 5989 C C . VAL B 1 303 ? -17.797 25.016 17.516 1 94.81 303 VAL B C 1
ATOM 5991 O O . VAL B 1 303 ? -17.125 24.172 18.109 1 94.81 303 VAL B O 1
ATOM 5994 N N . TYR B 1 304 ? -17.953 26.188 17.875 1 95.25 304 TYR B N 1
ATOM 5995 C CA . TYR B 1 304 ? -17.547 26.578 19.219 1 95.25 304 TYR B CA 1
ATOM 5996 C C . TYR B 1 304 ? -18.719 26.531 20.188 1 95.25 304 TYR B C 1
ATOM 5998 O O . TYR B 1 304 ? -19.75 27.156 19.953 1 95.25 304 TYR B O 1
ATOM 6006 N N . ILE B 1 305 ? -18.516 25.797 21.219 1 93.56 305 ILE B N 1
ATOM 6007 C CA . ILE B 1 305 ? -19.594 25.547 22.172 1 93.56 305 ILE B CA 1
ATOM 6008 C C . ILE B 1 305 ? -19.234 26.172 23.531 1 93.56 305 ILE B C 1
ATOM 6010 O O . ILE B 1 305 ? -18.219 25.828 24.125 1 93.56 305 ILE B O 1
ATOM 6014 N N . ASN B 1 306 ? -20.062 27.047 23.953 1 92.19 306 ASN B N 1
ATOM 6015 C CA . ASN B 1 306 ? -19.969 27.562 25.312 1 92.19 306 ASN B CA 1
ATOM 6016 C C . ASN B 1 306 ? -20.984 26.906 26.234 1 92.19 306 ASN B C 1
ATOM 6018 O O . ASN B 1 306 ? -22.172 27.219 26.172 1 92.19 306 ASN B O 1
ATOM 6022 N N . PHE B 1 307 ? -20.5 26.141 27.156 1 90.25 307 PHE B N 1
ATOM 6023 C CA . PHE B 1 307 ? -21.391 25.359 28.016 1 90.25 307 PHE B CA 1
ATOM 6024 C C . PHE B 1 307 ? -21.891 26.203 29.172 1 90.25 307 PHE B C 1
ATOM 6026 O O . PHE B 1 307 ? -22.812 25.797 29.891 1 90.25 307 PHE B O 1
ATOM 6033 N N . GLU B 1 308 ? -21.375 27.328 29.297 1 86.31 308 GLU B N 1
ATOM 6034 C CA . GLU B 1 308 ? -21.844 28.219 30.359 1 86.31 308 GLU B CA 1
ATOM 6035 C C . GLU B 1 308 ? -23.203 28.812 30.016 1 86.31 308 GLU B C 1
ATOM 6037 O O . GLU B 1 308 ? -24.078 28.906 30.875 1 86.31 308 GLU B O 1
ATOM 6042 N N . ASP B 1 309 ? -23.344 29.25 28.812 1 85.81 309 ASP B N 1
ATOM 6043 C CA . ASP B 1 309 ? -24.609 29.875 28.406 1 85.81 309 ASP B CA 1
ATOM 6044 C C . ASP B 1 309 ? -25.25 29.109 27.234 1 85.81 309 ASP B C 1
ATOM 6046 O O . ASP B 1 309 ? -26.266 29.531 26.688 1 85.81 309 ASP B O 1
ATOM 6050 N N . ASN B 1 310 ? -24.641 28.062 26.828 1 88.06 310 ASN B N 1
ATOM 6051 C CA . ASN B 1 310 ? -25.109 27.203 25.734 1 88.06 310 ASN B CA 1
ATOM 6052 C C . ASN B 1 310 ? -25.188 27.969 24.422 1 88.06 310 ASN B C 1
ATOM 6054 O O . ASN B 1 310 ? -26.109 27.766 23.625 1 88.06 310 ASN B O 1
ATOM 6058 N N . MET B 1 311 ? -24.328 28.828 24.266 1 91.25 311 MET B N 1
ATOM 6059 C CA . MET B 1 311 ? -24.219 29.531 22.984 1 91.25 311 MET B CA 1
ATOM 6060 C C . MET B 1 311 ? -23.328 28.75 22.031 1 91.25 311 MET B C 1
ATOM 6062 O O . MET B 1 311 ? -22.25 28.281 22.406 1 91.25 311 MET B O 1
ATOM 6066 N N . LEU B 1 312 ? -23.859 28.641 20.812 1 93.25 312 LEU B N 1
ATOM 6067 C CA . LEU B 1 312 ? -23.109 27.953 19.766 1 93.25 312 LEU B CA 1
ATOM 6068 C C . LEU B 1 312 ? -22.719 28.922 18.656 1 93.25 312 LEU B C 1
ATOM 6070 O O . LEU B 1 312 ? -23.516 29.766 18.25 1 93.25 312 LEU B O 1
ATOM 6074 N N . TYR B 1 313 ? -21.531 28.812 18.281 1 94.12 313 TYR B N 1
ATOM 6075 C CA . TYR B 1 313 ? -21.031 29.5 17.094 1 94.12 313 TYR B CA 1
ATOM 6076 C C . TYR B 1 313 ? -20.641 28.516 16 1 94.12 313 TYR B C 1
ATOM 6078 O O . TYR B 1 313 ? -19.734 27.688 16.188 1 94.12 313 TYR B O 1
ATOM 6086 N N . ILE B 1 314 ? -21.312 28.625 14.859 1 92.94 314 ILE B N 1
ATOM 6087 C CA . ILE B 1 314 ? -21.141 27.594 13.844 1 92.94 314 ILE B CA 1
ATOM 6088 C C . ILE B 1 314 ? -20.688 28.219 12.531 1 92.94 314 ILE B C 1
ATOM 6090 O O . ILE B 1 314 ? -21.266 29.219 12.086 1 92.94 314 ILE B O 1
ATOM 6094 N N . THR B 1 315 ? -19.688 27.703 11.992 1 93.88 315 THR B N 1
ATOM 6095 C CA . THR B 1 315 ? -19.25 28.047 10.641 1 93.88 315 THR B CA 1
ATOM 6096 C C . THR B 1 315 ? -19.141 26.797 9.773 1 93.88 315 THR B C 1
ATOM 6098 O O . THR B 1 315 ? -18.531 25.797 10.172 1 93.88 315 THR B O 1
ATOM 6101 N N . ASN B 1 316 ? -19.734 26.859 8.586 1 92.81 316 ASN B N 1
ATOM 6102 C CA . ASN B 1 316 ? -19.781 25.703 7.691 1 92.81 316 ASN B CA 1
ATOM 6103 C C . ASN B 1 316 ? -19.078 26 6.371 1 92.81 316 ASN B C 1
ATOM 6105 O O . ASN B 1 316 ? -19.312 27.031 5.75 1 92.81 316 ASN B O 1
ATOM 6109 N N . ALA B 1 317 ? -18.219 25.172 6.059 1 92.31 317 ALA B N 1
ATOM 6110 C CA . ALA B 1 317 ? -17.516 25.25 4.781 1 92.31 317 ALA B CA 1
ATOM 6111 C C . ALA B 1 317 ? -17.922 24.109 3.859 1 92.31 317 ALA B C 1
ATOM 6113 O O . ALA B 1 317 ? -17.078 23.312 3.439 1 92.31 317 ALA B O 1
ATOM 6114 N N . GLY B 1 318 ? -19.172 24.047 3.531 1 90 318 GLY B N 1
ATOM 6115 C CA . GLY B 1 318 ? -19.672 23.078 2.564 1 90 318 GLY B CA 1
ATOM 6116 C C . GLY B 1 318 ? -19.891 21.703 3.158 1 90 318 GLY B C 1
ATOM 6117 O O . GLY B 1 318 ? -19.984 20.719 2.426 1 90 318 GLY B O 1
ATOM 6118 N N . HIS B 1 319 ? -19.891 21.547 4.438 1 90.25 319 HIS B N 1
ATOM 6119 C CA . HIS B 1 319 ? -20.047 20.266 5.098 1 90.25 319 HIS B CA 1
ATOM 6120 C C . HIS B 1 319 ? -21.516 20 5.418 1 90.25 319 HIS B C 1
ATOM 6122 O O . HIS B 1 319 ? -22.391 20.828 5.121 1 90.25 319 HIS B O 1
ATOM 6128 N N . THR B 1 320 ? -21.812 18.797 5.883 1 88.5 320 THR B N 1
ATOM 6129 C CA . THR B 1 320 ? -23.172 18.438 6.281 1 88.5 320 THR B CA 1
ATOM 6130 C C . THR B 1 320 ? -23.688 19.375 7.367 1 88.5 320 THR B C 1
ATOM 6132 O O . THR B 1 320 ? -22.906 19.875 8.188 1 88.5 320 THR B O 1
ATOM 6135 N N . GLU B 1 321 ? -24.938 19.547 7.367 1 87.88 321 GLU B N 1
ATOM 6136 C CA . GLU B 1 321 ? -25.531 20.453 8.344 1 87.88 321 GLU B CA 1
ATOM 6137 C C . GLU B 1 321 ? -25.734 19.766 9.688 1 87.88 321 GLU B C 1
ATOM 6139 O O . GLU B 1 321 ? -26.203 18.625 9.742 1 87.88 321 GLU B O 1
ATOM 6144 N N . PRO B 1 322 ? -25.344 20.5 10.688 1 90.12 322 PRO B N 1
ATOM 6145 C CA . PRO B 1 322 ? -25.562 19.922 12.008 1 90.12 322 PRO B CA 1
ATOM 6146 C C . PRO B 1 322 ? -27.047 19.891 12.391 1 90.12 322 PRO B C 1
ATOM 6148 O O . PRO B 1 322 ? -27.844 20.656 11.859 1 90.12 322 PRO B O 1
ATOM 6151 N N . ILE B 1 323 ? -27.391 19.062 13.312 1 89.44 323 ILE B N 1
ATOM 6152 C CA . ILE B 1 323 ? -28.766 18.953 13.797 1 89.44 323 ILE B CA 1
ATOM 6153 C C . ILE B 1 323 ? -28.812 19.234 15.297 1 89.44 323 ILE B C 1
ATOM 6155 O O . ILE B 1 323 ? -28.062 18.641 16.078 1 89.44 323 ILE B O 1
ATOM 6159 N N . LEU B 1 324 ? -29.609 20.203 15.602 1 89.5 324 LEU B N 1
ATOM 6160 C CA . LEU B 1 324 ? -29.922 20.484 17 1 89.5 324 LEU B CA 1
ATOM 6161 C C . LEU B 1 324 ? -31.297 19.969 17.359 1 89.5 324 LEU B C 1
ATOM 6163 O O . LEU B 1 324 ? -32.281 20.219 16.641 1 89.5 324 LEU B O 1
ATOM 6167 N N . PHE B 1 325 ? -31.297 19.25 18.547 1 87.62 325 PHE B N 1
ATOM 6168 C CA . PHE B 1 325 ? -32.625 18.719 18.859 1 87.62 325 PHE B CA 1
ATOM 6169 C C . PHE B 1 325 ? -32.781 18.5 20.359 1 87.62 325 PHE B C 1
ATOM 6171 O O . PHE B 1 325 ? -31.797 18.484 21.094 1 87.62 325 PHE B O 1
ATOM 6178 N N . SER B 1 326 ? -34.031 18.594 20.703 1 84.75 326 SER B N 1
ATOM 6179 C CA . SER B 1 326 ? -34.469 18.141 22.016 1 84.75 326 SER B CA 1
ATOM 6180 C C . SER B 1 326 ? -35.375 16.922 21.891 1 84.75 326 SER B C 1
ATOM 6182 O O . SER B 1 326 ? -36.5 17.031 21.344 1 84.75 326 SER B O 1
ATOM 6184 N N . GLN B 1 327 ? -34.875 15.812 22.281 1 70.62 327 GLN B N 1
ATOM 6185 C CA . GLN B 1 327 ? -35.656 14.586 22.109 1 70.62 327 GLN B CA 1
ATOM 6186 C C . GLN B 1 327 ? -36.969 14.672 22.828 1 70.62 327 GLN B C 1
ATOM 6188 O O . GLN B 1 327 ? -38 14.25 22.297 1 70.62 327 GLN B O 1
ATOM 6193 N N . ASN B 1 328 ? -36.969 15.242 23.953 1 72.69 328 ASN B N 1
ATOM 6194 C CA . ASN B 1 328 ? -38.188 15.242 24.781 1 72.69 328 ASN B CA 1
ATOM 6195 C C . ASN B 1 328 ? -39.25 16.203 24.219 1 72.69 328 ASN B C 1
ATOM 6197 O O . ASN B 1 328 ? -40.438 15.938 24.312 1 72.69 328 ASN B O 1
ATOM 6201 N N . GLU B 1 329 ? -38.781 17.312 23.609 1 76.94 329 GLU B N 1
ATOM 6202 C CA . GLU B 1 329 ? -39.719 18.312 23.125 1 76.94 329 GLU B CA 1
ATOM 6203 C C . GLU B 1 329 ? -40 18.156 21.625 1 76.94 329 GLU B C 1
ATOM 6205 O O . GLU B 1 329 ? -40.812 18.891 21.062 1 76.94 329 GLU B O 1
ATOM 6210 N N . ASP B 1 330 ? -39.406 17.188 20.984 1 78.19 330 ASP B N 1
ATOM 6211 C CA . ASP B 1 330 ? -39.531 16.938 19.547 1 78.19 330 ASP B CA 1
ATOM 6212 C C . ASP B 1 330 ? -39.219 18.188 18.734 1 78.19 330 ASP B C 1
ATOM 6214 O O . ASP B 1 330 ? -40 18.609 17.891 1 78.19 330 ASP B O 1
ATOM 6218 N N . MET B 1 331 ? -38.219 18.906 19.109 1 79.44 331 MET B N 1
ATOM 6219 C CA . MET B 1 331 ? -37.75 20.109 18.438 1 79.44 331 MET B CA 1
ATOM 6220 C C . MET B 1 331 ? -36.438 19.844 17.703 1 79.44 331 MET B C 1
ATOM 6222 O O . MET B 1 331 ? -35.531 19.25 18.266 1 79.44 331 MET B O 1
ATOM 6226 N N . PHE B 1 332 ? -36.5 20.203 16.406 1 80.94 332 PHE B N 1
ATOM 6227 C CA . PHE B 1 332 ? -35.312 20 15.57 1 80.94 332 PHE B CA 1
ATOM 6228 C C . PHE B 1 332 ? -34.938 21.297 14.852 1 80.94 332 PHE B C 1
ATOM 6230 O O . PHE B 1 332 ? -35.812 22.031 14.391 1 80.94 332 PHE B O 1
ATOM 6237 N N . TRP B 1 333 ? -33.719 21.641 14.961 1 77.56 333 TRP B N 1
ATOM 6238 C CA . TRP B 1 333 ? -33.188 22.703 14.141 1 77.56 333 TRP B CA 1
ATOM 6239 C C . TRP B 1 333 ? -32.094 22.172 13.203 1 77.56 333 TRP B C 1
ATOM 6241 O O . TRP B 1 333 ? -31.156 21.516 13.648 1 77.56 333 TRP B O 1
ATOM 6251 N N . TYR B 1 334 ? -32.312 22.109 12.062 1 73.12 334 TYR B N 1
ATOM 6252 C CA . TYR B 1 334 ? -31.297 21.797 11.07 1 73.12 334 TYR B CA 1
ATOM 6253 C C . TYR B 1 334 ? -31.422 22.703 9.852 1 73.12 334 TYR B C 1
ATOM 6255 O O . TYR B 1 334 ? -32.531 23.172 9.523 1 73.12 334 TYR B O 1
ATOM 6263 N N . SER B 1 335 ? -30.422 23.594 9.648 1 59.66 335 SER B N 1
ATOM 6264 C CA . SER B 1 335 ? -30.531 24.469 8.492 1 59.66 335 SER B CA 1
ATOM 6265 C C . SER B 1 335 ? -30.688 23.672 7.199 1 59.66 335 SER B C 1
ATOM 6267 O O . SER B 1 335 ? -30.078 22.609 7.043 1 59.66 335 SER B O 1
ATOM 6269 N N . TYR B 1 336 ? -31.797 23.656 6.656 1 45.75 336 TYR B N 1
ATOM 6270 C CA . TYR B 1 336 ? -32.031 22.984 5.391 1 45.75 336 TYR B CA 1
ATOM 6271 C C . TYR B 1 336 ? -30.844 23.094 4.469 1 45.75 336 TYR B C 1
ATOM 6273 O O . TYR B 1 336 ? -30.094 24.078 4.516 1 45.75 336 TYR B O 1
ATOM 6281 N N . ILE B 1 337 ? -30.297 21.938 3.758 1 44.75 337 ILE B N 1
ATOM 6282 C CA . ILE B 1 337 ? -29.219 21.5 2.877 1 44.75 337 ILE B CA 1
ATOM 6283 C C . ILE B 1 337 ? -28.75 22.672 2.018 1 44.75 337 ILE B C 1
ATOM 6285 O O . ILE B 1 337 ? -27.562 22.812 1.721 1 44.75 337 ILE B O 1
ATOM 6289 N N . GLY B 1 338 ? -29.672 23.734 1.716 1 43.38 338 GLY B N 1
ATOM 6290 C CA . GLY B 1 338 ? -29.578 24.547 0.508 1 43.38 338 GLY B CA 1
ATOM 6291 C C . GLY B 1 338 ? -29.031 25.938 0.76 1 43.38 338 GLY B C 1
ATOM 6292 O O . GLY B 1 338 ? -28.609 26.625 -0.176 1 43.38 338 GLY B O 1
ATOM 6293 N N . GLU B 1 339 ? -29.25 26.594 1.71 1 49.69 339 GLU B N 1
ATOM 6294 C CA . GLU B 1 339 ? -29.141 28.016 1.438 1 49.69 339 GLU B CA 1
ATOM 6295 C C . GLU B 1 339 ? -27.688 28.484 1.581 1 49.69 339 GLU B C 1
ATOM 6297 O O . GLU B 1 339 ? -27.219 29.312 0.791 1 49.69 339 GLU B O 1
ATOM 6302 N N . ASN B 1 340 ? -26.812 28.047 2.734 1 56 340 ASN B N 1
ATOM 6303 C CA . ASN B 1 340 ? -25.531 28.75 2.781 1 56 340 ASN B CA 1
ATOM 6304 C C . ASN B 1 340 ? -24.406 27.812 3.244 1 56 340 ASN B C 1
ATOM 6306 O O . ASN B 1 340 ? -23.734 28.094 4.238 1 56 340 ASN B O 1
ATOM 6310 N N . LYS B 1 341 ? -24.234 26.703 2.605 1 65.31 341 LYS B N 1
ATOM 6311 C CA . LYS B 1 341 ? -23.266 25.719 3.055 1 65.31 341 LYS B CA 1
ATOM 6312 C C . LYS B 1 341 ? -21.844 26.234 2.885 1 65.31 341 LYS B C 1
ATOM 6314 O O . LYS B 1 341 ? -20.891 25.703 3.471 1 65.31 341 LYS B O 1
ATOM 6319 N N . GLY B 1 342 ? -21.766 27.391 2.617 1 75.5 342 GLY B N 1
ATOM 6320 C CA . GLY B 1 342 ? -20.422 27.906 2.367 1 75.5 342 GLY B CA 1
ATOM 6321 C C . GLY B 1 342 ? -19.641 27.094 1.354 1 75.5 342 GLY B C 1
ATOM 6322 O O . GLY B 1 342 ? -20.062 26 0.988 1 75.5 342 GLY B O 1
ATOM 6323 N N . LEU B 1 343 ? -18.672 27.625 0.84 1 88.5 343 LEU B N 1
ATOM 6324 C CA . LEU B 1 343 ? -17.781 26.953 -0.094 1 88.5 343 LEU B CA 1
ATOM 6325 C C . LEU B 1 343 ? -16.766 26.078 0.651 1 88.5 343 LEU B C 1
ATOM 6327 O O . LEU B 1 343 ? -16.25 26.484 1.693 1 88.5 343 LEU B O 1
ATOM 6331 N N . PRO B 1 344 ? -16.562 24.969 0.151 1 92.75 344 PRO B N 1
ATOM 6332 C CA . PRO B 1 344 ? -15.531 24.125 0.768 1 92.75 344 PRO B CA 1
ATOM 6333 C C . PRO B 1 344 ? -14.172 24.828 0.824 1 92.75 344 PRO B C 1
ATOM 6335 O O . PRO B 1 344 ? -13.953 25.812 0.117 1 92.75 344 PRO B O 1
ATOM 6338 N N . LEU B 1 345 ? -13.359 24.328 1.698 1 93.38 345 LEU B N 1
ATOM 6339 C CA . LEU B 1 345 ? -12 24.844 1.794 1 93.38 345 LEU B CA 1
ATOM 6340 C C . LEU B 1 345 ? -11.188 24.484 0.551 1 93.38 345 LEU B C 1
ATOM 6342 O O . LEU B 1 345 ? -11.289 23.359 0.043 1 93.38 345 LEU B O 1
ATOM 6346 N N . GLY B 1 346 ? -10.438 25.406 -0.021 1 90.12 346 GLY B N 1
ATOM 6347 C CA . GLY B 1 346 ? -9.547 25.125 -1.138 1 90.12 346 GLY B CA 1
ATOM 6348 C C . GLY B 1 346 ? -10.148 25.5 -2.482 1 90.12 346 GLY B C 1
ATOM 6349 O O . GLY B 1 346 ? -9.523 25.281 -3.523 1 90.12 346 GLY B O 1
ATOM 6350 N N . ILE B 1 347 ? -11.336 25.953 -2.514 1 86.19 347 ILE B N 1
ATOM 6351 C CA . ILE B 1 347 ? -12.008 26.266 -3.77 1 86.19 347 ILE B CA 1
ATOM 6352 C C . ILE B 1 347 ? -11.727 27.719 -4.156 1 86.19 347 ILE B C 1
ATOM 6354 O O . ILE B 1 347 ? -11.422 28 -5.316 1 86.19 347 ILE B O 1
ATOM 6358 N N . ASP B 1 348 ? -11.836 28.531 -3.184 1 87.94 348 ASP B N 1
ATOM 6359 C CA . ASP B 1 348 ? -11.664 29.969 -3.436 1 87.94 348 ASP B CA 1
ATOM 6360 C C . ASP B 1 348 ? -10.953 30.641 -2.27 1 87.94 348 ASP B C 1
ATOM 6362 O O . ASP B 1 348 ? -11.453 30.656 -1.145 1 87.94 348 ASP B O 1
ATOM 6366 N N . SER B 1 349 ? -9.891 31.328 -2.594 1 84.12 349 SER B N 1
ATOM 6367 C CA . SER B 1 349 ? -9.078 31.969 -1.569 1 84.12 349 SER B CA 1
ATOM 6368 C C . SER B 1 349 ? -9.727 33.25 -1.089 1 84.12 349 SER B C 1
ATOM 6370 O O . SER B 1 349 ? -9.422 33.75 0.004 1 84.12 349 SER B O 1
ATOM 6372 N N . SER B 1 350 ? -10.617 33.75 -1.77 1 85.62 350 SER B N 1
ATOM 6373 C CA . SER B 1 350 ? -11.195 35.062 -1.459 1 85.62 350 SER B CA 1
ATOM 6374 C C . SER B 1 350 ? -12.461 34.906 -0.625 1 85.62 350 SER B C 1
ATOM 6376 O O . SER B 1 350 ? -13.008 35.906 -0.145 1 85.62 350 SER B O 1
ATOM 6378 N N . VAL B 1 351 ? -12.828 33.75 -0.395 1 87.25 351 VAL B N 1
ATOM 6379 C CA . VAL B 1 351 ? -14.07 33.531 0.337 1 87.25 351 VAL B CA 1
ATOM 6380 C C . VAL B 1 351 ? -13.906 34 1.785 1 87.25 351 VAL B C 1
ATOM 6382 O O . VAL B 1 351 ? -12.844 33.812 2.385 1 87.25 351 VAL B O 1
ATOM 6385 N N . GLN B 1 352 ? -14.922 34.625 2.299 1 90.25 352 GLN B N 1
ATOM 6386 C CA . GLN B 1 352 ? -15.008 34.969 3.719 1 90.25 352 GLN B CA 1
ATOM 6387 C C . GLN B 1 352 ? -16.125 34.188 4.395 1 90.25 352 GLN B C 1
ATOM 6389 O O . GLN B 1 352 ? -17.312 34.438 4.152 1 90.25 352 GLN B O 1
ATOM 6394 N N . TYR B 1 353 ? -15.727 33.375 5.23 1 92.5 353 TYR B N 1
ATOM 6395 C CA . TYR B 1 353 ? -16.703 32.531 5.922 1 92.5 353 TYR B CA 1
ATOM 6396 C C . TYR B 1 353 ? -17.422 33.344 7 1 92.5 353 TYR B C 1
ATOM 6398 O O . TYR B 1 353 ? -16.844 34.219 7.629 1 92.5 353 TYR B O 1
ATOM 6406 N N . THR B 1 354 ? -18.672 32.938 7.109 1 90.25 354 THR B N 1
ATOM 6407 C CA . THR B 1 354 ? -19.5 33.562 8.133 1 90.25 354 THR B CA 1
ATOM 6408 C C . THR B 1 354 ? -19.828 32.594 9.25 1 90.25 354 THR B C 1
ATOM 6410 O O . THR B 1 354 ? -19.547 31.391 9.133 1 90.25 354 THR B O 1
ATOM 6413 N N . GLN B 1 355 ? -20.25 33.188 10.328 1 91.06 355 GLN B N 1
ATOM 6414 C CA . GLN B 1 355 ? -20.609 32.344 11.461 1 91.06 355 GLN B CA 1
ATOM 6415 C C . GLN B 1 355 ? -22.062 32.531 11.859 1 91.06 355 GLN B C 1
ATOM 6417 O O . GLN B 1 355 ? -22.594 33.656 11.781 1 91.06 355 GLN B O 1
ATOM 6422 N N . ASN B 1 356 ? -22.703 31.484 12.266 1 89.12 356 ASN B N 1
ATOM 6423 C CA . ASN B 1 356 ? -24.047 31.531 12.844 1 89.12 356 ASN B CA 1
ATOM 6424 C C . ASN B 1 356 ? -24 31.359 14.359 1 89.12 356 ASN B C 1
ATOM 6426 O O . ASN B 1 356 ? -23.297 30.484 14.875 1 89.12 356 ASN B O 1
ATOM 6430 N N . GLN B 1 357 ? -24.703 32.281 14.945 1 91.38 357 GLN B N 1
ATOM 6431 C CA . GLN B 1 357 ? -24.828 32.219 16.406 1 91.38 357 GLN B CA 1
ATOM 6432 C C . GLN B 1 357 ? -26.203 31.688 16.797 1 91.38 357 GLN B C 1
ATOM 6434 O O . GLN B 1 357 ? -27.219 32.25 16.391 1 91.38 357 GLN B O 1
ATOM 6439 N N . ILE B 1 358 ? -26.156 30.641 17.594 1 89.44 358 ILE B N 1
ATOM 6440 C CA . ILE B 1 358 ? -27.406 30.016 17.969 1 89.44 358 ILE B CA 1
ATOM 6441 C C . ILE B 1 358 ? -27.453 29.781 19.484 1 89.44 358 ILE B C 1
ATOM 6443 O O . ILE B 1 358 ? -26.484 29.297 20.078 1 89.44 358 ILE B O 1
ATOM 6447 N N . SER B 1 359 ? -28.578 30.234 20.094 1 89.25 359 SER B N 1
ATOM 6448 C CA . SER B 1 359 ? -28.828 29.859 21.484 1 89.25 359 SER B CA 1
ATOM 6449 C C . SER B 1 359 ? -29.422 28.453 21.562 1 89.25 359 SER B C 1
ATOM 6451 O O . SER B 1 359 ? -30.5 28.188 21.031 1 89.25 359 SER B O 1
ATOM 6453 N N . ALA B 1 360 ? -28.719 27.641 22.25 1 86.5 360 ALA B N 1
ATOM 6454 C CA . ALA B 1 360 ? -29.125 26.234 22.266 1 86.5 360 ALA B CA 1
ATOM 6455 C C . ALA B 1 360 ? -29.844 25.891 23.562 1 86.5 360 ALA B C 1
ATOM 6457 O O . ALA B 1 360 ? -29.906 24.719 23.953 1 86.5 360 ALA B O 1
ATOM 6458 N N . ASP B 1 361 ? -30.438 26.797 24.188 1 84.56 361 ASP B N 1
ATOM 6459 C CA . ASP B 1 361 ? -31.078 26.578 25.469 1 84.56 361 ASP B CA 1
ATOM 6460 C C . ASP B 1 361 ? -32.25 25.625 25.344 1 84.56 361 ASP B C 1
ATOM 6462 O O . ASP B 1 361 ? -32.594 24.906 26.297 1 84.56 361 ASP B O 1
ATOM 6466 N N . GLU B 1 362 ? -32.844 25.672 24.234 1 84.06 362 GLU B N 1
ATOM 6467 C CA . GLU B 1 362 ? -34.062 24.859 24.047 1 84.06 362 GLU B CA 1
ATOM 6468 C C . GLU B 1 362 ? -33.719 23.469 23.547 1 84.06 362 GLU B C 1
ATOM 6470 O O . GLU B 1 362 ? -34.594 22.609 23.406 1 84.06 362 GLU B O 1
ATOM 6475 N N . TYR B 1 363 ? -32.438 23.281 23.359 1 88.38 363 TYR B N 1
ATOM 6476 C CA . TYR B 1 363 ? -32.031 22 22.781 1 88.38 363 TYR B CA 1
ATOM 6477 C C . TYR B 1 363 ? -31.172 21.219 23.766 1 88.38 363 TYR B C 1
ATOM 6479 O O . TYR B 1 363 ? -30.625 21.781 24.719 1 88.38 363 TYR B O 1
ATOM 6487 N N . ASP B 1 364 ? -31.094 19.875 23.531 1 87.69 364 ASP B N 1
ATOM 6488 C CA . ASP B 1 364 ? -30.328 19 24.422 1 87.69 364 ASP B CA 1
ATOM 6489 C C . ASP B 1 364 ? -29.078 18.469 23.734 1 87.69 364 ASP B C 1
ATOM 6491 O O . ASP B 1 364 ? -28.094 18.141 24.391 1 87.69 364 ASP B O 1
ATOM 6495 N N . MET B 1 365 ? -29.234 18.422 22.453 1 90.31 365 MET B N 1
ATOM 6496 C CA . MET B 1 365 ? -28.156 17.719 21.766 1 90.31 365 MET B CA 1
ATOM 6497 C C . MET B 1 365 ? -27.812 18.391 20.438 1 90.31 365 MET B C 1
ATOM 6499 O O . MET B 1 365 ? -28.703 18.844 19.734 1 90.31 365 MET B O 1
ATOM 6503 N N . LEU B 1 366 ? -26.531 18.438 20.188 1 91.44 366 LEU B N 1
ATOM 6504 C CA . LEU B 1 366 ? -26.016 18.797 18.875 1 91.44 366 LEU B CA 1
ATOM 6505 C C . LEU B 1 366 ? -25.359 17.594 18.203 1 91.44 366 LEU B C 1
ATOM 6507 O O . LEU B 1 366 ? -24.5 16.922 18.797 1 91.44 366 LEU B O 1
ATOM 6511 N N . LEU B 1 367 ? -25.797 17.312 17.047 1 92.38 367 LEU B N 1
ATOM 6512 C CA . LEU B 1 367 ? -25.266 16.172 16.312 1 92.38 367 LEU B CA 1
ATOM 6513 C C . LEU B 1 367 ? -24.516 16.641 15.062 1 92.38 367 LEU B C 1
ATOM 6515 O O . LEU B 1 367 ? -25.062 17.391 14.258 1 92.38 367 LEU B O 1
ATOM 6519 N N . LEU B 1 368 ? -23.297 16.234 14.945 1 92.31 368 LEU B N 1
ATOM 6520 C CA . LEU B 1 368 ? -22.484 16.406 13.742 1 92.31 368 LEU B CA 1
ATOM 6521 C C . LEU B 1 368 ? -22.188 15.062 13.094 1 92.31 368 LEU B C 1
ATOM 6523 O O . LEU B 1 368 ? -21.953 14.07 13.789 1 92.31 368 LEU B O 1
ATOM 6527 N N . TYR B 1 369 ? -22.109 15.055 11.797 1 89.88 369 TYR B N 1
ATOM 6528 C CA . TYR B 1 369 ? -21.922 13.781 11.109 1 89.88 369 TYR B CA 1
ATOM 6529 C C . TYR B 1 369 ? -21.359 14.008 9.711 1 89.88 369 TYR B C 1
ATOM 6531 O O . TYR B 1 369 ? -21.406 15.117 9.18 1 89.88 369 TYR B O 1
ATOM 6539 N N . THR B 1 370 ? -20.781 13.008 9.141 1 86.94 370 THR B N 1
ATOM 6540 C CA . THR B 1 370 ? -20.281 13.047 7.766 1 86.94 370 THR B CA 1
ATOM 6541 C C . THR B 1 370 ? -21.344 12.492 6.805 1 86.94 370 THR B C 1
ATOM 6543 O O . THR B 1 370 ? -22.359 11.961 7.234 1 86.94 370 THR B O 1
ATOM 6546 N N . ASP B 1 371 ? -21.047 12.617 5.574 1 83.25 371 ASP B N 1
ATOM 6547 C CA . ASP B 1 371 ? -22.031 12.281 4.562 1 83.25 371 ASP B CA 1
ATOM 6548 C C . ASP B 1 371 ? -22.234 10.766 4.48 1 83.25 371 ASP B C 1
ATOM 6550 O O . ASP B 1 371 ? -23.25 10.305 3.939 1 83.25 371 ASP B O 1
ATOM 6554 N N . GLY B 1 372 ? -21.406 10.039 4.992 1 78.69 372 GLY B N 1
ATOM 6555 C CA . GLY B 1 372 ? -21.562 8.594 4.977 1 78.69 372 GLY B CA 1
ATOM 6556 C C . GLY B 1 372 ? -22.828 8.117 5.656 1 78.69 372 GLY B C 1
ATOM 6557 O O . GLY B 1 372 ? -23.406 7.102 5.262 1 78.69 372 GLY B O 1
ATOM 6558 N N . ILE B 1 373 ? -23.266 8.805 6.637 1 82.69 373 ILE B N 1
ATOM 6559 C CA . ILE B 1 373 ? -24.469 8.461 7.367 1 82.69 373 ILE B CA 1
ATOM 6560 C C . ILE B 1 373 ? -25.703 8.758 6.5 1 82.69 373 ILE B C 1
ATOM 6562 O O . ILE B 1 373 ? -26.625 7.949 6.426 1 82.69 373 ILE B O 1
ATOM 6566 N N . LEU B 1 374 ? -25.672 9.828 5.855 1 85.81 374 LEU B N 1
ATOM 6567 C CA . LEU B 1 374 ? -26.797 10.25 5.039 1 85.81 374 LEU B CA 1
ATOM 6568 C C . LEU B 1 374 ? -26.922 9.398 3.785 1 85.81 374 LEU B C 1
ATOM 6570 O O . LEU B 1 374 ? -28.031 9.117 3.316 1 85.81 374 LEU B O 1
ATOM 6574 N N . GLU B 1 375 ? -25.812 8.953 3.334 1 83.5 375 GLU B N 1
ATOM 6575 C CA . GLU B 1 375 ? -25.766 8.266 2.047 1 83.5 375 GLU B CA 1
ATOM 6576 C C . GLU B 1 375 ? -25.969 6.758 2.219 1 83.5 375 GLU B C 1
ATOM 6578 O O . GLU B 1 375 ? -26.016 6.02 1.234 1 83.5 375 GLU B O 1
ATOM 6583 N N . ALA B 1 376 ? -26.078 6.352 3.381 1 82.12 376 ALA B N 1
ATOM 6584 C CA . ALA B 1 376 ? -26.359 4.938 3.6 1 82.12 376 ALA B CA 1
ATOM 6585 C C . ALA B 1 376 ? -27.688 4.539 2.961 1 82.12 376 ALA B C 1
ATOM 6587 O O . ALA B 1 376 ? -28.734 5.121 3.268 1 82.12 376 ALA B O 1
ATOM 6588 N N . THR B 1 377 ? -27.594 3.523 2.125 1 83.88 377 THR B N 1
ATOM 6589 C CA . THR B 1 377 ? -28.75 3.184 1.305 1 83.88 377 THR B CA 1
ATOM 6590 C C . THR B 1 377 ? -29.25 1.777 1.628 1 83.88 377 THR B C 1
ATOM 6592 O O . THR B 1 377 ? -28.453 0.84 1.73 1 83.88 377 THR B O 1
ATOM 6595 N N . ASN B 1 378 ? -30.484 1.745 1.739 1 82.88 378 ASN B N 1
ATOM 6596 C CA . ASN B 1 378 ? -31.078 0.444 2.045 1 82.88 378 ASN B CA 1
ATOM 6597 C C . ASN B 1 378 ? -31.281 -0.386 0.781 1 82.88 378 ASN B C 1
ATOM 6599 O O . ASN B 1 378 ? -30.828 -0.007 -0.299 1 82.88 378 ASN B O 1
ATOM 6603 N N . ILE B 1 379 ? -31.953 -1.451 0.915 1 78.44 379 ILE B N 1
ATOM 6604 C CA . ILE B 1 379 ? -32.125 -2.432 -0.152 1 78.44 379 ILE B CA 1
ATOM 6605 C C . ILE B 1 379 ? -33 -1.852 -1.256 1 78.44 379 ILE B C 1
ATOM 6607 O O . ILE B 1 379 ? -32.844 -2.203 -2.428 1 78.44 379 ILE B O 1
ATOM 6611 N N . ASP B 1 380 ? -33.812 -0.95 -0.916 1 82.12 380 ASP B N 1
ATOM 6612 C CA . ASP B 1 380 ? -34.75 -0.335 -1.865 1 82.12 380 ASP B CA 1
ATOM 6613 C C . ASP B 1 380 ? -34.125 0.87 -2.551 1 82.12 380 ASP B C 1
ATOM 6615 O O . ASP B 1 380 ? -34.75 1.532 -3.373 1 82.12 380 ASP B O 1
ATOM 6619 N N . GLY B 1 381 ? -32.938 1.208 -2.148 1 82.69 381 GLY B N 1
ATOM 6620 C CA . GLY B 1 381 ? -32.25 2.32 -2.76 1 82.69 381 GLY B CA 1
ATOM 6621 C C . GLY B 1 381 ? -32.531 3.654 -2.105 1 82.69 381 GLY B C 1
ATOM 6622 O O . GLY B 1 381 ? -32.281 4.711 -2.691 1 82.69 381 GLY B O 1
ATOM 6623 N N . ILE B 1 382 ? -33.188 3.545 -1.001 1 87.06 382 ILE B N 1
ATOM 6624 C CA . ILE B 1 382 ? -33.531 4.781 -0.308 1 87.06 382 ILE B CA 1
ATOM 6625 C C . ILE B 1 382 ? -32.406 5.152 0.674 1 87.06 382 ILE B C 1
ATOM 6627 O O . ILE B 1 382 ? -32 4.328 1.495 1 87.06 382 ILE B O 1
ATOM 6631 N N . GLU B 1 383 ? -32.031 6.367 0.596 1 89.25 383 GLU B N 1
ATOM 6632 C CA . GLU B 1 383 ? -30.984 6.844 1.489 1 89.25 383 GLU B CA 1
ATOM 6633 C C . GLU B 1 383 ? -31.531 7.102 2.893 1 89.25 383 GLU B C 1
ATOM 6635 O O . GLU B 1 383 ? -32.688 7.453 3.057 1 89.25 383 GLU B O 1
ATOM 6640 N N . TYR B 1 384 ? -30.703 6.891 3.916 1 88.94 384 TYR B N 1
ATOM 6641 C CA . TYR B 1 384 ? -31.062 7.156 5.301 1 88.94 384 TYR B CA 1
ATOM 6642 C C . TYR B 1 384 ? -31.469 8.617 5.492 1 88.94 384 TYR B C 1
ATOM 6644 O O . TYR B 1 384 ? -32.531 8.906 6.016 1 88.94 384 TYR B O 1
ATOM 6652 N N . GLY B 1 385 ? -30.594 9.539 4.973 1 87.62 385 GLY B N 1
ATOM 6653 C CA . GLY B 1 385 ? -30.875 10.961 4.93 1 87.62 385 GLY B CA 1
ATOM 6654 C C . GLY B 1 385 ? -31.109 11.562 6.305 1 87.62 385 GLY B C 1
ATOM 6655 O O . GLY B 1 385 ? -30.922 10.891 7.32 1 87.62 385 GLY B O 1
ATOM 6656 N N . THR B 1 386 ? -31.453 12.859 6.289 1 88 386 THR B N 1
ATOM 6657 C CA . THR B 1 386 ? -31.75 13.578 7.523 1 88 386 THR B CA 1
ATOM 6658 C C . THR B 1 386 ? -33.031 13.039 8.18 1 88 386 THR B C 1
ATOM 6660 O O . THR B 1 386 ? -33.125 13 9.406 1 88 386 THR B O 1
ATOM 6663 N N . ASP B 1 387 ? -33.844 12.555 7.355 1 88.19 387 ASP B N 1
ATOM 6664 C CA . ASP B 1 387 ? -35.094 12 7.852 1 88.19 387 ASP B CA 1
ATOM 6665 C C . ASP B 1 387 ? -34.844 10.75 8.695 1 88.19 387 ASP B C 1
ATOM 6667 O O . ASP B 1 387 ? -35.531 10.516 9.688 1 88.19 387 ASP B O 1
ATOM 6671 N N . GLY B 1 388 ? -33.969 10 8.266 1 89.5 388 GLY B N 1
ATOM 6672 C CA . GLY B 1 388 ? -33.594 8.82 9.039 1 89.5 388 GLY B CA 1
ATOM 6673 C C . GLY B 1 388 ? -33.094 9.156 10.43 1 89.5 388 GLY B C 1
ATOM 6674 O O . GLY B 1 388 ? -33.438 8.477 11.398 1 89.5 388 GLY B O 1
ATOM 6675 N N . ILE B 1 389 ? -32.375 10.211 10.531 1 89.56 389 ILE B N 1
ATOM 6676 C CA . ILE B 1 389 ? -31.859 10.648 11.812 1 89.56 389 ILE B CA 1
ATOM 6677 C C . ILE B 1 389 ? -33 11.148 12.703 1 89.56 389 ILE B C 1
ATOM 6679 O O . ILE B 1 389 ? -33.062 10.82 13.891 1 89.56 389 ILE B O 1
ATOM 6683 N N . ILE B 1 390 ? -33.875 11.883 12.086 1 87.75 390 ILE B N 1
ATOM 6684 C CA . ILE B 1 390 ? -35 12.43 12.82 1 87.75 390 ILE B CA 1
ATOM 6685 C C . ILE B 1 390 ? -35.906 11.305 13.32 1 87.75 390 ILE B C 1
ATOM 6687 O O . ILE B 1 390 ? -36.344 11.312 14.469 1 87.75 390 ILE B O 1
ATOM 6691 N N . ASP B 1 391 ? -36.094 10.344 12.461 1 89.88 391 ASP B N 1
ATOM 6692 C CA . ASP B 1 391 ? -36.906 9.203 12.828 1 89.88 391 ASP B CA 1
ATOM 6693 C C . ASP B 1 391 ? -36.281 8.43 13.992 1 89.88 391 ASP B C 1
ATOM 6695 O O . ASP B 1 391 ? -37 7.973 14.891 1 89.88 391 ASP B O 1
ATOM 6699 N N . PHE B 1 392 ? -35.094 8.32 13.945 1 91.69 392 PHE B N 1
ATOM 6700 C CA . PHE B 1 392 ? -34.375 7.641 15.016 1 91.69 392 PHE B CA 1
ATOM 6701 C C . PHE B 1 392 ? -34.531 8.383 16.328 1 91.69 392 PHE B C 1
ATOM 6703 O O . PHE B 1 392 ? -34.781 7.77 17.375 1 91.69 392 PHE B O 1
ATOM 6710 N N . CYS B 1 393 ? -34.375 9.719 16.266 1 86.75 393 CYS B N 1
ATOM 6711 C CA . CYS B 1 393 ? -34.531 10.539 17.469 1 86.75 393 CYS B CA 1
ATOM 6712 C C . CYS B 1 393 ? -35.906 10.414 18.062 1 86.75 393 CYS B C 1
ATOM 6714 O O . CYS B 1 393 ? -36.062 10.312 19.281 1 86.75 393 CYS B O 1
ATOM 6716 N N . ARG B 1 394 ? -36.812 10.336 17.25 1 86.62 394 ARG B N 1
ATOM 6717 C CA . ARG B 1 394 ? -38.188 10.242 17.703 1 86.62 394 ARG B CA 1
ATOM 6718 C C . ARG B 1 394 ? -38.469 8.883 18.328 1 86.62 394 ARG B C 1
ATOM 6720 O O . ARG B 1 394 ? -39.188 8.789 19.344 1 86.62 394 ARG B O 1
ATOM 6727 N N . LYS B 1 395 ? -37.906 7.863 17.688 1 87.25 395 LYS B N 1
ATOM 6728 C CA . LYS B 1 395 ? -38.125 6.5 18.172 1 87.25 395 LYS B CA 1
ATOM 6729 C C . LYS B 1 395 ? -37.438 6.293 19.531 1 87.25 395 LYS B C 1
ATOM 6731 O O . LYS B 1 395 ? -37.875 5.445 20.312 1 87.25 395 LYS B O 1
ATOM 6736 N N . ASN B 1 396 ? -36.5 7.031 19.75 1 84.62 396 ASN B N 1
ATOM 6737 C CA . ASN B 1 396 ? -35.75 6.836 20.969 1 84.62 396 ASN B CA 1
ATOM 6738 C C . ASN B 1 396 ? -36.031 7.945 21.984 1 84.62 396 ASN B C 1
ATOM 6740 O O . ASN B 1 396 ? -35.188 8.219 22.859 1 84.62 396 ASN B O 1
ATOM 6744 N N . LYS B 1 397 ? -37.125 8.508 21.859 1 81.38 397 LYS B N 1
ATOM 6745 C CA . LYS B 1 397 ? -37.562 9.531 22.812 1 81.38 397 LYS B CA 1
ATOM 6746 C C . LYS B 1 397 ? -37.594 8.969 24.234 1 81.38 397 LYS B C 1
ATOM 6748 O O . LYS B 1 397 ? -38.094 7.855 24.438 1 81.38 397 LYS B O 1
ATOM 6753 N N . GLY B 1 398 ? -36.938 9.609 25.203 1 76.94 398 GLY B N 1
ATOM 6754 C CA . GLY B 1 398 ? -37 9.203 26.594 1 76.94 398 GLY B CA 1
ATOM 6755 C C . GLY B 1 398 ? -35.875 8.289 27 1 76.94 398 GLY B C 1
ATOM 6756 O O . GLY B 1 398 ? -35.688 8.016 28.188 1 76.94 398 GLY B O 1
ATOM 6757 N N . LYS B 1 399 ? -35.156 7.773 26.109 1 81.69 399 LYS B N 1
ATOM 6758 C CA . LYS B 1 399 ? -34.125 6.801 26.438 1 81.69 399 LYS B CA 1
ATOM 6759 C C . LYS B 1 399 ? -32.844 7.5 26.844 1 81.69 399 LYS B C 1
ATOM 6761 O O . LYS B 1 399 ? -31.844 6.84 27.156 1 81.69 399 LYS B O 1
ATOM 6766 N N . GLY B 1 400 ? -32.875 8.773 26.969 1 80.44 400 GLY B N 1
ATOM 6767 C CA . GLY B 1 400 ? -31.656 9.477 27.344 1 80.44 400 GLY B CA 1
ATOM 6768 C C . GLY B 1 400 ? -30.641 9.547 26.234 1 80.44 400 GLY B C 1
ATOM 6769 O O . GLY B 1 400 ? -30.906 9.102 25.109 1 80.44 400 GLY B O 1
ATOM 6770 N N . TYR B 1 401 ? -29.5 10.141 26.547 1 83 401 TYR B N 1
ATOM 6771 C CA . TYR B 1 401 ? -28.5 10.367 25.516 1 83 401 TYR B CA 1
ATOM 6772 C C . TYR B 1 401 ? -27.281 9.492 25.734 1 83 401 TYR B C 1
ATOM 6774 O O . TYR B 1 401 ? -26.266 9.648 25.047 1 83 401 TYR B O 1
ATOM 6782 N N . GLU B 1 402 ? -27.375 8.539 26.609 1 82.25 402 GLU B N 1
ATOM 6783 C CA . GLU B 1 402 ? -26.281 7.598 26.828 1 82.25 402 GLU B CA 1
ATOM 6784 C C . GLU B 1 402 ? -26.016 6.762 25.578 1 82.25 402 GLU B C 1
ATOM 6786 O O . GLU B 1 402 ? -26.938 6.16 25.016 1 82.25 402 GLU B O 1
ATOM 6791 N N . ASN B 1 403 ? -24.844 6.762 25.141 1 86.5 403 ASN B N 1
ATOM 6792 C CA . ASN B 1 403 ? -24.422 6.02 23.953 1 86.5 403 ASN B CA 1
ATOM 6793 C C . ASN B 1 403 ? -25.25 6.383 22.734 1 86.5 403 ASN B C 1
ATOM 6795 O O . ASN B 1 403 ? -25.594 5.516 21.922 1 86.5 403 ASN B O 1
ATOM 6799 N N . PHE B 1 404 ? -25.672 7.535 22.734 1 87.75 404 PHE B N 1
ATOM 6800 C CA . PHE B 1 404 ? -26.547 7.996 21.672 1 87.75 404 PHE B CA 1
ATOM 6801 C C . PHE B 1 404 ? -25.906 7.75 20.312 1 87.75 404 PHE B C 1
ATOM 6803 O O . PHE B 1 404 ? -26.547 7.211 19.406 1 87.75 404 PHE B O 1
ATOM 6810 N N . VAL B 1 405 ? -24.672 8.172 20.062 1 89.75 405 VAL B N 1
ATOM 6811 C CA . VAL B 1 405 ? -24 8.07 18.781 1 89.75 405 VAL B CA 1
ATOM 6812 C C . VAL B 1 405 ? -23.859 6.605 18.375 1 89.75 405 VAL B C 1
ATOM 6814 O O . VAL B 1 405 ? -23.984 6.262 17.188 1 89.75 405 VAL B O 1
ATOM 6817 N N . GLU B 1 406 ? -23.609 5.766 19.312 1 88.62 406 GLU B N 1
ATOM 6818 C CA . GLU B 1 406 ? -23.5 4.332 19.031 1 88.62 406 GLU B CA 1
ATOM 6819 C C . GLU B 1 406 ? -24.844 3.75 18.609 1 88.62 406 GLU B C 1
ATOM 6821 O O . GLU B 1 406 ? -24.906 2.949 17.672 1 88.62 406 GLU B O 1
ATOM 6826 N N . ARG B 1 407 ? -25.828 4.129 19.297 1 91 407 ARG B N 1
ATOM 6827 C CA . ARG B 1 407 ? -27.172 3.643 18.969 1 91 407 ARG B CA 1
ATOM 6828 C C . ARG B 1 407 ? -27.594 4.109 17.578 1 91 407 ARG B C 1
ATOM 6830 O O . ARG B 1 407 ? -28.234 3.359 16.844 1 91 407 ARG B O 1
ATOM 6837 N N . LEU B 1 408 ? -27.328 5.305 17.344 1 90.56 408 LEU B N 1
ATOM 6838 C CA . LEU B 1 408 ? -27.641 5.824 16.016 1 90.56 408 LEU B CA 1
ATOM 6839 C C . LEU B 1 408 ? -26.922 5.031 14.938 1 90.56 408 LEU B C 1
ATOM 6841 O O . LEU B 1 408 ? -27.5 4.695 13.906 1 90.56 408 LEU B O 1
ATOM 6845 N N . TYR B 1 409 ? -25.672 4.797 15.125 1 88.44 409 TYR B N 1
ATOM 6846 C CA . TYR B 1 409 ? -24.875 4.027 14.164 1 88.44 409 TYR B CA 1
ATOM 6847 C C . TYR B 1 409 ? -25.484 2.643 13.953 1 88.44 409 TYR B C 1
ATOM 6849 O O . TYR B 1 409 ? -25.547 2.152 12.82 1 88.44 409 TYR B O 1
ATOM 6857 N N . GLU B 1 410 ? -25.875 2.025 14.992 1 87.06 410 GLU B N 1
ATOM 6858 C CA . GLU B 1 410 ? -26.5 0.71 14.898 1 87.06 410 GLU B CA 1
ATOM 6859 C C . GLU B 1 410 ? -27.781 0.767 14.086 1 87.06 410 GLU B C 1
ATOM 6861 O O . GLU B 1 410 ? -28.109 -0.172 13.352 1 87.06 410 GLU B O 1
ATOM 6866 N N . ASP B 1 411 ? -28.438 1.781 14.32 1 89.38 411 ASP B N 1
ATOM 6867 C CA . ASP B 1 411 ? -29.672 1.969 13.555 1 89.38 411 ASP B CA 1
ATOM 6868 C C . ASP B 1 411 ? -29.375 2.072 12.055 1 89.38 411 ASP B C 1
ATOM 6870 O O . ASP B 1 411 ? -30.141 1.557 11.234 1 89.38 411 ASP B O 1
ATOM 6874 N N . VAL B 1 412 ? -28.375 2.783 11.688 1 87.38 412 VAL B N 1
ATOM 6875 C CA . VAL B 1 412 ? -27.969 2.93 10.289 1 87.38 412 VAL B CA 1
ATOM 6876 C C . VAL B 1 412 ? -27.562 1.57 9.727 1 87.38 412 VAL B C 1
ATOM 6878 O O . VAL B 1 412 ? -27.906 1.238 8.586 1 87.38 412 VAL B O 1
ATOM 6881 N N . LEU B 1 413 ? -26.828 0.814 10.508 1 82.5 413 LEU B N 1
ATOM 6882 C CA . LEU B 1 413 ? -26.422 -0.517 10.078 1 82.5 413 LEU B CA 1
ATOM 6883 C C . LEU B 1 413 ? -27.625 -1.399 9.797 1 82.5 413 LEU B C 1
ATOM 6885 O O . LEU B 1 413 ? -27.625 -2.182 8.836 1 82.5 413 LEU B O 1
ATOM 6889 N N . GLU B 1 414 ? -28.516 -1.289 10.672 1 83.12 414 GLU B N 1
ATOM 6890 C CA . GLU B 1 414 ? -29.75 -2.059 10.492 1 83.12 414 GLU B CA 1
ATOM 6891 C C . GLU B 1 414 ? -30.484 -1.619 9.234 1 83.12 414 GLU B C 1
ATOM 6893 O O . GLU B 1 414 ? -31.109 -2.438 8.555 1 83.12 414 GLU B O 1
ATOM 6898 N N . TYR B 1 415 ? -30.359 -0.389 9.031 1 86.19 415 TYR B N 1
ATOM 6899 C CA . TYR B 1 415 ? -31.016 0.186 7.863 1 86.19 415 TYR B CA 1
ATOM 6900 C C . TYR B 1 415 ? -30.438 -0.379 6.574 1 86.19 415 TYR B C 1
ATOM 6902 O O . TYR B 1 415 ? -31.141 -0.546 5.582 1 86.19 415 TYR B O 1
ATOM 6910 N N . ILE B 1 416 ? -29.094 -0.712 6.551 1 79.31 416 ILE B N 1
ATOM 6911 C CA . ILE B 1 416 ? -28.422 -1.158 5.332 1 79.31 416 ILE B CA 1
ATOM 6912 C C . ILE B 1 416 ? -28.297 -2.68 5.34 1 79.31 416 ILE B C 1
ATOM 6914 O O . ILE B 1 416 ? -27.734 -3.268 4.414 1 79.31 416 ILE B O 1
ATOM 6918 N N . ARG B 1 417 ? -28.344 -3.402 6.359 1 69.56 417 ARG B N 1
ATOM 6919 C CA . ARG B 1 417 ? -28.109 -4.824 6.59 1 69.56 417 ARG B CA 1
ATOM 6920 C C . ARG B 1 417 ? -28.453 -5.645 5.348 1 69.56 417 ARG B C 1
ATOM 6922 O O . ARG B 1 417 ? -27.75 -6.602 5.02 1 69.56 417 ARG B O 1
ATOM 6929 N N . HIS B 1 418 ? -29.547 -5.516 4.797 1 60 418 HIS B N 1
ATOM 6930 C CA . HIS B 1 418 ? -29.938 -6.477 3.773 1 60 418 HIS B CA 1
ATOM 6931 C C . HIS B 1 418 ? -29.297 -6.152 2.434 1 60 418 HIS B C 1
ATOM 6933 O O . HIS B 1 418 ? -29.656 -6.727 1.404 1 60 418 HIS B O 1
ATOM 6939 N N . THR B 1 419 ? -28.453 -5.191 2.518 1 54.34 419 THR B N 1
ATOM 6940 C CA . THR B 1 419 ? -27.812 -4.883 1.245 1 54.34 419 THR B CA 1
ATOM 6941 C C . THR B 1 419 ? -26.406 -5.457 1.195 1 54.34 419 THR B C 1
ATOM 6943 O O . THR B 1 419 ? -25.766 -5.637 2.234 1 54.34 419 THR B O 1
ATOM 6946 N N . ASP B 1 420 ? -26.156 -6.312 0.318 1 51.5 420 ASP B N 1
ATOM 6947 C CA . ASP B 1 420 ? -24.797 -6.77 0.057 1 51.5 420 ASP B CA 1
ATOM 6948 C C . ASP B 1 420 ? -23.812 -5.602 0.093 1 51.5 420 ASP B C 1
ATOM 6950 O O . ASP B 1 420 ? -22.625 -5.777 -0.172 1 51.5 420 ASP B O 1
ATOM 6954 N N . THR B 1 421 ? -24.406 -4.402 0.289 1 50.09 421 THR B N 1
ATOM 6955 C CA . THR B 1 421 ? -23.594 -3.199 0.145 1 50.09 421 THR B CA 1
ATOM 6956 C C . THR B 1 421 ? -22.984 -2.787 1.487 1 50.09 421 THR B C 1
ATOM 6958 O O . THR B 1 421 ? -23.688 -2.789 2.508 1 50.09 421 THR B O 1
ATOM 6961 N N . VAL B 1 422 ? -21.875 -3.156 1.857 1 51.62 422 VAL B N 1
ATOM 6962 C CA . VAL B 1 422 ? -21.094 -2.744 3.014 1 51.62 422 VAL B CA 1
ATOM 6963 C C . VAL B 1 422 ? -20.984 -1.222 3.055 1 51.62 422 VAL B C 1
ATOM 6965 O O . VAL B 1 422 ? -21.109 -0.558 2.021 1 51.62 422 VAL B O 1
ATOM 6968 N N . LEU B 1 423 ? -21.312 -0.735 4.301 1 54.88 423 LEU B N 1
ATOM 6969 C CA . LEU B 1 423 ? -21.031 0.687 4.473 1 54.88 423 LEU B CA 1
ATOM 6970 C C . LEU B 1 423 ? -19.703 1.061 3.848 1 54.88 423 LEU B C 1
ATOM 6972 O O . LEU B 1 423 ? -18.641 0.649 4.336 1 54.88 423 LEU B O 1
ATOM 6976 N N . GLN B 1 424 ? -19.75 1.595 2.619 1 56.91 424 GLN B N 1
ATOM 6977 C CA . GLN B 1 424 ? -18.625 1.829 1.72 1 56.91 424 GLN B CA 1
ATOM 6978 C C . GLN B 1 424 ? -17.75 2.99 2.207 1 56.91 424 GLN B C 1
ATOM 6980 O O . GLN B 1 424 ? -16.531 2.955 2.084 1 56.91 424 GLN B O 1
ATOM 6985 N N . ASP B 1 425 ? -18.484 3.932 2.934 1 63.78 425 ASP B N 1
ATOM 6986 C CA . ASP B 1 425 ? -17.703 5.137 3.199 1 63.78 425 ASP B CA 1
ATOM 6987 C C . ASP B 1 425 ? -17.391 5.27 4.688 1 63.78 425 ASP B C 1
ATOM 6989 O O . ASP B 1 425 ? -18.078 4.703 5.527 1 63.78 425 ASP B O 1
ATOM 6993 N N . ASP B 1 426 ? -16.406 5.855 5.031 1 71.06 426 ASP B N 1
ATOM 6994 C CA . ASP B 1 426 ? -16.094 6.199 6.41 1 71.06 426 ASP B CA 1
ATOM 6995 C C . ASP B 1 426 ? -17.203 7.031 7.043 1 71.06 426 ASP B C 1
ATOM 6997 O O . ASP B 1 426 ? -17.891 7.793 6.355 1 71.06 426 ASP B O 1
ATOM 7001 N N . THR B 1 427 ? -17.516 6.719 8.273 1 77.31 427 THR B N 1
ATOM 7002 C CA . THR B 1 427 ? -18.578 7.426 8.969 1 77.31 427 THR B CA 1
ATOM 7003 C C . THR B 1 427 ? -18.078 8.016 10.281 1 77.31 427 THR B C 1
ATOM 7005 O O . THR B 1 427 ? -17.391 7.336 11.055 1 77.31 427 THR B O 1
ATOM 7008 N N . MET B 1 428 ? -18.359 9.242 10.414 1 83.88 428 MET B N 1
ATOM 7009 C CA . MET B 1 428 ? -18.031 9.93 11.664 1 83.88 428 MET B CA 1
ATOM 7010 C C . MET B 1 428 ? -19.281 10.578 12.266 1 83.88 428 MET B C 1
ATOM 7012 O O . MET B 1 428 ? -20.062 11.195 11.547 1 83.88 428 MET B O 1
ATOM 7016 N N . LEU B 1 429 ? -19.469 10.312 13.609 1 89.19 429 LEU B N 1
ATOM 7017 C CA . LEU B 1 429 ? -20.562 10.898 14.375 1 89.19 429 LEU B CA 1
ATOM 7018 C C . LEU B 1 429 ? -20.031 11.594 15.625 1 89.19 429 LEU B C 1
ATOM 7020 O O . LEU B 1 429 ? -19.203 11.039 16.344 1 89.19 429 LEU B O 1
ATOM 7024 N N . ILE B 1 430 ? -20.516 12.789 15.797 1 90.38 430 ILE B N 1
ATOM 7025 C CA . ILE B 1 430 ? -20.172 13.5 17.016 1 90.38 430 ILE B CA 1
ATOM 7026 C C . ILE B 1 430 ? -21.453 13.961 17.719 1 90.38 430 ILE B C 1
ATOM 7028 O O . ILE B 1 430 ? -22.281 14.664 17.125 1 90.38 430 ILE B O 1
ATOM 7032 N N . GLY B 1 431 ? -21.594 13.547 18.938 1 91.94 431 GLY B N 1
ATOM 7033 C CA . GLY B 1 431 ? -22.703 13.977 19.766 1 91.94 431 GLY B CA 1
ATOM 7034 C C . GLY B 1 431 ? -22.281 14.891 20.906 1 91.94 431 GLY B C 1
ATOM 7035 O O . GLY B 1 431 ? -21.406 14.547 21.688 1 91.94 431 GLY B O 1
ATOM 7036 N N . VAL B 1 432 ? -22.922 16.047 20.922 1 91.69 432 VAL B N 1
ATOM 7037 C CA . VAL B 1 432 ? -22.656 17.016 22 1 91.69 432 VAL B CA 1
ATOM 7038 C C . VAL B 1 432 ? -23.906 17.156 22.859 1 91.69 432 VAL B C 1
ATOM 7040 O O . VAL B 1 432 ? -24.922 17.703 22.422 1 91.69 432 VAL B O 1
ATOM 7043 N N . GLU B 1 433 ? -23.812 16.656 24.031 1 90 433 GLU B N 1
ATOM 7044 C CA . GLU B 1 433 ? -24.875 16.891 25 1 90 433 GLU B CA 1
ATOM 7045 C C . GLU B 1 433 ? -24.719 18.25 25.688 1 90 433 GLU B C 1
ATOM 7047 O O . GLU B 1 433 ? -23.703 18.516 26.328 1 90 433 GLU B O 1
ATOM 7052 N N . LEU B 1 434 ? -25.734 19.062 25.562 1 88.94 434 LEU B N 1
ATOM 7053 C CA . LEU B 1 434 ? -25.656 20.406 26.109 1 88.94 434 LEU B CA 1
ATOM 7054 C C . LEU B 1 434 ? -26.031 20.422 27.578 1 88.94 434 LEU B C 1
ATOM 7056 O O . LEU B 1 434 ? -26.812 19.578 28.031 1 88.94 434 LEU B O 1
ATOM 7060 N N . GLY B 1 435 ? -25.328 21.219 28.391 1 78.81 435 GLY B N 1
ATOM 7061 C CA . GLY B 1 435 ? -25.531 21.281 29.828 1 78.81 435 GLY B CA 1
ATOM 7062 C C . GLY B 1 435 ? -26.859 21.891 30.219 1 78.81 435 GLY B C 1
ATOM 7063 O O . GLY B 1 435 ? -27.516 22.547 29.391 1 78.81 435 GLY B O 1
ATOM 7064 N N . THR B 1 436 ? -27.281 21.531 31.562 1 75.25 436 THR B N 1
ATOM 7065 C CA . THR B 1 436 ? -28.484 22.125 32.125 1 75.25 436 THR B CA 1
ATOM 7066 C C . THR B 1 436 ? -28.172 23.484 32.75 1 75.25 436 THR B C 1
ATOM 7068 O O . THR B 1 436 ? -27.312 23.594 33.625 1 75.25 436 THR B O 1
ATOM 7071 N N . ILE B 1 437 ? -28.5 24.641 32.125 1 65.06 437 ILE B N 1
ATOM 7072 C CA . ILE B 1 437 ? -28.312 25.969 32.719 1 65.06 437 ILE B CA 1
ATOM 7073 C C . ILE B 1 437 ? -29.328 26.203 33.812 1 65.06 437 ILE B C 1
ATOM 7075 O O . ILE B 1 437 ? -30.516 25.938 33.625 1 65.06 437 ILE B O 1
ATOM 7079 N N . GLN B 1 438 ? -28.984 26.141 35.125 1 52.28 438 GLN B N 1
ATOM 7080 C CA . GLN B 1 438 ? -29.891 26.562 36.188 1 52.28 438 GLN B CA 1
ATOM 7081 C C . GLN B 1 438 ? -30.344 28 35.969 1 52.28 438 GLN B C 1
ATOM 7083 O O . GLN B 1 438 ? -29.531 28.922 35.844 1 52.28 438 GLN B O 1
ATOM 7088 N N . LYS B 1 439 ? -31.484 28.391 35.375 1 47.44 439 LYS B N 1
ATOM 7089 C CA . LYS B 1 439 ? -32.125 29.703 35.406 1 47.44 439 LYS B CA 1
ATOM 7090 C C . LYS B 1 439 ? -32.344 30.188 36.844 1 47.44 439 LYS B C 1
ATOM 7092 O O . LYS B 1 439 ? -32.844 29.438 37.688 1 47.44 439 LYS B O 1
ATOM 7097 N N . ASP B 1 440 ? -31.469 31.016 37.312 1 37.75 440 ASP B N 1
ATOM 7098 C CA . ASP B 1 440 ? -31.984 31.75 38.469 1 37.75 440 ASP B CA 1
ATOM 7099 C C . ASP B 1 440 ? -33.438 32.188 38.219 1 37.75 440 ASP B C 1
ATOM 7101 O O . ASP B 1 440 ? -33.719 32.844 37.219 1 37.75 440 ASP B O 1
ATOM 7105 N N . SER B 1 441 ? -34.312 31.547 38.812 1 32.81 441 SER B N 1
ATOM 7106 C CA . SER B 1 441 ? -35.531 32.281 39.125 1 32.81 441 SER B CA 1
ATOM 7107 C C . SER B 1 441 ? -35.219 33.625 39.781 1 32.81 441 SER B C 1
ATOM 7109 O O . SER B 1 441 ? -34.281 33.719 40.594 1 32.81 441 SER B O 1
#

Foldseek 3Di:
DDDDPVLLVLLVVLLVVLLVQLVVDQALLVSVVVNVVSLCVNAAFQKKWWWFQDPVDNQKIKTQWIWGQDPDPDDGPTDIDRDIDIDTPVVDDPQAVVCQVVQHKDKDAPDPVQQKMKIKHFQAAPVGTGIIMITTHDGPDDDDPSNRVSVNSSSPSSRVSNVSNVVVVVVVVVVVVLVVLLVVLVVQVVPADDAFDAAPQGKTKGKDWDFFQFFPPDPVPRSFLFLWHWHWADDVRFKIKIKIKHKPDGGPLSNVCRVVLVVLQVVCVVVPNRQFQSSLLSSLQVCQVVCVVVVIFMWMKMWMAGLQQGKIKIWTAQFAWKWFAALQVLDIDTDPNDDPNHHTRNPDNPDGIDIDIDRNLVTFKIKDKGCLLQQLAAPVRDGCHPVVVSVQSNVCRPVDCVCVNVVSVVSSCVRHVVPSGTSRGIMMMMMIGHHNHPPDD/DDDDPVLLVLLVVLLVVLLVQLVVDQALLVSVVVNVVSLCVNAAFQKKWWWFQDPVDNQKIKTQWIWGQDPDDDDGPTDIDRDIDIDTPVVDDVQAVVCQVVQHKDKDAPDPVQQKMKIKHFQAAPVGTGIIMITTHDGPDDDDPSNRVSVNSSSPSSRVSNVSNVVVVVVVVVVVVLVVQVVVLVVQVVVADDAFDAAPQGKTKGKDWDFFQFFPPDPVPRSFLFLWGWHWADDVRFKIKIKIKHKPDTGPLSNVCRVVLVVLQVVCVVVPNRQFQSSLLSSLQVCQVVCVVVVIFMWMKMWMAGLQQGKIKIWTAQFAWKWWAALQVLDIDTDPNDDPNHHTRNPDNPDGIDIDIDRNQVTFKIKDKGCLQQQLAAPVRDGCHPVVVSVVSNVCRPVDCVCVNVVSVVSSCVRHVVPSGTSRGIMMMMMITHHNHPPDD